Protein AF-0000000071382111 (afdb_homodimer)

Radius of gyration: 35.19 Å; Cα contacts (8 Å, |Δi|>4): 2105; chains: 2; bounding box: 82×92×95 Å

Foldseek 3Di:
DDDPQDDDDDDDPPPVVPPPPPPCPDPPPPVPVPPPPCPVPVDDPLQVLLLVCLVVVPDQVRSLVVQCVCCVVVVPGDNGSCVSLVFDQDADWDDAQAWIKGFCADCNQCVVLCVVCVVVDDFAAEWEKEWEWDWAQQDPVALKIKTWIWIDTPPRDDFITTGMITIHSDPRNDQCRRCVVVLVRLLVQQVWDDDPNGTYHYDYQAYAYAQVRLCVQQQWDGQQAQCHALFARHGWDDDPNGTFGQDLDGHTDFLVCSLVPVPVNGGHDHHSVVVSPDRSRLRYAYACLVLPQVNPLLVLLCLQDPPLWDPLQHADPVLQVQLQVQQVVFQQQAAPLQPDGGHGSVCSVVDHSSNSLCCLAPSVLFSCVPSGDPLSSLLSVLSSVLLLQLLFQVRLQVCLVVSLVSLSVSSNSCCVRGNRSSNGNSSSSSNCNSVSCNRQNGNVRRHCLSVVVVSVVLSSQQDDDPPRVSSSSRSVSSVVPRPPPPPPPPQDWDFDAWDDPFDDDPPADPPKTKGAWIDGRQAIAGQGNHRQWKADPNWTWGFRIWIDGPNWIKTKTWTFDDWAFPDPPPHTNVVQVKTWTDDTDPDIDIGTDDDDMWTWRWGDHPNITIIHTDSDGSD/DDPDDYDDDDDDPPPPVPPPPPPPPDPPPPVPVPPPPCPVPVDDPLQVLLLVCLVVVPDQVRSLVVQCVCCVVVVPGDNGSCVSLVFDQDADWDDAQAWIKGFCADCNQCVVLCVVCVVVDDFAAEWEKEWEWDWAQQDPVALKIKTWIWIDTPPRDDFITTGMITIHSDPRNDQCRRCVVVLVRLLVQQVWDDDPNGTYHYDYQAYAYDQVRLCVQQQWDGQQAQCHALFARHGWDDDPNGTFGQDLDGHTDFLVCSLVPVPVNGGHDHHSVVVSPDRSRLRYAYACLVLPQVNPLLVLLCLQDPPLWDPLQHADPVLQVQLQVQQVVFQQQAAPLQPDGGHGSVCSVVDHSSNSLCCLAPSVLFSCVPSGDPLSSLLSVLSSVLLLQLLFQVRLQVCLVVSLVSLSVSSNSCCVRGNRSSNGNSSSSSNCNSVSCNRQNGNVRRHCLSVVVVSVVLSSQQDDDPPRVSSSSRSVSSVVPRPPPPPPPPQDWDFDAWDDPFDDDPPADPPKTKGAWIDGRQAIAGQGNHRQWKDAPNWTWGFRIWIDGPNWIKTKTWTFDDWAFPDPPPHTVVVQVKTWTDDTDPDIDIGTDDDDMWTWRWGDHPNITIIHTDSDGSD

pLDDT: mean 87.94, std 18.78, range [15.88, 98.81]

Solvent-accessible surface area (backbone atoms only — not comparable to full-atom values): 68599 Å² total; per-residue (Å²): 131,88,75,89,68,91,77,88,92,83,85,77,77,82,73,78,73,75,81,74,80,73,77,75,75,74,80,75,56,81,73,60,77,55,75,67,75,71,77,71,59,94,66,56,68,66,60,55,49,43,51,48,37,61,75,66,63,57,50,59,68,55,44,18,53,47,26,52,60,44,28,78,80,35,72,87,49,56,56,46,38,51,66,67,42,60,46,58,84,82,76,75,72,41,80,48,37,86,25,40,34,34,74,62,34,66,67,64,55,42,40,70,58,47,69,71,43,54,84,79,49,63,78,67,37,70,44,42,34,32,38,35,45,49,81,42,77,72,48,85,72,47,63,42,23,37,42,41,33,33,37,31,41,64,94,76,46,83,62,59,40,67,27,28,44,33,37,23,63,57,75,67,77,29,69,59,64,68,43,42,68,59,51,56,51,50,56,50,32,56,76,37,41,80,54,98,93,31,45,34,31,50,44,80,59,34,41,45,36,54,69,71,46,39,20,61,65,58,17,34,41,42,66,75,38,50,45,18,54,80,56,33,70,53,67,38,44,81,34,96,93,32,44,15,40,84,72,85,78,54,58,66,58,46,46,64,47,57,77,66,48,72,55,60,80,28,50,74,47,88,32,66,58,55,76,73,68,49,46,77,41,76,24,44,44,75,27,40,40,58,35,44,23,60,32,41,52,48,48,53,53,40,29,28,66,43,87,82,27,47,74,90,59,39,57,51,74,65,53,49,49,50,36,20,52,46,32,50,66,44,38,71,26,54,37,82,47,48,89,69,68,59,62,43,63,88,48,49,91,44,54,48,50,69,54,40,43,44,29,48,69,56,51,38,67,60,46,44,57,87,67,49,57,65,70,58,45,51,44,50,38,25,47,30,51,24,50,46,36,36,42,25,80,78,36,24,72,80,42,26,68,58,30,38,51,33,31,42,48,28,49,56,51,42,31,71,73,66,32,58,60,66,24,21,55,48,50,42,49,46,61,51,45,45,59,38,31,72,74,69,37,33,39,76,76,42,40,49,61,52,56,53,54,50,50,56,56,55,56,69,49,44,87,54,86,75,60,41,65,60,40,36,55,26,50,51,41,28,55,67,66,38,81,67,63,76,66,77,70,66,72,53,74,41,76,42,65,73,50,84,85,55,79,71,69,84,88,57,63,94,79,48,44,36,30,45,32,41,33,45,67,82,44,67,38,30,63,48,81,19,31,16,40,31,33,49,90,94,32,48,30,42,41,58,27,33,36,39,46,99,92,39,49,29,39,25,24,28,36,50,72,40,75,42,66,68,42,58,72,88,48,53,25,58,81,74,60,25,29,29,38,40,64,65,46,90,60,75,42,80,40,70,69,60,96,65,71,41,53,31,39,50,38,84,48,94,94,31,27,37,35,35,66,61,75,76,62,78,110,130,90,72,90,76,89,90,90,77,88,82,78,79,77,75,74,71,72,77,73,75,74,76,74,72,74,78,74,54,82,69,62,77,56,74,65,72,71,79,70,58,94,64,54,69,65,59,54,49,41,51,49,37,62,75,64,62,56,51,60,68,55,43,18,52,49,27,53,61,44,27,77,79,36,74,87,51,55,56,46,36,53,67,66,44,58,46,57,85,82,77,73,72,42,81,48,38,86,23,40,33,34,75,62,34,66,66,65,53,40,40,70,58,47,70,70,43,53,82,79,48,62,77,66,36,70,45,43,32,32,38,33,46,45,80,42,78,71,48,85,71,46,62,42,25,35,43,40,33,32,37,33,41,64,95,75,48,84,63,58,39,65,27,28,43,33,36,22,64,57,76,68,76,29,68,58,66,68,42,42,66,60,51,55,50,48,57,50,32,54,76,38,43,81,54,97,93,32,46,34,31,50,42,79,60,36,40,45,35,54,69,70,44,38,19,59,64,57,17,33,42,43,63,74,39,50,44,18,55,80,55,33,70,50,68,38,45,81,33,97,92,32,44,16,41,84,72,84,78,55,57,65,58,46,46,65,47,56,76,65,47,70,57,59,78,28,51,74,47,88,32,66,59,55,76,74,67,51,47,79,41,76,25,44,44,75,27,38,42,56,34,43,24,59,31,41,51,47,47,51,53,41,31,28,67,43,88,82,27,48,74,90,61,40,57,52,72,64,54,48,49,49,36,20,51,47,32,49,68,44,37,72,26,53,38,81,48,49,89,69,67,59,63,44,64,90,50,50,90,42,55,48,50,67,53,41,42,46,30,48,68,55,52,36,69,60,46,44,57,87,66,51,56,64,70,60,44,50,44,49,38,25,48,30,52,24,50,47,36,35,40,24,83,78,34,25,72,80,43,27,69,60,28,37,53,30,31,44,49,28,50,56,49,41,32,70,72,67,33,57,61,67,24,21,55,50,50,43,49,47,62,52,45,45,60,40,32,70,72,69,38,31,38,76,75,41,39,48,60,52,54,53,55,49,50,57,55,55,54,68,48,44,87,53,84,75,60,41,65,58,41,37,55,26,51,50,40,28,54,67,67,39,80,67,63,75,66,77,69,67,72,53,76,41,78,40,65,74,50,85,85,55,79,70,69,85,87,58,61,94,80,46,44,35,29,44,32,42,32,46,68,88,44,67,40,31,65,47,80,19,31,17,40,32,32,49,91,95,33,50,30,42,40,59,27,33,36,39,45,97,92,39,48,29,40,25,23,27,36,50,72,40,76,41,65,68,42,58,72,88,49,54,25,58,82,73,60,25,30,29,36,38,63,65,45,90,59,75,43,79,40,71,69,59,95,64,72,42,53,32,39,49,38,81,48,92,95,33,26,37,35,35,66,62,74,74,64,77,112

Secondary structure (DSSP, 8-state):
-----------------------------GGGTT----------HHHHHHHHHHHTT--HHHHHHHHHHHHTT-TTS-SSHHHHHT-------EEETTEEEEE--HHHHTHHHHHHHTTTSPTT-EEEEEEEE--EE--SSS--EEEEEEEEETTT-SS-EEEEEEEESSS-S-HHHHHHHHHHHHHHHHT-EEETTEEEEEEEEEEEE-HHHHHHHHTB--TTSTT--SSB-PPPEEETTEEE---SSPPBP-HHHHHTT--TTTBSS--GGGGGT--TTTTSPPPHIIIIIIIIIHHHHHHHHSTTS-GGGPPPHHHHHHHHHHHHHTGGGS-TTSSS----GGGGGG--HHHHHHIIIIIHHHHTTTTS-HHHHHHHHHHHHHHHHHH-TTHHHHTHHHHHHHHHHHHHHHHHHH-GGG--HHHHGGGGHHHHHHHH-SGGGG-SHHHHHHHHHHHHT--SSSSHHHHHHHHHHHHHHS--------S--EEEEEES-S---TTS-TT-EEEEEEEETTEEEESSSSS-EEEETTEEEEEEEEEEETTEEEEEEEEEEEEE-S--SSS-GGGGT-EEEEEE-SS-EEEE--TT-EEEEEEEETTEEEEEE------/-----------------------------GGGTT----------HHHHHHHHHHHTT--HHHHHHHHHHHHTT-TTS-SSHHHHHT-------EEETTEEEEE--HHHHTHHHHHHHTTTS-TT-EEEEEEEE--EE--SSS--EEEEEEEEETTT-SS-EEEEEEEESSS-S-HHHHHHHHHHHHHHHHT-EEETTEEEEEEEEEEEE-HHHHHHHHTB--TTSTT--SSB-PPPEEETTEEE---SSPPBP-HHHHHTT--TTTBSS--GGGGGT--TTTTSPPPHIIIIIIIIIHHHHHHHHSTTS-GGGPPPHHHHHHHHHHHHHTGGGS-TTSSS----GGGGGG--HHHHHHIIIIIHHHHTTTTS-HHHHHHHHHHHHHHHHHH-TTTTTTTHHHHHHHHHHHHHHHHHHH-GGG--HHHHGGGGHHHHHHHH-SGGGG-SHHHHHHHHHHHHT--SSSSHHHHHHHHHHHHHHS--------S--EEEEEES-S---TTS-TT-EEEEEEEETTEEEESSSSS-EEEETTEEEEEEEEEEETTEEEEEEEEEEEEE-S--SSS-GGGGT-EEEEEE-SS-EEEE--TT-EEEEEEEETTEEEEEE------

Organism: Carassius auratus (NCBI:txid7957)

Sequence (1238 aa):
MEISDEGSDHQNIEADVEDKEVHEEAAVSVEDQSDLQDPCSQRDLQCSLVDWAIEFGISLIALSALLTILKVHHSSLPKDGRTLLKTKTRYNIRSIAGGVFHYCGILNSFRKILDSVWHTVADKHVFKLQLNFDGLPLFKSTSTQFWPILGLLQGHTKAPVLIGLFCGTSKPNSLADYLHDLVHELKMLRDGFLFKQKTFFLNVVSVMCDTPARAFIRGVKSHTAYHGCDKCHQTGVWKSNRMTFPEVNAKRRTDESFRQATDEEHHIQHSPLTDIGIDMVTCFPHDYMHLVCLGVMRRLLDLWISTIGPLHCRISSIQASMVSDRLLALRSYIPSEFARRPRALADRCRWKATELRQFLLYTGPVVLNGVLQTQIYDNFMLLSVAVYILASPEFCMEMNDFANTLLRSFVEHFGQLYGEKFLVYNIHGLVHLSEDVKIHGNLDLISGFPFENFLGKLKKLVRGPCNPLTQVMRRLSEIENSNYSCDVEEAIQKLDKEHTDGPVPECFSQQAHQFKVLAIDDVVVKLNERDSCVRIDNKLVLVQNIVEDKGAVYLVGKEYKQVEHFFKYPIDSKELGIYVASNLSTNVKCFMTGKKLQKYVRLPFRNKFVVVPLLHQEKMEISDEGSDHQNIEADVEDKEVHEEAAVSVEDQSDLQDPCSQRDLQCSLVDWAIEFGISLIALSALLTILKVHHSSLPKDGRTLLKTKTRYNIRSIAGGVFHYCGILNSFRKILDSVWHTVADKHVFKLQLNFDGLPLFKSTSTQFWPILGLLQGHTKAPVLIGLFCGTSKPNSLADYLHDLVHELKMLRDGFLFKQKTFFLNVVSVMCDTPARAFIRGVKSHTAYHGCDKCHQTGVWKSNRMTFPEVNAKRRTDESFRQATDEEHHIQHSPLTDIGIDMVTCFPHDYMHLVCLGVMRRLLDLWISTIGPLHCRISSIQASMVSDRLLALRSYIPSEFARRPRALADRCRWKATELRQFLLYTGPVVLNGVLQTQIYDNFMLLSVAVYILASPEFCMEMNDFANTLLRSFVEHFGQLYGEKFLVYNIHGLVHLSEDVKIHGNLDLISGFPFENFLGKLKKLVRGPCNPLTQVMRRLSEIENSNYSCDVEEAIQKLDKEHTDGPVPECFSQQAHQFKVLAIDDVVVKLNERDSCVRIDNKLVLVQNIVEDKGAVYLVGKEYKQVEHFFKYPIDSKELGIYVASNLSTNVKCFMTGKKLQKYVRLPFRNKFVVVPLLHQEK

Nearest PDB structures (foldseek):
  6dbv-assembly1_C  TM=5.571E-01  e=3.738E-09  Escherichia coli K-12
  6oze-assembly1_A  TM=4.078E-01  e=5.883E-01  Homo sapiens
  3hd0-assembly1_A  TM=3.890E-01  e=1.519E+00  Thermotoga maritima
  6eri-assembly1_BV  TM=3.895E-01  e=8.297E+00  Spinacia oleracea
  5ayn-assembly1_A  TM=1.166E-01  e=2.155E+00  Bdellovibrio bacteriovorus HD100

Structure (mmCIF, N/CA/C/O backbone):
data_AF-0000000071382111-model_v1
#
loop_
_entity.id
_entity.type
_entity.pdbx_description
1 polymer 'Uncharacterized protein LOC113044352'
#
loop_
_atom_site.group_PDB
_atom_site.id
_atom_site.type_symbol
_atom_site.label_atom_id
_atom_site.label_alt_id
_atom_site.label_comp_id
_atom_site.label_asym_id
_atom_site.label_entity_id
_atom_site.label_seq_id
_atom_site.pdbx_PDB_ins_code
_atom_site.Cartn_x
_atom_site.Cartn_y
_atom_site.Cartn_z
_atom_site.occupancy
_atom_site.B_iso_or_equiv
_atom_site.auth_seq_id
_atom_site.auth_comp_id
_atom_site.auth_asym_id
_atom_site.auth_atom_id
_atom_site.pdbx_PDB_model_num
ATOM 1 N N . MET A 1 1 ? 34.938 22.422 -26.203 1 15.88 1 MET A N 1
ATOM 2 C CA . MET A 1 1 ? 34.094 23.531 -26.594 1 15.88 1 MET A CA 1
ATOM 3 C C . MET A 1 1 ? 33.375 23.234 -27.922 1 15.88 1 MET A C 1
ATOM 5 O O . MET A 1 1 ? 32.312 23.797 -28.203 1 15.88 1 MET A O 1
ATOM 9 N N . GLU A 1 2 ? 33.906 22.594 -28.953 1 16.77 2 GLU A N 1
ATOM 10 C CA . GLU A 1 2 ? 33.656 23.109 -30.297 1 16.77 2 GLU A CA 1
ATOM 11 C C . GLU A 1 2 ? 32.219 22.844 -30.734 1 16.77 2 GLU A C 1
ATOM 13 O O . GLU A 1 2 ? 31.625 21.828 -30.344 1 16.77 2 GLU A O 1
ATOM 18 N N . ILE A 1 3 ? 31.578 23.844 -31.531 1 18.7 3 ILE A N 1
ATOM 19 C CA . ILE A 1 3 ? 30.375 24.531 -32 1 18.7 3 ILE A CA 1
ATOM 20 C C . ILE A 1 3 ? 29.75 23.734 -33.125 1 18.7 3 ILE A C 1
ATOM 22 O O . ILE A 1 3 ? 28.828 24.219 -33.812 1 18.7 3 ILE A O 1
ATOM 26 N N . SER A 1 4 ? 30.141 22.5 -33.406 1 17.41 4 SER A N 1
ATOM 27 C CA . SER A 1 4 ? 29.891 22.156 -34.812 1 17.41 4 SER A CA 1
ATOM 28 C C . SER A 1 4 ? 28.422 22.312 -35.188 1 17.41 4 SER A C 1
ATOM 30 O O . SER A 1 4 ? 27.547 21.844 -34.438 1 17.41 4 SER A O 1
ATOM 32 N N . ASP A 1 5 ? 27.969 23.141 -36.188 1 17.22 5 ASP A N 1
ATOM 33 C CA . ASP A 1 5 ? 27.062 24.062 -36.844 1 17.22 5 ASP A CA 1
ATOM 34 C C . ASP A 1 5 ? 26 23.312 -37.656 1 17.22 5 ASP A C 1
ATOM 36 O O . ASP A 1 5 ? 25.25 23.922 -38.406 1 17.22 5 ASP A O 1
ATOM 40 N N . GLU A 1 6 ? 26.203 22.062 -38.031 1 17.95 6 GLU A N 1
ATOM 41 C CA . GLU A 1 6 ? 25.656 21.703 -39.344 1 17.95 6 GLU A CA 1
ATOM 42 C C . GLU A 1 6 ? 24.156 21.969 -39.438 1 17.95 6 GLU A C 1
ATOM 44 O O . GLU A 1 6 ? 23.406 21.578 -38.531 1 17.95 6 GLU A O 1
ATOM 49 N N . GLY A 1 7 ? 23.641 22.734 -40.375 1 16.92 7 GLY A N 1
ATOM 50 C CA . GLY A 1 7 ? 22.656 23.703 -40.844 1 16.92 7 GLY A CA 1
ATOM 51 C C . GLY A 1 7 ? 21.281 23.109 -41 1 16.92 7 GLY A C 1
ATOM 52 O O . GLY A 1 7 ? 20.328 23.531 -40.375 1 16.92 7 GLY A O 1
ATOM 53 N N . SER A 1 8 ? 20.812 22.688 -42.312 1 17.2 8 SER A N 1
ATOM 54 C CA . SER A 1 8 ? 19.859 23.391 -43.156 1 17.2 8 SER A CA 1
ATOM 55 C C . SER A 1 8 ? 18.438 22.906 -42.906 1 17.2 8 SER A C 1
ATOM 57 O O . SER A 1 8 ? 18.234 21.844 -42.312 1 17.2 8 SER A O 1
ATOM 59 N N . ASP A 1 9 ? 17.391 23.109 -43.938 1 17.16 9 ASP A N 1
ATOM 60 C CA . ASP A 1 9 ? 16.125 23.781 -44.219 1 17.16 9 ASP A CA 1
ATOM 61 C C . ASP A 1 9 ? 14.945 22.812 -44.062 1 17.16 9 ASP A C 1
ATOM 63 O O . ASP A 1 9 ? 15.133 21.594 -44.031 1 17.16 9 ASP A O 1
ATOM 67 N N . HIS A 1 10 ? 13.586 23.062 -44.812 1 18 10 HIS A N 1
ATOM 68 C CA . HIS A 1 10 ? 12.211 23.531 -44.625 1 18 10 HIS A CA 1
ATOM 69 C C . HIS A 1 10 ? 11.219 22.422 -44.938 1 18 10 HIS A C 1
ATOM 71 O O . HIS A 1 10 ? 10.039 22.516 -44.594 1 18 10 HIS A O 1
ATOM 77 N N . GLN A 1 11 ? 11.383 21.516 -46.062 1 18.12 11 GLN A N 1
ATOM 78 C CA . GLN A 1 11 ? 10.281 21.359 -47 1 18.12 11 GLN A CA 1
ATOM 79 C C . GLN A 1 11 ? 9.078 20.688 -46.344 1 18.12 11 GLN A C 1
ATOM 81 O O . GLN A 1 11 ? 9.242 19.906 -45.406 1 18.12 11 GLN A O 1
ATOM 86 N N . ASN A 1 12 ? 7.719 20.922 -46.875 1 18.12 12 ASN A N 1
ATOM 87 C CA . ASN A 1 12 ? 6.281 21.078 -46.688 1 18.12 12 ASN A CA 1
ATOM 88 C C . ASN A 1 12 ? 5.566 19.719 -46.688 1 18.12 12 ASN A C 1
ATOM 90 O O . ASN A 1 12 ? 4.785 19.438 -47.594 1 18.12 12 ASN A O 1
ATOM 94 N N . ILE A 1 13 ? 6.23 18.641 -46.375 1 18.19 13 ILE A N 1
ATOM 95 C CA . ILE A 1 13 ? 5.59 17.406 -46.812 1 18.19 13 ILE A CA 1
ATOM 96 C C . ILE A 1 13 ? 4.16 17.344 -46.281 1 18.19 13 ILE A C 1
ATOM 98 O O . ILE A 1 13 ? 3.93 17.547 -45.094 1 18.19 13 ILE A O 1
ATOM 102 N N . GLU A 1 14 ? 3.172 17.422 -47.281 1 17.83 14 GLU A N 1
ATOM 103 C CA . GLU A 1 14 ? 1.714 17.406 -47.344 1 17.83 14 GLU A CA 1
ATOM 104 C C . GLU A 1 14 ? 1.149 16.234 -46.562 1 17.83 14 GLU A C 1
ATOM 106 O O . GLU A 1 14 ? 1.404 15.07 -46.875 1 17.83 14 GLU A O 1
ATOM 111 N N . ALA A 1 15 ? 1.021 16.359 -45.188 1 18.8 15 ALA A N 1
ATOM 112 C CA . ALA A 1 15 ?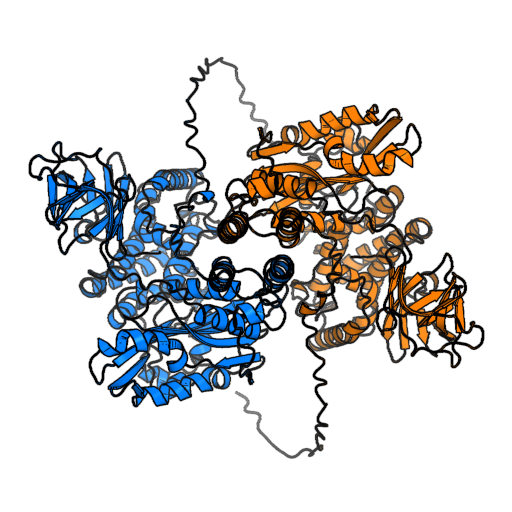 0.581 15.523 -44.062 1 18.8 15 ALA A CA 1
ATOM 113 C C . ALA A 1 15 ? -0.843 15.023 -44.281 1 18.8 15 ALA A C 1
ATOM 115 O O . ALA A 1 15 ? -1.81 15.742 -44.031 1 18.8 15 ALA A O 1
ATOM 116 N N . ASP A 1 16 ? -1.057 14.562 -45.531 1 17.56 16 ASP A N 1
ATOM 117 C CA . ASP A 1 16 ? -2.455 14.18 -45.688 1 17.56 16 ASP A CA 1
ATOM 118 C C . ASP A 1 16 ? -2.906 13.273 -44.531 1 17.56 16 ASP A C 1
ATOM 120 O O . ASP A 1 16 ? -2.352 12.195 -44.344 1 17.56 16 ASP A O 1
ATOM 124 N N . VAL A 1 17 ? -3.398 13.828 -43.438 1 19.91 17 VAL A N 1
ATOM 125 C CA . VAL A 1 17 ? -3.951 13.43 -42.156 1 19.91 17 VAL A CA 1
ATOM 126 C C . VAL A 1 17 ? -5.105 12.453 -42.344 1 19.91 17 VAL A C 1
ATOM 128 O O . VAL A 1 17 ? -6.211 12.859 -42.719 1 19.91 17 VAL A O 1
ATOM 131 N N . GLU A 1 18 ? -4.969 11.453 -43.25 1 17.64 18 GLU A N 1
ATOM 132 C CA . GLU A 1 18 ? -6.172 10.633 -43.344 1 17.64 18 GLU A CA 1
ATOM 133 C C . GLU A 1 18 ? -6.691 10.25 -41.938 1 17.64 18 GLU A C 1
ATOM 135 O O . GLU A 1 18 ? -5.906 9.945 -41.062 1 17.64 18 GLU A O 1
ATOM 140 N N . ASP A 1 19 ? -7.977 10.617 -41.562 1 19.19 19 ASP A N 1
ATOM 141 C CA . ASP A 1 19 ? -8.914 10.609 -40.438 1 19.19 19 ASP A CA 1
ATOM 142 C C . ASP A 1 19 ? -9.078 9.195 -39.875 1 19.19 19 ASP A C 1
ATOM 144 O O . ASP A 1 19 ? -9.711 8.344 -40.5 1 19.19 19 ASP A O 1
ATOM 148 N N . LYS A 1 20 ? -8.008 8.516 -39.562 1 20.23 20 LYS A N 1
ATOM 149 C CA . LYS A 1 20 ? -8.203 7.16 -39.062 1 20.23 20 LYS A CA 1
ATOM 150 C C . LYS A 1 20 ? -9.297 7.121 -38 1 20.23 20 LYS A C 1
ATOM 152 O O . LYS A 1 20 ? -9.234 7.863 -37 1 20.23 20 LYS A O 1
ATOM 157 N N . GLU A 1 21 ? -10.516 6.621 -38.281 1 19.91 21 GLU A N 1
ATOM 158 C CA . GLU A 1 21 ? -11.719 6.246 -37.562 1 19.91 21 GLU A CA 1
ATOM 159 C C . GLU A 1 21 ? -11.367 5.473 -36.281 1 19.91 21 GLU A C 1
ATOM 161 O O . GLU A 1 21 ? -10.781 4.391 -36.344 1 19.91 21 GLU A O 1
ATOM 166 N N . VAL A 1 22 ? -10.805 6.113 -35.219 1 23.08 22 VAL A N 1
ATOM 167 C CA . VAL A 1 22 ? -10.68 5.633 -33.844 1 23.08 22 VAL A CA 1
ATOM 168 C C . VAL A 1 22 ? -11.922 4.84 -33.469 1 23.08 22 VAL A C 1
ATOM 170 O O . VAL A 1 22 ? -13.023 5.387 -33.406 1 23.08 22 VAL A O 1
ATOM 173 N N . HIS A 1 23 ? -12.055 3.639 -34.031 1 20.73 23 HIS A N 1
ATOM 174 C CA . HIS A 1 23 ? -13.086 2.73 -33.531 1 20.73 23 HIS A CA 1
ATOM 175 C C . HIS A 1 23 ? -13.188 2.799 -32 1 20.73 23 HIS A C 1
ATOM 177 O O . HIS A 1 23 ? -12.195 2.643 -31.297 1 20.73 23 HIS A O 1
ATOM 183 N N . GLU A 1 24 ? -13.992 3.633 -31.438 1 23.44 24 GLU A N 1
ATOM 184 C CA . GLU A 1 24 ? -14.648 3.83 -30.141 1 23.44 24 GLU A CA 1
ATOM 185 C C . GLU A 1 24 ? -15.008 2.496 -29.5 1 23.44 24 GLU A C 1
ATOM 187 O O . GLU A 1 24 ? -16.094 1.966 -29.734 1 23.44 24 GLU A O 1
ATOM 192 N N . GLU A 1 25 ? -14.336 1.409 -29.719 1 23.03 25 GLU A N 1
ATOM 193 C CA . GLU A 1 25 ? -14.922 0.321 -28.938 1 23.03 25 GLU A CA 1
ATOM 194 C C . GLU A 1 25 ? -15.055 0.705 -27.469 1 23.03 25 GLU A C 1
ATOM 196 O O . GLU A 1 25 ? -14.102 1.206 -26.859 1 23.03 25 GLU A O 1
ATOM 201 N N . ALA A 1 26 ? -16.328 0.879 -27.047 1 25.28 26 ALA A N 1
ATOM 202 C CA . ALA A 1 26 ? -16.984 1.118 -25.766 1 25.28 26 ALA A CA 1
ATOM 203 C C . ALA A 1 26 ? -16.281 0.366 -24.641 1 25.28 26 ALA A C 1
ATOM 205 O O . ALA A 1 26 ? -15.875 -0.783 -24.812 1 25.28 26 ALA A O 1
ATOM 206 N N . ALA A 1 27 ? -15.633 1.042 -23.719 1 27.17 27 ALA A N 1
ATOM 207 C CA . ALA A 1 27 ? -15.312 0.791 -22.312 1 27.17 27 ALA A CA 1
ATOM 208 C C . ALA A 1 27 ? -16.312 -0.168 -21.688 1 27.17 27 ALA A C 1
ATOM 210 O O . ALA A 1 27 ? -17.469 0.2 -21.438 1 27.17 27 ALA A O 1
ATOM 211 N N . VAL A 1 28 ? -16.328 -1.38 -22.031 1 26.22 28 VAL A N 1
ATOM 212 C CA . VAL A 1 28 ? -17.094 -2.4 -21.297 1 26.22 28 VAL A CA 1
ATOM 213 C C . VAL A 1 28 ? -16.938 -2.189 -19.797 1 26.22 28 VAL A C 1
ATOM 215 O O . VAL A 1 28 ? -15.828 -2.26 -19.266 1 26.22 28 VAL A O 1
ATOM 218 N N . SER A 1 29 ? -17.594 -1.234 -19.234 1 27.38 29 SER A N 1
ATOM 219 C CA . SER A 1 29 ? -17.812 -1.044 -17.797 1 27.38 29 SER A CA 1
ATOM 220 C C . SER A 1 29 ? -17.875 -2.379 -17.062 1 27.38 29 SER A C 1
ATOM 222 O O . SER A 1 29 ? -18.578 -3.299 -17.5 1 27.38 29 SER A O 1
ATOM 224 N N . VAL A 1 30 ? -16.875 -2.852 -16.578 1 29.73 30 VAL A N 1
ATOM 225 C CA . VAL A 1 30 ? -16.906 -3.941 -15.602 1 29.73 30 VAL A CA 1
ATOM 226 C C . VAL A 1 30 ? -18.188 -3.857 -14.781 1 29.73 30 VAL A C 1
ATOM 228 O O . VAL A 1 30 ? -18.375 -4.605 -13.812 1 29.73 30 VAL A O 1
ATOM 231 N N . GLU A 1 31 ? -19 -2.771 -14.953 1 29.72 31 GLU A N 1
ATOM 232 C CA . GLU A 1 31 ? -20.328 -2.73 -14.352 1 29.72 31 GLU A CA 1
ATOM 233 C C . GLU A 1 31 ? -21.188 -3.898 -14.828 1 29.72 31 GLU A C 1
ATOM 235 O O . GLU A 1 31 ? -22.234 -4.191 -14.234 1 29.72 31 GLU A O 1
ATOM 240 N N . ASP A 1 32 ? -20.828 -4.453 -16.031 1 29.3 32 ASP A N 1
ATOM 241 C CA . ASP A 1 32 ? -21.891 -5.258 -16.641 1 29.3 32 ASP A CA 1
ATOM 242 C C . ASP A 1 32 ? -21.984 -6.629 -15.977 1 29.3 32 ASP A C 1
ATOM 244 O O . ASP A 1 32 ? -22.625 -7.539 -16.5 1 29.3 32 ASP A O 1
ATOM 248 N N . GLN A 1 33 ? -21.047 -6.953 -15.203 1 30.77 33 GLN A N 1
ATOM 249 C CA . GLN A 1 33 ? -21.375 -8.297 -14.727 1 30.77 33 GLN A CA 1
ATOM 250 C C . GLN A 1 33 ? -22.719 -8.312 -14.016 1 30.77 33 GLN A C 1
ATOM 252 O O . GLN A 1 33 ? -22.781 -8.383 -12.781 1 30.77 33 GLN A O 1
ATOM 257 N N . SER A 1 34 ? -23.594 -7.562 -14.531 1 32.16 34 SER A N 1
ATOM 258 C CA . SER A 1 34 ? -24.938 -7.508 -13.969 1 32.16 34 SER A CA 1
ATOM 259 C C . SER A 1 34 ? -25.594 -8.883 -13.961 1 32.16 34 SER A C 1
ATOM 261 O O . SER A 1 34 ? -26.766 -9.016 -13.617 1 32.16 34 SER A O 1
ATOM 263 N N . ASP A 1 35 ? -25.031 -9.812 -14.742 1 31.98 35 ASP A N 1
ATOM 264 C CA . ASP A 1 35 ? -26.016 -10.883 -14.836 1 31.98 35 ASP A CA 1
ATOM 265 C C . ASP A 1 35 ? -26.219 -11.562 -13.484 1 31.98 35 ASP A C 1
ATOM 267 O O . ASP A 1 35 ? -25.656 -12.641 -13.234 1 31.98 35 ASP A O 1
ATOM 271 N N . LEU A 1 36 ? -26.125 -10.836 -12.391 1 33.69 36 LEU A N 1
ATOM 272 C CA . LEU A 1 36 ? -26.641 -11.555 -11.227 1 33.69 36 LEU A CA 1
ATOM 273 C C . LEU A 1 36 ? -28 -12.18 -11.523 1 33.69 36 LEU A C 1
ATOM 275 O O . LEU A 1 36 ? -28.953 -11.469 -11.82 1 33.69 36 LEU A O 1
ATOM 279 N N . GLN A 1 37 ? -28.047 -13.273 -12.25 1 32.38 37 GLN A N 1
ATOM 280 C CA . GLN A 1 37 ? -29.281 -14.047 -12.367 1 32.38 37 GLN A CA 1
ATOM 281 C C . GLN A 1 37 ? -30.094 -14 -11.07 1 32.38 37 GLN A C 1
ATOM 283 O O . GLN A 1 37 ? -29.516 -14.094 -9.977 1 32.38 37 GLN A O 1
ATOM 288 N N . ASP A 1 38 ? -31.25 -13.375 -11.117 1 35.34 38 ASP A N 1
ATOM 289 C CA . ASP A 1 38 ? -32.375 -13.219 -10.195 1 35.34 38 ASP A CA 1
ATOM 290 C C . ASP A 1 38 ? -32.781 -14.562 -9.602 1 35.34 38 ASP A C 1
ATOM 292 O O . ASP A 1 38 ? -33.562 -15.305 -10.219 1 35.34 38 ASP A O 1
ATOM 296 N N . PRO A 1 39 ? -32.031 -15.484 -9.188 1 36.62 39 PRO A N 1
ATOM 297 C CA . PRO A 1 39 ? -32.969 -16.469 -8.633 1 36.62 39 PRO A CA 1
ATOM 298 C C . PRO A 1 39 ? -33.906 -15.883 -7.562 1 36.62 39 PRO A C 1
ATOM 300 O O . PRO A 1 39 ? -33.469 -15.656 -6.43 1 36.62 39 PRO A O 1
ATOM 303 N N . CYS A 1 40 ? -34.75 -14.969 -7.91 1 36.34 40 CYS A N 1
ATOM 304 C CA . CYS A 1 40 ? -35.75 -14.359 -7.035 1 36.34 40 CYS A CA 1
ATOM 305 C C . CYS A 1 40 ? -36.562 -15.422 -6.301 1 36.34 40 CYS A C 1
ATOM 307 O O . CYS A 1 40 ? -37.656 -15.773 -6.73 1 36.34 40 CYS A O 1
ATOM 309 N N . SER A 1 41 ? -36.125 -16.547 -6.086 1 40.28 41 SER A N 1
ATOM 310 C CA . SER A 1 41 ? -37.062 -17.156 -5.152 1 40.28 41 SER A CA 1
ATOM 311 C C . SER A 1 41 ? -37.281 -16.266 -3.936 1 40.28 41 SER A C 1
ATOM 313 O O . SER A 1 41 ? -36.438 -15.422 -3.609 1 40.28 41 SER A O 1
ATOM 315 N N . GLN A 1 42 ? -38.5 -16.078 -3.371 1 48.69 42 GLN A N 1
ATOM 316 C CA . GLN A 1 42 ? -39 -15.383 -2.188 1 48.69 42 GLN A CA 1
ATOM 317 C C . GLN A 1 42 ? -37.969 -15.445 -1.053 1 48.69 42 GLN A C 1
ATOM 319 O O . GLN A 1 42 ? -38.125 -16.266 -0.138 1 48.69 42 GLN A O 1
ATOM 324 N N . ARG A 1 43 ? -36.75 -15.266 -1.31 1 60.16 43 ARG A N 1
ATOM 325 C CA . ARG A 1 43 ? -35.719 -15.367 -0.264 1 60.16 43 ARG A CA 1
ATOM 326 C C . ARG A 1 43 ? -35.938 -14.312 0.819 1 60.16 43 ARG A C 1
ATOM 328 O O . ARG A 1 43 ? -36.469 -13.234 0.544 1 60.16 43 ARG A O 1
ATOM 335 N N . ASP A 1 44 ? -35.812 -14.68 2.053 1 84.94 44 ASP A N 1
ATOM 336 C CA . ASP A 1 44 ? -35.844 -13.945 3.312 1 84.94 44 ASP A CA 1
ATOM 337 C C . ASP A 1 44 ? -34.844 -12.781 3.297 1 84.94 44 ASP A C 1
ATOM 339 O O . ASP A 1 44 ? -33.719 -12.93 2.807 1 84.94 44 ASP A O 1
ATOM 343 N N . LEU A 1 45 ? -35.344 -11.492 3.318 1 90.81 45 LEU A N 1
ATOM 344 C CA . LEU A 1 45 ? -34.562 -10.266 3.336 1 90.81 45 LEU A CA 1
ATOM 345 C C . LEU A 1 45 ? -33.312 -10.438 4.188 1 90.81 45 LEU A C 1
ATOM 347 O O . LEU A 1 45 ? -32.219 -9.992 3.797 1 90.81 45 LEU A O 1
ATOM 351 N N . GLN A 1 46 ? -33.5 -11.102 5.156 1 90.81 46 GLN A N 1
ATOM 352 C CA . GLN A 1 46 ? -32.375 -11.297 6.078 1 90.81 46 GLN A CA 1
ATOM 353 C C . GLN A 1 46 ? -31.266 -12.117 5.43 1 90.81 46 GLN A C 1
ATOM 355 O O . GLN A 1 46 ? -30.094 -11.734 5.469 1 90.81 46 GLN A O 1
ATOM 360 N N . CYS A 1 47 ? -31.609 -13.172 4.777 1 90 47 CYS A N 1
ATOM 361 C CA . CYS A 1 47 ? -30.641 -14.047 4.137 1 90 47 CYS A CA 1
ATOM 362 C C . CYS A 1 47 ? -29.953 -13.352 2.967 1 90 47 CYS A C 1
ATOM 364 O O . CYS A 1 47 ? -28.75 -13.508 2.756 1 90 47 CYS A O 1
ATOM 366 N N . SER A 1 48 ? -30.734 -12.57 2.326 1 92.25 48 SER A N 1
ATOM 367 C CA . SER A 1 48 ? -30.172 -11.852 1.188 1 92.25 48 SER A CA 1
ATOM 368 C C . SER A 1 48 ? -29.172 -10.797 1.639 1 92.25 48 SER A C 1
ATOM 370 O O . SER A 1 48 ? -28.156 -10.57 0.973 1 92.25 48 SER A O 1
ATOM 372 N N . LEU A 1 49 ? -29.469 -10.164 2.754 1 94.06 49 LEU A N 1
ATOM 373 C CA . LEU A 1 49 ? -28.578 -9.133 3.277 1 94.06 49 LEU A CA 1
ATOM 374 C C . LEU A 1 49 ? -27.281 -9.75 3.785 1 94.06 49 LEU A C 1
ATOM 376 O O . LEU A 1 49 ? -26.219 -9.148 3.66 1 94.06 49 LEU A O 1
ATOM 380 N N . VAL A 1 50 ? -27.391 -10.922 4.34 1 93.12 50 VAL A N 1
ATOM 381 C CA . VAL A 1 50 ? -26.219 -11.633 4.824 1 93.12 50 VAL A CA 1
ATOM 382 C C . VAL A 1 50 ? -25.297 -11.961 3.65 1 93.12 50 VAL A C 1
ATOM 384 O O . VAL A 1 50 ? -24.094 -11.672 3.695 1 93.12 50 VAL A O 1
ATOM 387 N N . ASP A 1 51 ? -25.844 -12.461 2.602 1 91.75 51 ASP A N 1
ATOM 388 C CA . ASP A 1 51 ? -25.062 -12.82 1.422 1 91.75 51 ASP A CA 1
ATOM 389 C C . ASP A 1 51 ? -24.422 -11.594 0.779 1 91.75 51 ASP A C 1
ATOM 391 O O . ASP A 1 51 ? -23.266 -11.625 0.368 1 91.75 51 ASP A O 1
ATOM 395 N N . TRP A 1 52 ? -25.219 -10.539 0.78 1 93.5 52 TRP A N 1
ATOM 396 C CA . TRP A 1 52 ? -24.75 -9.281 0.211 1 93.5 52 TRP A CA 1
ATOM 397 C C . TRP A 1 52 ? -23.562 -8.734 1.004 1 93.5 52 TRP A C 1
ATOM 399 O O . TRP A 1 52 ? -22.547 -8.328 0.424 1 93.5 52 TRP A O 1
ATOM 409 N N . ALA A 1 53 ? -23.688 -8.727 2.307 1 94.31 53 ALA A N 1
ATOM 410 C CA . ALA A 1 53 ? -22.656 -8.164 3.172 1 94.31 53 ALA A CA 1
ATOM 411 C C . ALA A 1 53 ? -21.359 -8.961 3.055 1 94.31 53 ALA A C 1
ATOM 413 O O . ALA A 1 53 ? -20.266 -8.383 3.037 1 94.31 53 ALA A O 1
ATOM 414 N N . ILE A 1 54 ? -21.438 -10.242 2.908 1 90.44 54 ILE A N 1
ATOM 415 C CA . ILE A 1 54 ? -20.281 -11.109 2.828 1 90.44 54 ILE A CA 1
ATOM 416 C C . ILE A 1 54 ? -19.641 -11 1.444 1 90.44 54 ILE A C 1
ATOM 418 O O . ILE A 1 54 ? -18.422 -10.859 1.322 1 90.44 54 ILE A O 1
ATOM 422 N N . GLU A 1 55 ? -20.469 -11.023 0.461 1 89.62 55 GLU A N 1
ATOM 423 C CA . GLU A 1 55 ? -19.984 -10.977 -0.916 1 89.62 55 GLU A CA 1
ATOM 424 C C . GLU A 1 55 ? -19.188 -9.695 -1.181 1 89.62 55 GLU A C 1
ATOM 426 O O . GLU A 1 55 ? -18.141 -9.727 -1.824 1 89.62 55 GLU A O 1
ATOM 431 N N . PHE A 1 56 ? -19.719 -8.602 -0.674 1 91.5 56 PHE A N 1
ATOM 432 C CA . PHE A 1 56 ? -19.109 -7.328 -1.001 1 91.5 56 PHE A CA 1
ATOM 433 C C . PHE A 1 56 ? -18.219 -6.852 0.142 1 91.5 56 PHE A C 1
ATOM 435 O O . PHE A 1 56 ? -17.656 -5.75 0.088 1 91.5 56 PHE A O 1
ATOM 442 N N . GLY A 1 57 ? -18.094 -7.645 1.184 1 89.94 57 GLY A N 1
ATOM 443 C CA . GLY A 1 57 ? -17.188 -7.32 2.283 1 89.94 57 GLY A CA 1
ATOM 444 C C . GLY A 1 57 ? -17.562 -6.031 2.99 1 89.94 57 GLY A C 1
ATOM 445 O O . GLY A 1 57 ? -16.703 -5.168 3.207 1 89.94 57 GLY A O 1
ATOM 446 N N . ILE A 1 58 ? -18.812 -5.789 3.346 1 92.94 58 ILE A N 1
ATOM 447 C CA . ILE A 1 58 ? -19.281 -4.578 4.008 1 92.94 58 ILE A CA 1
ATOM 448 C C . ILE A 1 58 ? -18.812 -4.566 5.461 1 92.94 58 ILE A C 1
ATOM 450 O O . ILE A 1 58 ? -18.922 -5.574 6.164 1 92.94 58 ILE A O 1
ATOM 454 N N . SER A 1 59 ? -18.297 -3.453 5.879 1 91.62 59 SER A N 1
ATOM 455 C CA . SER A 1 59 ? -17.844 -3.346 7.262 1 91.62 59 SER A CA 1
ATOM 456 C C . SER A 1 59 ? -19 -3.469 8.242 1 91.62 59 SER A C 1
ATOM 458 O O . SER A 1 59 ? -20.141 -3.146 7.902 1 91.62 59 SER A O 1
ATOM 460 N N . LEU A 1 60 ? -18.688 -3.873 9.461 1 90.19 60 LEU A N 1
ATOM 461 C CA . LEU A 1 60 ? -19.719 -4.062 10.477 1 90.19 60 LEU A CA 1
ATOM 462 C C . LEU A 1 60 ? -20.375 -2.738 10.828 1 90.19 60 LEU A C 1
ATOM 464 O O . LEU A 1 60 ? -21.594 -2.689 11.062 1 90.19 60 LEU A O 1
ATOM 468 N N . ILE A 1 61 ? -19.609 -1.722 10.883 1 91.31 61 ILE A N 1
ATOM 469 C CA . ILE A 1 61 ? -20.156 -0.414 11.227 1 91.31 61 ILE A CA 1
ATOM 470 C C . ILE A 1 61 ? -21.125 0.047 10.141 1 91.31 61 ILE A C 1
ATOM 472 O O . ILE A 1 61 ? -22.203 0.551 10.438 1 91.31 61 ILE A O 1
ATOM 476 N N . ALA A 1 62 ? -20.75 -0.095 8.906 1 94.25 62 ALA A N 1
ATOM 477 C CA . ALA A 1 62 ? -21.609 0.275 7.793 1 94.25 62 ALA A CA 1
ATOM 478 C C . ALA A 1 62 ? -22.859 -0.593 7.762 1 94.25 62 ALA A C 1
ATOM 480 O O . ALA A 1 62 ? -23.969 -0.096 7.516 1 94.25 62 ALA A O 1
ATOM 481 N N . LEU A 1 63 ? -22.656 -1.877 8 1 95.44 63 LEU A N 1
ATOM 482 C CA . LEU A 1 63 ? -23.797 -2.801 8 1 95.44 63 LEU A CA 1
ATOM 483 C C . LEU A 1 63 ? -24.766 -2.465 9.125 1 95.44 63 LEU A C 1
ATOM 485 O O . LEU A 1 63 ? -25.984 -2.439 8.906 1 95.44 63 LEU A O 1
ATOM 489 N N . SER A 1 64 ? -24.25 -2.232 10.297 1 95.31 64 SER A N 1
ATOM 490 C CA . SER A 1 64 ? -25.109 -1.878 11.422 1 95.31 64 SER A CA 1
ATOM 491 C C . SER A 1 64 ? -25.844 -0.57 11.164 1 95.31 64 SER A C 1
ATOM 493 O O . SER A 1 64 ? -27.016 -0.431 11.531 1 95.31 64 SER A O 1
ATOM 495 N N . ALA A 1 65 ? -25.109 0.382 10.57 1 95.19 65 ALA A N 1
ATOM 496 C CA . ALA A 1 65 ? -25.75 1.643 10.211 1 95.19 65 ALA A CA 1
ATOM 497 C C . ALA A 1 65 ? -26.891 1.414 9.219 1 95.19 65 ALA A C 1
ATOM 499 O O . ALA A 1 65 ? -27.953 2.029 9.328 1 95.19 65 ALA A O 1
ATOM 500 N N . LEU A 1 66 ? -26.672 0.577 8.273 1 95.81 66 LEU A N 1
ATOM 501 C CA . LEU A 1 66 ? -27.703 0.242 7.293 1 95.81 66 LEU A CA 1
ATOM 502 C C . LEU A 1 66 ? -28.891 -0.421 7.961 1 95.81 66 LEU A C 1
ATOM 504 O O . LEU A 1 66 ? -30.047 -0.09 7.66 1 95.81 66 LEU A O 1
ATOM 508 N N . LEU A 1 67 ? -28.625 -1.34 8.867 1 95.56 67 LEU A N 1
ATOM 509 C CA . LEU A 1 67 ? -29.703 -2.062 9.555 1 95.56 67 LEU A CA 1
ATOM 510 C C . LEU A 1 67 ? -30.547 -1.113 10.391 1 95.56 67 LEU A C 1
ATOM 512 O O . LEU A 1 67 ? -31.766 -1.303 10.516 1 95.56 67 LEU A O 1
ATOM 516 N N . THR A 1 68 ? -29.875 -0.12 10.961 1 94.69 68 THR A N 1
ATOM 517 C CA . THR A 1 68 ? -30.609 0.882 11.719 1 94.69 68 THR A CA 1
ATOM 518 C C . THR A 1 68 ? -31.578 1.642 10.82 1 94.69 68 THR A C 1
ATOM 520 O O . THR A 1 68 ? -32.688 1.954 11.234 1 94.69 68 THR A O 1
ATOM 523 N N . ILE A 1 69 ? -31.172 1.912 9.617 1 94.19 69 ILE A N 1
ATOM 524 C CA . ILE A 1 69 ? -32 2.604 8.648 1 94.19 69 ILE A CA 1
ATOM 525 C C . ILE A 1 69 ? -33.156 1.692 8.219 1 94.19 69 ILE A C 1
ATOM 527 O O . ILE A 1 69 ? -34.312 2.117 8.18 1 94.19 69 ILE A O 1
ATOM 531 N N . LEU A 1 70 ? -32.844 0.434 7.969 1 94.12 70 LEU A N 1
ATOM 532 C CA . LEU A 1 70 ? -33.844 -0.499 7.426 1 94.12 70 LEU A CA 1
ATOM 533 C C . LEU A 1 70 ? -34.812 -0.952 8.508 1 94.12 70 LEU A C 1
ATOM 535 O O . LEU A 1 70 ? -35.938 -1.313 8.211 1 94.12 70 LEU A O 1
ATOM 539 N N . LYS A 1 71 ? -34.312 -0.979 9.711 1 93.12 71 LYS A N 1
ATOM 540 C CA . LYS A 1 71 ? -35.156 -1.445 10.812 1 93.12 71 LYS A CA 1
ATOM 541 C C . LYS A 1 71 ? -36.406 -0.589 10.945 1 93.12 71 LYS A C 1
ATOM 543 O O . LYS A 1 71 ? -37.469 -1.077 11.375 1 93.12 71 LYS A O 1
ATOM 548 N N . VAL A 1 72 ? -36.344 0.63 10.547 1 91.12 72 VAL A N 1
ATOM 549 C CA . VAL A 1 72 ? -37.469 1.534 10.578 1 91.12 72 VAL A CA 1
ATOM 550 C C . VAL A 1 72 ? -38.562 1.006 9.664 1 91.12 72 VAL A C 1
ATOM 552 O O . VAL A 1 72 ? -39.75 1.148 9.969 1 91.12 72 VAL A O 1
ATOM 555 N N . HIS A 1 73 ? -38.156 0.359 8.656 1 89.69 73 HIS A N 1
ATOM 556 C CA . HIS A 1 73 ? -39.094 -0.13 7.656 1 89.69 73 HIS A CA 1
ATOM 557 C C . HIS A 1 73 ? -39.312 -1.633 7.793 1 89.69 73 HIS A C 1
ATOM 559 O O . HIS A 1 73 ? -40.312 -2.164 7.32 1 89.69 73 HIS A O 1
ATOM 565 N N . HIS A 1 74 ? -38.312 -2.299 8.375 1 92.25 74 HIS A N 1
ATOM 566 C CA . HIS A 1 74 ? -38.375 -3.738 8.602 1 92.25 74 HIS A CA 1
ATOM 567 C C . HIS A 1 74 ? -38.031 -4.082 10.047 1 92.25 74 HIS A C 1
ATOM 569 O O . HIS A 1 74 ? -36.906 -4.406 10.367 1 92.25 74 HIS A O 1
ATOM 575 N N . SER A 1 75 ? -38.969 -4.262 10.797 1 89.94 75 SER A N 1
ATOM 576 C CA . SER A 1 75 ? -38.781 -4.395 12.242 1 89.94 75 SER A CA 1
ATOM 577 C C . SER A 1 75 ? -38.188 -5.754 12.602 1 89.94 75 SER A C 1
ATOM 579 O O . SER A 1 75 ? -37.625 -5.922 13.68 1 89.94 75 SER A O 1
ATOM 581 N N . SER A 1 76 ? -38.312 -6.68 11.742 1 90.69 76 SER A N 1
ATOM 582 C CA . SER A 1 76 ? -37.781 -8.016 12.031 1 90.69 76 SER A CA 1
ATOM 583 C C . SER A 1 76 ? -36.281 -8.078 11.906 1 90.69 76 SER A C 1
ATOM 585 O O . SER A 1 76 ? -35.656 -9.023 12.383 1 90.69 76 SER A O 1
ATOM 587 N N . LEU A 1 77 ? -35.75 -7.109 11.328 1 92.75 77 LEU A N 1
ATOM 588 C CA . LEU A 1 77 ? -34.312 -7.082 11.141 1 92.75 77 LEU A CA 1
ATOM 589 C C . LEU A 1 77 ? -33.594 -6.684 12.422 1 92.75 77 LEU A C 1
ATOM 591 O O . LEU A 1 77 ? -34.094 -5.863 13.188 1 92.75 77 LEU A O 1
ATOM 595 N N . PRO A 1 78 ? -32.5 -7.312 12.672 1 93.38 78 PRO A N 1
ATOM 596 C CA . PRO A 1 78 ? -31.719 -6.891 13.836 1 93.38 78 PRO A CA 1
ATOM 597 C C . PRO A 1 78 ? -31.062 -5.523 13.648 1 93.38 78 PRO A C 1
ATOM 599 O O . PRO A 1 78 ? -30.953 -5.035 12.516 1 93.38 78 PRO A O 1
ATOM 602 N N . LYS A 1 79 ? -30.625 -4.902 14.703 1 91.38 79 LYS A N 1
ATOM 603 C CA . LYS A 1 79 ? -29.969 -3.6 14.664 1 91.38 79 LYS A CA 1
ATOM 604 C C . LYS A 1 79 ? -28.453 -3.746 14.492 1 91.38 79 LYS A C 1
ATOM 606 O O . LYS A 1 79 ? -27.812 -2.885 13.906 1 91.38 79 LYS A O 1
ATOM 611 N N . ASP A 1 80 ? -27.984 -4.871 14.977 1 92.5 80 ASP A N 1
ATOM 612 C CA . ASP A 1 80 ? -26.547 -5.098 15 1 92.5 80 ASP A CA 1
ATOM 613 C C . ASP A 1 80 ? -26.125 -6.059 13.883 1 92.5 80 ASP A C 1
ATOM 615 O O . ASP A 1 80 ? -26.734 -7.113 13.703 1 92.5 80 ASP A O 1
ATOM 619 N N . GLY A 1 81 ? -25.109 -5.617 13.141 1 92.5 81 GLY A N 1
ATOM 620 C CA . GLY A 1 81 ? -24.594 -6.445 12.055 1 92.5 81 GLY A CA 1
ATOM 621 C C . GLY A 1 81 ? -24.094 -7.797 12.531 1 92.5 81 GLY A C 1
ATOM 622 O O . GLY A 1 81 ? -24.172 -8.789 11.797 1 92.5 81 GLY A O 1
ATOM 623 N N . ARG A 1 82 ? -23.641 -7.914 13.859 1 90 82 ARG A N 1
ATOM 624 C CA . ARG A 1 82 ? -23.125 -9.172 14.398 1 90 82 ARG A CA 1
ATOM 625 C C . ARG A 1 82 ? -24.234 -10.195 14.547 1 90 82 ARG A C 1
ATOM 627 O O . ARG A 1 82 ? -24.031 -11.391 14.32 1 90 82 ARG A O 1
ATOM 634 N N . THR A 1 83 ? -25.297 -9.711 14.859 1 91.56 83 THR A N 1
ATOM 635 C CA . THR A 1 83 ? -26.453 -10.586 15.016 1 91.56 83 THR A CA 1
ATOM 636 C C . THR A 1 83 ? -26.938 -11.102 13.664 1 91.56 83 THR A C 1
ATOM 638 O O . THR A 1 83 ? -27.266 -12.281 13.523 1 91.56 83 THR A O 1
ATOM 641 N N . LEU A 1 84 ? -26.938 -10.211 12.758 1 92.19 84 LEU A N 1
ATOM 642 C CA . LEU A 1 84 ? -27.359 -10.594 11.414 1 92.19 84 LEU A CA 1
ATOM 643 C C . LEU A 1 84 ? -26.438 -11.672 10.844 1 92.19 84 LEU A C 1
ATOM 645 O O . LEU A 1 84 ? -26.922 -12.648 10.25 1 92.19 84 LEU A O 1
ATOM 649 N N . LEU A 1 85 ? -25.141 -11.516 11.039 1 91.81 85 LEU A N 1
ATOM 650 C CA . LEU A 1 85 ? -24.141 -12.406 10.445 1 91.81 85 LEU A CA 1
ATOM 651 C C . LEU A 1 85 ? -23.859 -13.594 11.359 1 91.81 85 LEU A C 1
ATOM 653 O O . LEU A 1 85 ? -23.109 -14.492 11 1 91.81 85 LEU A O 1
ATOM 657 N N . LYS A 1 86 ? -24.453 -13.648 12.523 1 89.81 86 LYS A N 1
ATOM 658 C CA . LYS A 1 86 ? -24.234 -14.695 13.508 1 89.81 86 LYS A CA 1
ATOM 659 C C . LYS A 1 86 ? -22.734 -14.867 13.805 1 89.81 86 LYS A C 1
ATOM 661 O O . LYS A 1 86 ? -22.219 -15.984 13.766 1 89.81 86 LYS A O 1
ATOM 666 N N . THR A 1 87 ? -22.125 -13.742 14.078 1 89.31 87 THR A N 1
ATOM 667 C CA . THR A 1 87 ? -20.688 -13.703 14.328 1 89.31 87 THR A CA 1
ATOM 668 C C . THR A 1 87 ? -20.344 -14.453 15.609 1 89.31 87 THR A C 1
ATOM 670 O O . THR A 1 87 ? -20.953 -14.227 16.656 1 89.31 87 THR A O 1
ATOM 673 N N . LYS A 1 88 ? -19.406 -15.344 15.5 1 86.62 88 LYS A N 1
ATOM 674 C CA . LYS A 1 88 ? -18.922 -16.031 16.688 1 86.62 88 LYS A CA 1
ATOM 675 C C . LYS A 1 88 ? -18 -15.117 17.5 1 86.62 88 LYS A C 1
ATOM 677 O O . LYS A 1 88 ? -17.078 -14.508 16.969 1 86.62 88 LYS A O 1
ATOM 682 N N . THR A 1 89 ? -18.25 -14.945 18.734 1 83.19 89 THR A N 1
ATOM 683 C CA . THR A 1 89 ? -17.5 -13.984 19.531 1 83.19 89 THR A CA 1
ATOM 684 C C . THR A 1 89 ? -16.578 -14.703 20.516 1 83.19 89 THR A C 1
ATOM 686 O O . THR A 1 89 ? -15.742 -14.07 21.156 1 83.19 89 THR A O 1
ATOM 689 N N . ARG A 1 90 ? -16.672 -16.062 20.594 1 82.88 90 ARG A N 1
ATOM 690 C CA . ARG A 1 90 ? -15.828 -16.797 21.531 1 82.88 90 ARG A CA 1
ATOM 691 C C . ARG A 1 90 ? -14.742 -17.578 20.797 1 82.88 90 ARG A C 1
ATOM 693 O O . ARG A 1 90 ? -15.031 -18.375 19.906 1 82.88 90 ARG A O 1
ATOM 700 N N . TYR A 1 91 ? -13.555 -17.234 21 1 83.75 91 TYR A N 1
ATOM 701 C CA . TYR A 1 91 ? -12.383 -17.922 20.438 1 83.75 91 TYR A CA 1
ATOM 702 C C . TYR A 1 91 ? -11.289 -18.062 21.5 1 83.75 91 TYR A C 1
ATOM 704 O O . TYR A 1 91 ? -11.234 -17.281 22.453 1 83.75 91 TYR A O 1
ATOM 712 N N . ASN A 1 92 ? -10.555 -19.156 21.312 1 89.62 92 ASN A N 1
ATOM 713 C CA . ASN A 1 92 ? -9.422 -19.391 22.203 1 89.62 92 ASN A CA 1
ATOM 714 C C . ASN A 1 92 ? -8.141 -18.766 21.656 1 89.62 92 ASN A C 1
ATOM 716 O O . ASN A 1 92 ? -7.535 -19.312 20.734 1 89.62 92 ASN A O 1
ATOM 720 N N . ILE A 1 93 ? -7.832 -17.672 22.188 1 93.06 93 ILE A N 1
ATOM 721 C CA . ILE A 1 93 ? -6.605 -16.984 21.781 1 93.06 93 ILE A CA 1
ATOM 722 C C . ILE A 1 93 ? -5.586 -17.047 22.922 1 93.06 93 ILE A C 1
ATOM 724 O O . ILE A 1 93 ? -5.906 -16.719 24.062 1 93.06 93 ILE A O 1
ATOM 728 N N . ARG A 1 94 ? -4.457 -17.531 22.609 1 94.5 94 ARG A N 1
ATOM 729 C CA . ARG A 1 94 ? -3.398 -17.656 23.594 1 94.5 94 ARG A CA 1
ATOM 730 C C . ARG A 1 94 ? -2.217 -16.75 23.266 1 94.5 94 ARG A C 1
ATOM 732 O O . ARG A 1 94 ? -1.952 -16.484 22.094 1 94.5 94 ARG A O 1
ATOM 739 N N . SER A 1 95 ? -1.571 -16.312 24.266 1 93.88 95 SER A N 1
ATOM 740 C CA . SER A 1 95 ? -0.318 -15.578 24.094 1 93.88 95 SER A CA 1
ATOM 741 C C . SER A 1 95 ? 0.87 -16.531 24.016 1 93.88 95 SER A C 1
ATOM 743 O O . SER A 1 95 ? 1.205 -17.188 25.016 1 93.88 95 SER A O 1
ATOM 745 N N . ILE A 1 96 ? 1.419 -16.672 22.859 1 93 96 ILE A N 1
ATOM 746 C CA . ILE A 1 96 ? 2.551 -17.562 22.672 1 93 96 ILE A CA 1
ATOM 747 C C . ILE A 1 96 ? 3.623 -16.891 21.828 1 93 96 ILE A C 1
ATOM 749 O O . ILE A 1 96 ? 3.312 -16.047 20.969 1 93 96 ILE A O 1
ATOM 753 N N . ALA A 1 97 ? 4.891 -17.219 22.062 1 93.69 97 ALA A N 1
ATOM 754 C CA . ALA A 1 97 ? 6.023 -16.875 21.203 1 93.69 97 ALA A CA 1
ATOM 755 C C . ALA A 1 97 ? 6.055 -15.383 20.906 1 93.69 97 ALA A C 1
ATOM 757 O O . ALA A 1 97 ? 6.297 -14.977 19.766 1 93.69 97 ALA A O 1
ATOM 758 N N . GLY A 1 98 ? 5.695 -14.617 21.812 1 91.94 98 GLY A N 1
ATOM 759 C CA . GLY A 1 98 ? 5.832 -13.18 21.672 1 91.94 98 GLY A CA 1
ATOM 760 C C . GLY A 1 98 ? 4.656 -12.531 20.953 1 91.94 98 GLY A C 1
ATOM 761 O O . GLY A 1 98 ? 4.707 -11.352 20.609 1 91.94 98 GLY A O 1
ATOM 762 N N . GLY A 1 99 ? 3.551 -13.312 20.688 1 95.75 99 GLY A N 1
ATOM 763 C CA . GLY A 1 99 ? 2.336 -12.836 20.047 1 95.75 99 GLY A CA 1
ATOM 764 C C . GLY A 1 99 ? 1.099 -13.609 20.453 1 95.75 99 GLY A C 1
ATOM 765 O O . GLY A 1 99 ? 1.085 -14.25 21.516 1 95.75 99 GLY A O 1
ATOM 766 N N . VAL A 1 100 ? 0.077 -13.352 19.75 1 96.81 100 VAL A N 1
ATOM 767 C CA . VAL A 1 100 ? -1.163 -14.07 20.016 1 96.81 100 VAL A CA 1
ATOM 768 C C . VAL A 1 100 ? -1.387 -15.133 18.938 1 96.81 100 VAL A C 1
ATOM 770 O O . VAL A 1 100 ? -0.998 -14.945 17.781 1 96.81 100 VAL A O 1
ATOM 773 N N . PHE A 1 101 ? -1.906 -16.219 19.375 1 97.5 101 PHE A N 1
ATOM 774 C CA . PHE A 1 101 ? -2.029 -17.359 18.469 1 97.5 101 PHE A CA 1
ATOM 775 C C . PHE A 1 101 ? -3.373 -18.062 18.656 1 97.5 101 PHE A C 1
ATOM 777 O O . PHE A 1 101 ? -3.844 -18.219 19.781 1 97.5 101 PHE A O 1
ATOM 784 N N . HIS A 1 102 ? -4.031 -18.344 17.562 1 97.38 102 HIS A N 1
ATOM 785 C CA . HIS A 1 102 ? -5.219 -19.188 17.547 1 97.38 102 HIS A CA 1
ATOM 786 C C . HIS A 1 102 ? -5.008 -20.422 16.672 1 97.38 102 HIS A C 1
ATOM 788 O O . HIS A 1 102 ? -4.691 -20.297 15.484 1 97.38 102 HIS A O 1
ATOM 794 N N . TYR A 1 103 ? -5.133 -21.578 17.219 1 97.56 103 TYR A N 1
ATOM 795 C CA . TYR A 1 103 ? -5.016 -22.828 16.484 1 97.56 103 TYR A CA 1
ATOM 796 C C . TYR A 1 103 ? -6.391 -23.375 16.125 1 97.56 103 TYR A C 1
ATOM 798 O O . TYR A 1 103 ? -7.148 -23.797 17 1 97.56 103 TYR A O 1
ATOM 806 N N . CYS A 1 104 ? -6.762 -23.344 14.859 1 95.25 104 CYS A N 1
ATOM 807 C CA . CYS A 1 104 ? -8.039 -23.859 14.391 1 95.25 104 CYS A CA 1
ATOM 808 C C . CYS A 1 104 ? -8.055 -25.391 14.422 1 95.25 104 CYS A C 1
ATOM 810 O O . CYS A 1 104 ? -9.047 -26 14.828 1 95.25 104 CYS A O 1
ATOM 812 N N . GLY A 1 105 ? -6.949 -25.953 14.023 1 96.25 105 GLY A N 1
ATOM 813 C CA . GLY A 1 105 ? -6.863 -27.391 13.922 1 96.25 105 GLY A CA 1
ATOM 814 C C . GLY A 1 105 ? -7.02 -27.906 12.508 1 96.25 105 GLY A C 1
ATOM 815 O O . GLY A 1 105 ? -7.793 -27.359 11.719 1 96.25 105 GLY A O 1
ATOM 816 N N . ILE A 1 106 ? -6.352 -29 12.195 1 97 106 ILE A N 1
ATOM 817 C CA . ILE A 1 106 ? -6.371 -29.578 10.859 1 97 106 ILE A CA 1
ATOM 818 C C . ILE A 1 106 ? -7.742 -30.188 10.578 1 97 106 ILE A C 1
ATOM 820 O O . ILE A 1 106 ? -8.398 -29.844 9.594 1 97 106 ILE A O 1
ATOM 824 N N . LEU A 1 107 ? -8.219 -31.047 11.422 1 95.25 107 LEU A N 1
ATOM 825 C CA . LEU A 1 107 ? -9.477 -31.75 11.211 1 95.25 107 LEU A CA 1
ATOM 826 C C . LEU A 1 107 ? -10.648 -30.781 11.211 1 95.25 107 LEU A C 1
ATOM 828 O O . LEU A 1 107 ? -11.578 -30.922 10.406 1 95.25 107 LEU A O 1
ATOM 832 N N . ASN A 1 108 ? -10.555 -29.859 12.086 1 92.94 108 ASN A N 1
ATOM 833 C CA . ASN A 1 108 ? -11.609 -28.875 12.156 1 92.94 108 ASN A CA 1
ATOM 834 C C . ASN A 1 108 ? -11.688 -28.031 10.883 1 92.94 108 ASN A C 1
ATOM 836 O O . ASN A 1 108 ? -12.773 -27.75 10.383 1 92.94 108 ASN A O 1
ATOM 840 N N . SER A 1 109 ? -10.531 -27.688 10.398 1 94.06 109 SER A N 1
ATOM 841 C CA . SER A 1 109 ? -10.469 -26.828 9.219 1 94.06 109 SER A CA 1
ATOM 842 C C . SER A 1 109 ? -10.922 -27.562 7.969 1 94.06 109 SER A C 1
ATOM 844 O O . SER A 1 109 ? -11.461 -26.969 7.043 1 94.06 109 SER A O 1
ATOM 846 N N . PHE A 1 110 ? -10.75 -28.891 7.906 1 94.06 110 PHE A N 1
ATOM 847 C CA . PHE A 1 110 ? -11.102 -29.672 6.727 1 94.06 110 PHE A CA 1
ATOM 848 C C . PHE A 1 110 ? -12.43 -30.391 6.934 1 94.06 110 PHE A C 1
ATOM 850 O O . PHE A 1 110 ? -12.797 -31.266 6.148 1 94.06 110 PHE A O 1
ATOM 857 N N . ARG A 1 111 ? -13.141 -30.094 7.906 1 91.56 111 ARG A N 1
ATOM 858 C CA . ARG A 1 111 ? -14.359 -30.812 8.25 1 91.56 111 ARG A CA 1
ATOM 859 C C . ARG A 1 111 ? -15.375 -30.766 7.117 1 91.56 111 ARG A C 1
ATOM 861 O O . ARG A 1 111 ? -15.969 -31.781 6.754 1 91.56 111 ARG A O 1
ATOM 868 N N . LYS A 1 112 ? -15.578 -29.609 6.582 1 86.62 112 LYS A N 1
ATOM 869 C CA . LYS A 1 112 ? -16.547 -29.438 5.508 1 86.62 112 LYS A CA 1
ATOM 870 C C . LYS A 1 112 ? -16.141 -30.234 4.27 1 86.62 112 LYS A C 1
ATOM 872 O O . LYS A 1 112 ? -16.984 -30.828 3.602 1 86.62 112 LYS A O 1
ATOM 877 N N . ILE A 1 113 ? -14.906 -30.234 3.982 1 88.75 113 ILE A N 1
ATOM 878 C CA . ILE A 1 113 ? -14.391 -30.969 2.828 1 88.75 113 ILE A CA 1
ATOM 879 C C . ILE A 1 113 ? -14.531 -32.469 3.062 1 88.75 113 ILE A C 1
ATOM 881 O O . ILE A 1 113 ? -14.953 -33.219 2.172 1 88.75 113 ILE A O 1
ATOM 885 N N . LEU A 1 114 ? -14.227 -32.938 4.27 1 91.81 114 LEU A N 1
ATOM 886 C CA . LEU A 1 114 ? -14.336 -34.344 4.613 1 91.81 114 LEU A CA 1
ATOM 887 C C . LEU A 1 114 ? -15.789 -34.812 4.551 1 91.81 114 LEU A C 1
ATOM 889 O O . LEU A 1 114 ? -16.078 -35.938 4.129 1 91.81 114 LEU A O 1
ATOM 893 N N . ASP A 1 115 ? -16.609 -33.844 4.887 1 90.62 115 ASP A N 1
ATOM 894 C CA . ASP A 1 115 ? -18.031 -34.156 4.844 1 90.62 115 ASP A CA 1
ATOM 895 C C . ASP A 1 115 ? -18.5 -34.375 3.408 1 90.62 115 ASP A C 1
ATOM 897 O O . ASP A 1 115 ? -19.422 -35.188 3.168 1 90.62 115 ASP A O 1
ATOM 901 N N . SER A 1 116 ? -17.844 -33.75 2.537 1 87.44 116 SER A N 1
ATOM 902 C CA . SER A 1 116 ? -18.25 -33.844 1.138 1 87.44 116 SER A CA 1
ATOM 903 C C . SER A 1 116 ? -17.562 -35.031 0.447 1 87.44 116 SER A C 1
ATOM 905 O O . SER A 1 116 ? -18.109 -35.594 -0.506 1 87.44 116 SER A O 1
ATOM 907 N N . VAL A 1 117 ? -16.422 -35.531 0.882 1 89.19 117 VAL A N 1
ATOM 908 C CA . VAL A 1 117 ? -15.609 -36.469 0.122 1 89.19 117 VAL A CA 1
ATOM 909 C C . VAL A 1 117 ? -15.648 -37.844 0.795 1 89.19 117 VAL A C 1
ATOM 911 O O . VAL A 1 117 ? -15.367 -38.844 0.159 1 89.19 117 VAL A O 1
ATOM 914 N N . TRP A 1 118 ? -16.109 -37.938 1.989 1 87.31 118 TRP A N 1
ATOM 915 C CA . TRP A 1 118 ? -15.938 -39.156 2.779 1 87.31 118 TRP A CA 1
ATOM 916 C C . TRP A 1 118 ? -16.656 -40.344 2.127 1 87.31 118 TRP A C 1
ATOM 918 O O . TRP A 1 118 ? -16.203 -41.5 2.229 1 87.31 118 TRP A O 1
ATOM 928 N N . HIS A 1 119 ? -17.672 -40 1.385 1 88.5 119 HIS A N 1
ATOM 929 C CA . HIS A 1 119 ? -18.469 -41.094 0.793 1 88.5 119 HIS A CA 1
ATOM 930 C C . HIS A 1 119 ? -17.781 -41.656 -0.438 1 88.5 119 HIS A C 1
ATOM 932 O O . HIS A 1 119 ? -17.984 -42.844 -0.775 1 88.5 119 HIS A O 1
ATOM 938 N N . THR A 1 120 ? -17.016 -40.875 -1.031 1 89.25 120 THR A N 1
ATOM 939 C CA . THR A 1 120 ? -16.406 -41.281 -2.287 1 89.25 120 THR A CA 1
ATOM 940 C C . THR A 1 120 ? -15.039 -41.938 -2.037 1 89.25 120 THR A C 1
ATOM 942 O O . THR A 1 120 ? -14.508 -42.625 -2.902 1 89.25 120 THR A O 1
ATOM 945 N N . VAL A 1 121 ? -14.539 -41.812 -0.883 1 90.81 121 VAL A N 1
ATOM 946 C CA . VAL A 1 121 ? -13.195 -42.312 -0.596 1 90.81 121 VAL A CA 1
ATOM 947 C C . VAL A 1 121 ? -13.281 -43.625 0.157 1 90.81 121 VAL A C 1
ATOM 949 O O . VAL A 1 121 ? -14.164 -43.812 0.999 1 90.81 121 VAL A O 1
ATOM 952 N N . ALA A 1 122 ? -12.375 -44.5 -0.171 1 92.5 122 ALA A N 1
ATOM 953 C CA . ALA A 1 122 ? -12.367 -45.844 0.423 1 92.5 122 ALA A CA 1
ATOM 954 C C . ALA A 1 122 ? -11.906 -45.781 1.876 1 92.5 122 ALA A C 1
ATOM 956 O O . ALA A 1 122 ? -11.297 -44.812 2.307 1 92.5 122 ALA A O 1
ATOM 957 N N . ASP A 1 123 ? -12.234 -46.875 2.576 1 92.81 123 ASP A N 1
ATOM 958 C CA . ASP A 1 123 ? -11.766 -47.031 3.949 1 92.81 123 ASP A CA 1
ATOM 959 C C . ASP A 1 123 ? -10.25 -47.156 3.996 1 92.81 123 ASP A C 1
ATOM 961 O O . ASP A 1 123 ? -9.641 -47.781 3.105 1 92.81 123 ASP A O 1
ATOM 965 N N . LYS A 1 124 ? -9.609 -46.531 4.973 1 93.12 124 LYS A N 1
ATOM 966 C CA . LYS A 1 124 ? -8.164 -46.531 5.199 1 93.12 124 LYS A CA 1
ATOM 967 C C . LYS A 1 124 ? -7.438 -45.688 4.152 1 93.12 124 LYS A C 1
ATOM 969 O O . LYS A 1 124 ? -6.262 -45.938 3.863 1 93.12 124 LYS A O 1
ATOM 974 N N . HIS A 1 125 ? -8.227 -44.812 3.572 1 94.25 125 HIS A N 1
ATOM 975 C CA . HIS A 1 125 ? -7.617 -43.906 2.615 1 94.25 125 HIS A CA 1
ATOM 976 C C . HIS A 1 125 ? -6.625 -42.969 3.301 1 94.25 125 HIS A C 1
ATOM 978 O O . HIS A 1 125 ? -6.848 -42.531 4.434 1 94.25 125 HIS A O 1
ATOM 984 N N . VAL A 1 126 ? -5.48 -42.656 2.613 1 94.31 126 VAL A N 1
ATOM 985 C CA . VAL A 1 126 ? -4.473 -41.75 3.143 1 94.31 126 VAL A CA 1
ATOM 986 C C . VAL A 1 126 ? -4.57 -40.406 2.432 1 94.31 126 VAL A C 1
ATOM 988 O O . VAL A 1 126 ? -4.234 -40.281 1.25 1 94.31 126 VAL A O 1
ATOM 991 N N . PHE A 1 127 ? -5.008 -39.406 3.127 1 94.75 127 PHE A N 1
ATOM 992 C CA . PHE A 1 127 ? -5.055 -38.062 2.574 1 94.75 127 PHE A CA 1
ATOM 993 C C . PHE A 1 127 ? -3.664 -37.438 2.525 1 94.75 127 PHE A C 1
ATOM 995 O O . PHE A 1 127 ? -2.863 -37.625 3.445 1 94.75 127 PHE A O 1
ATOM 1002 N N . LYS A 1 128 ? -3.363 -36.75 1.48 1 95.44 128 LYS A N 1
ATOM 1003 C CA . LYS A 1 128 ? -2.088 -36.062 1.302 1 95.44 128 LYS A CA 1
ATOM 1004 C C . LYS A 1 128 ? -2.205 -34.562 1.659 1 95.44 128 LYS A C 1
ATOM 1006 O O . LYS A 1 128 ? -2.848 -33.812 0.941 1 95.44 128 LYS A O 1
ATOM 1011 N N . LEU A 1 129 ? -1.514 -34.188 2.721 1 96.75 129 LEU A N 1
ATOM 1012 C CA . LEU A 1 129 ? -1.612 -32.812 3.232 1 96.75 129 LEU A CA 1
ATOM 1013 C C . LEU A 1 129 ? -0.391 -32 2.832 1 96.75 129 LEU A C 1
ATOM 1015 O O . LEU A 1 129 ? 0.746 -32.438 3.004 1 96.75 129 LEU A O 1
ATOM 1019 N N . GLN A 1 130 ? -0.627 -30.906 2.23 1 97.88 130 GLN A N 1
ATOM 1020 C CA . GLN A 1 130 ? 0.409 -29.906 1.981 1 97.88 130 GLN A CA 1
ATOM 1021 C C . GLN A 1 130 ? 0.286 -28.734 2.947 1 97.88 130 GLN A C 1
ATOM 1023 O O . GLN A 1 130 ? -0.799 -28.172 3.117 1 97.88 130 GLN A O 1
ATOM 1028 N N . LEU A 1 131 ? 1.371 -28.375 3.584 1 98.06 131 LEU A N 1
ATOM 1029 C CA . LEU A 1 131 ? 1.385 -27.281 4.543 1 98.06 131 LEU A CA 1
ATOM 1030 C C . LEU A 1 131 ? 2.07 -26.062 3.957 1 98.06 131 LEU A C 1
ATOM 1032 O O . LEU A 1 131 ? 2.895 -26.172 3.047 1 98.06 131 LEU A O 1
ATOM 1036 N N . ASN A 1 132 ? 1.696 -24.922 4.434 1 98.31 132 ASN A N 1
ATOM 1037 C CA . ASN A 1 132 ? 2.324 -23.672 4.027 1 98.31 132 ASN A CA 1
ATOM 1038 C C . ASN A 1 132 ? 2.506 -22.719 5.211 1 98.31 132 ASN A C 1
ATOM 1040 O O . ASN A 1 132 ? 1.619 -22.609 6.059 1 98.31 132 ASN A O 1
ATOM 1044 N N . PHE A 1 133 ? 3.678 -22.156 5.332 1 98 133 PHE A N 1
ATOM 1045 C CA . PHE A 1 133 ? 4.012 -21.156 6.336 1 98 133 PHE A CA 1
ATOM 1046 C C . PHE A 1 133 ? 4.516 -19.875 5.672 1 98 133 PHE A C 1
ATOM 1048 O O . PHE A 1 133 ? 5.355 -19.922 4.773 1 98 133 PHE A O 1
ATOM 1055 N N . ASP A 1 134 ? 3.986 -18.75 6.102 1 95.06 134 ASP A N 1
ATOM 1056 C CA . ASP A 1 134 ? 4.422 -17.5 5.504 1 95.06 134 ASP A CA 1
ATOM 1057 C C . ASP A 1 134 ? 4.176 -16.328 6.449 1 95.06 134 ASP A C 1
ATOM 1059 O O . ASP A 1 134 ? 3.326 -16.406 7.34 1 95.06 134 ASP A O 1
ATOM 1063 N N . GLY A 1 135 ? 5.016 -15.305 6.293 1 95.38 135 GLY A N 1
ATOM 1064 C CA . GLY A 1 135 ? 4.781 -14.039 6.977 1 95.38 135 GLY A CA 1
ATOM 1065 C C . GLY A 1 135 ? 3.998 -13.047 6.137 1 95.38 135 GLY A C 1
ATOM 1066 O O . GLY A 1 135 ? 4.324 -12.82 4.969 1 95.38 135 GLY A O 1
ATOM 1067 N N . LEU A 1 136 ? 2.941 -12.445 6.734 1 95.69 136 LEU A N 1
ATOM 1068 C CA . LEU A 1 136 ? 2.082 -11.5 6.02 1 95.69 136 LEU A CA 1
ATOM 1069 C C . LEU A 1 136 ? 2.021 -10.164 6.746 1 95.69 136 LEU A C 1
ATOM 1071 O O . LEU A 1 136 ? 1.334 -10.031 7.758 1 95.69 136 LEU A O 1
ATOM 1075 N N . PRO A 1 137 ? 2.738 -9.164 6.254 1 94.06 137 PRO A N 1
ATOM 1076 C CA . PRO A 1 137 ? 2.59 -7.832 6.848 1 94.06 137 PRO A CA 1
ATOM 1077 C C . PRO A 1 137 ? 1.182 -7.266 6.684 1 94.06 137 PRO A C 1
ATOM 1079 O O . PRO A 1 137 ? 0.565 -7.434 5.629 1 94.06 137 PRO A O 1
ATOM 1082 N N . LEU A 1 138 ? 0.667 -6.582 7.633 1 93.06 138 LEU A N 1
ATOM 1083 C CA . LEU A 1 138 ? -0.733 -6.176 7.605 1 93.06 138 LEU A CA 1
ATOM 1084 C C . LEU A 1 138 ? -0.858 -4.684 7.312 1 93.06 138 LEU A C 1
ATOM 1086 O O . LEU A 1 138 ? -1.716 -4.27 6.527 1 93.06 138 LEU A O 1
ATOM 1090 N N . PHE A 1 139 ? -0.031 -3.891 7.973 1 89.12 139 PHE A N 1
ATOM 1091 C CA . PHE A 1 139 ? -0.198 -2.443 7.895 1 89.12 139 PHE A CA 1
ATOM 1092 C C . PHE A 1 139 ? 1.112 -1.768 7.508 1 89.12 139 PHE A C 1
ATOM 1094 O O . PHE A 1 139 ? 2.191 -2.307 7.758 1 89.12 139 PHE A O 1
ATOM 1101 N N . LYS A 1 140 ? 0.958 -0.636 6.922 1 82.81 140 LYS A N 1
ATOM 1102 C CA . LYS A 1 140 ? 2.135 0.148 6.559 1 82.81 140 LYS A CA 1
ATOM 1103 C C . LYS A 1 140 ? 2.697 0.887 7.77 1 82.81 140 LYS A C 1
ATOM 1105 O O . LYS A 1 140 ? 3.906 1.112 7.859 1 82.81 140 LYS A O 1
ATOM 1110 N N . SER A 1 141 ? 1.843 1.201 8.656 1 84.38 141 SER A N 1
ATOM 1111 C CA . SER A 1 141 ? 2.209 2.092 9.758 1 84.38 141 SER A CA 1
ATOM 1112 C C . SER A 1 141 ? 2.701 1.307 10.969 1 84.38 141 SER A C 1
ATOM 1114 O O . SER A 1 141 ? 3.252 1.885 11.906 1 84.38 141 SER A O 1
ATOM 1116 N N . THR A 1 142 ? 2.512 -0.002 10.922 1 86.5 142 THR A N 1
ATOM 1117 C CA . THR A 1 142 ? 2.955 -0.834 12.039 1 86.5 142 THR A CA 1
ATOM 1118 C C . THR A 1 142 ? 3.68 -2.078 11.523 1 86.5 142 THR A C 1
ATOM 1120 O O .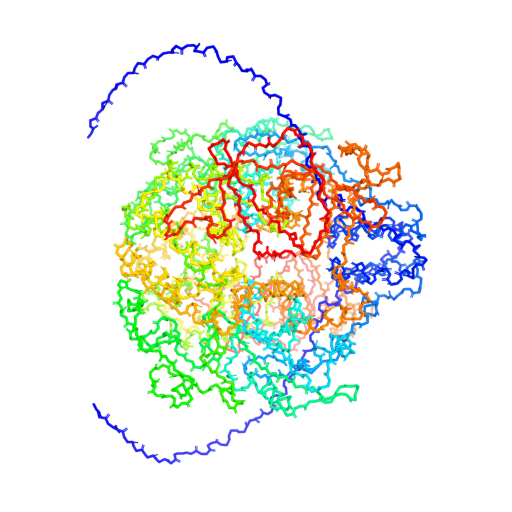 THR A 1 142 ? 3.572 -2.424 10.352 1 86.5 142 THR A O 1
ATOM 1123 N N . SER A 1 143 ? 4.398 -2.73 12.398 1 89.31 143 SER A N 1
ATOM 1124 C CA . SER A 1 143 ? 5.121 -3.945 12.031 1 89.31 143 SER A CA 1
ATOM 1125 C C . SER A 1 143 ? 4.273 -5.188 12.289 1 89.31 143 SER A C 1
ATOM 1127 O O . SER A 1 143 ? 4.758 -6.312 12.156 1 89.31 143 SER A O 1
ATOM 1129 N N . THR A 1 144 ? 3.031 -4.941 12.664 1 93.12 144 THR A N 1
ATOM 1130 C CA . THR A 1 144 ? 2.146 -6.074 12.93 1 93.12 144 THR A CA 1
ATOM 1131 C C . THR A 1 144 ? 2.037 -6.973 11.703 1 93.12 144 THR A C 1
ATOM 1133 O O . THR A 1 144 ? 1.887 -6.484 10.578 1 93.12 144 THR A O 1
ATOM 1136 N N . GLN A 1 145 ? 2.193 -8.281 11.906 1 95.81 145 GLN A N 1
ATOM 1137 C CA . GLN A 1 145 ? 2.137 -9.219 10.789 1 95.81 145 GLN A CA 1
ATOM 1138 C C . GLN A 1 145 ? 1.498 -10.539 11.219 1 95.81 145 GLN A C 1
ATOM 1140 O O . GLN A 1 145 ? 1.444 -10.852 12.406 1 95.81 145 GLN A O 1
ATOM 1145 N N . PHE A 1 146 ? 0.966 -11.219 10.289 1 97.44 146 PHE A N 1
ATOM 1146 C CA . PHE A 1 146 ? 0.441 -12.57 10.477 1 97.44 146 PHE A CA 1
ATOM 1147 C C . PHE A 1 146 ? 1.49 -13.609 10.117 1 97.44 146 PHE A C 1
ATOM 1149 O O . PHE A 1 146 ? 2.35 -13.367 9.266 1 97.44 146 PHE A O 1
ATOM 1156 N N . TRP A 1 147 ? 1.5 -14.719 10.758 1 97.81 147 TRP A N 1
ATOM 1157 C CA . TRP A 1 147 ? 2.166 -15.961 10.383 1 97.81 147 TRP A CA 1
ATOM 1158 C C . TRP A 1 147 ? 1.173 -17.125 10.344 1 97.81 147 TRP A C 1
ATOM 1160 O O . TRP A 1 147 ? 1.105 -17.922 11.281 1 97.81 147 TRP A O 1
ATOM 1170 N N . PRO A 1 148 ? 0.44 -17.188 9.281 1 97.94 148 PRO A N 1
ATOM 1171 C CA . PRO A 1 148 ? -0.585 -18.219 9.164 1 97.94 148 PRO A CA 1
ATOM 1172 C C . PRO A 1 148 ? 0.001 -19.594 8.844 1 97.94 148 PRO A C 1
ATOM 1174 O O . PRO A 1 148 ? 1.032 -19.688 8.172 1 97.94 148 PRO A O 1
ATOM 1177 N N . ILE A 1 149 ? -0.589 -20.594 9.367 1 98.44 149 ILE A N 1
ATOM 1178 C CA . ILE A 1 149 ? -0.387 -21.984 8.977 1 98.44 149 ILE A CA 1
ATOM 1179 C C . ILE A 1 149 ? -1.539 -22.453 8.086 1 98.44 149 ILE A C 1
ATOM 1181 O O . ILE A 1 149 ? -2.686 -22.531 8.539 1 98.44 149 ILE A O 1
ATOM 1185 N N . LEU A 1 150 ? -1.169 -22.719 6.852 1 98.25 150 LEU A N 1
ATOM 1186 C CA . LEU A 1 150 ? -2.199 -23.109 5.895 1 98.25 150 LEU A CA 1
ATOM 1187 C C . LEU A 1 150 ? -2.041 -24.562 5.477 1 98.25 150 LEU A C 1
ATOM 1189 O O . LEU A 1 150 ? -0.964 -25.141 5.633 1 98.25 150 LEU A O 1
ATOM 1193 N N . GLY A 1 151 ? -3.143 -25.109 5.027 1 97.88 151 GLY A N 1
ATOM 1194 C CA . GLY A 1 151 ? -3.143 -26.484 4.551 1 97.88 151 GLY A CA 1
ATOM 1195 C C . GLY A 1 151 ? -3.973 -26.688 3.297 1 97.88 151 GLY A C 1
ATOM 1196 O O . GLY A 1 151 ? -4.988 -26.016 3.105 1 97.88 151 GLY A O 1
ATOM 1197 N N . LEU A 1 152 ? -3.49 -27.562 2.5 1 96.88 152 LEU A N 1
ATOM 1198 C CA . LEU A 1 152 ? -4.18 -27.953 1.276 1 96.88 152 LEU A CA 1
ATOM 1199 C C . LEU A 1 152 ? -4.18 -29.469 1.113 1 96.88 152 LEU A C 1
ATOM 1201 O O . LEU A 1 152 ? -3.148 -30.109 1.31 1 96.88 152 LEU A O 1
ATOM 1205 N N . LEU A 1 153 ? -5.352 -30.062 0.922 1 95.06 153 LEU A N 1
ATOM 1206 C CA . LEU A 1 153 ? -5.438 -31.484 0.636 1 95.06 153 LEU A CA 1
ATOM 1207 C C . LEU A 1 153 ? -5.297 -31.75 -0.86 1 95.06 153 LEU A C 1
ATOM 1209 O O . LEU A 1 153 ? -6.234 -31.531 -1.625 1 95.06 153 LEU A O 1
ATOM 1213 N N . GLN A 1 154 ? -4.215 -32.281 -1.223 1 92.5 154 GLN A N 1
ATOM 1214 C CA . GLN A 1 154 ? -3.938 -32.5 -2.639 1 92.5 154 GLN A CA 1
ATOM 1215 C C . GLN A 1 154 ? -4.965 -33.438 -3.264 1 92.5 154 GLN A C 1
ATOM 1217 O O . GLN A 1 154 ? -5.258 -34.5 -2.711 1 92.5 154 GLN A O 1
ATOM 1222 N N . GLY A 1 155 ? -5.445 -33.031 -4.359 1 86.94 155 GLY A N 1
ATOM 1223 C CA . GLY A 1 155 ? -6.395 -33.875 -5.082 1 86.94 155 GLY A CA 1
ATOM 1224 C C . GLY A 1 155 ? -7.832 -33.625 -4.652 1 86.94 155 GLY A C 1
ATOM 1225 O O . GLY A 1 155 ? -8.766 -34.031 -5.352 1 86.94 155 GLY A O 1
ATOM 1226 N N . HIS A 1 156 ? -7.996 -33 -3.527 1 87.62 156 HIS A N 1
ATOM 1227 C CA . HIS A 1 156 ? -9.344 -32.875 -2.996 1 87.62 156 HIS A CA 1
ATOM 1228 C C . HIS A 1 156 ? -9.75 -31.391 -2.904 1 87.62 156 HIS A C 1
ATOM 1230 O O . HIS A 1 156 ? -10.945 -31.078 -2.955 1 87.62 156 HIS A O 1
ATOM 1236 N N . THR A 1 157 ? -8.828 -30.578 -2.689 1 85.81 157 THR A N 1
ATOM 1237 C CA . THR A 1 157 ? -9.148 -29.172 -2.561 1 85.81 157 THR A CA 1
ATOM 1238 C C . THR A 1 157 ? -8.258 -28.328 -3.479 1 85.81 157 THR A C 1
ATOM 1240 O O . THR A 1 157 ? -7.086 -28.656 -3.684 1 85.81 157 THR A O 1
ATOM 1243 N N . LYS A 1 158 ? -8.875 -27.219 -3.982 1 81.38 158 LYS A N 1
ATOM 1244 C CA . LYS A 1 158 ? -8.117 -26.281 -4.812 1 81.38 158 LYS A CA 1
ATOM 1245 C C . LYS A 1 158 ? -7.633 -25.094 -3.992 1 81.38 158 LYS A C 1
ATOM 1247 O O . LYS A 1 158 ? -6.566 -24.531 -4.266 1 81.38 158 LYS A O 1
ATOM 1252 N N . ALA A 1 159 ? -8.336 -24.766 -3.006 1 89.38 159 ALA A N 1
ATOM 1253 C CA . ALA A 1 159 ? -7.977 -23.609 -2.174 1 89.38 159 ALA A CA 1
ATOM 1254 C C . ALA A 1 159 ? -7.508 -24.062 -0.792 1 89.38 159 ALA A C 1
ATOM 1256 O O . ALA A 1 159 ? -8.062 -25 -0.218 1 89.38 159 ALA A O 1
ATOM 1257 N N . PRO A 1 160 ? -6.523 -23.391 -0.281 1 95.81 160 PRO A N 1
ATOM 1258 C CA . PRO A 1 160 ? -6.031 -23.734 1.054 1 95.81 160 PRO A CA 1
ATOM 1259 C C . PRO A 1 160 ? -6.984 -23.312 2.166 1 95.81 160 PRO A C 1
ATOM 1261 O O . PRO A 1 160 ? -7.906 -22.531 1.928 1 95.81 160 PRO A O 1
ATOM 1264 N N . VAL A 1 161 ? -6.805 -23.891 3.299 1 95.31 161 VAL A N 1
ATOM 1265 C CA . VAL A 1 161 ? -7.582 -23.562 4.488 1 95.31 161 VAL A CA 1
ATOM 1266 C C . VAL A 1 161 ? -6.652 -23.062 5.594 1 95.31 161 VAL A C 1
ATOM 1268 O O . VAL A 1 161 ? -5.445 -23.328 5.562 1 95.31 161 VAL A O 1
ATOM 1271 N N . LEU A 1 162 ? -7.242 -22.375 6.496 1 96.94 162 LEU A N 1
ATOM 1272 C CA . LEU A 1 162 ? -6.477 -21.859 7.621 1 96.94 162 LEU A CA 1
ATOM 1273 C C . LEU A 1 162 ? -6.445 -22.859 8.773 1 96.94 162 LEU A C 1
ATOM 1275 O O . LEU A 1 162 ? -7.492 -23.25 9.281 1 96.94 162 LEU A O 1
ATOM 1279 N N . ILE A 1 163 ? -5.25 -23.25 9.242 1 98 163 ILE A N 1
ATOM 1280 C CA . ILE A 1 163 ? -5.082 -24.219 10.32 1 98 163 ILE A CA 1
ATOM 1281 C C . ILE A 1 163 ? -4.719 -23.5 11.609 1 98 163 ILE A C 1
ATOM 1283 O O . ILE A 1 163 ? -5.113 -23.922 12.703 1 98 163 ILE A O 1
ATOM 1287 N N . GLY A 1 164 ? -3.939 -22.547 11.484 1 97.88 164 GLY A N 1
ATOM 1288 C CA . GLY A 1 164 ? -3.537 -21.703 12.602 1 97.88 164 GLY A CA 1
ATOM 1289 C C . GLY A 1 164 ? -3.152 -20.297 12.188 1 97.88 164 GLY A C 1
ATOM 1290 O O . GLY A 1 164 ? -2.711 -20.078 11.055 1 97.88 164 GLY A O 1
ATOM 1291 N N . LEU A 1 165 ? -3.303 -19.391 13.109 1 97.88 165 LEU A N 1
ATOM 1292 C CA . LEU A 1 165 ? -2.994 -18 12.805 1 97.88 165 LEU A CA 1
ATOM 1293 C C . LEU A 1 165 ? -2.252 -17.344 13.961 1 97.88 165 LEU A C 1
ATOM 1295 O O . LEU A 1 165 ? -2.771 -17.266 15.078 1 97.88 165 LEU A O 1
ATOM 1299 N N . PHE A 1 166 ? -1.03 -16.969 13.68 1 98.12 166 PHE A N 1
ATOM 1300 C CA . PHE A 1 166 ? -0.21 -16.219 14.625 1 98.12 166 PHE A CA 1
ATOM 1301 C C . PHE A 1 166 ? -0.18 -14.734 14.266 1 98.12 166 PHE A C 1
ATOM 1303 O O . PHE A 1 166 ? -0.132 -14.383 13.086 1 98.12 166 PHE A O 1
ATOM 1310 N N . CYS A 1 167 ? -0.292 -13.859 15.234 1 97.69 167 CYS A N 1
ATOM 1311 C CA . CYS A 1 167 ? -0.225 -12.422 15.039 1 97.69 167 CYS A CA 1
ATOM 1312 C C . CYS A 1 167 ? 0.756 -11.781 16.016 1 97.69 167 CYS A C 1
ATOM 1314 O O . CYS A 1 167 ? 0.644 -11.977 17.234 1 97.69 167 CYS A O 1
ATOM 1316 N N . GLY A 1 168 ? 1.698 -11.086 15.445 1 95.44 168 GLY A N 1
ATOM 1317 C CA . GLY A 1 168 ? 2.676 -10.398 16.266 1 95.44 168 GLY A CA 1
ATOM 1318 C C . GLY A 1 168 ? 3.41 -9.297 15.531 1 95.44 168 GLY A C 1
ATOM 1319 O O . GLY A 1 168 ? 3.121 -9.031 14.359 1 95.44 168 GLY A O 1
ATOM 1320 N N . THR A 1 169 ? 4.32 -8.602 16.188 1 91.38 169 THR A N 1
ATOM 1321 C CA . THR A 1 169 ? 5.09 -7.52 15.586 1 91.38 169 THR A CA 1
ATOM 1322 C C . THR A 1 169 ? 6.336 -8.062 14.891 1 91.38 169 THR A C 1
ATOM 1324 O O . THR A 1 169 ? 7.035 -7.32 14.195 1 91.38 169 THR A O 1
ATOM 1327 N N . SER A 1 170 ? 6.641 -9.234 15.133 1 91.94 170 SER A N 1
ATOM 1328 C CA . SER A 1 170 ? 7.734 -9.969 14.5 1 91.94 170 SER A CA 1
ATOM 1329 C C . SER A 1 170 ? 7.363 -11.43 14.273 1 91.94 170 SER A C 1
ATOM 1331 O O . SER A 1 170 ? 6.258 -11.859 14.625 1 91.94 170 SER A O 1
ATOM 1333 N N . LYS A 1 171 ? 8.211 -12.141 13.594 1 93.44 171 LYS A N 1
ATOM 1334 C CA . LYS A 1 171 ? 7.988 -13.586 13.5 1 93.44 171 LYS A CA 1
ATOM 1335 C C . LYS A 1 171 ? 8.008 -14.234 14.875 1 93.44 171 LYS A C 1
ATOM 1337 O O . LYS A 1 171 ? 8.57 -13.688 15.82 1 93.44 171 LYS A O 1
ATOM 1342 N N . PRO A 1 172 ? 7.324 -15.375 15.016 1 95.69 172 PRO A N 1
ATOM 1343 C CA . PRO A 1 172 ? 7.352 -16.047 16.312 1 95.69 172 PRO A CA 1
ATOM 1344 C C . PRO A 1 172 ? 8.766 -16.219 16.875 1 95.69 172 PRO A C 1
ATOM 1346 O O . PRO A 1 172 ? 9.68 -16.594 16.125 1 95.69 172 PRO A O 1
ATOM 1349 N N . ASN A 1 173 ? 8.938 -15.891 18.125 1 94 173 ASN A N 1
ATOM 1350 C CA . ASN A 1 173 ? 10.273 -15.914 18.719 1 94 173 ASN A CA 1
ATOM 1351 C C . ASN A 1 173 ? 10.672 -17.328 19.125 1 94 173 ASN A C 1
ATOM 1353 O O . ASN A 1 173 ? 11.844 -17.594 19.406 1 94 173 ASN A O 1
ATOM 1357 N N . SER A 1 174 ? 9.695 -18.219 19.172 1 95.25 174 SER A N 1
ATOM 1358 C CA . SER A 1 174 ? 9.953 -19.625 19.5 1 95.25 174 SER A CA 1
ATOM 1359 C C . SER A 1 174 ? 9.281 -20.562 18.5 1 95.25 174 SER A C 1
ATOM 1361 O O . SER A 1 174 ? 8.047 -20.641 18.438 1 95.25 174 SER A O 1
ATOM 1363 N N . LEU A 1 175 ? 10.125 -21.297 17.797 1 96 175 LEU A N 1
ATOM 1364 C CA . LEU A 1 175 ? 9.617 -22.234 16.797 1 96 175 LEU A CA 1
ATOM 1365 C C . LEU A 1 175 ? 8.859 -23.375 17.469 1 96 175 LEU A C 1
ATOM 1367 O O . LEU A 1 175 ? 7.824 -23.828 16.969 1 96 175 LEU A O 1
ATOM 1371 N N . ALA A 1 176 ? 9.305 -23.828 18.594 1 95.81 176 ALA A N 1
ATOM 1372 C CA . ALA A 1 176 ? 8.695 -24.938 19.328 1 95.81 176 ALA A CA 1
ATOM 1373 C C . ALA A 1 176 ? 7.289 -24.578 19.797 1 95.81 176 ALA A C 1
ATOM 1375 O O . ALA A 1 176 ? 6.355 -25.359 19.641 1 95.81 176 ALA A O 1
ATOM 1376 N N . ASP A 1 177 ? 7.148 -23.344 20.281 1 96.25 177 ASP A N 1
ATOM 1377 C CA . ASP A 1 177 ? 5.844 -22.891 20.766 1 96.25 177 ASP A CA 1
ATOM 1378 C C . ASP A 1 177 ? 4.879 -22.672 19.594 1 96.25 177 ASP A C 1
ATOM 1380 O O . ASP A 1 177 ? 3.695 -23 19.688 1 96.25 177 ASP A O 1
ATOM 1384 N N . TYR A 1 178 ? 5.395 -22.156 18.594 1 96.94 178 TYR A N 1
ATOM 1385 C CA . TYR A 1 178 ? 4.598 -21.828 17.422 1 96.94 178 TYR A CA 1
ATOM 1386 C C . TYR A 1 178 ? 4.035 -23.094 16.781 1 96.94 178 TYR A C 1
ATOM 1388 O O . TYR A 1 178 ? 2.867 -23.125 16.375 1 96.94 178 TYR A O 1
ATOM 1396 N N . LEU A 1 179 ? 4.805 -24.219 16.734 1 97.69 179 LEU A N 1
ATOM 1397 C CA . LEU A 1 179 ? 4.418 -25.422 16.016 1 97.69 179 LEU A CA 1
ATOM 1398 C C . LEU A 1 179 ? 3.877 -26.484 16.969 1 97.69 179 LEU A C 1
ATOM 1400 O O . LEU A 1 179 ? 3.463 -27.562 16.531 1 97.69 179 LEU A O 1
ATOM 1404 N N . HIS A 1 180 ? 3.77 -26.188 18.203 1 96.88 180 HIS A N 1
ATOM 1405 C CA . HIS A 1 180 ? 3.432 -27.172 19.219 1 96.88 180 HIS A CA 1
ATOM 1406 C C . HIS A 1 180 ? 2.09 -27.828 18.922 1 96.88 180 HIS A C 1
ATOM 1408 O O . HIS A 1 180 ? 1.995 -29.062 18.875 1 96.88 180 HIS A O 1
ATOM 1414 N N . ASP A 1 181 ? 1.055 -27.031 18.75 1 97 181 ASP A N 1
ATOM 1415 C CA . ASP A 1 181 ? -0.289 -27.562 18.531 1 97 181 ASP A CA 1
ATOM 1416 C C . ASP A 1 181 ? -0.367 -28.344 17.219 1 97 181 ASP A C 1
ATOM 1418 O O . ASP A 1 181 ? -1.025 -29.375 17.141 1 97 181 ASP A O 1
ATOM 1422 N N . LEU A 1 182 ? 0.268 -27.844 16.219 1 97.69 182 LEU A N 1
ATOM 1423 C CA . LEU A 1 182 ? 0.263 -28.5 14.906 1 97.69 182 LEU A CA 1
ATOM 1424 C C . LEU A 1 182 ? 0.919 -29.859 14.992 1 97.69 182 LEU A C 1
ATOM 1426 O O . LEU A 1 182 ? 0.364 -30.859 14.5 1 97.69 182 LEU A O 1
ATOM 1430 N N . VAL A 1 183 ? 2.115 -29.953 15.625 1 97.19 183 VAL A N 1
ATOM 1431 C CA . VAL A 1 183 ? 2.887 -31.188 15.742 1 97.19 183 VAL A CA 1
ATOM 1432 C C . VAL A 1 183 ? 2.1 -32.219 16.547 1 97.19 183 VAL A C 1
ATOM 1434 O O . VAL A 1 183 ? 2.053 -33.406 16.188 1 97.19 183 VAL A O 1
ATOM 1437 N N . HIS A 1 184 ? 1.488 -31.75 17.578 1 96.25 184 HIS A N 1
ATOM 1438 C CA . HIS A 1 184 ? 0.689 -32.625 18.422 1 96.25 184 HIS A CA 1
ATOM 1439 C C . HIS A 1 184 ? -0.466 -33.25 17.625 1 96.25 184 HIS A C 1
ATOM 1441 O O . HIS A 1 184 ? -0.708 -34.469 17.719 1 96.25 184 HIS A O 1
ATOM 1447 N N . GLU A 1 185 ? -1.138 -32.438 16.891 1 96.81 185 GLU A N 1
ATOM 1448 C CA . GLU A 1 185 ? -2.268 -32.938 16.109 1 96.81 185 GLU A CA 1
ATOM 1449 C C . GLU A 1 185 ? -1.799 -33.844 14.992 1 96.81 185 GLU A C 1
ATOM 1451 O O . GLU A 1 185 ? -2.439 -34.875 14.711 1 96.81 185 GLU A O 1
ATOM 1456 N N . LEU A 1 186 ? -0.71 -33.562 14.367 1 96.62 186 LEU A N 1
ATOM 1457 C CA . LEU A 1 186 ? -0.184 -34.375 13.281 1 96.62 186 LEU A CA 1
ATOM 1458 C C . LEU A 1 186 ? 0.195 -35.75 13.789 1 96.62 186 LEU A C 1
ATOM 1460 O O . LEU A 1 186 ? -0.006 -36.75 13.086 1 96.62 186 LEU A O 1
ATOM 1464 N N . LYS A 1 187 ? 0.728 -35.844 14.945 1 93.25 187 LYS A N 1
ATOM 1465 C CA . LYS A 1 187 ? 1.065 -37.125 15.555 1 93.25 187 LYS A CA 1
ATOM 1466 C C . LYS A 1 187 ? -0.18 -38 15.75 1 93.25 187 LYS A C 1
ATOM 1468 O O . LYS A 1 187 ? -0.168 -39.188 15.461 1 93.25 187 LYS A O 1
ATOM 1473 N N . MET A 1 188 ? -1.2 -37.344 16.125 1 91.69 188 MET A N 1
ATOM 1474 C CA . MET A 1 188 ? -2.459 -38.062 16.359 1 91.69 188 MET A CA 1
ATOM 1475 C C . MET A 1 188 ? -3.062 -38.531 15.047 1 91.69 188 MET A C 1
ATOM 1477 O O . MET A 1 188 ? -3.592 -39.656 14.977 1 91.69 188 MET A O 1
ATOM 1481 N N . LEU A 1 189 ? -2.959 -37.719 14.07 1 92.31 189 LEU A N 1
ATOM 1482 C CA . LEU A 1 189 ? -3.592 -38.031 12.797 1 92.31 189 LEU A CA 1
ATOM 1483 C C . LEU A 1 189 ? -2.805 -39.094 12.047 1 92.31 189 LEU A C 1
ATOM 1485 O O . LEU A 1 189 ? -3.361 -39.812 11.195 1 92.31 189 LEU A O 1
ATOM 1489 N N . ARG A 1 190 ? -1.562 -39.156 12.258 1 87.44 190 ARG A N 1
ATOM 1490 C CA . ARG A 1 190 ? -0.734 -40.188 11.625 1 87.44 190 ARG A CA 1
ATOM 1491 C C . ARG A 1 190 ? -1.188 -41.562 12.031 1 87.44 190 ARG A C 1
ATOM 1493 O O . ARG A 1 190 ? -1.113 -42.5 11.234 1 87.44 190 ARG A O 1
ATOM 1500 N N . ASP A 1 191 ? -1.697 -41.719 13.234 1 88.69 191 ASP A N 1
ATOM 1501 C CA . ASP A 1 191 ? -2.162 -43.031 13.75 1 88.69 191 ASP A CA 1
ATOM 1502 C C . ASP A 1 191 ? -3.57 -43.344 13.258 1 88.69 191 ASP A C 1
ATOM 1504 O O . ASP A 1 191 ? -4.078 -44.438 13.469 1 88.69 191 ASP A O 1
ATOM 1508 N N . GLY A 1 192 ? -4.117 -42.469 12.578 1 92.69 192 GLY A N 1
ATOM 1509 C CA . GLY A 1 192 ? -5.449 -42.656 12.023 1 92.69 192 GLY A CA 1
ATOM 1510 C C . GLY A 1 192 ? -6.531 -41.938 12.82 1 92.69 192 GLY A C 1
ATOM 1511 O O . GLY A 1 192 ? -6.398 -41.75 14.031 1 92.69 192 GLY A O 1
ATOM 1512 N N . PHE A 1 193 ? -7.539 -41.5 12.117 1 93 193 PHE A N 1
ATOM 1513 C CA . PHE A 1 193 ? -8.664 -40.875 12.789 1 93 193 PHE A CA 1
ATOM 1514 C C . PHE A 1 193 ? -9.992 -41.375 12.227 1 93 193 PHE A C 1
ATOM 1516 O O . PHE A 1 193 ? -10.078 -41.75 11.055 1 93 193 PHE A O 1
ATOM 1523 N N . LEU A 1 194 ? -10.898 -41.438 13.109 1 93 194 LEU A N 1
ATOM 1524 C CA . LEU A 1 194 ? -12.234 -41.906 12.758 1 93 194 LEU A CA 1
ATOM 1525 C C . LEU A 1 194 ? -13.117 -40.781 12.273 1 93 194 LEU A C 1
ATOM 1527 O O . LEU A 1 194 ? -13.141 -39.688 12.891 1 93 194 LEU A O 1
ATOM 1531 N N . PHE A 1 195 ? -13.648 -40.969 11.039 1 92.75 195 PHE A N 1
ATOM 1532 C CA . PHE A 1 195 ? -14.602 -40.031 10.508 1 92.75 195 PHE A CA 1
ATOM 1533 C C . PHE A 1 195 ? -15.82 -40.719 9.93 1 92.75 195 PHE A C 1
ATOM 1535 O O . PHE A 1 195 ? -15.711 -41.469 8.961 1 92.75 195 PHE A O 1
ATOM 1542 N N . LYS A 1 196 ? -17.016 -40.469 10.43 1 91.75 196 LYS A N 1
ATOM 1543 C CA . LYS A 1 196 ? -18.281 -41.062 10.031 1 91.75 196 LYS A CA 1
ATOM 1544 C C . LYS A 1 196 ? -18.141 -42.562 9.797 1 91.75 196 LYS A C 1
ATOM 1546 O O . LYS A 1 196 ? -18.516 -43.094 8.742 1 91.75 196 LYS A O 1
ATOM 1551 N N . GLN A 1 197 ? -17.453 -43.375 10.664 1 88.81 197 GLN A N 1
ATOM 1552 C CA . GLN A 1 197 ? -17.359 -44.844 10.742 1 88.81 197 GLN A CA 1
ATOM 1553 C C . GLN A 1 197 ? -16.25 -45.375 9.836 1 88.81 197 GLN A C 1
ATOM 1555 O O . GLN A 1 197 ? -16.156 -46.562 9.602 1 88.81 197 GLN A O 1
ATOM 1560 N N . LYS A 1 198 ? -15.562 -44.5 9.188 1 93.62 198 LYS A N 1
ATOM 1561 C CA . LYS A 1 198 ? -14.391 -44.906 8.414 1 93.62 198 LYS A CA 1
ATOM 1562 C C . LYS A 1 198 ? -13.102 -44.406 9.07 1 93.62 198 LYS A C 1
ATOM 1564 O O . LYS A 1 198 ? -13.102 -43.375 9.758 1 93.62 198 LYS A O 1
ATOM 1569 N N . THR A 1 199 ? -12.102 -45.219 8.852 1 94.56 199 THR A N 1
ATOM 1570 C CA . THR A 1 199 ? -10.789 -44.812 9.359 1 94.56 199 THR A CA 1
ATOM 1571 C C . THR A 1 199 ? -9.922 -44.25 8.242 1 94.56 199 THR A C 1
ATOM 1573 O O . THR A 1 199 ? -9.727 -44.875 7.207 1 94.56 199 THR A O 1
ATOM 1576 N N . PHE A 1 200 ? -9.484 -43.062 8.43 1 95 200 PHE A N 1
ATOM 1577 C CA . PHE A 1 200 ? -8.641 -42.406 7.441 1 95 200 PHE A CA 1
ATOM 1578 C C . PHE A 1 200 ? -7.273 -42.094 8.023 1 95 200 PHE A C 1
ATOM 1580 O O . PHE A 1 200 ? -7.082 -42.156 9.242 1 95 200 PHE A O 1
ATOM 1587 N N . PHE A 1 201 ? -6.316 -41.875 7.168 1 94.12 201 PHE A N 1
ATOM 1588 C CA . PHE A 1 201 ? -4.969 -41.438 7.535 1 94.12 201 PHE A CA 1
ATOM 1589 C C . PHE A 1 201 ? -4.586 -40.156 6.824 1 94.12 201 PHE A C 1
ATOM 1591 O O . PHE A 1 201 ? -5.207 -39.781 5.828 1 94.12 201 PHE A O 1
ATOM 1598 N N . LEU A 1 202 ? -3.717 -39.438 7.406 1 94.19 202 LEU A N 1
ATOM 1599 C CA . LEU A 1 202 ? -3.242 -38.156 6.836 1 94.19 202 LEU A CA 1
ATOM 1600 C C . LEU A 1 202 ? -1.721 -38.094 6.898 1 94.19 202 LEU A C 1
ATOM 1602 O O . LEU A 1 202 ? -1.126 -38.281 7.957 1 94.19 202 LEU A O 1
ATOM 1606 N N . ASN A 1 203 ? -1.075 -37.844 5.77 1 93.5 203 ASN A N 1
ATOM 1607 C CA . ASN A 1 203 ? 0.374 -37.688 5.688 1 93.5 203 ASN A CA 1
ATOM 1608 C C . ASN A 1 203 ? 0.765 -36.375 5.07 1 93.5 203 ASN A C 1
ATOM 1610 O O . ASN A 1 203 ? 0.136 -35.906 4.117 1 93.5 203 ASN A O 1
ATOM 1614 N N . VAL A 1 204 ? 1.765 -35.75 5.645 1 96.38 204 VAL A N 1
ATOM 1615 C CA . VAL A 1 204 ? 2.293 -34.5 5.082 1 96.38 204 VAL A CA 1
ATOM 1616 C C . VAL A 1 204 ? 3.199 -34.812 3.895 1 96.38 204 VAL A C 1
ATOM 1618 O O . VAL A 1 204 ? 4.211 -35.531 4.043 1 96.38 204 VAL A O 1
ATOM 1621 N N . VAL A 1 205 ? 2.867 -34.281 2.781 1 95.69 205 VAL A N 1
ATOM 1622 C CA . VAL A 1 205 ? 3.611 -34.656 1.577 1 95.69 205 VAL A CA 1
ATOM 1623 C C . VAL A 1 205 ? 4.625 -33.562 1.251 1 95.69 205 VAL A C 1
ATOM 1625 O O . VAL A 1 205 ? 5.715 -33.844 0.753 1 95.69 205 VAL A O 1
ATOM 1628 N N . SER A 1 206 ? 4.199 -32.375 1.498 1 97.38 206 SER A N 1
ATOM 1629 C CA . SER A 1 206 ? 5.117 -31.281 1.194 1 97.38 206 SER A CA 1
ATOM 1630 C C . SER A 1 206 ? 4.82 -30.062 2.053 1 97.38 206 SER A C 1
ATOM 1632 O O . SER A 1 206 ? 3.705 -29.906 2.553 1 97.38 206 SER A O 1
ATOM 1634 N N . VAL A 1 207 ? 5.824 -29.266 2.256 1 97.88 207 VAL A N 1
ATOM 1635 C CA . VAL A 1 207 ? 5.742 -28 2.98 1 97.88 207 VAL A CA 1
ATOM 1636 C C . VAL A 1 207 ? 6.242 -26.859 2.09 1 97.88 207 VAL A C 1
ATOM 1638 O O . VAL A 1 207 ? 7.41 -26.828 1.702 1 97.88 207 VAL A O 1
ATOM 1641 N N . MET A 1 208 ? 5.332 -25.984 1.808 1 97.12 208 MET A N 1
ATOM 1642 C CA . MET A 1 208 ? 5.648 -24.891 0.904 1 97.12 208 MET A CA 1
ATOM 1643 C C . MET A 1 208 ? 5.977 -23.625 1.685 1 97.12 208 MET A C 1
ATOM 1645 O O . MET A 1 208 ? 5.227 -23.219 2.576 1 97.12 208 MET A O 1
ATOM 1649 N N . CYS A 1 209 ? 7.102 -23.031 1.369 1 95.12 209 CYS A N 1
ATOM 1650 C CA . CYS A 1 209 ? 7.559 -21.797 1.993 1 95.12 209 CYS A CA 1
ATOM 1651 C C . CYS A 1 209 ? 8.43 -21 1.036 1 95.12 209 CYS A C 1
ATOM 1653 O O . CYS A 1 209 ? 9.047 -21.562 0.126 1 95.12 209 CYS A O 1
ATOM 1655 N N . ASP A 1 210 ? 8.43 -19.719 1.296 1 93.38 210 ASP A N 1
ATOM 1656 C CA . ASP A 1 210 ? 9.492 -18.969 0.646 1 93.38 210 ASP A CA 1
ATOM 1657 C C . ASP A 1 210 ? 10.828 -19.172 1.349 1 93.38 210 ASP A C 1
ATOM 1659 O O . ASP A 1 210 ? 10.898 -19.875 2.359 1 93.38 210 ASP A O 1
ATOM 1663 N N . THR A 1 211 ? 11.812 -18.594 0.927 1 93.44 211 THR A N 1
ATOM 1664 C CA . THR A 1 211 ? 13.172 -18.906 1.372 1 93.44 211 THR A CA 1
ATOM 1665 C C . THR A 1 211 ? 13.359 -18.531 2.84 1 93.44 211 THR A C 1
ATOM 1667 O O . THR A 1 211 ? 13.789 -19.359 3.645 1 93.44 211 THR A O 1
ATOM 1670 N N . PRO A 1 212 ? 13.023 -17.312 3.221 1 92.38 212 PRO A N 1
ATOM 1671 C CA . PRO A 1 212 ? 13.211 -16.969 4.633 1 92.38 212 PRO A CA 1
ATOM 1672 C C . PRO A 1 212 ? 12.336 -17.812 5.566 1 92.38 212 PRO A C 1
ATOM 1674 O O . PRO A 1 212 ? 12.789 -18.234 6.633 1 92.38 212 PRO A O 1
ATOM 1677 N N . ALA A 1 213 ? 11.109 -18.031 5.227 1 95.12 213 ALA A N 1
ATOM 1678 C CA . ALA A 1 213 ? 10.211 -18.844 6.043 1 95.12 213 ALA A CA 1
ATOM 1679 C C . ALA A 1 213 ? 10.688 -20.281 6.102 1 95.12 213 ALA A C 1
ATOM 1681 O O . ALA A 1 213 ? 10.578 -20.938 7.141 1 95.12 213 ALA A O 1
ATOM 1682 N N . ARG A 1 214 ? 11.172 -20.766 5.012 1 95.81 214 ARG A N 1
ATOM 1683 C CA . ARG A 1 214 ? 11.703 -22.109 4.941 1 95.81 214 ARG A CA 1
ATOM 1684 C C . ARG A 1 214 ? 12.844 -22.312 5.941 1 95.81 214 ARG A C 1
ATOM 1686 O O . ARG A 1 214 ? 12.852 -23.297 6.688 1 95.81 214 ARG A O 1
ATOM 1693 N N . ALA A 1 215 ? 13.797 -21.375 5.922 1 95.31 215 ALA A N 1
ATOM 1694 C CA . ALA A 1 215 ? 14.922 -21.438 6.852 1 95.31 215 ALA A CA 1
ATOM 1695 C C . ALA A 1 215 ? 14.445 -21.406 8.297 1 95.31 215 ALA A C 1
ATOM 1697 O O . ALA A 1 215 ? 14.945 -22.141 9.141 1 95.31 215 ALA A O 1
ATOM 1698 N N . PHE A 1 216 ? 13.461 -20.625 8.578 1 95.75 216 PHE A N 1
ATOM 1699 C CA . PHE A 1 216 ? 12.922 -20.484 9.922 1 95.75 216 PHE A CA 1
ATOM 1700 C C . PHE A 1 216 ? 12.25 -21.781 10.375 1 95.75 216 PHE A C 1
ATOM 1702 O O . PHE A 1 216 ? 12.539 -22.281 11.469 1 95.75 216 PHE A O 1
ATOM 1709 N N . ILE A 1 217 ? 11.383 -22.375 9.531 1 97 217 ILE A N 1
ATOM 1710 C CA . ILE A 1 217 ? 10.578 -23.531 9.891 1 97 217 ILE A CA 1
ATOM 1711 C C . ILE A 1 217 ? 11.484 -24.766 10.023 1 97 217 ILE A C 1
ATOM 1713 O O . ILE A 1 217 ? 11.25 -25.625 10.883 1 97 217 ILE A O 1
ATOM 1717 N N . ARG A 1 218 ? 12.5 -24.828 9.211 1 96.25 218 ARG A N 1
ATOM 1718 C CA . ARG A 1 218 ? 13.406 -25.969 9.227 1 96.25 218 ARG A CA 1
ATOM 1719 C C . ARG A 1 218 ? 14.461 -25.812 10.32 1 96.25 218 ARG A C 1
ATOM 1721 O O . ARG A 1 218 ? 15.133 -26.781 10.68 1 96.25 218 ARG A O 1
ATOM 1728 N N . GLY A 1 219 ? 14.641 -24.562 10.797 1 95.44 219 GLY A N 1
ATOM 1729 C CA . GLY A 1 219 ? 15.656 -24.297 11.797 1 95.44 219 GLY A CA 1
ATOM 1730 C C . GLY A 1 219 ? 17.062 -24.297 11.234 1 95.44 219 GLY A C 1
ATOM 1731 O O . GLY A 1 219 ? 17.984 -24.812 11.867 1 95.44 219 GLY A O 1
ATOM 1732 N N . VAL A 1 220 ? 17.266 -23.812 10.031 1 95.75 220 VAL A N 1
ATOM 1733 C CA . VAL A 1 220 ? 18.562 -23.844 9.367 1 95.75 220 VAL A CA 1
ATOM 1734 C C . VAL A 1 220 ? 19 -22.422 9 1 95.75 220 VAL A C 1
ATOM 1736 O O . VAL A 1 220 ? 18.25 -21.469 9.195 1 95.75 220 VAL A O 1
ATOM 1739 N N . LYS A 1 221 ? 20.25 -22.344 8.438 1 92.88 221 LYS A N 1
ATOM 1740 C CA . LYS A 1 221 ? 20.797 -21.062 7.996 1 92.88 221 LYS A CA 1
ATOM 1741 C C . LYS A 1 221 ? 20.047 -20.531 6.766 1 92.88 221 LYS A C 1
ATOM 1743 O O . LYS A 1 221 ? 19.516 -21.328 5.973 1 92.88 221 LYS A O 1
ATOM 1748 N N . SER A 1 222 ? 20.094 -19.281 6.609 1 91.44 222 SER A N 1
ATOM 1749 C CA . SER A 1 222 ? 19.375 -18.625 5.512 1 91.44 222 SER A CA 1
ATOM 1750 C C . SER A 1 222 ? 20.172 -18.719 4.211 1 91.44 222 SER A C 1
ATOM 1752 O O . SER A 1 222 ? 21.312 -19.172 4.203 1 91.44 222 SER A O 1
ATOM 1754 N N . HIS A 1 223 ? 19.594 -18.219 3.176 1 89.19 223 HIS A N 1
ATOM 1755 C CA . HIS A 1 223 ? 20.094 -18.312 1.809 1 89.19 223 HIS A CA 1
ATOM 1756 C C . HIS A 1 223 ? 21.375 -17.516 1.631 1 89.19 223 HIS A C 1
ATOM 1758 O O . HIS A 1 223 ? 22.109 -17.703 0.655 1 89.19 223 HIS A O 1
ATOM 1764 N N . THR A 1 224 ? 21.672 -16.625 2.564 1 90.31 224 THR A N 1
ATOM 1765 C CA . THR A 1 224 ? 22.859 -15.773 2.426 1 90.31 224 THR A CA 1
ATOM 1766 C C . THR A 1 224 ? 24.016 -16.328 3.236 1 90.31 224 THR A C 1
ATOM 1768 O O . THR A 1 224 ? 25.078 -15.711 3.312 1 90.31 224 THR A O 1
ATOM 1771 N N . ALA A 1 225 ? 23.891 -17.516 3.754 1 91.94 225 ALA A N 1
ATOM 1772 C CA . ALA A 1 225 ? 24.953 -18.125 4.562 1 91.94 225 ALA A CA 1
ATOM 1773 C C . ALA A 1 225 ? 25.844 -19.016 3.717 1 91.94 225 ALA A C 1
ATOM 1775 O O . ALA A 1 225 ? 25.453 -19.438 2.623 1 91.94 225 ALA A O 1
ATOM 1776 N N . TYR A 1 226 ? 27 -19.391 4.199 1 93.25 226 TYR A N 1
ATOM 1777 C CA . TYR A 1 226 ? 27.969 -20.25 3.506 1 93.25 226 TYR A CA 1
ATOM 1778 C C . TYR A 1 226 ? 27.391 -21.641 3.291 1 93.25 226 TYR A C 1
ATOM 1780 O O . TYR A 1 226 ? 27.594 -22.25 2.23 1 93.25 226 TYR A O 1
ATOM 1788 N N . HIS A 1 227 ? 26.703 -22.141 4.258 1 93.62 227 HIS A N 1
ATOM 1789 C CA . HIS A 1 227 ? 26.047 -23.438 4.152 1 93.62 227 HIS A CA 1
ATOM 1790 C C . HIS A 1 227 ? 24.531 -23.281 4.043 1 93.62 227 HIS A C 1
ATOM 1792 O O . HIS A 1 227 ? 23.781 -23.953 4.746 1 93.62 227 HIS A O 1
ATOM 1798 N N . GLY A 1 228 ? 24.188 -22.422 3.078 1 92.44 228 GLY A N 1
ATOM 1799 C CA . GLY A 1 228 ? 22.797 -21.984 3.031 1 92.44 228 GLY A CA 1
ATOM 1800 C C . GLY A 1 228 ? 21.938 -22.812 2.094 1 92.44 228 GLY A C 1
ATOM 1801 O O . GLY A 1 228 ? 20.719 -22.766 2.168 1 92.44 228 GLY A O 1
ATOM 1802 N N . CYS A 1 229 ? 22.531 -23.641 1.186 1 93.56 229 CYS A N 1
ATOM 1803 C CA . CYS A 1 229 ? 21.703 -24.422 0.272 1 93.56 229 CYS A CA 1
ATOM 1804 C C . CYS A 1 229 ? 20.969 -25.531 1.015 1 93.56 229 CYS A C 1
ATOM 1806 O O . CYS A 1 229 ? 21.578 -26.297 1.77 1 93.56 229 CYS A O 1
ATOM 1808 N N . ASP A 1 230 ? 19.734 -25.703 0.742 1 92.31 230 ASP A N 1
ATOM 1809 C CA . ASP A 1 230 ? 18.875 -26.641 1.445 1 92.31 230 ASP A CA 1
ATOM 1810 C C . ASP A 1 230 ? 19.031 -28.062 0.893 1 92.31 230 ASP A C 1
ATOM 1812 O O . ASP A 1 230 ? 18.656 -29.031 1.548 1 92.31 230 ASP A O 1
ATOM 1816 N N . LYS A 1 231 ? 19.625 -28.219 -0.289 1 95.69 231 LYS A N 1
ATOM 1817 C CA . LYS A 1 231 ? 19.531 -29.5 -0.989 1 95.69 231 LYS A CA 1
ATOM 1818 C C . LYS A 1 231 ? 20.906 -30.141 -1.162 1 95.69 231 LYS A C 1
ATOM 1820 O O . LYS A 1 231 ? 21 -31.328 -1.454 1 95.69 231 LYS A O 1
ATOM 1825 N N . CYS A 1 232 ? 21.969 -29.391 -1 1 94.69 232 CYS A N 1
ATOM 1826 C CA . CYS A 1 232 ? 23.297 -29.969 -1.162 1 94.69 232 CYS A CA 1
ATOM 1827 C C . CYS A 1 232 ? 24.266 -29.422 -0.131 1 94.69 232 CYS A C 1
ATOM 1829 O O . CYS A 1 232 ? 23.938 -28.484 0.61 1 94.69 232 CYS A O 1
ATOM 1831 N N . HIS A 1 233 ? 25.469 -29.969 -0.103 1 93.69 233 HIS A N 1
ATOM 1832 C CA . HIS A 1 233 ? 26.453 -29.656 0.93 1 93.69 233 HIS A CA 1
ATOM 1833 C C . HIS A 1 233 ? 27.453 -28.609 0.443 1 93.69 233 HIS A C 1
ATOM 1835 O O . HIS A 1 233 ? 28.438 -28.328 1.127 1 93.69 233 HIS A O 1
ATOM 1841 N N . GLN A 1 234 ? 27.172 -28 -0.679 1 93.88 234 GLN A N 1
ATOM 1842 C CA . GLN A 1 234 ? 28.125 -27.031 -1.208 1 93.88 234 GLN A CA 1
ATOM 1843 C C . GLN A 1 234 ? 28.297 -25.844 -0.259 1 93.88 234 GLN A C 1
ATOM 1845 O O . GLN A 1 234 ? 27.312 -25.375 0.323 1 93.88 234 GLN A O 1
ATOM 1850 N N . THR A 1 235 ? 29.578 -25.438 -0.086 1 94.62 235 THR A N 1
ATOM 1851 C CA . THR A 1 235 ? 29.859 -24.219 0.661 1 94.62 235 THR A CA 1
ATOM 1852 C C . THR A 1 235 ? 29.812 -23 -0.259 1 94.62 235 THR A C 1
ATOM 1854 O O . THR A 1 235 ? 30.453 -23 -1.317 1 94.62 235 THR A O 1
ATOM 1857 N N . GLY A 1 236 ? 29.094 -22.078 0.166 1 94.25 236 GLY A N 1
ATOM 1858 C CA . GLY A 1 236 ? 28.969 -20.875 -0.626 1 94.25 236 GLY A CA 1
ATOM 1859 C C . GLY A 1 236 ? 30.281 -20.109 -0.746 1 94.25 236 GLY A C 1
ATOM 1860 O O . GLY A 1 236 ? 31.188 -20.297 0.057 1 94.25 236 GLY A O 1
ATOM 1861 N N . VAL A 1 237 ? 30.406 -19.344 -1.808 1 95.31 237 VAL A N 1
ATOM 1862 C CA . VAL A 1 237 ? 31.562 -18.484 -2.061 1 95.31 237 VAL A CA 1
ATOM 1863 C C . VAL A 1 237 ? 31.109 -17.031 -2.113 1 95.31 237 VAL A C 1
ATOM 1865 O O . VAL A 1 237 ? 30.188 -16.672 -2.85 1 95.31 237 VAL A O 1
ATOM 1868 N N . TRP A 1 238 ? 31.734 -16.266 -1.311 1 93.88 238 TRP A N 1
ATOM 1869 C CA . TRP A 1 238 ? 31.422 -14.836 -1.263 1 93.88 238 TRP A CA 1
ATOM 1870 C C . TRP A 1 238 ? 32.062 -14.102 -2.438 1 93.88 238 TRP A C 1
ATOM 1872 O O . TRP A 1 238 ? 33.281 -14.125 -2.609 1 93.88 238 TRP A O 1
ATOM 1882 N N . LYS A 1 239 ? 31.234 -13.539 -3.27 1 92 239 LYS A N 1
ATOM 1883 C CA . LYS A 1 239 ? 31.719 -12.781 -4.422 1 92 239 LYS A CA 1
ATOM 1884 C C . LYS A 1 239 ? 30.953 -11.469 -4.578 1 92 239 LYS A C 1
ATOM 1886 O O . LYS A 1 239 ? 29.719 -11.469 -4.691 1 92 239 LYS A O 1
ATOM 1891 N N . SER A 1 240 ? 31.625 -10.242 -4.688 1 90.94 240 SER A N 1
ATOM 1892 C CA . SER A 1 240 ? 31.047 -8.922 -4.926 1 90.94 240 SER A CA 1
ATOM 1893 C C . SER A 1 240 ? 29.875 -8.656 -3.98 1 90.94 240 SER A C 1
ATOM 1895 O O . SER A 1 240 ? 28.781 -8.305 -4.422 1 90.94 240 SER A O 1
ATOM 1897 N N . ASN A 1 241 ? 30 -9.031 -2.781 1 87.62 241 ASN A N 1
ATOM 1898 C CA . ASN A 1 241 ? 29.062 -8.734 -1.707 1 87.62 241 ASN A CA 1
ATOM 1899 C C . ASN A 1 241 ? 27.812 -9.602 -1.801 1 87.62 241 ASN A C 1
ATOM 1901 O O . ASN A 1 241 ? 26.719 -9.18 -1.407 1 87.62 241 ASN A O 1
ATOM 1905 N N . ARG A 1 242 ? 27.984 -10.766 -2.438 1 92.25 242 ARG A N 1
ATOM 1906 C CA . ARG A 1 242 ? 26.891 -11.719 -2.535 1 92.25 242 ARG A CA 1
ATOM 1907 C C . ARG A 1 242 ? 27.359 -13.133 -2.246 1 92.25 242 ARG A C 1
ATOM 1909 O O . ARG A 1 242 ? 28.5 -13.484 -2.531 1 92.25 242 ARG A O 1
ATOM 1916 N N . MET A 1 243 ? 26.547 -13.891 -1.643 1 94.62 243 MET A N 1
ATOM 1917 C CA . MET A 1 243 ? 26.812 -15.312 -1.458 1 94.62 243 MET A CA 1
ATOM 1918 C C . MET A 1 243 ? 26.438 -16.109 -2.707 1 94.62 243 MET A C 1
ATOM 1920 O O . MET A 1 243 ? 25.312 -16.031 -3.18 1 94.62 243 MET A O 1
ATOM 1924 N N . THR A 1 244 ? 27.375 -16.812 -3.299 1 95.81 244 THR A N 1
ATOM 1925 C CA . THR A 1 244 ? 27.156 -17.547 -4.543 1 95.81 244 THR A CA 1
ATOM 1926 C C . THR A 1 244 ? 27.359 -19.031 -4.336 1 95.81 244 THR A C 1
ATOM 1928 O O . THR A 1 244 ? 28.031 -19.453 -3.391 1 95.81 244 THR A O 1
ATOM 1931 N N . PHE A 1 245 ? 26.719 -19.844 -5.156 1 95.81 245 PHE A N 1
ATOM 1932 C CA . PHE A 1 245 ? 26.828 -21.297 -5.18 1 95.81 245 PHE A CA 1
ATOM 1933 C C . PHE A 1 245 ? 27.125 -21.797 -6.594 1 95.81 245 PHE A C 1
ATOM 1935 O O . PHE A 1 245 ? 26.234 -22.266 -7.285 1 95.81 245 PHE A O 1
ATOM 1942 N N . PRO A 1 246 ? 28.344 -21.891 -7.008 1 94 246 PRO A N 1
ATOM 1943 C CA . PRO A 1 246 ? 28.703 -22.109 -8.406 1 94 246 PRO A CA 1
ATOM 1944 C C . PRO A 1 246 ? 28.703 -23.594 -8.789 1 94 246 PRO A C 1
ATOM 1946 O O . PRO A 1 246 ? 28.594 -23.922 -9.969 1 94 246 PRO A O 1
ATOM 1949 N N . GLU A 1 247 ? 28.75 -24.5 -7.867 1 92.62 247 GLU A N 1
ATOM 1950 C CA . GLU A 1 247 ? 28.844 -25.922 -8.195 1 92.62 247 GLU A CA 1
ATOM 1951 C C . GLU A 1 247 ? 27.484 -26.484 -8.594 1 92.62 247 GLU A C 1
ATOM 1953 O O . GLU A 1 247 ? 26.469 -26.156 -7.969 1 92.62 247 GLU A O 1
ATOM 1958 N N . VAL A 1 248 ? 27.469 -27.297 -9.617 1 91.75 248 VAL A N 1
ATOM 1959 C CA . VAL A 1 248 ? 26.203 -27.844 -10.102 1 91.75 248 VAL A CA 1
ATOM 1960 C C . VAL A 1 248 ? 26.125 -29.328 -9.758 1 91.75 248 VAL A C 1
ATOM 1962 O O . VAL A 1 248 ? 25.078 -29.953 -9.891 1 91.75 248 VAL A O 1
ATOM 1965 N N . ASN A 1 249 ? 27.188 -29.906 -9.242 1 91.25 249 ASN A N 1
ATOM 1966 C CA . ASN A 1 249 ? 27.203 -31.344 -8.969 1 91.25 249 ASN A CA 1
ATOM 1967 C C . ASN A 1 249 ? 27.656 -31.625 -7.535 1 91.25 249 ASN A C 1
ATOM 1969 O O . ASN A 1 249 ? 28.328 -32.625 -7.281 1 91.25 249 ASN A O 1
ATOM 1973 N N . ALA A 1 250 ? 27.297 -30.844 -6.711 1 92.5 250 ALA A N 1
ATOM 1974 C CA . ALA A 1 250 ? 27.672 -31.047 -5.312 1 92.5 250 ALA A CA 1
ATOM 1975 C C . ALA A 1 250 ? 26.859 -32.188 -4.691 1 92.5 250 ALA A C 1
ATOM 1977 O O . ALA A 1 250 ? 25.797 -32.562 -5.191 1 92.5 250 ALA A O 1
ATOM 1978 N N . LYS A 1 251 ? 27.422 -32.719 -3.658 1 93.94 251 LYS A N 1
ATOM 1979 C CA . LYS A 1 251 ? 26.75 -33.812 -2.961 1 93.94 251 LYS A CA 1
ATOM 1980 C C . LYS A 1 251 ? 25.422 -33.375 -2.373 1 93.94 251 LYS A C 1
ATOM 1982 O O . LYS A 1 251 ? 25.344 -32.344 -1.709 1 93.94 251 LYS A O 1
ATOM 1987 N N . ARG A 1 252 ? 24.453 -34.188 -2.543 1 94.75 252 ARG A N 1
ATOM 1988 C CA . ARG A 1 252 ? 23.094 -33.844 -2.115 1 94.75 252 ARG A CA 1
ATOM 1989 C C . ARG A 1 252 ? 22.906 -34.125 -0.632 1 94.75 252 ARG A C 1
ATOM 1991 O O . ARG A 1 252 ? 23.516 -35.062 -0.09 1 94.75 252 ARG A O 1
ATOM 1998 N N . ARG A 1 253 ? 22.141 -33.344 -0.063 1 94.81 253 ARG A N 1
ATOM 1999 C CA . ARG A 1 253 ? 21.703 -33.625 1.303 1 94.81 253 ARG A CA 1
ATOM 2000 C C . ARG A 1 253 ? 20.625 -34.688 1.327 1 94.81 253 ARG A C 1
ATOM 2002 O O . ARG A 1 253 ? 19.766 -34.75 0.434 1 94.81 253 ARG A O 1
ATOM 2009 N N . THR A 1 254 ? 20.641 -35.562 2.326 1 95.25 254 THR A N 1
ATOM 2010 C CA . THR A 1 254 ? 19.609 -36.562 2.51 1 95.25 254 THR A CA 1
ATOM 2011 C C . THR A 1 254 ? 18.812 -36.312 3.785 1 95.25 254 THR A C 1
ATOM 2013 O O . THR A 1 254 ? 19.25 -35.531 4.645 1 95.25 254 THR A O 1
ATOM 2016 N N . ASP A 1 255 ? 17.656 -36.938 3.811 1 96.12 255 ASP A N 1
ATOM 2017 C CA . ASP A 1 255 ? 16.844 -36.781 5.008 1 96.12 255 ASP A CA 1
ATOM 2018 C C . ASP A 1 255 ? 17.547 -37.375 6.234 1 96.12 255 ASP A C 1
ATOM 2020 O O . ASP A 1 255 ? 17.422 -36.844 7.336 1 96.12 255 ASP A O 1
ATOM 2024 N N . GLU A 1 256 ? 18.297 -38.344 6.066 1 95.12 256 GLU A N 1
ATOM 2025 C CA . GLU A 1 256 ? 19.031 -38.969 7.16 1 95.12 256 GLU A CA 1
ATOM 2026 C C . GLU A 1 256 ? 20.156 -38.062 7.66 1 95.12 256 GLU A C 1
ATOM 2028 O O . GLU A 1 256 ? 20.328 -37.875 8.867 1 95.12 256 GLU A O 1
ATOM 2033 N N . SER A 1 257 ? 20.859 -37.5 6.699 1 94.12 257 SER A N 1
ATOM 2034 C CA . SER A 1 257 ? 21.922 -36.594 7.086 1 94.12 257 SER A CA 1
ATOM 2035 C C . SER A 1 257 ? 21.375 -35.375 7.82 1 94.12 257 SER A C 1
ATOM 2037 O O . SER A 1 257 ? 22.016 -34.844 8.727 1 94.12 257 SER A O 1
ATOM 2039 N N . PHE A 1 258 ? 20.219 -34.969 7.43 1 95.25 258 PHE A N 1
ATOM 2040 C CA . PHE A 1 258 ? 19.578 -33.844 8.086 1 95.25 258 PHE A CA 1
ATOM 2041 C C . PHE A 1 258 ? 19.188 -34.188 9.516 1 95.25 258 PHE A C 1
ATOM 2043 O O . PHE A 1 258 ? 19.422 -33.406 10.445 1 95.25 258 PHE A O 1
ATOM 2050 N N . ARG A 1 259 ? 18.547 -35.375 9.688 1 94.06 259 ARG A N 1
ATOM 2051 C CA . ARG A 1 259 ? 18.094 -35.812 11 1 94.06 259 ARG A CA 1
ATOM 2052 C C . ARG A 1 259 ? 19.266 -35.938 11.969 1 94.06 259 ARG A C 1
ATOM 2054 O O . ARG A 1 259 ? 19.125 -35.688 13.164 1 94.06 259 ARG A O 1
ATOM 2061 N N . GLN A 1 260 ? 20.406 -36.281 11.414 1 93.12 260 GLN A N 1
ATOM 2062 C CA . GLN A 1 260 ? 21.594 -36.469 12.234 1 93.12 260 GLN A CA 1
ATOM 2063 C C . GLN A 1 260 ? 22.375 -35.156 12.391 1 93.12 260 GLN A C 1
ATOM 2065 O O . GLN A 1 260 ? 23.344 -35.094 13.156 1 93.12 260 GLN A O 1
ATOM 2070 N N . ALA A 1 261 ? 21.984 -34.156 11.719 1 92.88 261 ALA A N 1
ATOM 2071 C CA . ALA A 1 261 ? 22.656 -32.844 11.742 1 92.88 261 ALA A CA 1
ATOM 2072 C C . ALA A 1 261 ? 24.141 -33 11.438 1 92.88 261 ALA A C 1
ATOM 2074 O O . ALA A 1 261 ? 24.984 -32.469 12.164 1 92.88 261 ALA A O 1
ATOM 2075 N N . THR A 1 262 ? 24.422 -33.75 10.398 1 91.06 262 THR A N 1
ATOM 2076 C CA . THR A 1 262 ? 25.812 -34.031 10.047 1 91.06 262 THR A CA 1
ATOM 2077 C C . THR A 1 262 ? 26.547 -32.719 9.695 1 91.06 262 THR A C 1
ATOM 2079 O O . THR A 1 262 ? 27.734 -32.594 9.992 1 91.06 262 THR A O 1
ATOM 2082 N N . ASP A 1 263 ? 25.875 -31.812 9.039 1 92.12 263 ASP A N 1
ATOM 2083 C CA . ASP A 1 263 ? 26.406 -30.484 8.758 1 92.12 263 ASP A CA 1
ATOM 2084 C C . ASP A 1 263 ? 26.031 -29.484 9.844 1 92.12 263 ASP A C 1
ATOM 2086 O O . ASP A 1 263 ? 25.031 -28.766 9.711 1 92.12 263 ASP A O 1
ATOM 2090 N N . GLU A 1 264 ? 26.828 -29.266 10.766 1 91.06 264 GLU A N 1
ATOM 2091 C CA . GLU A 1 264 ? 26.531 -28.469 11.945 1 91.06 264 GLU A CA 1
ATOM 2092 C C . GLU A 1 264 ? 26.375 -26.984 11.586 1 91.06 264 GLU A C 1
ATOM 2094 O O . GLU A 1 264 ? 25.594 -26.266 12.211 1 91.06 264 GLU A O 1
ATOM 2099 N N . GLU A 1 265 ? 27.094 -26.609 10.609 1 92.81 265 GLU A N 1
ATOM 2100 C CA . GLU A 1 265 ? 27.078 -25.188 10.242 1 92.81 265 GLU A CA 1
ATOM 2101 C C . GLU A 1 265 ? 25.797 -24.828 9.492 1 92.81 265 GLU A C 1
ATOM 2103 O O . GLU A 1 265 ? 25.469 -23.656 9.352 1 92.81 265 GLU A O 1
ATOM 2108 N N . HIS A 1 266 ? 25.141 -25.844 9.039 1 94.25 266 HIS A N 1
ATOM 2109 C CA . HIS A 1 266 ? 23.891 -25.625 8.328 1 94.25 266 HIS A CA 1
ATOM 2110 C C . HIS A 1 266 ? 22.734 -25.453 9.305 1 94.25 266 HIS A C 1
ATOM 2112 O O . HIS A 1 266 ? 21.766 -24.75 9 1 94.25 266 HIS A O 1
ATOM 2118 N N . HIS A 1 267 ? 22.812 -26 10.461 1 94.69 267 HIS A N 1
ATOM 2119 C CA . HIS A 1 267 ? 21.719 -26.047 11.414 1 94.69 267 HIS A CA 1
ATOM 2120 C C . HIS A 1 267 ? 21.828 -24.938 12.453 1 94.69 267 HIS A C 1
ATOM 2122 O O . HIS A 1 267 ? 22.938 -24.625 12.906 1 94.69 267 HIS A O 1
ATOM 2128 N N . ILE A 1 268 ? 20.75 -24.266 12.781 1 92.81 268 ILE A N 1
ATOM 2129 C CA . ILE A 1 268 ? 20.688 -23.219 13.797 1 92.81 268 ILE A CA 1
ATOM 2130 C C . ILE A 1 268 ? 19.938 -23.734 15.023 1 92.81 268 ILE A C 1
ATOM 2132 O O . ILE A 1 268 ? 20.406 -23.578 16.156 1 92.81 268 ILE A O 1
ATOM 2136 N N . GLN A 1 269 ? 18.75 -24.344 14.82 1 92.88 269 GLN A N 1
ATOM 2137 C CA . GLN A 1 269 ? 17.906 -24.859 15.891 1 92.88 269 GLN A CA 1
ATOM 2138 C C . GLN A 1 269 ? 17.156 -26.109 15.445 1 92.88 269 GLN A C 1
ATOM 2140 O O . GLN A 1 269 ? 17.078 -26.391 14.25 1 92.88 269 GLN A O 1
ATOM 2145 N N . HIS A 1 270 ? 16.672 -26.812 16.422 1 93.56 270 HIS A N 1
ATOM 2146 C CA . HIS A 1 270 ? 15.938 -28.047 16.156 1 93.56 270 HIS A CA 1
ATOM 2147 C C . HIS A 1 270 ? 14.492 -27.75 15.781 1 93.56 270 HIS A C 1
ATOM 2149 O O . HIS A 1 270 ? 13.805 -27 16.484 1 93.56 270 HIS A O 1
ATOM 2155 N N . SER A 1 271 ? 14.047 -28.297 14.672 1 95.25 271 SER A N 1
ATOM 2156 C CA . SER A 1 271 ? 12.656 -28.125 14.258 1 95.25 271 SER A CA 1
ATOM 2157 C C . SER A 1 271 ? 11.773 -29.234 14.812 1 95.25 271 SER A C 1
ATOM 2159 O O . SER A 1 271 ? 12.086 -30.422 14.656 1 95.25 271 SER A O 1
ATOM 2161 N N . PRO A 1 272 ? 10.648 -28.891 15.414 1 95.69 272 PRO A N 1
ATOM 2162 C CA . PRO A 1 272 ? 9.734 -29.891 15.953 1 95.69 272 PRO A CA 1
ATOM 2163 C C . PRO A 1 272 ? 9.148 -30.797 14.867 1 95.69 272 PRO A C 1
ATOM 2165 O O . PRO A 1 272 ? 8.664 -31.891 15.172 1 95.69 272 PRO A O 1
ATOM 2168 N N . LEU A 1 273 ? 9.211 -30.391 13.617 1 95.25 273 LEU A N 1
ATOM 2169 C CA . LEU A 1 273 ? 8.672 -31.203 12.523 1 95.25 273 LEU A CA 1
ATOM 2170 C C . LEU A 1 273 ? 9.508 -32.469 12.305 1 95.25 273 LEU A C 1
ATOM 2172 O O . LEU A 1 273 ? 9.008 -33.469 11.805 1 95.25 273 LEU A O 1
ATOM 2176 N N . THR A 1 274 ? 10.766 -32.406 12.664 1 94.19 274 THR A N 1
ATOM 2177 C CA . THR A 1 274 ? 11.656 -33.531 12.531 1 94.19 274 THR A CA 1
ATOM 2178 C C . THR A 1 274 ? 11.25 -34.656 13.484 1 94.19 274 THR A C 1
ATOM 2180 O O . THR A 1 274 ? 11.406 -35.844 13.172 1 94.19 274 THR A O 1
ATOM 2183 N N . ASP A 1 275 ? 10.633 -34.344 14.555 1 91.31 275 ASP A N 1
ATOM 2184 C CA . ASP A 1 275 ? 10.289 -35.281 15.602 1 91.31 275 ASP A CA 1
ATOM 2185 C C . ASP A 1 275 ? 9.109 -36.156 15.188 1 91.31 275 ASP A C 1
ATOM 2187 O O . ASP A 1 275 ? 8.922 -37.25 15.727 1 91.31 275 ASP A O 1
ATOM 2191 N N . ILE A 1 276 ? 8.383 -35.719 14.281 1 91.44 276 ILE A N 1
ATOM 2192 C CA . ILE A 1 276 ? 7.203 -36.5 13.891 1 91.44 276 ILE A CA 1
ATOM 2193 C C . ILE A 1 276 ? 7.508 -37.312 12.641 1 91.44 276 ILE A C 1
ATOM 2195 O O . ILE A 1 276 ? 6.605 -37.906 12.039 1 91.44 276 ILE A O 1
ATOM 2199 N N . GLY A 1 277 ? 8.711 -37.312 12.219 1 89.5 277 GLY A N 1
ATOM 2200 C CA . GLY A 1 277 ? 9.133 -38.188 11.133 1 89.5 277 GLY A CA 1
ATOM 2201 C C . GLY A 1 277 ? 8.992 -37.531 9.766 1 89.5 277 GLY A C 1
ATOM 2202 O O . GLY A 1 277 ? 8.992 -38.219 8.742 1 89.5 277 GLY A O 1
ATOM 2203 N N . ILE A 1 278 ? 8.758 -36.281 9.672 1 93.69 278 ILE A N 1
ATOM 2204 C CA . ILE A 1 278 ? 8.695 -35.594 8.391 1 93.69 278 ILE A CA 1
ATOM 2205 C C . ILE A 1 278 ? 10.094 -35.5 7.789 1 93.69 278 ILE A C 1
ATOM 2207 O O . ILE A 1 278 ? 11.062 -35.188 8.492 1 93.69 278 ILE A O 1
ATOM 2211 N N . ASP A 1 279 ? 10.219 -35.844 6.539 1 95.69 279 ASP A N 1
ATOM 2212 C CA . ASP A 1 279 ? 11.492 -35.688 5.836 1 95.69 279 ASP A CA 1
ATOM 2213 C C . ASP A 1 279 ? 11.805 -34.25 5.539 1 95.69 279 ASP A C 1
ATOM 2215 O O . ASP A 1 279 ? 11.133 -33.594 4.719 1 95.69 279 ASP A O 1
ATOM 2219 N N . MET A 1 280 ? 12.82 -33.75 6.117 1 96.56 280 MET A N 1
ATOM 2220 C CA . MET A 1 280 ? 13.07 -32.312 6.168 1 96.56 280 MET A CA 1
ATOM 2221 C C . MET A 1 280 ? 13.773 -31.844 4.902 1 96.56 280 MET A C 1
ATOM 2223 O O . MET A 1 280 ? 13.969 -30.641 4.711 1 96.56 280 MET A O 1
ATOM 2227 N N . VAL A 1 281 ? 14.195 -32.688 4.016 1 96.31 281 VAL A N 1
ATOM 2228 C CA . VAL A 1 281 ? 14.781 -32.312 2.738 1 96.31 281 VAL A CA 1
ATOM 2229 C C . VAL A 1 281 ? 13.797 -32.594 1.607 1 96.31 281 VAL A C 1
ATOM 2231 O O . VAL A 1 281 ? 13.391 -31.672 0.887 1 96.31 281 VAL A O 1
ATOM 2234 N N . THR A 1 282 ? 13.266 -33.75 1.622 1 96.19 282 THR A N 1
ATOM 2235 C CA . THR A 1 282 ? 12.398 -34.219 0.54 1 96.19 282 THR A CA 1
ATOM 2236 C C . THR A 1 282 ? 11.039 -33.531 0.616 1 96.19 282 THR A C 1
ATOM 2238 O O . THR A 1 282 ? 10.43 -33.219 -0.413 1 96.19 282 THR A O 1
ATOM 2241 N N . CYS A 1 283 ? 10.539 -33.281 1.794 1 97.25 283 CYS A N 1
ATOM 2242 C CA . CYS A 1 283 ? 9.203 -32.719 1.959 1 97.25 283 CYS A CA 1
ATOM 2243 C C . CYS A 1 283 ? 9.234 -31.203 1.845 1 97.25 283 CYS A C 1
ATOM 2245 O O . CYS A 1 283 ? 8.195 -30.547 1.941 1 97.25 283 CYS A O 1
ATOM 2247 N N . PHE A 1 284 ? 10.375 -30.656 1.611 1 97.56 284 PHE A N 1
ATOM 2248 C CA . PHE A 1 284 ? 10.523 -29.219 1.441 1 97.56 284 PHE A CA 1
ATOM 2249 C C . PHE A 1 284 ? 11.016 -28.891 0.039 1 97.56 284 PHE A C 1
ATOM 2251 O O . PHE A 1 284 ? 12.141 -28.406 -0.132 1 97.56 284 PHE A O 1
ATOM 2258 N N . PRO A 1 285 ? 10.148 -29.031 -0.925 1 97.62 285 PRO A N 1
ATOM 2259 C CA . PRO A 1 285 ? 10.547 -28.672 -2.291 1 97.62 285 PRO A CA 1
ATOM 2260 C C . PRO A 1 285 ? 10.734 -27.172 -2.49 1 97.62 285 PRO A C 1
ATOM 2262 O O . PRO A 1 285 ? 10.195 -26.375 -1.72 1 97.62 285 PRO A O 1
ATOM 2265 N N . HIS A 1 286 ? 11.547 -26.812 -3.482 1 96.75 286 HIS A N 1
ATOM 2266 C CA . HIS A 1 286 ? 11.633 -25.422 -3.875 1 96.75 286 HIS A CA 1
ATOM 2267 C C . HIS A 1 286 ? 10.305 -24.922 -4.445 1 96.75 286 HIS A C 1
ATOM 2269 O O . HIS A 1 286 ? 9.648 -25.625 -5.203 1 96.75 286 HIS A O 1
ATOM 2275 N N . ASP A 1 287 ? 9.938 -23.797 -4.02 1 96.56 287 ASP A N 1
ATOM 2276 C CA . ASP A 1 287 ? 8.695 -23.188 -4.496 1 96.56 287 ASP A CA 1
ATOM 2277 C C . ASP A 1 287 ? 8.859 -22.641 -5.91 1 96.56 287 ASP A C 1
ATOM 2279 O O . ASP A 1 287 ? 9.648 -21.719 -6.133 1 96.56 287 ASP A O 1
ATOM 2283 N N . TYR A 1 288 ? 8.109 -23.141 -6.805 1 96.44 288 TYR A N 1
ATOM 2284 C CA . TYR A 1 288 ? 8.133 -22.75 -8.211 1 96.44 288 TYR A CA 1
ATOM 2285 C C . TYR A 1 288 ? 7.902 -21.266 -8.375 1 96.44 288 TYR A C 1
ATOM 2287 O O . TYR A 1 288 ? 8.641 -20.594 -9.102 1 96.44 288 TYR A O 1
ATOM 2295 N N . MET A 1 289 ? 6.961 -20.688 -7.703 1 97.31 289 MET A N 1
ATOM 2296 C CA . MET A 1 289 ? 6.57 -19.281 -7.832 1 97.31 289 MET A CA 1
ATOM 2297 C C . MET A 1 289 ? 7.707 -18.359 -7.402 1 97.31 289 MET A C 1
ATOM 2299 O O . MET A 1 289 ? 8.07 -17.422 -8.125 1 97.31 289 MET A O 1
ATOM 2303 N N . HIS A 1 290 ? 8.297 -18.625 -6.316 1 97 290 HIS A N 1
ATOM 2304 C CA . HIS A 1 290 ? 9.312 -17.734 -5.762 1 97 290 HIS A CA 1
ATOM 2305 C C . HIS A 1 290 ? 10.672 -17.984 -6.406 1 97 290 HIS A C 1
ATOM 2307 O O . HIS A 1 290 ? 11.438 -17.047 -6.641 1 97 290 HIS A O 1
ATOM 2313 N N . LEU A 1 291 ? 10.977 -19.203 -6.668 1 97.69 291 LEU A N 1
ATOM 2314 C CA . LEU A 1 291 ? 12.297 -19.547 -7.188 1 97.69 291 LEU A CA 1
ATOM 2315 C C . LEU A 1 291 ? 12.422 -19.156 -8.656 1 97.69 291 LEU A C 1
ATOM 2317 O O . LEU A 1 291 ? 13.359 -18.453 -9.039 1 97.69 291 LEU A O 1
ATOM 2321 N N . VAL A 1 292 ? 11.445 -19.562 -9.414 1 98.31 292 VAL A N 1
ATOM 2322 C CA . VAL A 1 292 ? 11.578 -19.438 -10.867 1 98.31 292 VAL A CA 1
ATOM 2323 C C . VAL A 1 292 ? 10.984 -18.109 -11.32 1 98.31 292 VAL A C 1
ATOM 2325 O O . VAL A 1 292 ? 11.68 -17.281 -11.906 1 98.31 292 VAL A O 1
ATOM 2328 N N . CYS A 1 293 ? 9.695 -17.891 -11 1 97.88 293 CYS A N 1
ATOM 2329 C CA . CYS A 1 293 ? 8.992 -16.734 -11.531 1 97.88 293 CYS A CA 1
ATOM 2330 C C . CYS A 1 293 ? 9.508 -15.445 -10.891 1 97.88 293 CYS A C 1
ATOM 2332 O O . CYS A 1 293 ? 10.18 -14.648 -11.547 1 97.88 293 CYS A O 1
ATOM 2334 N N . LEU A 1 294 ? 9.422 -15.328 -9.641 1 97.44 294 LEU A N 1
ATOM 2335 C CA . LEU A 1 294 ? 9.789 -14.094 -8.961 1 97.44 294 LEU A CA 1
ATOM 2336 C C . LEU A 1 294 ? 11.297 -14.023 -8.742 1 97.44 294 LEU A C 1
ATOM 2338 O O . LEU A 1 294 ? 11.844 -12.953 -8.461 1 97.44 294 LEU A O 1
ATOM 2342 N N . GLY A 1 295 ? 11.977 -15.18 -8.859 1 97.19 295 GLY A N 1
ATOM 2343 C CA . GLY A 1 295 ? 13.414 -15.227 -8.656 1 97.19 295 GLY A CA 1
ATOM 2344 C C . GLY A 1 295 ? 14.203 -15.109 -9.938 1 97.19 295 GLY A C 1
ATOM 2345 O O . GLY A 1 295 ? 14.625 -14.008 -10.32 1 97.19 295 GLY A O 1
ATOM 2346 N N . VAL A 1 296 ? 14.289 -16.156 -10.664 1 98.38 296 VAL A N 1
ATOM 2347 C CA . VAL A 1 296 ? 15.203 -16.281 -11.797 1 98.38 296 VAL A CA 1
ATOM 2348 C C . VAL A 1 296 ? 14.688 -15.438 -12.969 1 98.38 296 VAL A C 1
ATOM 2350 O O . VAL A 1 296 ? 15.438 -14.641 -13.539 1 98.38 296 VAL A O 1
ATOM 2353 N N . MET A 1 297 ? 13.445 -15.57 -13.312 1 98.38 297 MET A N 1
ATOM 2354 C CA . MET A 1 297 ? 12.914 -14.859 -14.469 1 98.38 297 MET A CA 1
ATOM 2355 C C . MET A 1 297 ? 12.984 -13.352 -14.258 1 98.38 297 MET A C 1
ATOM 2357 O O . MET A 1 297 ? 13.344 -12.609 -15.172 1 98.38 297 MET A O 1
ATOM 2361 N N . ARG A 1 298 ? 12.578 -12.945 -13.133 1 97.81 298 ARG A N 1
ATOM 2362 C CA . ARG A 1 298 ? 12.68 -11.516 -12.828 1 97.81 298 ARG A CA 1
ATOM 2363 C C . ARG A 1 298 ? 14.125 -11.039 -12.93 1 97.81 298 ARG A C 1
ATOM 2365 O O . ARG A 1 298 ? 14.398 -9.969 -13.469 1 97.81 298 ARG A O 1
ATOM 2372 N N . ARG A 1 299 ? 15.055 -11.82 -12.422 1 97.19 299 ARG A N 1
ATOM 2373 C CA . ARG A 1 299 ? 16.469 -11.484 -12.469 1 97.19 299 ARG A CA 1
ATOM 2374 C C . ARG A 1 299 ? 16.953 -11.352 -13.906 1 97.19 299 ARG A C 1
ATOM 2376 O O . ARG A 1 299 ? 17.719 -10.43 -14.227 1 97.19 299 ARG A O 1
ATOM 2383 N N . LEU A 1 300 ? 16.547 -12.219 -14.719 1 97.81 300 LEU A N 1
ATOM 2384 C CA . LEU A 1 300 ? 16.938 -12.172 -16.125 1 97.81 300 LEU A CA 1
ATOM 2385 C C . LEU A 1 300 ? 16.5 -10.859 -16.766 1 97.81 300 LEU A C 1
ATOM 2387 O O . LEU A 1 300 ? 17.281 -10.203 -17.453 1 97.81 300 LEU A O 1
ATOM 2391 N N . LEU A 1 301 ? 15.289 -10.477 -16.5 1 97.38 301 LEU A N 1
ATOM 2392 C CA . LEU A 1 301 ? 14.789 -9.219 -17.047 1 97.38 301 LEU A CA 1
ATOM 2393 C C . LEU A 1 301 ? 15.617 -8.039 -16.547 1 97.38 301 LEU A C 1
ATOM 2395 O O . LEU A 1 301 ? 15.93 -7.129 -17.312 1 97.38 301 LEU A O 1
ATOM 2399 N N . ASP A 1 302 ? 15.953 -8.102 -15.305 1 95.88 302 ASP A N 1
ATOM 2400 C CA . ASP A 1 302 ? 16.75 -7.027 -14.711 1 95.88 302 ASP A CA 1
ATOM 2401 C C . ASP A 1 302 ? 18.141 -6.957 -15.344 1 95.88 302 ASP A C 1
ATOM 2403 O O . ASP A 1 302 ? 18.672 -5.871 -15.57 1 95.88 302 ASP A O 1
ATOM 2407 N N . LEU A 1 303 ? 18.703 -8.094 -15.586 1 96.19 303 LEU A N 1
ATOM 2408 C CA . LEU A 1 303 ? 20.031 -8.156 -16.156 1 96.19 303 LEU A CA 1
ATOM 2409 C C . LEU A 1 303 ? 20.031 -7.641 -17.594 1 96.19 303 LEU A C 1
ATOM 2411 O O . LEU A 1 303 ? 21.031 -7.059 -18.047 1 96.19 303 LEU A O 1
ATOM 2415 N N . TRP A 1 304 ? 18.922 -7.832 -18.281 1 96.38 304 TRP A N 1
ATOM 2416 C CA . TRP A 1 304 ? 18.828 -7.402 -19.672 1 96.38 304 TRP A CA 1
ATOM 2417 C C . TRP A 1 304 ? 18.578 -5.902 -19.766 1 96.38 304 TRP A C 1
ATOM 2419 O O . TRP A 1 304 ? 19.031 -5.25 -20.719 1 96.38 304 TRP A O 1
ATOM 2429 N N . ILE A 1 305 ? 17.859 -5.344 -18.812 1 93.75 305 ILE A N 1
ATOM 2430 C CA . ILE A 1 305 ? 17.328 -4 -19.016 1 93.75 305 ILE A CA 1
ATOM 2431 C C . ILE A 1 305 ? 18.031 -3.023 -18.062 1 93.75 305 ILE A C 1
ATOM 2433 O O . ILE A 1 305 ? 18.344 -1.896 -18.453 1 93.75 305 ILE A O 1
ATOM 2437 N N . SER A 1 306 ? 18.25 -3.432 -16.859 1 86.25 306 SER A N 1
ATOM 2438 C CA . SER A 1 306 ? 18.812 -2.525 -15.867 1 86.25 306 SER A CA 1
ATOM 2439 C C . SER A 1 306 ? 20.328 -2.428 -16 1 86.25 306 SER A C 1
ATOM 2441 O O . SER A 1 306 ? 20.938 -3.168 -16.766 1 86.25 306 SER A O 1
ATOM 2443 N N . THR A 1 307 ? 20.875 -1.499 -15.156 1 81.75 307 THR A N 1
ATOM 2444 C CA . THR A 1 307 ? 22.312 -1.228 -15.203 1 81.75 307 THR A CA 1
ATOM 2445 C C . THR A 1 307 ? 23.078 -2.264 -14.398 1 81.75 307 THR A C 1
ATOM 2447 O O . THR A 1 307 ? 24.312 -2.293 -14.43 1 81.75 307 THR A O 1
ATOM 2450 N N . ILE A 1 308 ? 22.422 -3.146 -13.891 1 84.31 308 ILE A N 1
ATOM 2451 C CA . ILE A 1 308 ? 23.062 -4.133 -13.023 1 84.31 308 ILE A CA 1
ATOM 2452 C C . ILE A 1 308 ? 23.75 -5.195 -13.883 1 84.31 308 ILE A C 1
ATOM 2454 O O . ILE A 1 308 ? 24.75 -5.773 -13.469 1 84.31 308 ILE A O 1
ATOM 2458 N N . GLY A 1 309 ? 23.234 -5.488 -15.055 1 88.25 309 GLY A N 1
ATOM 2459 C CA . GLY A 1 309 ? 23.781 -6.523 -15.922 1 88.25 309 GLY A CA 1
ATOM 2460 C C . GLY A 1 309 ? 25.016 -6.074 -16.688 1 88.25 309 GLY A C 1
ATOM 2461 O O . GLY A 1 309 ? 25.25 -4.875 -16.844 1 88.25 309 GLY A O 1
ATOM 2462 N N . PRO A 1 310 ? 25.766 -7.055 -17.047 1 92.25 310 PRO A N 1
ATOM 2463 C CA . PRO A 1 310 ? 26.922 -6.707 -17.891 1 92.25 310 PRO A CA 1
ATOM 2464 C C . PRO A 1 310 ? 26.516 -6.039 -19.203 1 92.25 310 PRO A C 1
ATOM 2466 O O . PRO A 1 310 ? 25.453 -6.336 -19.75 1 92.25 310 PRO A O 1
ATOM 2469 N N . LEU A 1 311 ? 27.297 -5.262 -19.719 1 90.69 311 LEU A N 1
ATOM 2470 C CA . LEU A 1 311 ? 27.016 -4.434 -20.891 1 90.69 311 LEU A CA 1
ATOM 2471 C C . LEU A 1 311 ? 26.672 -5.297 -22.094 1 90.69 311 LEU A C 1
ATOM 2473 O O . LEU A 1 311 ? 25.766 -4.969 -22.859 1 90.69 311 LEU A O 1
ATOM 2477 N N . HIS A 1 312 ? 27.359 -6.402 -22.234 1 91.19 312 HIS A N 1
ATOM 2478 C CA . HIS A 1 312 ? 27.203 -7.203 -23.438 1 91.19 312 HIS A CA 1
ATOM 2479 C C . HIS A 1 312 ? 25.859 -7.945 -23.438 1 91.19 312 HIS A C 1
ATOM 2481 O O . HIS A 1 312 ? 25.422 -8.422 -24.469 1 91.19 312 HIS A O 1
ATOM 2487 N N . CYS A 1 313 ? 25.234 -8.031 -22.281 1 93 313 CYS A N 1
ATOM 2488 C CA . CYS A 1 313 ? 23.984 -8.75 -22.203 1 93 313 CYS A CA 1
ATOM 2489 C C . CYS A 1 313 ? 22.797 -7.789 -22.188 1 93 313 CYS A C 1
ATOM 2491 O O . CYS A 1 313 ? 21.641 -8.211 -22.25 1 93 313 CYS A O 1
ATOM 2493 N N . ARG A 1 314 ? 23.047 -6.531 -22.188 1 93.31 314 ARG A N 1
ATOM 2494 C CA . ARG A 1 314 ? 22 -5.531 -22.078 1 93.31 314 ARG A CA 1
ATOM 2495 C C . ARG A 1 314 ? 21.359 -5.254 -23.438 1 93.31 314 ARG A C 1
ATOM 2497 O O . ARG A 1 314 ? 22.031 -5.336 -24.469 1 93.31 314 ARG A O 1
ATOM 2504 N N . ILE A 1 315 ? 20.141 -4.961 -23.344 1 94 315 ILE A N 1
ATOM 2505 C CA . ILE A 1 315 ? 19.453 -4.621 -24.578 1 94 315 ILE A CA 1
ATOM 2506 C C . ILE A 1 315 ? 19.344 -3.105 -24.719 1 94 315 ILE A C 1
ATOM 2508 O O . ILE A 1 315 ? 19.25 -2.395 -23.703 1 94 315 ILE A O 1
ATOM 2512 N N . SER A 1 316 ? 19.312 -2.617 -25.875 1 93 316 SER A N 1
ATOM 2513 C CA . SER A 1 316 ? 19.188 -1.187 -26.141 1 93 316 SER A CA 1
ATOM 2514 C C . SER A 1 316 ? 17.766 -0.708 -25.906 1 93 316 SER A C 1
ATOM 2516 O O . SER A 1 316 ? 16.844 -1.519 -25.797 1 93 316 SER A O 1
ATOM 2518 N N . SER A 1 317 ? 17.625 0.553 -25.844 1 92.25 317 SER A N 1
ATOM 2519 C CA . SER A 1 317 ? 16.297 1.152 -25.672 1 92.25 317 SER A CA 1
ATOM 2520 C C . SER A 1 317 ? 15.383 0.814 -26.844 1 92.25 317 SER A C 1
ATOM 2522 O O . SER A 1 317 ? 14.18 0.622 -26.656 1 92.25 317 SER A O 1
ATOM 2524 N N . ILE A 1 318 ? 15.914 0.727 -27.969 1 94.62 318 ILE A N 1
ATOM 2525 C CA . ILE A 1 318 ? 15.148 0.395 -29.156 1 94.62 318 ILE A CA 1
ATOM 2526 C C . ILE A 1 318 ? 14.664 -1.052 -29.078 1 94.62 318 ILE A C 1
ATOM 2528 O O . ILE A 1 318 ? 13.508 -1.343 -29.375 1 94.62 318 ILE A O 1
ATOM 2532 N N . GLN A 1 319 ? 15.562 -1.876 -28.703 1 96.06 319 GLN A N 1
ATOM 2533 C CA . GLN A 1 319 ? 15.203 -3.283 -28.547 1 96.06 319 GLN A CA 1
ATOM 2534 C C . GLN A 1 319 ? 14.125 -3.463 -27.484 1 96.06 319 GLN A C 1
ATOM 2536 O O . GLN A 1 319 ? 13.188 -4.246 -27.656 1 96.06 319 GLN A O 1
ATOM 2541 N N . ALA A 1 320 ? 14.336 -2.762 -26.438 1 96 320 ALA A N 1
ATOM 2542 C CA . ALA A 1 320 ? 13.344 -2.816 -25.359 1 96 320 ALA A CA 1
ATOM 2543 C C . ALA A 1 320 ? 11.984 -2.344 -25.844 1 96 320 ALA A C 1
ATOM 2545 O O . ALA A 1 320 ? 10.953 -2.93 -25.5 1 96 320 ALA A O 1
ATOM 2546 N N . SER A 1 321 ? 11.953 -1.321 -26.594 1 96.06 321 SER A N 1
ATOM 2547 C CA . SER A 1 321 ? 10.711 -0.803 -27.156 1 96.06 321 SER A CA 1
ATOM 2548 C C . SER A 1 321 ? 10.078 -1.804 -28.125 1 96.06 321 SER A C 1
ATOM 2550 O O . SER A 1 321 ? 8.859 -1.95 -28.156 1 96.06 321 SER A O 1
ATOM 2552 N N . MET A 1 322 ? 10.883 -2.467 -28.875 1 96.94 322 MET A N 1
ATOM 2553 C CA . MET A 1 322 ? 10.398 -3.484 -29.797 1 96.94 322 MET A CA 1
ATOM 2554 C C . MET A 1 322 ? 9.719 -4.625 -29.062 1 96.94 322 MET A C 1
ATOM 2556 O O . MET A 1 322 ? 8.633 -5.062 -29.438 1 96.94 322 MET A O 1
ATOM 2560 N N . VAL A 1 323 ? 10.391 -5.074 -28.047 1 97.38 323 VAL A N 1
ATOM 2561 C CA . VAL A 1 323 ? 9.836 -6.16 -27.25 1 97.38 323 VAL A CA 1
ATOM 2562 C C . VAL A 1 323 ? 8.523 -5.707 -26.609 1 97.38 323 VAL A C 1
ATOM 2564 O O . VAL A 1 323 ? 7.547 -6.461 -26.562 1 97.38 323 VAL A O 1
ATOM 2567 N N . SER A 1 324 ? 8.539 -4.523 -26.109 1 97.38 324 SER A N 1
ATOM 2568 C CA . SER A 1 324 ? 7.34 -3.973 -25.5 1 97.38 324 SER A CA 1
ATOM 2569 C C . SER A 1 324 ? 6.184 -3.91 -26.5 1 97.38 324 SER A C 1
ATOM 2571 O O . SER A 1 324 ? 5.059 -4.289 -26.172 1 97.38 324 SER A O 1
ATOM 2573 N N . ASP A 1 325 ? 6.426 -3.406 -27.625 1 97.25 325 ASP A N 1
ATOM 2574 C CA . ASP A 1 325 ? 5.406 -3.309 -28.672 1 97.25 325 ASP A CA 1
ATOM 2575 C C . ASP A 1 325 ? 4.867 -4.688 -29.031 1 97.25 325 ASP A C 1
ATOM 2577 O O . ASP A 1 325 ? 3.662 -4.859 -29.234 1 97.25 325 ASP A O 1
ATOM 2581 N N . ARG A 1 326 ? 5.738 -5.629 -29.141 1 97.69 326 ARG A N 1
ATOM 2582 C CA . ARG A 1 326 ? 5.328 -6.996 -29.453 1 97.69 326 ARG A CA 1
ATOM 2583 C C . ARG A 1 326 ? 4.449 -7.57 -28.344 1 97.69 326 ARG A C 1
ATOM 2585 O O . ARG A 1 326 ? 3.457 -8.242 -28.625 1 97.69 326 ARG A O 1
ATOM 2592 N N . LEU A 1 327 ? 4.871 -7.305 -27.125 1 98 327 LEU A N 1
ATOM 2593 C CA . LEU A 1 327 ? 4.09 -7.77 -25.984 1 98 327 LEU A CA 1
ATOM 2594 C C . LEU A 1 327 ? 2.68 -7.191 -26.016 1 98 327 LEU A C 1
ATOM 2596 O O . LEU A 1 327 ? 1.702 -7.918 -25.828 1 98 327 LEU A O 1
ATOM 2600 N N . LEU A 1 328 ? 2.584 -5.941 -26.25 1 96.75 328 LEU A N 1
ATOM 2601 C CA . LEU A 1 328 ? 1.291 -5.262 -26.281 1 96.75 328 LEU A CA 1
ATOM 2602 C C . LEU A 1 328 ? 0.425 -5.793 -27.422 1 96.75 328 LEU A C 1
ATOM 2604 O O . LEU A 1 328 ? -0.799 -5.867 -27.297 1 96.75 328 LEU A O 1
ATOM 2608 N N . ALA A 1 329 ? 1.028 -6.164 -28.484 1 96.62 329 ALA A N 1
ATOM 2609 C CA . ALA A 1 329 ? 0.31 -6.699 -29.641 1 96.62 329 ALA A CA 1
ATOM 2610 C C . ALA A 1 329 ? -0.285 -8.07 -29.328 1 96.62 329 ALA A C 1
ATOM 2612 O O . ALA A 1 329 ? -1.236 -8.508 -29.984 1 96.62 329 ALA A O 1
ATOM 2613 N N . LEU A 1 330 ? 0.217 -8.75 -28.328 1 97.38 330 LEU A N 1
ATOM 2614 C CA . LEU A 1 330 ? -0.23 -10.094 -27.984 1 97.38 330 LEU A CA 1
ATOM 2615 C C . LEU A 1 330 ? -1.415 -10.047 -27.016 1 97.38 330 LEU A C 1
ATOM 2617 O O . LEU A 1 330 ? -2.016 -11.078 -26.719 1 97.38 330 LEU A O 1
ATOM 2621 N N . ARG A 1 331 ? -1.79 -8.961 -26.562 1 95.94 331 ARG A N 1
ATOM 2622 C CA . ARG A 1 331 ? -2.795 -8.789 -25.516 1 95.94 331 ARG A CA 1
ATOM 2623 C C . ARG A 1 331 ? -4.113 -9.445 -25.906 1 95.94 331 ARG A C 1
ATOM 2625 O O . ARG A 1 331 ? -4.75 -10.117 -25.094 1 95.94 331 ARG A O 1
ATOM 2632 N N . SER A 1 332 ? -4.531 -9.305 -27.172 1 95.25 332 SER A N 1
ATOM 2633 C CA . SER A 1 332 ? -5.828 -9.797 -27.625 1 95.25 332 SER A CA 1
ATOM 2634 C C . SER A 1 332 ? -5.797 -11.297 -27.875 1 95.25 332 SER A C 1
ATOM 2636 O O . SER A 1 332 ? -6.836 -11.914 -28.109 1 95.25 332 SER A O 1
ATOM 2638 N N . TYR A 1 333 ? -4.641 -11.914 -27.766 1 96.88 333 TYR A N 1
ATOM 2639 C CA . TYR A 1 333 ? -4.496 -13.328 -28.078 1 96.88 333 TYR A CA 1
ATOM 2640 C C . TYR A 1 333 ? -4.301 -14.156 -26.812 1 96.88 333 TYR A C 1
ATOM 2642 O O . TYR A 1 333 ? -4.199 -15.383 -26.875 1 96.88 333 TYR A O 1
ATOM 2650 N N . ILE A 1 334 ? -4.293 -13.508 -25.625 1 96.06 334 ILE A N 1
ATOM 2651 C CA . ILE A 1 334 ? -4.074 -14.219 -24.359 1 96.06 334 ILE A CA 1
ATOM 2652 C C . ILE A 1 334 ? -5.395 -14.805 -23.859 1 96.06 334 ILE A C 1
ATOM 2654 O O . ILE A 1 334 ? -6.363 -14.07 -23.656 1 96.06 334 ILE A O 1
ATOM 2658 N N . PRO A 1 335 ? -5.383 -16.062 -23.625 1 95.06 335 PRO A N 1
ATOM 2659 C CA . PRO A 1 335 ? -6.613 -16.719 -23.203 1 95.06 335 PRO A CA 1
ATOM 2660 C C . PRO A 1 335 ? -7.156 -16.172 -21.891 1 95.06 335 PRO A C 1
ATOM 2662 O O . PRO A 1 335 ? -6.414 -15.547 -21.125 1 95.06 335 PRO A O 1
ATOM 2665 N N . SER A 1 336 ? -8.406 -16.453 -21.547 1 92 336 SER A N 1
ATOM 2666 C CA . SER A 1 336 ? -9.133 -15.922 -20.406 1 92 336 SER A CA 1
ATOM 2667 C C . SER A 1 336 ? -8.672 -16.578 -19.109 1 92 336 SER A C 1
ATOM 2669 O O . SER A 1 336 ? -8.953 -16.062 -18.016 1 92 336 SER A O 1
ATOM 2671 N N . GLU A 1 337 ? -8 -17.672 -19.266 1 91.12 337 GLU A N 1
ATOM 2672 C CA . GLU A 1 337 ? -7.504 -18.359 -18.078 1 91.12 337 GLU A CA 1
ATOM 2673 C C . GLU A 1 337 ? -6.418 -17.531 -17.375 1 91.12 337 GLU A C 1
ATOM 2675 O O . GLU A 1 337 ? -6.102 -17.766 -16.219 1 91.12 337 GLU A O 1
ATOM 2680 N N . PHE A 1 338 ? -5.848 -16.672 -18.141 1 91.88 338 PHE A N 1
ATOM 2681 C CA . PHE A 1 338 ? -4.82 -15.805 -17.562 1 91.88 338 PHE A CA 1
ATOM 2682 C C . PHE A 1 338 ? -5.449 -14.586 -16.906 1 91.88 338 PHE A C 1
ATOM 2684 O O . PHE A 1 338 ? -6.383 -13.992 -17.438 1 91.88 338 PHE A O 1
ATOM 2691 N N . ALA A 1 339 ? -4.977 -14.289 -15.758 1 86.44 339 ALA A N 1
ATOM 2692 C CA . ALA A 1 339 ? -5.527 -13.18 -14.992 1 86.44 339 ALA A CA 1
ATOM 2693 C C . ALA A 1 339 ? -5.07 -11.836 -15.562 1 86.44 339 ALA A C 1
ATOM 2695 O O . ALA A 1 339 ? -5.766 -10.828 -15.438 1 86.44 339 ALA A O 1
ATOM 2696 N N . ARG A 1 340 ? -3.943 -11.82 -16.156 1 89.5 340 ARG A N 1
ATOM 2697 C CA . ARG A 1 340 ? -3.367 -10.562 -16.625 1 89.5 340 ARG A CA 1
ATOM 2698 C C . ARG A 1 340 ? -2.895 -10.688 -18.078 1 89.5 340 ARG A C 1
ATOM 2700 O O . ARG A 1 340 ? -2.389 -11.734 -18.484 1 89.5 340 ARG A O 1
ATOM 2707 N N . ARG A 1 341 ? -3.01 -9.617 -18.703 1 93.75 341 ARG A N 1
ATOM 2708 C CA . ARG A 1 341 ? -2.49 -9.508 -20.062 1 93.75 341 ARG A CA 1
ATOM 2709 C C . ARG A 1 341 ? -1.088 -8.906 -20.078 1 93.75 341 ARG A C 1
ATOM 2711 O O . ARG A 1 341 ? -0.692 -8.234 -19.109 1 93.75 341 ARG A O 1
ATOM 2718 N N . PRO A 1 342 ? -0.391 -9.188 -21.109 1 96.25 342 PRO A N 1
ATOM 2719 C CA . PRO A 1 342 ? 0.985 -8.688 -21.156 1 96.25 342 PRO A CA 1
ATOM 2720 C C . PRO A 1 342 ? 1.063 -7.168 -21.078 1 96.25 342 PRO A C 1
ATOM 2722 O O . PRO A 1 342 ? 0.23 -6.473 -21.672 1 96.25 342 PRO A O 1
ATOM 2725 N N . ARG A 1 343 ? 2.107 -6.699 -20.438 1 94.31 343 ARG A N 1
ATOM 2726 C CA . ARG A 1 343 ? 2.408 -5.281 -20.297 1 94.31 343 ARG A CA 1
ATOM 2727 C C . ARG A 1 343 ? 3.809 -4.961 -20.812 1 94.31 343 ARG A C 1
ATOM 2729 O O . ARG A 1 343 ? 4.605 -5.867 -21.062 1 94.31 343 ARG A O 1
ATOM 2736 N N . ALA A 1 344 ? 4.02 -3.711 -20.922 1 94.88 344 ALA A N 1
ATOM 2737 C CA . ALA A 1 344 ? 5.312 -3.26 -21.438 1 94.88 344 ALA A CA 1
ATOM 2738 C C . ALA A 1 344 ? 6.426 -3.529 -20.438 1 94.88 344 ALA A C 1
ATOM 2740 O O . ALA A 1 344 ? 6.172 -3.684 -19.234 1 94.88 344 ALA A O 1
ATOM 2741 N N . LEU A 1 345 ? 7.656 -3.57 -20.953 1 95.31 345 LEU A N 1
ATOM 2742 C CA . LEU A 1 345 ? 8.82 -3.859 -20.141 1 95.31 345 LEU A CA 1
ATOM 2743 C C . LEU A 1 345 ? 9.078 -2.734 -19.141 1 95.31 345 LEU A C 1
ATOM 2745 O O . LEU A 1 345 ? 9.719 -2.943 -18.109 1 95.31 345 LEU A O 1
ATOM 2749 N N . ALA A 1 346 ? 8.602 -1.602 -19.469 1 90.06 346 ALA A N 1
ATOM 2750 C CA . ALA A 1 346 ? 8.766 -0.47 -18.562 1 90.06 346 ALA A CA 1
ATOM 2751 C C . ALA A 1 346 ? 8.078 -0.739 -17.234 1 90.06 346 ALA A C 1
ATOM 2753 O O . ALA A 1 346 ? 8.5 -0.212 -16.188 1 90.06 346 ALA A O 1
ATOM 2754 N N . ASP A 1 347 ? 7.059 -1.595 -17.266 1 91.88 347 ASP A N 1
ATOM 2755 C CA . ASP A 1 347 ? 6.305 -1.924 -16.047 1 91.88 347 ASP A CA 1
ATOM 2756 C C . ASP A 1 347 ? 6.805 -3.229 -15.438 1 91.88 347 ASP A C 1
ATOM 2758 O O . ASP A 1 347 ? 6.156 -3.787 -14.547 1 91.88 347 ASP A O 1
ATOM 2762 N N . ARG A 1 348 ? 7.918 -3.662 -15.828 1 93.44 348 ARG A N 1
ATOM 2763 C CA . ARG A 1 348 ? 8.383 -4.988 -15.438 1 93.44 348 ARG A CA 1
ATOM 2764 C C . ARG A 1 348 ? 8.531 -5.094 -13.922 1 93.44 348 ARG A C 1
ATOM 2766 O O . ARG A 1 348 ? 8.344 -6.168 -13.344 1 93.44 348 ARG A O 1
ATOM 2773 N N . CYS A 1 349 ? 8.93 -3.939 -13.297 1 92.19 349 CYS A N 1
ATOM 2774 C CA . CYS A 1 349 ? 9.133 -3.943 -11.852 1 92.19 349 CYS A CA 1
ATOM 2775 C C . CYS A 1 349 ? 7.816 -4.184 -11.117 1 92.19 349 CYS A C 1
ATOM 2777 O O . CYS A 1 349 ? 7.816 -4.551 -9.945 1 92.19 349 CYS A O 1
ATOM 2779 N N . ARG A 1 350 ? 6.707 -4.094 -11.844 1 92.69 350 ARG A N 1
ATOM 2780 C CA . ARG A 1 350 ? 5.395 -4.254 -11.227 1 92.69 350 ARG A CA 1
ATOM 2781 C C . ARG A 1 350 ? 4.742 -5.562 -11.672 1 92.69 350 ARG A C 1
ATOM 2783 O O . ARG A 1 350 ? 3.611 -5.859 -11.289 1 92.69 350 ARG A O 1
ATOM 2790 N N . TRP A 1 351 ? 5.426 -6.293 -12.492 1 95.75 351 TRP A N 1
ATOM 2791 C CA . TRP A 1 351 ? 4.883 -7.574 -12.93 1 95.75 351 TRP A CA 1
ATOM 2792 C C . TRP A 1 351 ? 4.691 -8.516 -11.75 1 95.75 351 TRP A C 1
ATOM 2794 O O . TRP A 1 351 ? 5.547 -8.602 -10.867 1 95.75 351 TRP A O 1
ATOM 2804 N N . LYS A 1 352 ? 3.619 -9.172 -11.734 1 94.25 352 LYS A N 1
ATOM 2805 C CA . LYS A 1 352 ? 3.35 -10.188 -10.727 1 94.25 352 LYS A CA 1
ATOM 2806 C C . LYS A 1 352 ? 3.893 -11.547 -11.148 1 94.25 352 LYS A C 1
ATOM 2808 O O . LYS A 1 352 ? 4.355 -11.711 -12.281 1 94.25 352 LYS A O 1
ATOM 2813 N N . ALA A 1 353 ? 3.85 -12.5 -10.258 1 96.25 353 ALA A N 1
ATOM 2814 C CA . ALA A 1 353 ? 4.379 -13.836 -10.523 1 96.25 353 ALA A CA 1
ATOM 2815 C C . ALA A 1 353 ? 3.674 -14.469 -11.719 1 96.25 353 ALA A C 1
ATOM 2817 O O . ALA A 1 353 ? 4.312 -15.133 -12.539 1 96.25 353 ALA A O 1
ATOM 2818 N N . THR A 1 354 ? 2.391 -14.242 -11.836 1 95.38 354 THR A N 1
ATOM 2819 C CA . THR A 1 354 ? 1.618 -14.836 -12.93 1 95.38 354 THR A CA 1
ATOM 2820 C C . THR A 1 354 ? 2.053 -14.258 -14.273 1 95.38 354 THR A C 1
ATOM 2822 O O . THR A 1 354 ? 2.064 -14.969 -15.281 1 95.38 354 THR A O 1
ATOM 2825 N N . GLU A 1 355 ? 2.396 -12.992 -14.281 1 96.06 355 GLU A N 1
ATOM 2826 C CA . GLU A 1 355 ? 2.871 -12.367 -15.508 1 96.06 355 GLU A CA 1
ATOM 2827 C C . GLU A 1 355 ? 4.246 -12.898 -15.906 1 96.06 355 GLU A C 1
ATOM 2829 O O . GLU A 1 355 ? 4.52 -13.109 -17.094 1 96.06 355 GLU A O 1
ATOM 2834 N N . LEU A 1 356 ? 5.059 -13.117 -14.93 1 97.94 356 LEU A N 1
ATOM 2835 C CA . LEU A 1 356 ? 6.383 -13.672 -15.195 1 97.94 356 LEU A CA 1
ATOM 2836 C C . LEU A 1 356 ? 6.281 -15.109 -15.695 1 97.94 356 LEU A C 1
ATOM 2838 O O . LEU A 1 356 ? 7.051 -15.516 -16.562 1 97.94 356 LEU A O 1
ATOM 2842 N N . ARG A 1 357 ? 5.371 -15.812 -15.148 1 97.38 357 ARG A N 1
ATOM 2843 C CA . ARG A 1 357 ? 5.117 -17.172 -15.625 1 97.38 357 ARG A CA 1
ATOM 2844 C C . ARG A 1 357 ? 4.645 -17.156 -17.078 1 97.38 357 ARG A C 1
ATOM 2846 O O . ARG A 1 357 ? 5.125 -17.953 -17.891 1 97.38 357 ARG A O 1
ATOM 2853 N N . GLN A 1 358 ? 3.691 -16.297 -17.359 1 97.25 358 GLN A N 1
ATOM 2854 C CA . GLN A 1 358 ? 3.189 -16.172 -18.734 1 97.25 358 GLN A CA 1
ATOM 2855 C C . GLN A 1 358 ? 4.312 -15.805 -19.703 1 97.25 358 GLN A C 1
ATOM 2857 O O . GLN A 1 358 ? 4.391 -16.359 -20.797 1 97.25 358 GLN A O 1
ATOM 2862 N N . PHE A 1 359 ? 5.188 -14.945 -19.297 1 98 359 PHE A N 1
ATOM 2863 C CA . PHE A 1 359 ? 6.312 -14.516 -20.109 1 98 359 PHE A CA 1
ATOM 2864 C C . PHE A 1 359 ? 7.27 -15.672 -20.359 1 98 359 PHE A C 1
ATOM 2866 O O . PHE A 1 359 ? 7.699 -15.898 -21.5 1 98 359 PHE A O 1
ATOM 2873 N N . LEU A 1 360 ? 7.535 -16.391 -19.375 1 98.31 360 LEU A N 1
ATOM 2874 C CA . LEU A 1 360 ? 8.523 -17.469 -19.438 1 98.31 360 LEU A CA 1
ATOM 2875 C C . LEU A 1 360 ? 8.039 -18.594 -20.328 1 98.31 360 LEU A C 1
ATOM 2877 O O . LEU A 1 360 ? 8.805 -19.109 -21.156 1 98.31 360 LEU A O 1
ATOM 2881 N N . LEU A 1 361 ? 6.793 -18.891 -20.234 1 97.69 361 LEU A N 1
ATOM 2882 C CA . LEU A 1 361 ? 6.312 -20.125 -20.859 1 97.69 361 LEU A CA 1
ATOM 2883 C C . LEU A 1 361 ? 5.699 -19.844 -22.219 1 97.69 361 LEU A C 1
ATOM 2885 O O . LEU A 1 361 ? 5.676 -20.734 -23.094 1 97.69 361 LEU A O 1
ATOM 2889 N N . TYR A 1 362 ? 5.227 -18.625 -22.422 1 97.81 362 TYR A N 1
ATOM 2890 C CA . TYR A 1 362 ? 4.402 -18.422 -23.609 1 97.81 362 TYR A CA 1
ATOM 2891 C C . TYR A 1 362 ? 4.898 -17.234 -24.422 1 97.81 362 TYR A C 1
ATOM 2893 O O . TYR A 1 362 ? 5.43 -17.406 -25.516 1 97.81 362 TYR A O 1
ATOM 2901 N N . THR A 1 363 ? 4.902 -16.062 -23.859 1 98.19 363 THR A N 1
ATOM 2902 C CA . THR A 1 363 ? 5.102 -14.859 -24.656 1 98.19 363 THR A CA 1
ATOM 2903 C C . THR A 1 363 ? 6.59 -14.562 -24.828 1 98.19 363 THR A C 1
ATOM 2905 O O . THR A 1 363 ? 7.012 -14.062 -25.875 1 98.19 363 THR A O 1
ATOM 2908 N N . GLY A 1 364 ? 7.387 -14.883 -23.859 1 98.31 364 GLY A N 1
ATOM 2909 C CA . GLY A 1 364 ? 8.805 -14.562 -23.875 1 98.31 364 GLY A CA 1
ATOM 2910 C C . GLY A 1 364 ? 9.531 -15.156 -25.062 1 98.31 364 GLY A C 1
ATOM 2911 O O . GLY A 1 364 ? 10.188 -14.43 -25.828 1 98.31 364 GLY A O 1
ATOM 2912 N N . PRO A 1 365 ? 9.414 -16.469 -25.281 1 98.38 365 PRO A N 1
ATOM 2913 C CA . PRO A 1 365 ? 10.078 -17.109 -26.438 1 98.38 365 PRO A CA 1
ATOM 2914 C C . PRO A 1 365 ? 9.711 -16.453 -27.766 1 98.38 365 PRO A C 1
ATOM 2916 O O . PRO A 1 365 ? 10.539 -16.391 -28.672 1 98.38 365 PRO A O 1
ATOM 2919 N N . VAL A 1 366 ? 8.523 -15.938 -27.812 1 98.25 366 VAL A N 1
ATOM 2920 C CA . VAL A 1 366 ? 8.023 -15.375 -29.062 1 98.25 366 VAL A CA 1
ATOM 2921 C C . VAL A 1 366 ? 8.562 -13.953 -29.25 1 98.25 366 VAL A C 1
ATOM 2923 O O . VAL A 1 366 ? 9.156 -13.641 -30.281 1 98.25 366 VAL A O 1
ATOM 2926 N N . VAL A 1 367 ? 8.484 -13.117 -28.25 1 98.19 367 VAL A N 1
ATOM 2927 C CA . VAL A 1 367 ? 8.758 -11.695 -28.406 1 98.19 367 VAL A CA 1
ATOM 2928 C C . VAL A 1 367 ? 10.266 -11.453 -28.375 1 98.19 367 VAL A C 1
ATOM 2930 O O . VAL A 1 367 ? 10.75 -10.453 -28.922 1 98.19 367 VAL A O 1
ATOM 2933 N N . LEU A 1 368 ? 11.023 -12.352 -27.75 1 97.94 368 LEU A N 1
ATOM 2934 C CA . LEU A 1 368 ? 12.461 -12.172 -27.625 1 97.94 368 LEU A CA 1
ATOM 2935 C C . LEU A 1 368 ? 13.18 -12.695 -28.875 1 97.94 368 LEU A C 1
ATOM 2937 O O . LEU A 1 368 ? 14.352 -12.383 -29.094 1 97.94 368 LEU A O 1
ATOM 2941 N N . ASN A 1 369 ? 12.469 -13.492 -29.625 1 97.06 369 ASN A N 1
ATOM 2942 C CA . ASN A 1 369 ? 13.07 -14.094 -30.812 1 97.06 369 ASN A CA 1
ATOM 2943 C C . ASN A 1 369 ? 13.516 -13.039 -31.812 1 97.06 369 ASN A C 1
ATOM 2945 O O . ASN A 1 369 ? 12.711 -12.195 -32.25 1 97.06 369 ASN A O 1
ATOM 2949 N N . GLY A 1 370 ? 14.727 -13.023 -32.125 1 94.88 370 GLY A N 1
ATOM 2950 C CA . GLY A 1 370 ? 15.25 -12.094 -33.094 1 94.88 370 GLY A CA 1
ATOM 2951 C C . GLY A 1 370 ? 15.641 -10.75 -32.531 1 94.88 370 GLY A C 1
ATOM 2952 O O . GLY A 1 370 ? 16.125 -9.875 -33.219 1 94.88 370 GLY A O 1
ATOM 2953 N N . VAL A 1 371 ? 15.461 -10.578 -31.297 1 95.81 371 VAL A N 1
ATOM 2954 C CA . VAL A 1 371 ? 15.789 -9.305 -30.656 1 95.81 371 VAL A CA 1
ATOM 2955 C C . VAL A 1 371 ? 17.047 -9.461 -29.797 1 95.81 371 VAL A C 1
ATOM 2957 O O . VAL A 1 371 ? 17.984 -8.672 -29.922 1 95.81 371 VAL A O 1
ATOM 2960 N N . LEU A 1 372 ? 17.078 -10.531 -28.984 1 95.31 372 LEU A N 1
ATOM 2961 C CA . LEU A 1 372 ? 18.234 -10.797 -28.156 1 95.31 372 LEU A CA 1
ATOM 2962 C C . LEU A 1 372 ? 19.375 -11.406 -28.969 1 95.31 372 LEU A C 1
ATOM 2964 O O . LEU A 1 372 ? 19.125 -12.016 -30.016 1 95.31 372 LEU A O 1
ATOM 2968 N N . GLN A 1 373 ? 20.547 -11.203 -28.422 1 95.12 373 GLN A N 1
ATOM 2969 C CA . GLN A 1 373 ? 21.672 -11.938 -28.984 1 95.12 373 GLN A CA 1
ATOM 2970 C C . GLN A 1 373 ? 21.438 -13.445 -28.906 1 95.12 373 GLN A C 1
ATOM 2972 O O . GLN A 1 373 ? 20.812 -13.93 -27.953 1 95.12 373 GLN A O 1
ATOM 2977 N N . THR A 1 374 ? 21.922 -14.148 -29.797 1 96.12 374 THR A N 1
ATOM 2978 C CA . THR A 1 374 ? 21.641 -15.57 -29.938 1 96.12 374 THR A CA 1
ATOM 2979 C C . THR A 1 374 ? 22.031 -16.328 -28.672 1 96.12 374 THR A C 1
ATOM 2981 O O . THR A 1 374 ? 21.281 -17.172 -28.188 1 96.12 374 THR A O 1
ATOM 2984 N N . GLN A 1 375 ? 23.172 -15.984 -28.125 1 96.12 375 GLN A N 1
ATOM 2985 C CA . GLN A 1 375 ? 23.641 -16.688 -26.938 1 96.12 375 GLN A CA 1
ATOM 2986 C C . GLN A 1 375 ? 22.734 -16.438 -25.734 1 96.12 375 GLN A C 1
ATOM 2988 O O . GLN A 1 375 ? 22.469 -17.344 -24.938 1 96.12 375 GLN A O 1
ATOM 2993 N N . ILE A 1 376 ? 22.297 -15.211 -25.672 1 97.19 376 ILE A N 1
ATOM 2994 C CA . ILE A 1 376 ? 21.422 -14.828 -24.578 1 97.19 376 ILE A CA 1
ATOM 2995 C C . ILE A 1 376 ? 20.047 -15.477 -24.75 1 97.19 376 ILE A C 1
ATOM 2997 O O . ILE A 1 376 ? 19.469 -16 -23.797 1 97.19 376 ILE A O 1
ATOM 3001 N N . TYR A 1 377 ? 19.562 -15.445 -25.953 1 97.94 377 TYR A N 1
ATOM 3002 C CA . TYR A 1 377 ? 18.297 -16.078 -26.266 1 97.94 377 TYR A CA 1
ATOM 3003 C C . TYR A 1 377 ? 18.359 -17.578 -26.031 1 97.94 377 TYR A C 1
ATOM 3005 O O . TYR A 1 377 ? 17.422 -18.172 -25.484 1 97.94 377 TYR A O 1
ATOM 3013 N N . ASP A 1 378 ? 19.422 -18.156 -26.406 1 98.25 378 ASP A N 1
ATOM 3014 C CA . ASP A 1 378 ? 19.594 -19.594 -26.234 1 98.25 378 ASP A CA 1
ATOM 3015 C C . ASP A 1 378 ? 19.625 -19.953 -24.75 1 98.25 378 ASP A C 1
ATOM 3017 O O . ASP A 1 378 ? 19.078 -20.984 -24.344 1 98.25 378 ASP A O 1
ATOM 3021 N N . ASN A 1 379 ? 20.281 -19.125 -24.031 1 98.5 379 ASN A N 1
ATOM 3022 C CA . ASN A 1 379 ? 20.312 -19.375 -22.578 1 98.5 379 ASN A CA 1
ATOM 3023 C C . ASN A 1 379 ? 18.906 -19.266 -21.984 1 98.5 379 ASN A C 1
ATOM 3025 O O . ASN A 1 379 ? 18.531 -20.078 -21.141 1 98.5 379 ASN A O 1
ATOM 3029 N N . PHE A 1 380 ? 18.172 -18.234 -22.422 1 98.38 380 PHE A N 1
ATOM 3030 C CA . PHE A 1 380 ? 16.781 -18.078 -21.984 1 98.38 380 PHE A CA 1
ATOM 3031 C C . PHE A 1 380 ? 15.953 -19.297 -22.359 1 98.38 380 PHE A C 1
ATOM 3033 O O . PHE A 1 380 ? 15.148 -19.781 -21.562 1 98.38 380 PHE A O 1
ATOM 3040 N N . MET A 1 381 ? 16.172 -19.828 -23.5 1 98.75 381 MET A N 1
ATOM 3041 C CA . MET A 1 381 ? 15.383 -20.953 -24 1 98.75 381 MET A CA 1
ATOM 3042 C C . MET A 1 381 ? 15.672 -22.219 -23.203 1 98.75 381 MET A C 1
ATOM 3044 O O . MET A 1 381 ? 14.789 -23.062 -23 1 98.75 381 MET A O 1
ATOM 3048 N N . LEU A 1 382 ? 16.938 -22.359 -22.703 1 98.81 382 LEU A N 1
ATOM 3049 C CA . LEU A 1 382 ? 17.234 -23.484 -21.828 1 98.81 382 LEU A CA 1
ATOM 3050 C C . LEU A 1 382 ? 16.312 -23.484 -20.609 1 98.81 382 LEU A C 1
ATOM 3052 O O . LEU A 1 382 ? 15.766 -24.516 -20.234 1 98.81 382 LEU A O 1
ATOM 3056 N N . LEU A 1 383 ? 16.141 -22.328 -20.062 1 98.81 383 LEU A N 1
ATOM 3057 C CA . LEU A 1 383 ? 15.289 -22.172 -18.891 1 98.81 383 LEU A CA 1
ATOM 3058 C C . LEU A 1 383 ? 13.828 -22.391 -19.25 1 98.81 383 LEU A C 1
ATOM 3060 O O . LEU A 1 383 ? 13.125 -23.156 -18.594 1 98.81 383 LEU A O 1
ATOM 3064 N N . SER A 1 384 ? 13.352 -21.688 -20.281 1 98.75 384 SER A N 1
ATOM 3065 C CA . SER A 1 384 ? 11.953 -21.719 -20.688 1 98.75 384 SER A CA 1
ATOM 3066 C C . SER A 1 384 ? 11.5 -23.141 -21 1 98.75 384 SER A C 1
ATOM 3068 O O . SER A 1 384 ? 10.469 -23.594 -20.5 1 98.75 384 SER A O 1
ATOM 3070 N N . VAL A 1 385 ? 12.305 -23.859 -21.734 1 98.69 385 VAL A N 1
ATOM 3071 C CA . VAL A 1 385 ? 11.953 -25.203 -22.172 1 98.69 385 VAL A CA 1
ATOM 3072 C C . VAL A 1 385 ? 12.008 -26.156 -20.984 1 98.69 385 VAL A C 1
ATOM 3074 O O . VAL A 1 385 ? 11.125 -27.016 -20.812 1 98.69 385 VAL A O 1
ATOM 3077 N N . ALA A 1 386 ? 13.016 -26.047 -20.156 1 98.81 386 ALA A N 1
ATOM 3078 C CA . ALA A 1 386 ? 13.133 -26.922 -18.984 1 98.81 386 ALA A CA 1
ATOM 3079 C C . ALA A 1 386 ? 11.938 -26.75 -18.047 1 98.81 386 ALA A C 1
ATOM 3081 O O . ALA A 1 386 ? 11.352 -27.734 -17.594 1 98.81 386 ALA A O 1
ATOM 3082 N N . VAL A 1 387 ? 11.57 -25.5 -17.797 1 98.62 387 VAL A N 1
ATOM 3083 C CA . VAL A 1 387 ? 10.453 -25.219 -16.906 1 98.62 387 VAL A CA 1
ATOM 3084 C C . VAL A 1 387 ? 9.148 -25.688 -17.547 1 98.62 387 VAL A C 1
ATOM 3086 O O . VAL A 1 387 ? 8.258 -26.188 -16.859 1 98.62 387 VAL A O 1
ATOM 3089 N N . TYR A 1 388 ? 9.047 -25.5 -18.844 1 98.38 388 TYR A N 1
ATOM 3090 C CA . TYR A 1 388 ? 7.871 -26 -19.562 1 98.38 388 TYR A CA 1
ATOM 3091 C C . TYR A 1 388 ? 7.707 -27.5 -19.375 1 98.38 388 TYR A C 1
ATOM 3093 O O . TYR A 1 388 ? 6.609 -27.969 -19.062 1 98.38 388 TYR A O 1
ATOM 3101 N N . ILE A 1 389 ? 8.742 -28.219 -19.516 1 98.31 389 ILE A N 1
ATOM 3102 C CA . ILE A 1 389 ? 8.727 -29.672 -19.375 1 98.31 389 ILE A CA 1
ATOM 3103 C C . ILE A 1 389 ? 8.312 -30.047 -17.953 1 98.31 389 ILE A C 1
ATOM 3105 O O . ILE A 1 389 ? 7.441 -30.891 -17.75 1 98.31 389 ILE A O 1
ATOM 3109 N N . LEU A 1 390 ? 8.891 -29.359 -17 1 98.31 390 LEU A N 1
ATOM 3110 C CA . LEU A 1 390 ? 8.656 -29.703 -15.609 1 98.31 390 LEU A CA 1
ATOM 3111 C C . LEU A 1 390 ? 7.254 -29.281 -15.172 1 98.31 390 LEU A C 1
ATOM 3113 O O . LEU A 1 390 ? 6.691 -29.844 -14.234 1 98.31 390 LEU A O 1
ATOM 3117 N N . ALA A 1 391 ? 6.738 -28.297 -15.82 1 97.19 391 ALA A N 1
ATOM 3118 C CA . ALA A 1 391 ? 5.406 -27.812 -15.477 1 97.19 391 ALA A CA 1
ATOM 3119 C C . ALA A 1 391 ? 4.32 -28.641 -16.156 1 97.19 391 ALA A C 1
ATOM 3121 O O . ALA A 1 391 ? 3.164 -28.625 -15.727 1 97.19 391 ALA A O 1
ATOM 3122 N N . SER A 1 392 ? 4.641 -29.391 -17.156 1 95.75 392 SER A N 1
ATOM 3123 C CA . SER A 1 392 ? 3.682 -30.188 -17.906 1 95.75 392 SER A CA 1
ATOM 3124 C C . SER A 1 392 ? 3.406 -31.516 -17.219 1 95.75 392 SER A C 1
ATOM 3126 O O . SER A 1 392 ? 4.332 -32.281 -16.953 1 95.75 392 SER A O 1
ATOM 3128 N N . PRO A 1 393 ? 2.186 -31.844 -16.984 1 91.81 393 PRO A N 1
ATOM 3129 C CA . PRO A 1 393 ? 1.868 -33.156 -16.375 1 91.81 393 PRO A CA 1
ATOM 3130 C C . PRO A 1 393 ? 2.258 -34.312 -17.266 1 91.81 393 PRO A C 1
ATOM 3132 O O . PRO A 1 393 ? 2.578 -35.406 -16.766 1 91.81 393 PRO A O 1
ATOM 3135 N N . GLU A 1 394 ? 2.35 -34.094 -18.484 1 91.44 394 GLU A N 1
ATOM 3136 C CA . GLU A 1 394 ? 2.645 -35.125 -19.453 1 91.44 394 GLU A CA 1
ATOM 3137 C C . GLU A 1 394 ? 4.145 -35.406 -19.531 1 91.44 394 GLU A C 1
ATOM 3139 O O . GLU A 1 394 ? 4.57 -36.562 -19.578 1 91.44 394 GLU A O 1
ATOM 3144 N N . PHE A 1 395 ? 4.895 -34.375 -19.453 1 95.94 395 PHE A N 1
ATOM 3145 C CA . PHE A 1 395 ? 6.312 -34.5 -19.781 1 95.94 395 PHE A CA 1
ATOM 3146 C C . PHE A 1 395 ? 7.16 -34.531 -18.516 1 95.94 395 PHE A C 1
ATOM 3148 O O . PHE A 1 395 ? 8.312 -34.969 -18.547 1 95.94 395 PHE A O 1
ATOM 3155 N N . CYS A 1 396 ? 6.652 -34.094 -17.438 1 96.19 396 CYS A N 1
ATOM 3156 C CA . CYS A 1 396 ? 7.469 -33.781 -16.266 1 96.19 396 CYS A CA 1
ATOM 3157 C C . CYS A 1 396 ? 8.203 -35.031 -15.789 1 96.19 396 CYS A C 1
ATOM 3159 O O . CYS A 1 396 ? 9.352 -34.938 -15.344 1 96.19 396 CYS A O 1
ATOM 3161 N N . MET A 1 397 ? 7.59 -36.25 -15.922 1 96.94 397 MET A N 1
ATOM 3162 C CA . MET A 1 397 ? 8.234 -37.469 -15.477 1 96.94 397 MET A CA 1
ATOM 3163 C C . MET A 1 397 ? 9.055 -38.094 -16.609 1 96.94 397 MET A C 1
ATOM 3165 O O . MET A 1 397 ? 10.203 -38.5 -16.391 1 96.94 397 MET A O 1
ATOM 3169 N N . GLU A 1 398 ? 8.508 -38.031 -17.766 1 97 398 GLU A N 1
ATOM 3170 C CA . GLU A 1 398 ? 9.125 -38.688 -18.906 1 97 398 GLU A CA 1
ATOM 3171 C C . GLU A 1 398 ? 10.422 -38 -19.312 1 97 398 GLU A C 1
ATOM 3173 O O . GLU A 1 398 ? 11.398 -38.656 -19.672 1 97 398 GLU A O 1
ATOM 3178 N N . MET A 1 399 ? 10.414 -36.75 -19.234 1 98.06 399 MET A N 1
ATOM 3179 C CA . MET A 1 399 ? 11.562 -35.969 -19.703 1 98.06 399 MET A CA 1
ATOM 3180 C C . MET A 1 399 ? 12.258 -35.281 -18.531 1 98.06 399 MET A C 1
ATOM 3182 O O . MET A 1 399 ? 12.891 -34.25 -18.719 1 98.06 399 MET A O 1
ATOM 3186 N N . ASN A 1 400 ? 12.133 -35.812 -17.391 1 98.44 400 ASN A N 1
ATOM 3187 C CA . ASN A 1 400 ? 12.664 -35.188 -16.188 1 98.44 400 ASN A CA 1
ATOM 3188 C C . ASN A 1 400 ? 14.18 -35.062 -16.25 1 98.44 400 ASN A C 1
ATOM 3190 O O . ASN A 1 400 ? 14.719 -33.969 -15.977 1 98.44 400 ASN A O 1
ATOM 3194 N N . ASP A 1 401 ? 14.867 -36.094 -16.625 1 98.12 401 ASP A N 1
ATOM 3195 C CA . ASP A 1 401 ? 16.328 -36.094 -16.688 1 98.12 401 ASP A CA 1
ATOM 3196 C C . ASP A 1 401 ? 16.828 -35.094 -17.734 1 98.12 401 ASP A C 1
ATOM 3198 O O . ASP A 1 401 ? 17.844 -34.438 -17.547 1 98.12 401 ASP A O 1
ATOM 3202 N N . PHE A 1 402 ? 16.125 -35.125 -18.797 1 98.44 402 PHE A N 1
ATOM 3203 C CA . PHE A 1 402 ? 16.484 -34.156 -19.844 1 98.44 402 PHE A CA 1
ATOM 3204 C C . PHE A 1 402 ? 16.344 -32.75 -19.328 1 98.44 402 PHE A C 1
ATOM 3206 O O . PHE A 1 402 ? 17.219 -31.906 -19.562 1 98.44 402 PHE A O 1
ATOM 3213 N N . ALA A 1 403 ? 15.219 -32.469 -18.672 1 98.62 403 ALA A N 1
ATOM 3214 C CA . ALA A 1 403 ? 15.008 -31.141 -18.078 1 98.62 403 ALA A CA 1
ATOM 3215 C C . ALA A 1 403 ? 16.125 -30.781 -17.109 1 98.62 403 ALA A C 1
ATOM 3217 O O . ALA A 1 403 ? 16.578 -29.625 -17.047 1 98.62 403 ALA A O 1
ATOM 3218 N N . ASN A 1 404 ? 16.578 -31.734 -16.344 1 98.38 404 ASN A N 1
ATOM 3219 C CA . ASN A 1 404 ? 17.688 -31.516 -15.43 1 98.38 404 ASN A CA 1
ATOM 3220 C C . ASN A 1 404 ? 18.969 -31.109 -16.172 1 98.38 404 ASN A C 1
ATOM 3222 O O . ASN A 1 404 ? 19.672 -30.203 -15.734 1 98.38 404 ASN A O 1
ATOM 3226 N N . THR A 1 405 ? 19.188 -31.797 -17.234 1 98.38 405 THR A N 1
ATOM 3227 C CA . THR A 1 405 ? 20.359 -31.469 -18.047 1 98.38 405 THR A CA 1
ATOM 3228 C C . THR A 1 405 ? 20.266 -30.047 -18.578 1 98.38 405 THR A C 1
ATOM 3230 O O . THR A 1 405 ? 21.266 -29.312 -18.578 1 98.38 405 THR A O 1
ATOM 3233 N N . LEU A 1 406 ? 19.125 -29.672 -19.016 1 98.69 406 LEU A N 1
ATOM 3234 C CA . LEU A 1 406 ? 18.922 -28.328 -19.531 1 98.69 406 LEU A CA 1
ATOM 3235 C C . LEU A 1 406 ? 19.141 -27.281 -18.438 1 98.69 406 LEU A C 1
ATOM 3237 O O . LEU A 1 406 ? 19.781 -26.25 -18.672 1 98.69 406 LEU A O 1
ATOM 3241 N N . LEU A 1 407 ? 18.641 -27.547 -17.234 1 98.69 407 LEU A N 1
ATOM 3242 C CA . LEU A 1 407 ? 18.766 -26.594 -16.125 1 98.69 407 LEU A CA 1
ATOM 3243 C C . LEU A 1 407 ? 20.219 -26.453 -15.688 1 98.69 407 LEU A C 1
ATOM 3245 O O . LEU A 1 407 ? 20.688 -25.359 -15.398 1 98.69 407 LEU A O 1
ATOM 3249 N N . ARG A 1 408 ? 20.922 -27.547 -15.641 1 98.19 408 ARG A N 1
ATOM 3250 C CA . ARG A 1 408 ? 22.344 -27.484 -15.305 1 98.19 408 ARG A CA 1
ATOM 3251 C C . ARG A 1 408 ? 23.125 -26.688 -16.344 1 98.19 408 ARG A C 1
ATOM 3253 O O . ARG A 1 408 ? 23.969 -25.875 -15.992 1 98.19 408 ARG A O 1
ATOM 3260 N N . SER A 1 409 ? 22.797 -26.953 -17.578 1 98.31 409 SER A N 1
ATOM 3261 C CA . SER A 1 409 ? 23.438 -26.203 -18.656 1 98.31 409 SER A CA 1
ATOM 3262 C C . SER A 1 409 ? 23.109 -24.719 -18.562 1 98.31 409 SER A C 1
ATOM 3264 O O . SER A 1 409 ? 23.969 -23.859 -18.812 1 98.31 409 SER A O 1
ATOM 3266 N N . PHE A 1 410 ? 21.859 -24.438 -18.281 1 98.44 410 PHE A N 1
ATOM 3267 C CA . PHE A 1 410 ? 21.453 -23.047 -18.109 1 98.44 410 PHE A CA 1
ATOM 3268 C C . PHE A 1 410 ? 22.312 -22.359 -17.062 1 98.44 410 PHE A C 1
ATOM 3270 O O . PHE A 1 410 ? 22.828 -21.25 -17.297 1 98.44 410 PHE A O 1
ATOM 3277 N N . VAL A 1 411 ? 22.469 -22.984 -15.867 1 98.5 411 VAL A N 1
ATOM 3278 C CA . VAL A 1 411 ? 23.188 -22.406 -14.742 1 98.5 411 VAL A CA 1
ATOM 3279 C C . VAL A 1 411 ? 24.656 -22.188 -15.117 1 98.5 411 VAL A C 1
ATOM 3281 O O . VAL A 1 411 ? 25.234 -21.141 -14.836 1 98.5 411 VAL A O 1
ATOM 3284 N N . GLU A 1 412 ? 25.25 -23.172 -15.781 1 97.69 412 GLU A N 1
ATOM 3285 C CA . GLU A 1 412 ? 26.641 -23.062 -16.203 1 97.69 412 GLU A CA 1
ATOM 3286 C C . GLU A 1 412 ? 26.844 -21.922 -17.203 1 97.69 412 GLU A C 1
ATOM 3288 O O . GLU A 1 412 ? 27.734 -21.094 -17.031 1 97.69 412 GLU A O 1
ATOM 3293 N N . HIS A 1 413 ? 25.984 -21.922 -18.188 1 97.75 413 HIS A N 1
ATOM 3294 C CA . HIS A 1 413 ? 26.062 -20.875 -19.203 1 97.75 413 HIS A CA 1
ATOM 3295 C C . HIS A 1 413 ? 25.75 -19.5 -18.609 1 97.75 413 HIS A C 1
ATOM 3297 O O . HIS A 1 413 ? 26.312 -18.5 -19.031 1 97.75 413 HIS A O 1
ATOM 3303 N N . PHE A 1 414 ? 24.812 -19.5 -17.703 1 97.94 414 PHE A N 1
ATOM 3304 C CA . PHE A 1 414 ? 24.438 -18.266 -17.016 1 97.94 414 PHE A CA 1
ATOM 3305 C C . PHE A 1 414 ? 25.656 -17.641 -16.344 1 97.94 414 PHE A C 1
ATOM 3307 O O . PHE A 1 414 ? 25.891 -16.438 -16.484 1 97.94 414 PHE A O 1
ATOM 3314 N N . GLY A 1 415 ? 26.438 -18.422 -15.641 1 96.44 415 GLY A N 1
ATOM 3315 C CA . GLY A 1 415 ? 27.641 -17.938 -15.008 1 96.44 415 GLY A CA 1
ATOM 3316 C C . GLY A 1 415 ? 28.641 -17.344 -15.992 1 96.44 415 GLY A C 1
ATOM 3317 O O . GLY A 1 415 ? 29.297 -16.359 -15.695 1 96.44 415 GLY A O 1
ATOM 3318 N N . GLN A 1 416 ? 28.672 -17.922 -17.141 1 96.25 416 GLN A N 1
ATOM 3319 C CA . GLN A 1 416 ? 29.609 -17.469 -18.172 1 96.25 416 GLN A CA 1
ATOM 3320 C C . GLN A 1 416 ? 29.125 -16.188 -18.828 1 96.25 416 GLN A C 1
ATOM 3322 O O . GLN A 1 416 ? 29.922 -15.289 -19.109 1 96.25 416 GLN A O 1
ATOM 3327 N N . LEU A 1 417 ? 27.891 -16.094 -19.031 1 96.56 417 LEU A N 1
ATOM 3328 C CA . LEU A 1 417 ? 27.312 -14.984 -19.766 1 96.56 417 LEU A CA 1
ATOM 3329 C C . LEU A 1 417 ? 27.141 -13.766 -18.875 1 96.56 417 LEU A C 1
ATOM 3331 O O . LEU A 1 417 ? 27.469 -12.641 -19.266 1 96.56 417 LEU A O 1
ATOM 3335 N N . TYR A 1 418 ? 26.625 -13.953 -17.688 1 96.25 418 TYR A N 1
ATOM 3336 C CA . TYR A 1 418 ? 26.234 -12.828 -16.844 1 96.25 418 TYR A CA 1
ATOM 3337 C C . TYR A 1 418 ? 27.234 -12.609 -15.719 1 96.25 418 TYR A C 1
ATOM 3339 O O . TYR A 1 418 ? 27.297 -11.531 -15.133 1 96.25 418 TYR A O 1
ATOM 3347 N N . GLY A 1 419 ? 27.953 -13.609 -15.352 1 94.94 419 GLY A N 1
ATOM 3348 C CA . GLY A 1 419 ? 28.938 -13.508 -14.281 1 94.94 419 GLY A CA 1
ATOM 3349 C C . GLY A 1 419 ? 28.656 -14.445 -13.117 1 94.94 419 GLY A C 1
ATOM 3350 O O . GLY A 1 419 ? 27.484 -14.664 -12.758 1 94.94 419 GLY A O 1
ATOM 3351 N N . GLU A 1 420 ? 29.641 -14.875 -12.477 1 94.31 420 GLU A N 1
ATOM 3352 C CA . GLU A 1 420 ? 29.531 -15.836 -11.383 1 94.31 420 GLU A CA 1
ATOM 3353 C C . GLU A 1 420 ? 28.938 -15.18 -10.133 1 94.31 420 GLU A C 1
ATOM 3355 O O . GLU A 1 420 ? 28.406 -15.867 -9.266 1 94.31 420 GLU A O 1
ATOM 3360 N N . LYS A 1 421 ? 29.094 -13.906 -10.094 1 94.62 421 LYS A N 1
ATOM 3361 C CA . LYS A 1 421 ? 28.594 -13.18 -8.93 1 94.62 421 LYS A CA 1
ATOM 3362 C C . LYS A 1 421 ? 27.078 -13.281 -8.836 1 94.62 421 LYS A C 1
ATOM 3364 O O . LYS A 1 421 ? 26.484 -13.031 -7.781 1 94.62 421 LYS A O 1
ATOM 3369 N N . PHE A 1 422 ? 26.422 -13.68 -9.961 1 95.44 422 PHE A N 1
ATOM 3370 C CA . PHE A 1 422 ? 24.969 -13.734 -9.984 1 95.44 422 PHE A CA 1
ATOM 3371 C C . PHE A 1 422 ? 24.484 -15.156 -9.727 1 95.44 422 PHE A C 1
ATOM 3373 O O . PHE A 1 422 ? 23.266 -15.414 -9.75 1 95.44 422 PHE A O 1
ATOM 3380 N N . LEU A 1 423 ? 25.391 -16.109 -9.469 1 96.88 423 LEU A N 1
ATOM 3381 C CA . LEU A 1 423 ? 25 -17.484 -9.164 1 96.88 423 LEU A CA 1
ATOM 3382 C C . LEU A 1 423 ? 24.594 -17.625 -7.703 1 96.88 423 LEU A C 1
ATOM 3384 O O . LEU A 1 423 ? 25.172 -18.422 -6.965 1 96.88 423 LEU A O 1
ATOM 3388 N N . VAL A 1 424 ? 23.594 -16.859 -7.371 1 96.25 424 VAL A N 1
ATOM 3389 C CA . VAL A 1 424 ? 23.078 -16.812 -6 1 96.25 424 VAL A CA 1
ATOM 3390 C C . VAL A 1 424 ? 22.141 -17.984 -5.754 1 96.25 424 VAL A C 1
ATOM 3392 O O . VAL A 1 424 ? 21.922 -18.812 -6.637 1 96.25 424 VAL A O 1
ATOM 3395 N N . TYR A 1 425 ? 21.594 -18.078 -4.621 1 95.44 425 TYR A N 1
ATOM 3396 C CA . TYR A 1 425 ? 20.781 -19.188 -4.113 1 95.44 425 TYR A CA 1
ATOM 3397 C C . TYR A 1 425 ? 19.672 -19.531 -5.094 1 95.44 425 TYR A C 1
ATOM 3399 O O . TYR A 1 425 ? 19.453 -20.703 -5.41 1 95.44 425 TYR A O 1
ATOM 3407 N N . ASN A 1 426 ? 18.953 -18.562 -5.66 1 95.06 426 ASN A N 1
ATOM 3408 C CA . ASN A 1 426 ? 17.812 -18.797 -6.539 1 95.06 426 ASN A CA 1
ATOM 3409 C C . ASN A 1 426 ? 18.234 -19.422 -7.855 1 95.06 426 ASN A C 1
ATOM 3411 O O . ASN A 1 426 ? 17.531 -20.281 -8.391 1 95.06 426 ASN A O 1
ATOM 3415 N N . ILE A 1 427 ? 19.359 -19 -8.375 1 97.62 427 ILE A N 1
ATOM 3416 C CA . ILE A 1 427 ? 19.844 -19.578 -9.633 1 97.62 427 ILE A CA 1
ATOM 3417 C C . ILE A 1 427 ? 20.328 -21 -9.398 1 97.62 427 ILE A C 1
ATOM 3419 O O . ILE A 1 427 ? 19.969 -21.906 -10.156 1 97.62 427 ILE A O 1
ATOM 3423 N N . HIS A 1 428 ? 21.031 -21.141 -8.336 1 96.94 428 HIS A N 1
ATOM 3424 C CA . HIS A 1 428 ? 21.547 -22.469 -8 1 96.94 428 HIS A CA 1
ATOM 3425 C C . HIS A 1 428 ? 20.406 -23.453 -7.746 1 96.94 428 HIS A C 1
ATOM 3427 O O . HIS A 1 428 ? 20.5 -24.625 -8.094 1 96.94 428 HIS A O 1
ATOM 3433 N N . GLY A 1 429 ? 19.344 -22.953 -7.129 1 97.06 429 GLY A N 1
ATOM 3434 C CA . GLY A 1 429 ? 18.203 -23.797 -6.77 1 97.06 429 GLY A CA 1
ATOM 3435 C C . GLY A 1 429 ? 17.609 -24.531 -7.957 1 97.06 429 GLY A C 1
ATOM 3436 O O . GLY A 1 429 ? 16.969 -25.562 -7.793 1 97.06 429 GLY A O 1
ATOM 3437 N N . LEU A 1 430 ? 17.875 -24.078 -9.172 1 98.19 430 LEU A N 1
ATOM 3438 C CA . LEU A 1 430 ? 17.344 -24.672 -10.391 1 98.19 430 LEU A CA 1
ATOM 3439 C C . LEU A 1 430 ? 17.875 -26.094 -10.578 1 98.19 430 LEU A C 1
ATOM 3441 O O . LEU A 1 430 ? 17.188 -26.953 -11.133 1 98.19 430 LEU A O 1
ATOM 3445 N N . VAL A 1 431 ? 19.047 -26.328 -10.109 1 97.19 431 VAL A N 1
ATOM 3446 C CA . VAL A 1 431 ? 19.719 -27.609 -10.336 1 97.19 431 VAL A CA 1
ATOM 3447 C C . VAL A 1 431 ? 19 -28.703 -9.539 1 97.19 431 VAL A C 1
ATOM 3449 O O . VAL A 1 431 ? 19.156 -29.891 -9.828 1 97.19 431 VAL A O 1
ATOM 3452 N N . HIS A 1 432 ? 18.203 -28.266 -8.57 1 97.12 432 HIS A N 1
ATOM 3453 C CA . HIS A 1 432 ? 17.547 -29.219 -7.688 1 97.12 432 HIS A CA 1
ATOM 3454 C C . HIS A 1 432 ? 16.062 -29.359 -8.039 1 97.12 432 HIS A C 1
ATOM 3456 O O . HIS A 1 432 ? 15.367 -30.203 -7.477 1 97.12 432 HIS A O 1
ATOM 3462 N N . LEU A 1 433 ? 15.602 -28.609 -8.945 1 97.56 433 LEU A N 1
ATOM 3463 C CA . LEU A 1 433 ? 14.18 -28.5 -9.227 1 97.56 433 LEU A CA 1
ATOM 3464 C C . LEU A 1 433 ? 13.641 -29.797 -9.82 1 97.56 433 LEU A C 1
ATOM 3466 O O . LEU A 1 433 ? 12.547 -30.25 -9.469 1 97.56 433 LEU A O 1
ATOM 3470 N N . SER A 1 434 ? 14.367 -30.406 -10.742 1 97.81 434 SER A N 1
ATOM 3471 C CA . SER A 1 434 ? 13.945 -31.625 -11.398 1 97.81 434 SER A CA 1
ATOM 3472 C C . SER A 1 434 ? 13.75 -32.75 -10.391 1 97.81 434 SER A C 1
ATOM 3474 O O . SER A 1 434 ? 12.82 -33.562 -10.516 1 97.81 434 SER A O 1
ATOM 3476 N N . GLU A 1 435 ? 14.586 -32.812 -9.391 1 96.94 435 GLU A N 1
ATOM 3477 C CA . GLU A 1 435 ? 14.461 -33.812 -8.352 1 96.94 435 GLU A CA 1
ATOM 3478 C C . GLU A 1 435 ? 13.188 -33.625 -7.531 1 96.94 435 GLU A C 1
ATOM 3480 O O . GLU A 1 435 ? 12.523 -34.594 -7.176 1 96.94 435 GLU A O 1
ATOM 3485 N N . ASP A 1 436 ? 12.914 -32.438 -7.23 1 97.75 436 ASP A N 1
ATOM 3486 C CA . ASP A 1 436 ? 11.672 -32.156 -6.516 1 97.75 436 ASP A CA 1
ATOM 3487 C C . ASP A 1 436 ? 10.461 -32.625 -7.316 1 97.75 436 ASP A C 1
ATOM 3489 O O . ASP A 1 436 ? 9.516 -33.188 -6.754 1 97.75 436 ASP A O 1
ATOM 3493 N N . VAL A 1 437 ? 10.508 -32.375 -8.586 1 98 437 VAL A N 1
ATOM 3494 C CA . VAL A 1 437 ? 9.391 -32.75 -9.453 1 98 437 VAL A CA 1
ATOM 3495 C C . VAL A 1 437 ? 9.266 -34.25 -9.523 1 98 437 VAL A C 1
ATOM 3497 O O . VAL A 1 437 ? 8.148 -34.781 -9.578 1 98 437 VAL A O 1
ATOM 3500 N N . LYS A 1 438 ? 10.344 -34.969 -9.5 1 97 438 LYS A N 1
ATOM 3501 C CA . LYS A 1 438 ? 10.32 -36.438 -9.508 1 97 438 LYS A CA 1
ATOM 3502 C C . LYS A 1 438 ? 9.57 -36.969 -8.297 1 97 438 LYS A C 1
ATOM 3504 O O . LYS A 1 438 ? 8.883 -38 -8.391 1 97 438 LYS A O 1
ATOM 3509 N N . ILE A 1 439 ? 9.68 -36.25 -7.27 1 96.56 439 ILE A N 1
ATOM 3510 C CA . ILE A 1 439 ? 9.125 -36.719 -6.004 1 96.56 439 ILE A CA 1
ATOM 3511 C C . ILE A 1 439 ? 7.684 -36.25 -5.867 1 96.56 439 ILE A C 1
ATOM 3513 O O . ILE A 1 439 ? 6.801 -37 -5.48 1 96.56 439 ILE A O 1
ATOM 3517 N N . HIS A 1 440 ? 7.406 -35.031 -6.227 1 96.94 440 HIS A N 1
ATOM 3518 C CA . HIS A 1 440 ? 6.152 -34.406 -5.824 1 96.94 440 HIS A CA 1
ATOM 3519 C C . HIS A 1 440 ? 5.211 -34.25 -7.012 1 96.94 440 HIS A C 1
ATOM 3521 O O . HIS A 1 440 ? 4.02 -33.969 -6.836 1 96.94 440 HIS A O 1
ATOM 3527 N N . GLY A 1 441 ? 5.715 -34.375 -8.172 1 94.88 441 GLY A N 1
ATOM 3528 C CA . GLY A 1 441 ? 4.906 -34.125 -9.352 1 94.88 441 GLY A CA 1
ATOM 3529 C C . GLY A 1 441 ? 5.234 -32.812 -10.031 1 94.88 441 GLY A C 1
ATOM 3530 O O . GLY A 1 441 ? 6.242 -32.188 -9.711 1 94.88 441 GLY A O 1
ATOM 3531 N N . ASN A 1 442 ? 4.398 -32.406 -10.93 1 95.25 442 ASN A N 1
ATOM 3532 C CA . ASN A 1 442 ? 4.711 -31.25 -11.758 1 95.25 442 ASN A CA 1
ATOM 3533 C C . ASN A 1 442 ? 4.82 -29.984 -10.922 1 95.25 442 ASN A C 1
ATOM 3535 O O . ASN A 1 442 ? 4.445 -29.969 -9.75 1 95.25 442 ASN A O 1
ATOM 3539 N N . LEU A 1 443 ? 5.273 -28.891 -11.492 1 96.75 443 LEU A N 1
ATOM 3540 C CA . LEU A 1 443 ? 5.641 -27.672 -10.781 1 96.75 443 LEU A CA 1
ATOM 3541 C C . LEU A 1 443 ? 4.414 -27.016 -10.172 1 96.75 443 LEU A C 1
ATOM 3543 O O . LEU A 1 443 ? 4.52 -26.344 -9.141 1 96.75 443 LEU A O 1
ATOM 3547 N N . ASP A 1 444 ? 3.264 -27.156 -10.695 1 93.44 444 ASP A N 1
ATOM 3548 C CA . ASP A 1 444 ? 2.055 -26.531 -10.18 1 93.44 444 ASP A CA 1
ATOM 3549 C C . ASP A 1 444 ? 1.657 -27.125 -8.828 1 93.44 444 ASP A C 1
ATOM 3551 O O . ASP A 1 444 ? 0.967 -26.484 -8.039 1 93.44 444 ASP A O 1
ATOM 3555 N N . LEU A 1 445 ? 2.104 -28.312 -8.586 1 94.31 445 LEU A N 1
ATOM 3556 C CA . LEU A 1 445 ? 1.788 -28.984 -7.332 1 94.31 445 LEU A CA 1
ATOM 3557 C C . LEU A 1 445 ? 2.705 -28.5 -6.215 1 94.31 445 LEU A C 1
ATOM 3559 O O . LEU A 1 445 ? 2.424 -28.734 -5.035 1 94.31 445 LEU A O 1
ATOM 3563 N N . ILE A 1 446 ? 3.811 -27.922 -6.621 1 96.06 446 ILE A N 1
ATOM 3564 C CA . ILE A 1 446 ? 4.734 -27.391 -5.625 1 96.06 446 ILE A CA 1
ATOM 3565 C C . ILE A 1 446 ? 4.914 -25.891 -5.844 1 96.06 446 ILE A C 1
ATOM 3567 O O . ILE A 1 446 ? 6.043 -25.406 -5.957 1 96.06 446 ILE A O 1
ATOM 3571 N N . SER A 1 447 ? 3.84 -25.219 -5.844 1 95.31 447 SER A N 1
ATOM 3572 C CA . SER A 1 447 ? 3.855 -23.781 -6.098 1 95.31 447 SER A CA 1
ATOM 3573 C C . SER A 1 447 ? 3.152 -23.016 -4.984 1 95.31 447 SER A C 1
ATOM 3575 O O . SER A 1 447 ? 2.18 -23.5 -4.406 1 95.31 447 SER A O 1
ATOM 3577 N N . GLY A 1 448 ? 3.633 -21.828 -4.762 1 95.62 448 GLY A N 1
ATOM 3578 C CA . GLY A 1 448 ? 3.055 -20.969 -3.736 1 95.62 448 GLY A CA 1
ATOM 3579 C C . GLY A 1 448 ? 1.854 -20.188 -4.227 1 95.62 448 GLY A C 1
ATOM 3580 O O . GLY A 1 448 ? 1.23 -19.453 -3.455 1 95.62 448 GLY A O 1
ATOM 3581 N N . PHE A 1 449 ? 1.34 -20.344 -5.488 1 95.12 449 PHE A N 1
ATOM 3582 C CA . PHE A 1 449 ? 0.306 -19.516 -6.105 1 95.12 449 PHE A CA 1
ATOM 3583 C C . PHE A 1 449 ? -0.999 -19.625 -5.324 1 95.12 449 PHE A C 1
ATOM 3585 O O . PHE A 1 449 ? -1.585 -18.594 -4.953 1 95.12 449 PHE A O 1
ATOM 3592 N N . PRO A 1 450 ? -1.483 -20.875 -4.992 1 94.75 450 PRO A N 1
ATOM 3593 C CA . PRO A 1 450 ? -2.744 -20.969 -4.25 1 94.75 450 PRO A CA 1
ATOM 3594 C C . PRO A 1 450 ? -2.666 -20.328 -2.869 1 94.75 450 PRO A C 1
ATOM 3596 O O . PRO A 1 450 ? -3.635 -19.719 -2.414 1 94.75 450 PRO A O 1
ATOM 3599 N N . PHE A 1 451 ? -1.545 -20.484 -2.238 1 96.69 451 PHE A N 1
ATOM 3600 C CA . PHE A 1 451 ? -1.382 -19.953 -0.887 1 96.69 451 PHE A CA 1
ATOM 3601 C C . PHE A 1 451 ? -1.296 -18.438 -0.899 1 96.69 451 PHE A C 1
ATOM 3603 O O . PHE A 1 451 ? -1.864 -17.766 -0.031 1 96.69 451 PHE A O 1
ATOM 3610 N N . GLU A 1 452 ? -0.545 -17.875 -1.918 1 94.88 452 GLU A N 1
ATOM 3611 C CA . GLU A 1 452 ? -0.463 -16.438 -2.051 1 94.88 452 GLU A CA 1
ATOM 3612 C C . GLU A 1 452 ? -1.841 -15.82 -2.285 1 94.88 452 GLU A C 1
ATOM 3614 O O . GLU A 1 452 ? -2.146 -14.742 -1.761 1 94.88 452 GLU A O 1
ATOM 3619 N N . ASN A 1 453 ? -2.625 -16.484 -3.074 1 93.38 453 ASN A N 1
ATOM 3620 C CA . ASN A 1 453 ? -3.99 -16.031 -3.324 1 93.38 453 ASN A CA 1
ATOM 3621 C C . ASN A 1 453 ? -4.82 -16.031 -2.045 1 93.38 453 ASN A C 1
ATOM 3623 O O . ASN A 1 453 ? -5.566 -15.078 -1.791 1 93.38 453 ASN A O 1
ATOM 3627 N N . PHE A 1 454 ? -4.707 -17.047 -1.277 1 94.69 454 PHE A N 1
ATOM 3628 C CA . PHE A 1 454 ? -5.441 -17.156 -0.023 1 94.69 454 PHE A CA 1
ATOM 3629 C C . PHE A 1 454 ? -4.984 -16.078 0.959 1 94.69 454 PHE A C 1
ATOM 3631 O O . PHE A 1 454 ? -5.801 -15.516 1.689 1 94.69 454 PHE A O 1
ATOM 3638 N N . LEU A 1 455 ? -3.701 -15.82 1 1 96.38 455 LEU A N 1
ATOM 3639 C CA . LEU A 1 455 ? -3.162 -14.797 1.886 1 96.38 455 LEU A CA 1
ATOM 3640 C C . LEU A 1 455 ? -3.725 -13.422 1.531 1 96.38 455 LEU A C 1
ATOM 3642 O O . LEU A 1 455 ? -3.988 -12.609 2.418 1 96.38 455 LEU A O 1
ATOM 3646 N N . GLY A 1 456 ? -3.816 -13.133 0.252 1 94.12 456 GLY A N 1
ATOM 3647 C CA . GLY A 1 456 ? -4.461 -11.898 -0.172 1 94.12 456 GLY A CA 1
ATOM 3648 C C . GLY A 1 456 ? -5.879 -11.758 0.349 1 94.12 456 GLY A C 1
ATOM 3649 O O . GLY A 1 456 ? -6.27 -10.68 0.803 1 94.12 456 GLY A O 1
ATOM 3650 N N . LYS A 1 457 ? -6.637 -12.82 0.335 1 92.44 457 LYS A N 1
ATOM 3651 C CA . LYS A 1 457 ? -8 -12.828 0.854 1 92.44 457 LYS A CA 1
ATOM 3652 C C . LYS A 1 457 ? -8.016 -12.625 2.365 1 92.44 457 LYS A C 1
ATOM 3654 O O . LYS A 1 457 ? -8.867 -11.898 2.891 1 92.44 457 LYS A O 1
ATOM 3659 N N . LEU A 1 458 ? -7.074 -13.336 2.984 1 94.25 458 LEU A N 1
ATOM 3660 C CA . LEU A 1 458 ? -6.961 -13.234 4.438 1 94.25 458 LEU A CA 1
ATOM 3661 C C . LEU A 1 458 ? -6.688 -11.797 4.859 1 94.25 458 LEU A C 1
ATOM 3663 O O . LEU A 1 458 ? -7.258 -11.312 5.844 1 94.25 458 LEU A O 1
ATOM 3667 N N . LYS A 1 459 ? -5.875 -11.148 4.203 1 94.81 459 LYS A N 1
ATOM 3668 C CA . LYS A 1 459 ? -5.512 -9.766 4.512 1 94.81 459 LYS A CA 1
ATOM 3669 C C . LYS A 1 459 ? -6.715 -8.844 4.379 1 94.81 459 LYS A C 1
ATOM 3671 O O . LYS A 1 459 ? -6.863 -7.895 5.152 1 94.81 459 LYS A O 1
ATOM 3676 N N . LYS A 1 460 ? -7.594 -9.086 3.453 1 92.81 460 LYS A N 1
ATOM 3677 C CA . LYS A 1 460 ? -8.766 -8.258 3.193 1 92.81 460 LYS A CA 1
ATOM 3678 C C . LYS A 1 460 ? -9.781 -8.367 4.324 1 92.81 460 LYS A C 1
ATOM 3680 O O . LYS A 1 460 ? -10.672 -7.523 4.449 1 92.81 460 LYS A O 1
ATOM 3685 N N . LEU A 1 461 ? -9.641 -9.383 5.113 1 93.75 461 LEU A N 1
ATOM 3686 C CA . LEU A 1 461 ? -10.57 -9.586 6.219 1 93.75 461 LEU A CA 1
ATOM 3687 C C . LEU A 1 461 ? -10.227 -8.664 7.391 1 93.75 461 LEU A C 1
ATOM 3689 O O . LEU A 1 461 ? -11.039 -8.484 8.297 1 93.75 461 LEU A O 1
ATOM 3693 N N . VAL A 1 462 ? -9.039 -8.133 7.371 1 93.38 462 VAL A N 1
ATOM 3694 C CA . VAL A 1 462 ? -8.609 -7.227 8.43 1 93.38 462 VAL A CA 1
ATOM 3695 C C . VAL A 1 462 ? -9.031 -5.797 8.078 1 93.38 462 VAL A C 1
ATOM 3697 O O . VAL A 1 462 ? -8.633 -5.258 7.047 1 93.38 462 VAL A O 1
ATOM 3700 N N . ARG A 1 463 ? -9.805 -5.152 8.922 1 87.06 463 ARG A N 1
ATOM 3701 C CA . ARG A 1 463 ? -10.336 -3.824 8.648 1 87.06 463 ARG A CA 1
ATOM 3702 C C . ARG A 1 463 ? -9.555 -2.752 9.391 1 87.06 463 ARG A C 1
ATOM 3704 O O . ARG A 1 463 ? -9.484 -1.603 8.953 1 87.06 463 ARG A O 1
ATOM 3711 N N . GLY A 1 464 ? -9.039 -3.076 10.492 1 86.88 464 GLY A N 1
ATOM 3712 C CA . GLY A 1 464 ? -8.32 -2.105 11.297 1 86.88 464 GLY A CA 1
ATOM 3713 C C . GLY A 1 464 ? -7.199 -2.723 12.117 1 86.88 464 GLY A C 1
ATOM 3714 O O . GLY A 1 464 ? -7.039 -3.943 12.141 1 86.88 464 GLY A O 1
ATOM 3715 N N . PRO A 1 465 ? -6.48 -1.909 12.703 1 87.44 465 PRO A N 1
ATOM 3716 C CA . PRO A 1 465 ? -5.281 -2.383 13.398 1 87.44 465 PRO A CA 1
ATOM 3717 C C . PRO A 1 465 ? -5.598 -3.031 14.742 1 87.44 465 PRO A C 1
ATOM 3719 O O . PRO A 1 465 ? -4.75 -3.723 15.312 1 87.44 465 PRO A O 1
ATOM 3722 N N . CYS A 1 466 ? -6.785 -2.811 15.227 1 87.5 466 CYS A N 1
ATOM 3723 C CA . CYS A 1 466 ? -7.117 -3.34 16.547 1 87.5 466 CYS A CA 1
ATOM 3724 C C . CYS A 1 466 ? -7.477 -4.82 16.453 1 87.5 466 CYS A C 1
ATOM 3726 O O . CYS A 1 466 ? -8.43 -5.195 15.773 1 87.5 466 CYS A O 1
ATOM 3728 N N . ASN A 1 467 ? -6.738 -5.664 17.172 1 91 467 ASN A N 1
ATOM 3729 C CA . ASN A 1 467 ? -6.977 -7.098 17.297 1 91 467 ASN A CA 1
ATOM 3730 C C . ASN A 1 467 ? -7.211 -7.746 15.938 1 91 467 ASN A C 1
ATOM 3732 O O . ASN A 1 467 ? -8.258 -8.359 15.711 1 91 467 ASN A O 1
ATOM 3736 N N . PRO A 1 468 ? -6.242 -7.68 15.133 1 94.5 468 PRO A N 1
ATOM 3737 C CA . PRO A 1 468 ? -6.402 -8.211 13.781 1 94.5 468 PRO A CA 1
ATOM 3738 C C . PRO A 1 468 ? -6.75 -9.695 13.758 1 94.5 468 PRO A C 1
ATOM 3740 O O . PRO A 1 468 ? -7.555 -10.133 12.938 1 94.5 468 PRO A O 1
ATOM 3743 N N . LEU A 1 469 ? -6.168 -10.484 14.641 1 96.25 469 LEU A N 1
ATOM 3744 C CA . LEU A 1 469 ? -6.422 -11.922 14.68 1 96.25 469 LEU A CA 1
ATOM 3745 C C . LEU A 1 469 ? -7.895 -12.211 14.953 1 96.25 469 LEU A C 1
ATOM 3747 O O . LEU A 1 469 ? -8.508 -13.023 14.266 1 96.25 469 LEU A O 1
ATOM 3751 N N . THR A 1 470 ? -8.438 -11.539 15.914 1 93.75 470 THR A N 1
ATOM 3752 C CA . THR A 1 470 ? -9.836 -11.719 16.281 1 93.75 470 THR A CA 1
ATOM 3753 C C . THR A 1 470 ? -10.75 -11.328 15.117 1 93.75 470 THR A C 1
ATOM 3755 O O . THR A 1 470 ? -11.781 -11.969 14.883 1 93.75 470 THR A O 1
ATOM 3758 N N . GLN A 1 471 ? -10.398 -10.281 14.445 1 92.81 471 GLN A N 1
ATOM 3759 C CA . GLN A 1 471 ? -11.18 -9.852 13.289 1 92.81 471 GLN A CA 1
ATOM 3760 C C . GLN A 1 471 ? -11.266 -10.953 12.242 1 92.81 471 GLN A C 1
ATOM 3762 O O . GLN A 1 471 ? -12.344 -11.25 11.727 1 92.81 471 GLN A O 1
ATOM 3767 N N . VAL A 1 472 ? -10.164 -11.547 11.922 1 95 472 VAL A N 1
ATOM 3768 C CA . VAL A 1 472 ? -10.109 -12.602 10.914 1 95 472 VAL A CA 1
ATOM 3769 C C . VAL A 1 472 ? -10.961 -13.789 11.352 1 95 472 VAL A C 1
ATOM 3771 O O . VAL A 1 472 ? -11.75 -14.32 10.562 1 95 472 VAL A O 1
ATOM 3774 N N . MET A 1 473 ? -10.828 -14.188 12.609 1 93.88 473 MET A N 1
ATOM 3775 C CA . MET A 1 473 ? -11.586 -15.328 13.117 1 93.88 473 MET A CA 1
ATOM 3776 C C . MET A 1 473 ? -13.086 -15.055 13.047 1 93.88 473 MET A C 1
ATOM 3778 O O . MET A 1 473 ? -13.859 -15.938 12.68 1 93.88 473 MET A O 1
ATOM 3782 N N . ARG A 1 474 ? -13.414 -13.859 13.391 1 91.81 474 ARG A N 1
ATOM 3783 C CA . ARG A 1 474 ? -14.828 -13.484 13.336 1 91.81 474 ARG A CA 1
ATOM 3784 C C . ARG A 1 474 ? -15.344 -13.5 11.898 1 91.81 474 ARG A C 1
ATOM 3786 O O . ARG A 1 474 ? -16.422 -14.031 11.625 1 91.81 474 ARG A O 1
ATOM 3793 N N . ARG A 1 475 ? -14.625 -12.93 11 1 92.12 475 ARG A N 1
ATOM 3794 C CA . ARG A 1 475 ? -15.039 -12.859 9.602 1 92.12 475 ARG A CA 1
ATOM 3795 C C . ARG A 1 475 ? -15.102 -14.242 8.977 1 92.12 475 ARG A C 1
ATOM 3797 O O . ARG A 1 475 ? -16 -14.531 8.18 1 92.12 475 ARG A O 1
ATOM 3804 N N . LEU A 1 476 ? -14.164 -15.062 9.273 1 90.62 476 LEU A N 1
ATOM 3805 C CA . LEU A 1 476 ? -14.188 -16.422 8.766 1 90.62 476 LEU A CA 1
ATOM 3806 C C . LEU A 1 476 ? -15.406 -17.188 9.273 1 90.62 476 LEU A C 1
ATOM 3808 O O . LEU A 1 476 ? -16 -17.969 8.539 1 90.62 476 LEU A O 1
ATOM 3812 N N . SER A 1 477 ? -15.75 -16.984 10.523 1 89.94 477 SER A N 1
ATOM 3813 C CA . SER A 1 477 ? -16.938 -17.625 11.086 1 89.94 477 SER A CA 1
ATOM 3814 C C . SER A 1 477 ? -18.203 -17.172 10.359 1 89.94 477 SER A C 1
ATOM 3816 O O . SER A 1 477 ? -19.125 -17.953 10.164 1 89.94 477 SER A O 1
ATOM 3818 N N . GLU A 1 478 ? -18.203 -15.898 9.984 1 90.38 478 GLU A N 1
ATOM 3819 C CA . GLU A 1 478 ? -19.344 -15.359 9.242 1 90.38 478 GLU A CA 1
ATOM 3820 C C . GLU A 1 478 ? -19.469 -16 7.867 1 90.38 478 GLU A C 1
ATOM 3822 O O . GLU A 1 478 ? -20.562 -16.328 7.418 1 90.38 478 GLU A O 1
ATOM 3827 N N . ILE A 1 479 ? -18.375 -16.234 7.191 1 87.12 479 ILE A N 1
ATOM 3828 C CA . ILE A 1 479 ? -18.344 -16.859 5.871 1 87.12 479 ILE A CA 1
ATOM 3829 C C . ILE A 1 479 ? -18.781 -18.312 5.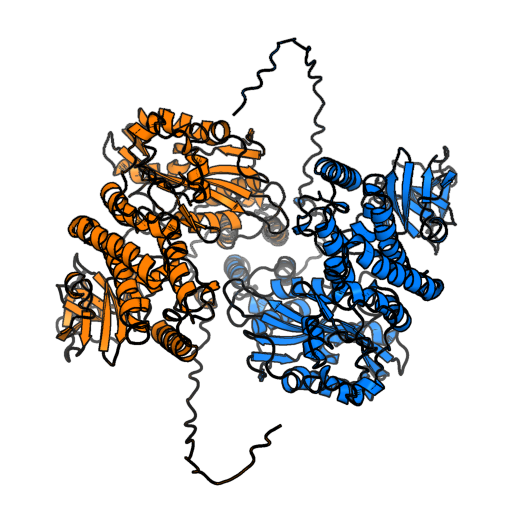973 1 87.12 479 ILE A C 1
ATOM 3831 O O . ILE A 1 479 ? -19.531 -18.797 5.117 1 87.12 479 ILE A O 1
ATOM 3835 N N . GLU A 1 480 ? -18.359 -18.938 6.957 1 83.38 480 GLU A N 1
ATOM 3836 C CA . GLU A 1 480 ? -18.719 -20.344 7.16 1 83.38 480 GLU A CA 1
ATOM 3837 C C . GLU A 1 480 ? -20.203 -20.516 7.398 1 83.38 480 GLU A C 1
ATOM 3839 O O . GLU A 1 480 ? -20.797 -21.516 6.98 1 83.38 480 GLU A O 1
ATOM 3844 N N . ASN A 1 481 ? -20.719 -19.562 8.062 1 81.19 481 ASN A N 1
ATOM 3845 C CA . ASN A 1 481 ? -22.141 -19.625 8.398 1 81.19 481 ASN A CA 1
ATOM 3846 C C . ASN A 1 481 ? -23.016 -19.312 7.195 1 81.19 481 ASN A C 1
ATOM 3848 O O . ASN A 1 481 ? -24.203 -19.641 7.191 1 81.19 481 ASN A O 1
ATOM 3852 N N . SER A 1 482 ? -22.375 -18.656 6.344 1 77.06 482 SER A N 1
ATOM 3853 C CA . SER A 1 482 ? -23.156 -18.266 5.184 1 77.06 482 SER A CA 1
ATOM 3854 C C . SER A 1 482 ? -23.297 -19.422 4.191 1 77.06 482 SER A C 1
ATOM 3856 O O . SER A 1 482 ? -22.438 -20.312 4.148 1 77.06 482 SER A O 1
ATOM 3858 N N . ASN A 1 483 ? -24.469 -19.766 3.779 1 62.28 483 ASN A N 1
ATOM 3859 C CA . ASN A 1 483 ? -24.719 -20.734 2.723 1 62.28 483 ASN A CA 1
ATOM 3860 C C . ASN A 1 483 ? -24.094 -20.297 1.397 1 62.28 483 ASN A C 1
ATOM 3862 O O . ASN A 1 483 ? -24.5 -20.766 0.333 1 62.28 483 ASN A O 1
ATOM 3866 N N . TYR A 1 484 ? -23.375 -19.375 1.601 1 53.19 484 TYR A N 1
ATOM 3867 C CA . TYR A 1 484 ? -22.75 -18.875 0.382 1 53.19 484 TYR A CA 1
ATOM 3868 C C . TYR A 1 484 ? -21.891 -19.953 -0.266 1 53.19 484 TYR A C 1
ATOM 3870 O O . TYR A 1 484 ? -20.906 -20.406 0.317 1 53.19 484 TYR A O 1
ATOM 3878 N N . SER A 1 485 ? -22.484 -20.984 -0.651 1 50.5 485 SER A N 1
ATOM 3879 C CA . SER A 1 485 ? -21.859 -22.125 -1.288 1 50.5 485 SER A CA 1
ATOM 3880 C C . SER A 1 485 ? -20.844 -21.688 -2.336 1 50.5 485 SER A C 1
ATOM 3882 O O . SER A 1 485 ? -21.188 -21 -3.293 1 50.5 485 SER A O 1
ATOM 3884 N N . CYS A 1 486 ? -19.719 -21.281 -1.995 1 46.66 486 CYS A N 1
ATOM 3885 C CA . CYS A 1 486 ? -18.703 -21.328 -3.037 1 46.66 486 CYS A CA 1
ATOM 3886 C C . CYS A 1 486 ? -18.859 -22.594 -3.891 1 46.66 486 CYS A C 1
ATOM 3888 O O . CYS A 1 486 ? -18.766 -23.703 -3.377 1 46.66 486 CYS A O 1
ATOM 3890 N N . ASP A 1 487 ? -19.734 -22.656 -4.719 1 44.66 487 ASP A N 1
ATOM 3891 C CA . ASP A 1 487 ? -20.109 -23.734 -5.617 1 44.66 487 ASP A CA 1
ATOM 3892 C C . ASP A 1 487 ? -18.906 -24.609 -5.961 1 44.66 487 ASP A C 1
ATOM 3894 O O . ASP A 1 487 ? -17.906 -24.109 -6.484 1 44.66 487 ASP A O 1
ATOM 3898 N N . VAL A 1 488 ? -18.516 -25.531 -5.141 1 44.59 488 VAL A N 1
ATOM 3899 C CA . VAL A 1 488 ? -17.766 -26.641 -5.719 1 44.59 488 VAL A CA 1
ATOM 3900 C C . VAL A 1 488 ? -18.203 -26.859 -7.164 1 44.59 488 VAL A C 1
ATOM 3902 O O . VAL A 1 488 ? -19.359 -27.25 -7.422 1 44.59 488 VAL A O 1
ATOM 3905 N N . GLU A 1 489 ? -18 -26.016 -8.047 1 46.75 489 GLU A N 1
ATOM 3906 C CA . GLU A 1 489 ? -18.297 -26.203 -9.469 1 46.75 489 GLU A CA 1
ATOM 3907 C C . GLU A 1 489 ? -17.984 -27.625 -9.922 1 46.75 489 GLU A C 1
ATOM 3909 O O . GLU A 1 489 ? -16.844 -28.062 -9.859 1 46.75 489 GLU A O 1
ATOM 3914 N N . GLU A 1 490 ? -18.766 -28.531 -9.633 1 47.38 490 GLU A N 1
ATOM 3915 C CA . GLU A 1 490 ? -1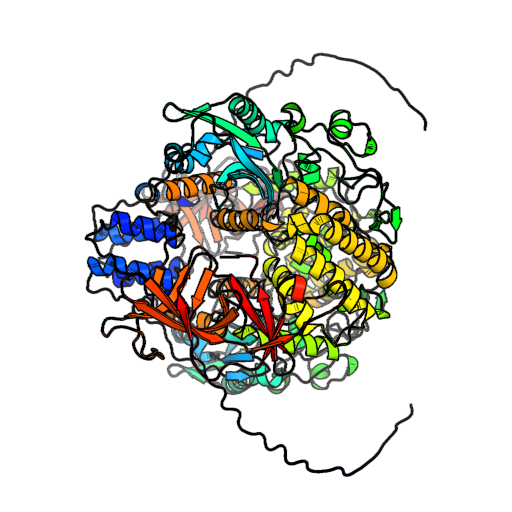8.656 -29.797 -10.352 1 47.38 490 GLU A CA 1
ATOM 3916 C C . GLU A 1 490 ? -18.188 -29.578 -11.789 1 47.38 490 GLU A C 1
ATOM 3918 O O . GLU A 1 490 ? -18.484 -28.547 -12.383 1 47.38 490 GLU A O 1
ATOM 3923 N N . ALA A 1 491 ? -17.141 -30.312 -12.18 1 53 491 ALA A N 1
ATOM 3924 C CA . ALA A 1 491 ? -16.5 -30.516 -13.477 1 53 491 ALA A CA 1
ATOM 3925 C C . ALA A 1 491 ? -17.531 -30.516 -14.602 1 53 491 ALA A C 1
ATOM 3927 O O . ALA A 1 491 ? -17.719 -31.531 -15.273 1 53 491 ALA A O 1
ATOM 3928 N N . ILE A 1 492 ? -18.703 -29.812 -14.398 1 61.75 492 ILE A N 1
ATOM 3929 C CA . ILE A 1 492 ? -19.766 -30.047 -15.367 1 61.75 492 ILE A CA 1
ATOM 3930 C C . ILE A 1 492 ? -19.547 -29.172 -16.594 1 61.75 492 ILE A C 1
ATOM 3932 O O . ILE A 1 492 ? -19.078 -28.047 -16.484 1 61.75 492 ILE A O 1
ATOM 3936 N N . GLN A 1 493 ? -19.484 -29.922 -17.75 1 73.56 493 GLN A N 1
ATOM 3937 C CA . GLN A 1 493 ? -19.609 -29.281 -19.062 1 73.56 493 GLN A CA 1
ATOM 3938 C C . GLN A 1 493 ? -20.75 -28.266 -19.062 1 73.56 493 GLN A C 1
ATOM 3940 O O . GLN A 1 493 ? -21.875 -28.578 -18.688 1 73.56 493 GLN A O 1
ATOM 3945 N N . LYS A 1 494 ? -20.344 -27 -19.188 1 83.31 494 LYS A N 1
ATOM 3946 C CA . LYS A 1 494 ? -21.359 -25.953 -19.219 1 83.31 494 LYS A CA 1
ATOM 3947 C C . LYS A 1 494 ? -21.359 -25.219 -20.547 1 83.31 494 LYS A C 1
ATOM 3949 O O . LYS A 1 494 ? -20.281 -24.891 -21.078 1 83.31 494 LYS A O 1
ATOM 3954 N N . LEU A 1 495 ? -22.516 -25.219 -21.203 1 89.88 495 LEU A N 1
ATOM 3955 C CA . LEU A 1 495 ? -22.703 -24.453 -22.422 1 89.88 495 LEU A CA 1
ATOM 3956 C C . LEU A 1 495 ? -23.422 -23.141 -22.141 1 89.88 495 LEU A C 1
ATOM 3958 O O . LEU A 1 495 ? -24.344 -23.094 -21.344 1 89.88 495 LEU A O 1
ATOM 3962 N N . ASP A 1 496 ? -22.828 -22.125 -22.688 1 90.19 496 ASP A N 1
ATOM 3963 C CA . ASP A 1 496 ? -23.422 -20.812 -22.422 1 90.19 496 ASP A CA 1
ATOM 3964 C C . ASP A 1 496 ? -23.516 -19.984 -23.703 1 90.19 496 ASP A C 1
ATOM 3966 O O . ASP A 1 496 ? -22.828 -20.266 -24.688 1 90.19 496 ASP A O 1
ATOM 3970 N N . LYS A 1 497 ? -24.516 -19 -23.766 1 90.69 497 LYS A N 1
ATOM 3971 C CA . LYS A 1 497 ? -24.719 -18.016 -24.844 1 90.69 497 LYS A CA 1
ATOM 3972 C C . LYS A 1 497 ? -25.203 -18.703 -26.109 1 90.69 497 LYS A C 1
ATOM 3974 O O . LYS A 1 497 ? -24.5 -18.688 -27.125 1 90.69 497 LYS A O 1
ATOM 3979 N N . GLU A 1 498 ? -26.344 -19.109 -26.125 1 92.25 498 GLU A N 1
ATOM 3980 C CA . GLU A 1 498 ? -26.969 -19.734 -27.281 1 92.25 498 GLU A CA 1
ATOM 3981 C C . GLU A 1 498 ? -27.172 -18.734 -28.422 1 92.25 498 GLU A C 1
ATOM 3983 O O . GLU A 1 498 ? -27.516 -17.578 -28.172 1 92.25 498 GLU A O 1
ATOM 3988 N N . HIS A 1 499 ? -26.766 -19.188 -29.547 1 91.56 499 HIS A N 1
ATOM 3989 C CA . HIS A 1 499 ? -26.938 -18.328 -30.719 1 91.56 499 HIS A CA 1
ATOM 3990 C C . HIS A 1 499 ? -27.328 -19.125 -31.938 1 91.56 499 HIS A C 1
ATOM 3992 O O . HIS A 1 499 ? -27.5 -20.344 -31.859 1 91.56 499 HIS A O 1
ATOM 3998 N N . THR A 1 500 ? -27.578 -18.438 -33.094 1 87.88 500 THR A N 1
ATOM 3999 C CA . THR A 1 500 ? -27.969 -19.141 -34.312 1 87.88 500 THR A CA 1
ATOM 4000 C C . THR A 1 500 ? -27.188 -18.625 -35.5 1 87.88 500 THR A C 1
ATOM 4002 O O . THR A 1 500 ? -27.547 -18.906 -36.656 1 87.88 500 THR A O 1
ATOM 4005 N N . ASP A 1 501 ? -26.094 -17.953 -35.281 1 87.25 501 ASP A N 1
ATOM 4006 C CA . ASP A 1 501 ? -25.422 -17.266 -36.375 1 87.25 501 ASP A CA 1
ATOM 4007 C C . ASP A 1 501 ? -24.141 -18 -36.781 1 87.25 501 ASP A C 1
ATOM 4009 O O . ASP A 1 501 ? -23.391 -17.531 -37.625 1 87.25 501 ASP A O 1
ATOM 4013 N N . GLY A 1 502 ? -23.906 -19.156 -36.406 1 84.75 502 GLY A N 1
ATOM 4014 C CA . GLY A 1 502 ? -22.672 -19.859 -36.719 1 84.75 502 GLY A CA 1
ATOM 4015 C C . GLY A 1 502 ? -22.781 -20.797 -37.875 1 84.75 502 GLY A C 1
ATOM 4016 O O . GLY A 1 502 ? -23.875 -21.031 -38.406 1 84.75 502 GLY A O 1
ATOM 4017 N N . PRO A 1 503 ? -21.594 -21.172 -38.406 1 86.88 503 PRO A N 1
ATOM 4018 C CA . PRO A 1 503 ? -21.609 -22.219 -39.438 1 86.88 503 PRO A CA 1
ATOM 4019 C C . PRO A 1 503 ? -22.047 -23.578 -38.906 1 86.88 503 PRO A C 1
ATOM 4021 O O . PRO A 1 503 ? -21.547 -24.016 -37.875 1 86.88 503 PRO A O 1
ATOM 4024 N N . VAL A 1 504 ? -23.016 -24.125 -39.5 1 87.12 504 VAL A N 1
ATOM 4025 C CA . VAL A 1 504 ? -23.516 -25.453 -39.156 1 87.12 504 VAL A CA 1
ATOM 4026 C C . VAL A 1 504 ? -23.406 -26.391 -40.344 1 87.12 504 VAL A C 1
ATOM 4028 O O . VAL A 1 504 ? -24.109 -26.203 -41.344 1 87.12 504 VAL A O 1
ATOM 4031 N N . PRO A 1 505 ? -22.484 -27.25 -40.156 1 85.12 505 PRO A N 1
ATOM 4032 C CA . PRO A 1 505 ? -22.406 -28.219 -41.25 1 85.12 505 PRO A CA 1
ATOM 4033 C C . PRO A 1 505 ? -23.703 -28.984 -41.5 1 85.12 505 PRO A C 1
ATOM 4035 O O . PRO A 1 505 ? -24.562 -29.016 -40.594 1 85.12 505 PRO A O 1
ATOM 4038 N N . GLU A 1 506 ? -23.844 -29.578 -42.656 1 80.44 506 GLU A N 1
ATOM 4039 C CA . GLU A 1 506 ? -25.078 -30.234 -43.094 1 80.44 506 GLU A CA 1
ATOM 4040 C C . GLU A 1 506 ? -25.328 -31.516 -42.312 1 80.44 506 GLU A C 1
ATOM 4042 O O . GLU A 1 506 ? -26.453 -32.031 -42.281 1 80.44 506 GLU A O 1
ATOM 4047 N N . CYS A 1 507 ? -24.422 -31.938 -41.562 1 79.25 507 CYS A N 1
ATOM 4048 C CA . CYS A 1 507 ? -24.531 -33.219 -40.875 1 79.25 507 CYS A CA 1
ATOM 4049 C C . CYS A 1 507 ? -25.391 -33.125 -39.625 1 79.25 507 CYS A C 1
ATOM 4051 O O . CYS A 1 507 ? -25.812 -34.156 -39.062 1 79.25 507 CYS A O 1
ATOM 4053 N N . PHE A 1 508 ? -25.828 -31.984 -39.25 1 84.19 508 PHE A N 1
ATOM 4054 C CA . PHE A 1 508 ? -26.547 -31.859 -38 1 84.19 508 PHE A CA 1
ATOM 4055 C C . PHE A 1 508 ? -28.047 -31.781 -38.25 1 84.19 508 PHE A C 1
ATOM 4057 O O . PHE A 1 508 ? -28.484 -31.375 -39.312 1 84.19 508 PHE A O 1
ATOM 4064 N N . SER A 1 509 ? -28.781 -32.219 -37.188 1 81.56 509 SER A N 1
ATOM 4065 C CA . SER A 1 509 ? -30.25 -32.219 -37.281 1 81.56 509 SER A CA 1
ATOM 4066 C C . SER A 1 509 ? -30.797 -30.797 -37.188 1 81.56 509 SER A C 1
ATOM 4068 O O . SER A 1 509 ? -30.078 -29.859 -36.844 1 81.56 509 SER A O 1
ATOM 4070 N N . GLN A 1 510 ? -32.062 -30.703 -37.531 1 79.12 510 GLN A N 1
ATOM 4071 C CA . GLN A 1 510 ? -32.75 -29.422 -37.469 1 79.12 510 GLN A CA 1
ATOM 4072 C C . GLN A 1 510 ? -32.906 -28.953 -36 1 79.12 510 GLN A C 1
ATOM 4074 O O . GLN A 1 510 ? -33.094 -27.766 -35.75 1 79.12 510 GLN A O 1
ATOM 4079 N N . GLN A 1 511 ? -32.625 -29.875 -35.125 1 83.12 511 GLN A N 1
ATOM 4080 C CA . GLN A 1 511 ? -32.875 -29.531 -33.719 1 83.12 511 GLN A CA 1
ATOM 4081 C C . GLN A 1 511 ? -31.547 -29.203 -33 1 83.12 511 GLN A C 1
ATOM 4083 O O . GLN A 1 511 ? -31.5 -29.109 -31.781 1 83.12 511 GLN A O 1
ATOM 4088 N N . ALA A 1 512 ? -30.562 -28.922 -33.75 1 89.06 512 ALA A N 1
ATOM 4089 C CA . ALA A 1 512 ? -29.266 -28.641 -33.156 1 89.06 512 ALA A CA 1
ATOM 4090 C C . ALA A 1 512 ? -29.219 -27.234 -32.562 1 89.06 512 ALA A C 1
ATOM 4092 O O . ALA A 1 512 ? -29.781 -26.297 -33.125 1 89.06 512 ALA A O 1
ATOM 4093 N N . HIS A 1 513 ? -28.672 -27.188 -31.375 1 92.75 513 HIS A N 1
ATOM 4094 C CA . HIS A 1 513 ? -28.5 -25.891 -30.703 1 92.75 513 HIS A CA 1
ATOM 4095 C C . HIS A 1 513 ? -27.047 -25.406 -30.828 1 92.75 513 HIS A C 1
ATOM 4097 O O . HIS A 1 513 ? -26.125 -26.219 -30.781 1 92.75 513 HIS A O 1
ATOM 4103 N N . GLN A 1 514 ? -26.891 -24.109 -30.984 1 93.31 514 GLN A N 1
ATOM 4104 C CA . GLN A 1 514 ? -25.578 -23.5 -31.141 1 93.31 514 GLN A CA 1
ATOM 4105 C C . GLN A 1 514 ? -25.219 -22.672 -29.922 1 93.31 514 GLN A C 1
ATOM 4107 O O . GLN A 1 514 ? -26.062 -21.969 -29.359 1 93.31 514 GLN A O 1
ATOM 4112 N N . PHE A 1 515 ? -23.922 -22.797 -29.594 1 94 515 PHE A N 1
ATOM 4113 C CA . PHE A 1 515 ? -23.453 -22.062 -28.438 1 94 515 PHE A CA 1
ATOM 4114 C C . PHE A 1 515 ? -22.141 -21.344 -28.75 1 94 515 PHE A C 1
ATOM 4116 O O . PHE A 1 515 ? -21.453 -21.703 -29.688 1 94 515 PHE A O 1
ATOM 4123 N N . LYS A 1 516 ? -21.812 -20.297 -27.938 1 93.75 516 LYS A N 1
ATOM 4124 C CA . LYS A 1 516 ? -20.578 -19.547 -28.141 1 93.75 516 LYS A CA 1
ATOM 4125 C C . LYS A 1 516 ? -19.516 -19.922 -27.094 1 93.75 516 LYS A C 1
ATOM 4127 O O . LYS A 1 516 ? -18.328 -19.641 -27.281 1 93.75 516 LYS A O 1
ATOM 4132 N N . VAL A 1 517 ? -19.984 -20.516 -26.062 1 93.75 517 VAL A N 1
ATOM 4133 C CA . VAL A 1 517 ? -19.062 -20.781 -24.969 1 93.75 517 VAL A CA 1
ATOM 4134 C C . VAL A 1 517 ? -19.203 -22.234 -24.516 1 93.75 517 VAL A C 1
ATOM 4136 O O . VAL A 1 517 ? -20.328 -22.734 -24.375 1 93.75 517 VAL A O 1
ATOM 4139 N N . LEU A 1 518 ? -18.094 -22.859 -24.438 1 90.81 518 LEU A N 1
ATOM 4140 C CA . LEU A 1 518 ? -18.016 -24.203 -23.875 1 90.81 518 LEU A CA 1
ATOM 4141 C C . LEU A 1 518 ? -17.031 -24.234 -22.703 1 90.81 518 LEU A C 1
ATOM 4143 O O . LEU A 1 518 ? -15.844 -23.938 -22.875 1 90.81 518 LEU A O 1
ATOM 4147 N N . ALA A 1 519 ? -17.516 -24.484 -21.547 1 88.19 519 ALA A N 1
ATOM 4148 C CA . ALA A 1 519 ? -16.672 -24.625 -20.359 1 88.19 519 ALA A CA 1
ATOM 4149 C C . ALA A 1 519 ? -16.547 -26.094 -19.953 1 88.19 519 ALA A C 1
ATOM 4151 O O . ALA A 1 519 ? -17.547 -26.766 -19.719 1 88.19 519 ALA A O 1
ATOM 4152 N N . ILE A 1 520 ? -15.359 -26.531 -20.047 1 81.25 520 ILE A N 1
ATOM 4153 C CA . ILE A 1 520 ? -15.086 -27.906 -19.609 1 81.25 520 ILE A CA 1
ATOM 4154 C C . ILE A 1 520 ? -14.031 -27.891 -18.516 1 81.25 520 ILE A C 1
ATOM 4156 O O . ILE A 1 520 ? -12.891 -27.484 -18.734 1 81.25 520 ILE A O 1
ATOM 4160 N N . ASP A 1 521 ? -14.367 -28.453 -17.359 1 73.44 521 ASP A N 1
ATOM 4161 C CA . ASP A 1 521 ? -13.453 -28.484 -16.219 1 73.44 521 ASP A CA 1
ATOM 4162 C C . ASP A 1 521 ? -12.859 -27.109 -15.961 1 73.44 521 ASP A C 1
ATOM 4164 O O . ASP A 1 521 ? -13.594 -26.156 -15.664 1 73.44 521 ASP A O 1
ATOM 4168 N N . ASP A 1 522 ? -11.617 -26.922 -16.219 1 74.12 522 ASP A N 1
ATOM 4169 C CA . ASP A 1 522 ? -11.008 -25.641 -15.891 1 74.12 522 ASP A CA 1
ATOM 4170 C C . ASP A 1 522 ? -10.586 -24.891 -17.156 1 74.12 522 ASP A C 1
ATOM 4172 O O . ASP A 1 522 ? -9.789 -23.953 -17.078 1 74.12 522 ASP A O 1
ATOM 4176 N N . VAL A 1 523 ? -11.242 -25.375 -18.312 1 85.12 523 VAL A N 1
ATOM 4177 C CA . VAL A 1 523 ? -10.891 -24.734 -19.562 1 85.12 523 VAL A CA 1
ATOM 4178 C C . VAL A 1 523 ? -12.141 -24.141 -20.219 1 85.12 523 VAL A C 1
ATOM 4180 O O . VAL A 1 523 ? -13.219 -24.734 -20.141 1 85.12 523 VAL A O 1
ATOM 4183 N N . VAL A 1 524 ? -11.961 -23 -20.812 1 90.69 524 VAL A N 1
ATOM 4184 C CA . VAL A 1 524 ? -13.078 -22.328 -21.453 1 90.69 524 VAL A CA 1
ATOM 4185 C C . VAL A 1 524 ? -12.766 -22.094 -22.938 1 90.69 524 VAL A C 1
ATOM 4187 O O . VAL A 1 524 ? -11.727 -21.5 -23.266 1 90.69 524 VAL A O 1
ATOM 4190 N N . VAL A 1 525 ? -13.625 -22.609 -23.75 1 92.56 525 VAL A N 1
ATOM 4191 C CA . VAL A 1 525 ? -13.508 -22.375 -25.188 1 92.56 525 VAL A CA 1
ATOM 4192 C C . VAL A 1 525 ? -14.562 -21.359 -25.641 1 92.56 525 VAL A C 1
ATOM 4194 O O . VAL A 1 525 ? -15.75 -21.531 -25.359 1 92.56 525 VAL A O 1
ATOM 4197 N N . LYS A 1 526 ? -14.141 -20.344 -26.234 1 94.62 526 LYS A N 1
ATOM 4198 C CA . LYS A 1 526 ? -15.031 -19.312 -26.766 1 94.62 526 LYS A CA 1
ATOM 4199 C C . LYS A 1 526 ? -14.758 -19.047 -28.25 1 94.62 526 LYS A C 1
ATOM 4201 O O . LYS A 1 526 ? -13.719 -19.453 -28.766 1 94.62 526 LYS A O 1
ATOM 4206 N N . LEU A 1 527 ? -15.766 -18.406 -28.828 1 93.06 527 LEU A N 1
ATOM 4207 C CA . LEU A 1 527 ? -15.656 -18.141 -30.266 1 93.06 527 LEU A CA 1
ATOM 4208 C C . LEU A 1 527 ? -14.961 -16.797 -30.5 1 93.06 527 LEU A C 1
ATOM 4210 O O . LEU A 1 527 ? -15.492 -15.945 -31.219 1 93.06 527 LEU A O 1
ATOM 4214 N N . ASN A 1 528 ? -13.945 -16.469 -29.812 1 91.75 528 ASN A N 1
ATOM 4215 C CA . ASN A 1 528 ? -13.148 -15.258 -30 1 91.75 528 ASN A CA 1
ATOM 4216 C C . ASN A 1 528 ? -11.695 -15.594 -30.328 1 91.75 528 ASN A C 1
ATOM 4218 O O . ASN A 1 528 ? -11.336 -16.766 -30.453 1 91.75 528 ASN A O 1
ATOM 4222 N N . GLU A 1 529 ? -10.945 -14.625 -30.547 1 91.06 529 GLU A N 1
ATOM 4223 C CA . GLU A 1 529 ? -9.57 -14.789 -31.016 1 91.06 529 GLU A CA 1
ATOM 4224 C C . GLU A 1 529 ? -8.703 -15.438 -29.938 1 91.06 529 GLU A C 1
ATOM 4226 O O . GLU A 1 529 ? -7.809 -16.219 -30.234 1 91.06 529 GLU A O 1
ATOM 4231 N N . ARG A 1 530 ? -8.961 -15.242 -28.75 1 93.56 530 ARG A N 1
ATOM 4232 C CA . ARG A 1 530 ? -8.039 -15.633 -27.688 1 93.56 530 ARG A CA 1
ATOM 4233 C C . ARG A 1 530 ? -8.383 -17.016 -27.156 1 93.56 530 ARG A C 1
ATOM 4235 O O . ARG A 1 530 ? -7.512 -17.719 -26.625 1 93.56 530 ARG A O 1
ATOM 4242 N N . ASP A 1 531 ? -9.625 -17.547 -27.297 1 94.62 531 ASP A N 1
ATOM 4243 C CA . ASP A 1 531 ? -10.039 -18.781 -26.641 1 94.62 531 ASP A CA 1
ATOM 4244 C C . ASP A 1 531 ? -10.516 -19.812 -27.656 1 94.62 531 ASP A C 1
ATOM 4246 O O . ASP A 1 531 ? -11.219 -20.766 -27.297 1 94.62 531 ASP A O 1
ATOM 4250 N N . SER A 1 532 ? -10.133 -19.766 -28.875 1 95.25 532 SER A N 1
ATOM 4251 C CA . SER A 1 532 ? -10.75 -20.594 -29.906 1 95.25 532 SER A CA 1
ATOM 4252 C C . SER A 1 532 ? -9.797 -21.688 -30.406 1 95.25 532 SER A C 1
ATOM 4254 O O . SER A 1 532 ? -10.195 -22.562 -31.172 1 95.25 532 SER A O 1
ATOM 4256 N N . CYS A 1 533 ? -8.586 -21.688 -30.016 1 96.06 533 CYS A N 1
ATOM 4257 C CA . CYS A 1 533 ? -7.625 -22.641 -30.562 1 96.06 533 CYS A CA 1
ATOM 4258 C C . CYS A 1 533 ? -7.547 -23.891 -29.688 1 96.06 533 CYS A C 1
ATOM 4260 O O . CYS A 1 533 ? -7.219 -23.797 -28.5 1 96.06 533 CYS A O 1
ATOM 4262 N N . VAL A 1 534 ? -7.832 -25.078 -30.297 1 94.44 534 VAL A N 1
ATOM 4263 C CA . VAL A 1 534 ? -7.824 -26.328 -29.547 1 94.44 534 VAL A CA 1
ATOM 4264 C C . VAL A 1 534 ? -7.234 -27.453 -30.391 1 94.44 534 VAL A C 1
ATOM 4266 O O . VAL A 1 534 ? -7.125 -27.328 -31.609 1 94.44 534 VAL A O 1
ATOM 4269 N N . ARG A 1 535 ? -6.777 -28.391 -29.672 1 93.38 535 ARG A N 1
ATOM 4270 C CA . ARG A 1 535 ? -6.371 -29.641 -30.328 1 93.38 535 ARG A CA 1
ATOM 4271 C C . ARG A 1 535 ? -7.352 -30.766 -30.016 1 93.38 535 ARG A C 1
ATOM 4273 O O . ARG A 1 535 ? -7.625 -31.062 -28.859 1 93.38 535 ARG A O 1
ATOM 4280 N N . ILE A 1 536 ? -7.906 -31.297 -31.031 1 90.12 536 ILE A N 1
ATOM 4281 C CA . ILE A 1 536 ? -8.867 -32.406 -30.922 1 90.12 536 ILE A CA 1
ATOM 4282 C C . ILE A 1 536 ? -8.57 -33.438 -32 1 90.12 536 ILE A C 1
ATOM 4284 O O . ILE A 1 536 ? -8.383 -33.094 -33.156 1 90.12 536 ILE A O 1
ATOM 4288 N N . ASP A 1 537 ? -8.508 -34.688 -31.641 1 85.12 537 ASP A N 1
ATOM 4289 C CA . ASP A 1 537 ? -8.195 -35.781 -32.531 1 85.12 537 ASP A CA 1
ATOM 4290 C C . ASP A 1 537 ? -6.859 -35.562 -33.25 1 85.12 537 ASP A C 1
ATOM 4292 O O . ASP A 1 537 ? -6.762 -35.719 -34.469 1 85.12 537 ASP A O 1
ATOM 4296 N N . ASN A 1 538 ? -5.887 -35.031 -32.531 1 85.38 538 ASN A N 1
ATOM 4297 C CA . ASN A 1 538 ? -4.523 -34.812 -33 1 85.38 538 ASN A CA 1
ATOM 4298 C C . ASN A 1 538 ? -4.473 -33.75 -34.094 1 85.38 538 ASN A C 1
ATOM 4300 O O . ASN A 1 538 ? -3.535 -33.719 -34.906 1 85.38 538 ASN A O 1
ATOM 4304 N N . LYS A 1 539 ? -5.566 -33 -34.156 1 91 539 LYS A N 1
ATOM 4305 C CA . LYS A 1 539 ? -5.609 -31.906 -35.125 1 91 539 LYS A CA 1
ATOM 4306 C C . LYS A 1 539 ? -5.758 -30.562 -34.438 1 91 539 LYS A C 1
ATOM 4308 O O . LYS A 1 539 ? -6.461 -30.469 -33.406 1 91 539 LYS A O 1
ATOM 4313 N N . LEU A 1 540 ? -5.039 -29.641 -34.969 1 94.56 540 LEU A N 1
ATOM 4314 C CA . LEU A 1 540 ? -5.148 -28.266 -34.469 1 94.56 540 LEU A CA 1
ATOM 4315 C C . LEU A 1 540 ? -6.289 -27.531 -35.125 1 94.56 540 LEU A C 1
ATOM 4317 O O . LEU A 1 540 ? -6.289 -27.375 -36.375 1 94.56 540 LEU A O 1
ATOM 4321 N N . VAL A 1 541 ? -7.23 -27.109 -34.312 1 94.5 541 VAL A N 1
ATOM 4322 C CA . VAL A 1 541 ? -8.461 -26.562 -34.906 1 94.5 541 VAL A CA 1
ATOM 4323 C C . VAL A 1 541 ? -8.742 -25.188 -34.312 1 94.5 541 VAL A C 1
ATOM 4325 O O . VAL A 1 541 ? -8.523 -24.953 -33.094 1 94.5 541 VAL A O 1
ATOM 4328 N N . LEU A 1 542 ? -9.156 -24.297 -35.125 1 95.88 542 LEU A N 1
ATOM 4329 C CA . LEU A 1 542 ? -9.727 -23.016 -34.719 1 95.88 542 LEU A CA 1
ATOM 4330 C C . LEU A 1 542 ? -11.25 -23.094 -34.688 1 95.88 542 LEU A C 1
ATOM 4332 O O . LEU A 1 542 ? -11.891 -23.156 -35.719 1 95.88 542 LEU A O 1
ATOM 4336 N N . VAL A 1 543 ? -11.789 -23 -33.5 1 95.19 543 VAL A N 1
ATOM 4337 C CA . VAL A 1 543 ? -13.211 -23.234 -33.312 1 95.19 543 VAL A CA 1
ATOM 4338 C C . VAL A 1 543 ? -14 -22 -33.75 1 95.19 543 VAL A C 1
ATOM 4340 O O . VAL A 1 543 ? -13.664 -20.875 -33.375 1 95.19 543 VAL A O 1
ATOM 4343 N N . GLN A 1 544 ? -15.047 -22.25 -34.469 1 94.94 544 GLN A N 1
ATOM 4344 C CA . GLN A 1 544 ? -15.875 -21.172 -34.969 1 94.94 544 GLN A CA 1
ATOM 4345 C C . GLN A 1 544 ? -17.312 -21.297 -34.469 1 94.94 544 GLN A C 1
ATOM 4347 O O . GLN A 1 544 ? -18.078 -20.328 -34.5 1 94.94 544 GLN A O 1
ATOM 4352 N N . ASN A 1 545 ? -17.609 -22.469 -34.031 1 94.56 545 ASN A N 1
ATOM 4353 C CA . ASN A 1 545 ? -18.953 -22.703 -33.5 1 94.56 545 ASN A CA 1
ATOM 4354 C C . ASN A 1 545 ? -18.984 -23.922 -32.594 1 94.56 545 ASN A C 1
ATOM 4356 O O . ASN A 1 545 ? -18.125 -24.797 -32.688 1 94.56 545 ASN A O 1
ATOM 4360 N N . ILE A 1 546 ? -19.938 -23.922 -31.641 1 94.19 546 ILE A N 1
ATOM 4361 C CA . ILE A 1 546 ? -20.188 -25.031 -30.734 1 94.19 546 ILE A CA 1
ATOM 4362 C C . ILE A 1 546 ? -21.641 -25.5 -30.906 1 94.19 546 ILE A C 1
ATOM 4364 O O . ILE A 1 546 ? -22.578 -24.719 -30.734 1 94.19 546 ILE A O 1
ATOM 4368 N N . VAL A 1 547 ? -21.781 -26.781 -31.188 1 93.44 547 VAL A N 1
ATOM 4369 C CA . VAL A 1 547 ? -23.109 -27.281 -31.516 1 93.44 547 VAL A CA 1
ATOM 4370 C C . VAL A 1 547 ? -23.453 -28.469 -30.609 1 93.44 547 VAL A C 1
ATOM 4372 O O . VAL A 1 547 ? -22.609 -29.344 -30.391 1 93.44 547 VAL A O 1
ATOM 4375 N N . GLU A 1 548 ? -24.547 -28.406 -30.078 1 92.5 548 GLU A N 1
ATOM 4376 C CA . GLU A 1 548 ? -25.094 -29.547 -29.344 1 92.5 548 GLU A CA 1
ATOM 4377 C C . GLU A 1 548 ? -26.188 -30.25 -30.141 1 92.5 548 GLU A C 1
ATOM 4379 O O . GLU A 1 548 ? -27.203 -29.625 -30.484 1 92.5 548 GLU A O 1
ATOM 4384 N N . ASP A 1 549 ? -25.875 -31.484 -30.438 1 90.19 549 ASP A N 1
ATOM 4385 C CA . ASP A 1 549 ? -26.844 -32.25 -31.188 1 90.19 549 ASP A CA 1
ATOM 4386 C C . ASP A 1 549 ? -27.062 -33.625 -30.562 1 90.19 549 ASP A C 1
ATOM 4388 O O . ASP A 1 549 ? -26.094 -34.375 -30.359 1 90.19 549 ASP A O 1
ATOM 4392 N N . LYS A 1 550 ? -28.312 -34.062 -30.297 1 87.5 550 LYS A N 1
ATOM 4393 C CA . LYS A 1 550 ? -28.719 -35.344 -29.75 1 87.5 550 LYS A CA 1
ATOM 4394 C C . LYS A 1 550 ? -27.938 -35.656 -28.469 1 87.5 550 LYS A C 1
ATOM 4396 O O . LYS A 1 550 ? -27.453 -36.781 -28.297 1 87.5 550 LYS A O 1
ATOM 4401 N N . GLY A 1 551 ? -27.562 -34.625 -27.672 1 83.25 551 GLY A N 1
ATOM 4402 C CA . GLY A 1 551 ? -26.938 -34.812 -26.375 1 83.25 551 GLY A CA 1
ATOM 4403 C C . GLY A 1 551 ? -25.422 -34.781 -26.438 1 83.25 551 GLY A C 1
ATOM 4404 O O . GLY A 1 551 ? -24.75 -34.844 -25.391 1 83.25 551 GLY A O 1
ATOM 4405 N N . ALA A 1 552 ? -24.984 -34.719 -27.672 1 88 552 ALA A N 1
ATOM 4406 C CA . ALA A 1 552 ? -23.547 -34.656 -27.828 1 88 552 ALA A CA 1
ATOM 4407 C C . ALA A 1 552 ? -23.094 -33.25 -28.234 1 88 552 ALA A C 1
ATOM 4409 O O . ALA A 1 552 ? -23.812 -32.531 -28.938 1 88 552 ALA A O 1
ATOM 4410 N N . VAL A 1 553 ? -21.984 -32.906 -27.766 1 91.56 553 VAL A N 1
ATOM 4411 C CA . VAL A 1 553 ? -21.438 -31.594 -28.078 1 91.56 553 VAL A CA 1
ATOM 4412 C C . VAL A 1 553 ? -20.359 -31.719 -29.141 1 91.56 553 VAL A C 1
ATOM 4414 O O . VAL A 1 553 ? -19.469 -32.562 -29.062 1 91.56 553 VAL A O 1
ATOM 4417 N N . TYR A 1 554 ? -20.484 -30.875 -30.109 1 91.69 554 TYR A N 1
ATOM 4418 C CA . TYR A 1 554 ? -19.547 -30.859 -31.219 1 91.69 554 TYR A CA 1
ATOM 4419 C C . TYR A 1 554 ? -18.891 -29.484 -31.359 1 91.69 554 TYR A C 1
ATOM 4421 O O . TYR A 1 554 ? -19.531 -28.453 -31.156 1 91.69 554 TYR A O 1
ATOM 4429 N N . LEU A 1 555 ? -17.656 -29.531 -31.75 1 93.06 555 LEU A N 1
ATOM 4430 C CA . LEU A 1 555 ? -16.938 -28.312 -32.094 1 93.06 555 LEU A CA 1
ATOM 4431 C C . LEU A 1 555 ? -16.797 -28.188 -33.625 1 93.06 555 LEU A C 1
ATOM 4433 O O . LEU A 1 555 ? -16.375 -29.141 -34.281 1 93.06 555 LEU A O 1
ATOM 4437 N N . VAL A 1 556 ? -17.219 -27.078 -34.062 1 94 556 VAL A N 1
ATOM 4438 C CA . VAL A 1 556 ? -17.125 -26.797 -35.5 1 94 556 VAL A CA 1
ATOM 4439 C C . VAL A 1 556 ? -16.047 -25.75 -35.75 1 94 556 VAL A C 1
ATOM 4441 O O . VAL A 1 556 ? -16.078 -24.672 -35.156 1 94 556 VAL A O 1
ATOM 4444 N N . GLY A 1 557 ? -15.094 -26.078 -36.625 1 94.06 557 GLY A N 1
ATOM 4445 C CA . GLY A 1 557 ? -14.031 -25.125 -36.906 1 94.06 557 GLY A CA 1
ATOM 4446 C C . GLY A 1 557 ? -13.148 -25.531 -38.062 1 94.06 557 GLY A C 1
ATOM 4447 O O . GLY A 1 557 ? -13.469 -26.453 -38.812 1 94.06 557 GLY A O 1
ATOM 4448 N N . LYS A 1 558 ? -12.141 -24.719 -38.25 1 95.44 558 LYS A N 1
ATOM 4449 C CA . LYS A 1 558 ? -11.18 -24.938 -39.344 1 95.44 558 LYS A CA 1
ATOM 4450 C C . LYS A 1 558 ? -9.875 -25.516 -38.812 1 95.44 558 LYS A C 1
ATOM 4452 O O . LYS A 1 558 ? -9.438 -25.156 -37.719 1 95.44 558 LYS A O 1
ATOM 4457 N N . GLU A 1 559 ? -9.273 -26.344 -39.562 1 94.94 559 GLU A N 1
ATOM 4458 C CA . GLU A 1 559 ? -8.047 -27.031 -39.188 1 94.94 559 GLU A CA 1
ATOM 4459 C C . GLU A 1 559 ? -6.824 -26.359 -39.781 1 94.94 559 GLU A C 1
ATOM 4461 O O . GLU A 1 559 ? -6.855 -25.922 -40.938 1 94.94 559 GLU A O 1
ATOM 4466 N N . TYR A 1 560 ? -5.797 -26.266 -39.031 1 95.56 560 TYR A N 1
ATOM 4467 C CA . TYR A 1 560 ? -4.516 -25.844 -39.594 1 95.56 560 TYR A CA 1
ATOM 4468 C C . TYR A 1 560 ? -3.865 -26.969 -40.375 1 95.56 560 TYR A C 1
ATOM 4470 O O . TYR A 1 560 ? -3.602 -28.047 -39.844 1 95.56 560 TYR A O 1
ATOM 4478 N N . LYS A 1 561 ? -3.441 -26.688 -41.531 1 93.69 561 LYS A N 1
ATOM 4479 C CA . LYS A 1 561 ? -2.934 -27.719 -42.438 1 93.69 561 LYS A CA 1
ATOM 4480 C C . LYS A 1 561 ? -1.411 -27.812 -42.344 1 93.69 561 LYS A C 1
ATOM 4482 O O . LYS A 1 561 ? -0.834 -28.875 -42.594 1 93.69 561 LYS A O 1
ATOM 4487 N N . GLN A 1 562 ? -0.85 -26.734 -42.062 1 94.75 562 GLN A N 1
ATOM 4488 C CA . GLN A 1 562 ? 0.609 -26.703 -42.031 1 94.75 562 GLN A CA 1
ATOM 4489 C C . GLN A 1 562 ? 1.118 -26.406 -40.625 1 94.75 562 GLN A C 1
ATOM 4491 O O . GLN A 1 562 ? 0.708 -25.422 -40 1 94.75 562 GLN A O 1
ATOM 4496 N N . VAL A 1 563 ? 2.02 -27.312 -40.156 1 94.56 563 VAL A N 1
ATOM 4497 C CA . VAL A 1 563 ? 2.627 -27.141 -38.844 1 94.56 563 VAL A CA 1
ATOM 4498 C C . VAL A 1 563 ? 4.145 -27.281 -38.969 1 94.56 563 VAL A C 1
ATOM 4500 O O . VAL A 1 563 ? 4.645 -28.172 -39.656 1 94.56 563 VAL A O 1
ATOM 4503 N N . GLU A 1 564 ? 4.883 -26.344 -38.406 1 96.12 564 GLU A N 1
ATOM 4504 C CA . GLU A 1 564 ? 6.344 -26.312 -38.406 1 96.12 564 GLU A CA 1
ATOM 4505 C C . GLU A 1 564 ? 6.875 -26.188 -36.969 1 96.12 564 GLU A C 1
ATOM 4507 O O . GLU A 1 564 ? 6.105 -25.984 -36.031 1 96.12 564 GLU A O 1
ATOM 4512 N N . HIS A 1 565 ? 8.195 -26.438 -36.875 1 96.5 565 HIS A N 1
ATOM 4513 C CA . HIS A 1 565 ? 8.812 -26.219 -35.594 1 96.5 565 HIS A CA 1
ATOM 4514 C C . HIS A 1 565 ? 8.969 -24.734 -35.281 1 96.5 565 HIS A C 1
ATOM 4516 O O . HIS A 1 565 ? 9.234 -23.938 -36.156 1 96.5 565 HIS A O 1
ATOM 4522 N N . PHE A 1 566 ? 8.844 -24.344 -34.094 1 97.25 566 PHE A N 1
ATOM 4523 C CA . PHE A 1 566 ? 9.07 -22.984 -33.625 1 97.25 566 PHE A CA 1
ATOM 4524 C C . PHE A 1 566 ? 10.539 -22.766 -33.281 1 97.25 566 PHE A C 1
ATOM 4526 O O . PHE A 1 566 ? 11.133 -21.766 -33.719 1 97.25 566 PHE A O 1
ATOM 4533 N N . PHE A 1 567 ? 11.156 -23.656 -32.562 1 97 567 PHE A N 1
ATOM 4534 C CA . PHE A 1 567 ? 12.586 -23.641 -32.281 1 97 567 PHE A CA 1
ATOM 4535 C C . PHE A 1 567 ? 13.148 -25.062 -32.344 1 97 567 PHE A C 1
ATOM 4537 O O . PHE A 1 567 ? 12.414 -26.047 -32.219 1 97 567 PHE A O 1
ATOM 4544 N N . LYS A 1 568 ? 14.422 -25.156 -32.5 1 96.31 568 LYS A N 1
ATOM 4545 C CA . LYS A 1 568 ? 15.109 -26.438 -32.562 1 96.31 568 LYS A CA 1
ATOM 4546 C C . LYS A 1 568 ? 16.078 -26.625 -31.406 1 96.31 568 LYS A C 1
ATOM 4548 O O . LYS A 1 568 ? 16.469 -27.734 -31.078 1 96.31 568 LYS A O 1
ATOM 4553 N N . TYR A 1 569 ? 16.484 -25.516 -30.969 1 95.88 569 TYR A N 1
ATOM 4554 C CA . TYR A 1 569 ? 17.328 -25.531 -29.781 1 95.88 569 TYR A CA 1
ATOM 4555 C C . TYR A 1 569 ? 16.516 -25.156 -28.547 1 95.88 569 TYR A C 1
ATOM 4557 O O . TYR A 1 569 ? 15.766 -24.172 -28.547 1 95.88 569 TYR A O 1
ATOM 4565 N N . PRO A 1 570 ? 16.641 -25.906 -27.438 1 96.81 570 PRO A N 1
ATOM 4566 C CA . PRO A 1 570 ? 17.5 -27.047 -27.125 1 96.81 570 PRO A CA 1
ATOM 4567 C C . PRO A 1 570 ? 16.906 -28.391 -27.578 1 96.81 570 PRO A C 1
ATOM 4569 O O . PRO A 1 570 ? 17.594 -29.406 -27.562 1 96.81 570 PRO A O 1
ATOM 4572 N N . ILE A 1 571 ? 15.68 -28.391 -27.906 1 97.44 571 ILE A N 1
ATOM 4573 C CA . ILE A 1 571 ? 14.961 -29.531 -28.438 1 97.44 571 ILE A CA 1
ATOM 4574 C C . ILE A 1 571 ? 13.969 -29.078 -29.5 1 97.44 571 ILE A C 1
ATOM 4576 O O . ILE A 1 571 ? 13.578 -27.906 -29.531 1 97.44 571 ILE A O 1
ATOM 4580 N N . ASP A 1 572 ? 13.641 -30.016 -30.391 1 97.62 572 ASP A N 1
ATOM 4581 C CA . ASP A 1 572 ? 12.625 -29.656 -31.375 1 97.62 572 ASP A CA 1
ATOM 4582 C C . ASP A 1 572 ? 11.281 -29.375 -30.703 1 97.62 572 ASP A C 1
ATOM 4584 O O . ASP A 1 572 ? 10.742 -30.234 -30 1 97.62 572 ASP A O 1
ATOM 4588 N N . SER A 1 573 ? 10.758 -28.188 -30.969 1 97.75 573 SER A N 1
ATOM 4589 C CA . SER A 1 573 ? 9.539 -27.75 -30.312 1 97.75 573 SER A CA 1
ATOM 4590 C C . SER A 1 573 ? 8.383 -28.703 -30.594 1 97.75 573 SER A C 1
ATOM 4592 O O . SER A 1 573 ? 7.465 -28.828 -29.781 1 97.75 573 SER A O 1
ATOM 4594 N N . LYS A 1 574 ? 8.383 -29.469 -31.625 1 96.06 574 LYS A N 1
ATOM 4595 C CA . LYS A 1 574 ? 7.32 -30.391 -31.984 1 96.06 574 LYS A CA 1
ATOM 4596 C C . LYS A 1 574 ? 7.203 -31.516 -30.969 1 96.06 574 LYS A C 1
ATOM 4598 O O . LYS A 1 574 ? 6.113 -32.062 -30.734 1 96.06 574 LYS A O 1
ATOM 4603 N N . GLU A 1 575 ? 8.273 -31.812 -30.375 1 96 575 GLU A N 1
ATOM 4604 C CA . GLU A 1 575 ? 8.297 -32.875 -29.359 1 96 575 GLU A CA 1
ATOM 4605 C C . GLU A 1 575 ? 7.527 -32.469 -28.109 1 96 575 GLU A C 1
ATOM 4607 O O . GLU A 1 575 ? 7.086 -33.312 -27.328 1 96 575 GLU A O 1
ATOM 4612 N N . LEU A 1 576 ? 7.359 -31.188 -27.953 1 96.38 576 LEU A N 1
ATOM 4613 C CA . LEU A 1 576 ? 6.68 -30.672 -26.781 1 96.38 576 LEU A CA 1
ATOM 4614 C C . LEU A 1 576 ? 5.258 -30.234 -27.125 1 96.38 576 LEU A C 1
ATOM 4616 O O . LEU A 1 576 ? 4.559 -29.672 -26.281 1 96.38 576 LEU A O 1
ATOM 4620 N N . GLY A 1 577 ? 4.852 -30.453 -28.328 1 94.38 577 GLY A N 1
ATOM 4621 C CA . GLY A 1 577 ? 3.523 -30.047 -28.766 1 94.38 577 GLY A CA 1
ATOM 4622 C C . GLY A 1 577 ? 3.428 -28.578 -29.094 1 94.38 577 GLY A C 1
ATOM 4623 O O . GLY A 1 577 ? 2.336 -28 -29.094 1 94.38 577 GLY A O 1
ATOM 4624 N N . ILE A 1 578 ? 4.57 -27.906 -29.281 1 97 578 ILE A N 1
ATOM 4625 C CA . ILE A 1 578 ? 4.633 -26.5 -29.656 1 97 578 ILE A CA 1
ATOM 4626 C C . ILE A 1 578 ? 4.91 -26.375 -31.141 1 97 578 ILE A C 1
ATOM 4628 O O . ILE A 1 578 ? 5.875 -26.953 -31.656 1 97 578 ILE A O 1
ATOM 4632 N N . TYR A 1 579 ? 4.047 -25.547 -31.844 1 97.12 579 TYR A N 1
ATOM 4633 C CA . TYR A 1 579 ? 4.133 -25.5 -33.281 1 97.12 579 TYR A CA 1
ATOM 4634 C C . TYR A 1 579 ? 4.012 -24.078 -33.812 1 97.12 579 TYR A C 1
ATOM 4636 O O . TYR A 1 579 ? 3.586 -23.188 -33.062 1 97.12 579 TYR A O 1
ATOM 4644 N N . VAL A 1 580 ? 4.527 -23.922 -35.031 1 97.94 580 VAL A N 1
ATOM 4645 C CA . VAL A 1 580 ? 4.133 -22.781 -35.844 1 97.94 580 VAL A CA 1
ATOM 4646 C C . VAL A 1 580 ? 3.088 -23.219 -36.875 1 97.94 580 VAL A C 1
ATOM 4648 O O . VAL A 1 580 ? 3.369 -24.047 -37.719 1 97.94 580 VAL A O 1
ATOM 4651 N N . ALA A 1 581 ? 1.906 -22.703 -36.688 1 96.88 581 ALA A N 1
ATOM 4652 C CA . ALA A 1 581 ? 0.788 -23.141 -37.5 1 96.88 581 ALA A CA 1
ATOM 4653 C C . ALA A 1 581 ? 0.413 -22.078 -38.531 1 96.88 581 ALA A C 1
ATOM 4655 O O . ALA A 1 581 ? 0.47 -20.875 -38.25 1 96.88 581 ALA A O 1
ATOM 4656 N N . SER A 1 582 ? 0.089 -22.578 -39.688 1 95.94 582 SER A N 1
ATOM 4657 C CA . SER A 1 582 ? -0.361 -21.703 -40.781 1 95.94 582 SER A CA 1
ATOM 4658 C C . SER A 1 582 ? -1.328 -22.422 -41.719 1 95.94 582 SER A C 1
ATOM 4660 O O . SER A 1 582 ? -1.55 -23.625 -41.594 1 95.94 582 SER A O 1
ATOM 4662 N N . ASN A 1 583 ? -2 -21.734 -42.5 1 93.44 583 ASN A N 1
ATOM 4663 C CA . ASN A 1 583 ? -2.857 -22.234 -43.562 1 93.44 583 ASN A CA 1
ATOM 4664 C C . ASN A 1 583 ? -4.066 -22.969 -43 1 93.44 583 ASN A C 1
ATOM 4666 O O . ASN A 1 583 ? -4.09 -24.203 -43 1 93.44 583 ASN A O 1
ATOM 4670 N N . LEU A 1 584 ? -5.09 -22.266 -42.781 1 93.75 584 LEU A N 1
ATOM 4671 C CA . LEU A 1 584 ? -6.34 -22.844 -42.312 1 93.75 584 LEU A CA 1
ATOM 4672 C C . LEU A 1 584 ? -7.094 -23.516 -43.469 1 93.75 584 LEU A C 1
ATOM 4674 O O . LEU A 1 584 ? -7.055 -23.047 -44.594 1 93.75 584 LEU A O 1
ATOM 4678 N N . SER A 1 585 ? -7.754 -24.531 -43.094 1 93.44 585 SER A N 1
ATOM 4679 C CA . SER A 1 585 ? -8.586 -25.203 -44.094 1 93.44 585 SER A CA 1
ATOM 4680 C C . SER A 1 585 ? -9.703 -24.297 -44.594 1 93.44 585 SER A C 1
ATOM 4682 O O . SER A 1 585 ? -10.141 -23.391 -43.875 1 93.44 585 SER A O 1
ATOM 4684 N N . THR A 1 586 ? -10.156 -24.531 -45.781 1 90.94 586 THR A N 1
ATOM 4685 C CA . THR A 1 586 ? -11.227 -23.734 -46.375 1 90.94 586 THR A CA 1
ATOM 4686 C C . THR A 1 586 ? -12.586 -24.203 -45.844 1 90.94 586 THR A C 1
ATOM 4688 O O . THR A 1 586 ? -13.477 -23.391 -45.594 1 90.94 586 THR A O 1
ATOM 4691 N N . ASN A 1 587 ? -12.656 -25.516 -45.656 1 89.88 587 ASN A N 1
ATOM 4692 C CA . ASN A 1 587 ? -13.93 -26.062 -45.188 1 89.88 587 ASN A CA 1
ATOM 4693 C C . ASN A 1 587 ? -13.945 -26.234 -43.688 1 89.88 587 ASN A C 1
ATOM 4695 O O . ASN A 1 587 ? -12.906 -26.484 -43.062 1 89.88 587 ASN A O 1
ATOM 4699 N N . VAL A 1 588 ? -15.141 -26.047 -43.219 1 92.75 588 VAL A N 1
ATOM 4700 C CA . VAL A 1 588 ? -15.336 -26.25 -41.781 1 92.75 588 VAL A CA 1
ATOM 4701 C C . VAL A 1 588 ? -15.523 -27.75 -41.5 1 92.75 588 VAL A C 1
ATOM 4703 O O . VAL A 1 588 ? -16.141 -28.469 -42.281 1 92.75 588 VAL A O 1
ATOM 4706 N N . LYS A 1 589 ? -14.945 -28.141 -40.406 1 90.88 589 LYS A N 1
ATOM 4707 C CA . LYS A 1 589 ? -15.062 -29.531 -40 1 90.88 589 LYS A CA 1
ATOM 4708 C C . LYS A 1 589 ? -15.742 -29.641 -38.625 1 90.88 589 LYS A C 1
ATOM 4710 O O . LYS A 1 589 ? -15.82 -28.641 -37.875 1 90.88 589 LYS A O 1
ATOM 4715 N N . CYS A 1 590 ? -16.234 -30.828 -38.406 1 91.12 590 CYS A N 1
ATOM 4716 C CA . CYS A 1 590 ? -16.922 -31.078 -37.156 1 91.12 590 CYS A CA 1
ATOM 4717 C C . CYS A 1 590 ? -16.172 -32.094 -36.312 1 91.12 590 CYS A C 1
ATOM 4719 O O . CYS A 1 590 ? -15.727 -33.125 -36.812 1 91.12 590 CYS A O 1
ATOM 4721 N N . PHE A 1 591 ? -16.031 -31.766 -35.062 1 90.69 591 PHE A N 1
ATOM 4722 C CA . PHE A 1 591 ? -15.32 -32.656 -34.156 1 90.69 591 PHE A CA 1
ATOM 4723 C C . PHE A 1 591 ? -16.156 -32.906 -32.906 1 90.69 591 PHE A C 1
ATOM 4725 O O . PHE A 1 591 ? -16.656 -31.984 -32.281 1 90.69 591 PHE A O 1
ATOM 4732 N N . MET A 1 592 ? -16.328 -34.125 -32.594 1 88.06 592 MET A N 1
ATOM 4733 C CA . MET A 1 592 ? -17.047 -34.469 -31.359 1 88.06 592 MET A CA 1
ATOM 4734 C C . MET A 1 592 ? -16.156 -34.25 -30.141 1 88.06 592 MET A C 1
ATOM 4736 O O . MET A 1 592 ? -14.984 -34.625 -30.141 1 88.06 592 MET A O 1
ATOM 4740 N N . THR A 1 593 ? -16.859 -33.531 -29.188 1 83.5 593 THR A N 1
ATOM 4741 C CA . THR A 1 593 ? -16.094 -33.25 -27.984 1 83.5 593 THR A CA 1
ATOM 4742 C C . THR A 1 593 ? -15.867 -34.5 -27.172 1 83.5 593 THR A C 1
ATOM 4744 O O . THR A 1 593 ? -16.812 -35.25 -26.891 1 83.5 593 THR A O 1
ATOM 4747 N N . GLY A 1 594 ? -14.766 -35.188 -27.406 1 68.06 594 GLY A N 1
ATOM 4748 C CA . GLY A 1 594 ? -14.43 -36.375 -26.625 1 68.06 594 GLY A CA 1
ATOM 4749 C C . GLY A 1 594 ? -13.43 -36.094 -25.531 1 68.06 594 GLY A C 1
ATOM 4750 O O . GLY A 1 594 ? -13.273 -34.938 -25.094 1 68.06 594 GLY A O 1
ATOM 4751 N N . LYS A 1 595 ? -12.797 -37.188 -25.016 1 63.09 595 LYS A N 1
ATOM 4752 C CA . LYS A 1 595 ? -11.992 -37.219 -23.797 1 63.09 595 LYS A CA 1
ATOM 4753 C C . LYS A 1 595 ? -10.695 -36.438 -23.969 1 63.09 595 LYS A C 1
ATOM 4755 O O . LYS A 1 595 ? -10.094 -36 -22.984 1 63.09 595 LYS A O 1
ATOM 4760 N N . LYS A 1 596 ? -10.328 -36.062 -25.266 1 77.12 596 LYS A N 1
ATOM 4761 C CA . LYS A 1 596 ? -8.984 -35.5 -25.219 1 77.12 596 LYS A CA 1
ATOM 4762 C C . LYS A 1 596 ? -8.93 -34.125 -25.812 1 77.12 596 LYS A C 1
ATOM 4764 O O . LYS A 1 596 ? -8.18 -33.875 -26.75 1 77.12 596 LYS A O 1
ATOM 4769 N N . LEU A 1 597 ? -9.648 -33.188 -25.297 1 86.81 597 LEU A N 1
ATOM 4770 C CA . LEU A 1 597 ? -9.602 -31.781 -25.734 1 86.81 597 LEU A CA 1
ATOM 4771 C C . LEU A 1 597 ? -8.508 -31.016 -25 1 86.81 597 LEU A C 1
ATOM 4773 O O . LEU A 1 597 ? -8.422 -31.078 -23.781 1 86.81 597 LEU A O 1
ATOM 4777 N N . GLN A 1 598 ? -7.574 -30.5 -25.812 1 90.56 598 GLN A N 1
ATOM 4778 C CA . GLN A 1 598 ? -6.5 -29.703 -25.234 1 90.56 598 GLN A CA 1
ATOM 4779 C C . GLN A 1 598 ? -6.527 -28.281 -25.781 1 90.56 598 GLN A C 1
ATOM 4781 O O . GLN A 1 598 ? -6.488 -28.062 -27 1 90.56 598 GLN A O 1
ATOM 4786 N N . LYS A 1 599 ? -6.621 -27.312 -24.891 1 93.38 599 LYS A N 1
ATOM 4787 C CA . LYS A 1 599 ? -6.641 -25.906 -25.312 1 93.38 599 LYS A CA 1
ATOM 4788 C C . LYS A 1 599 ? -5.23 -25.391 -25.562 1 93.38 599 LYS A C 1
ATOM 4790 O O . LYS A 1 599 ? -4.289 -25.766 -24.859 1 93.38 599 LYS A O 1
ATOM 4795 N N . TYR A 1 600 ? -5.086 -24.484 -26.547 1 96 600 TYR A N 1
ATOM 4796 C CA . TYR A 1 600 ? -3.791 -23.938 -26.938 1 96 600 TYR A CA 1
ATOM 4797 C C . TYR A 1 600 ? -3.791 -22.422 -26.812 1 96 600 TYR A C 1
ATOM 4799 O O . TYR A 1 600 ? -4.832 -21.781 -26.969 1 96 600 TYR A O 1
ATOM 4807 N N . VAL A 1 601 ? -2.646 -21.891 -26.5 1 96.75 601 VAL A N 1
ATOM 4808 C CA . VAL A 1 601 ? -2.393 -20.469 -26.609 1 96.75 601 VAL A CA 1
ATOM 4809 C C . VAL A 1 601 ? -1.877 -20.141 -28.016 1 96.75 601 VAL A C 1
ATOM 4811 O O . VAL A 1 601 ? -0.857 -20.672 -28.438 1 96.75 601 VAL A O 1
ATOM 4814 N N . ARG A 1 602 ? -2.568 -19.328 -28.703 1 97.38 602 ARG A N 1
ATOM 4815 C CA . ARG A 1 602 ? -2.242 -18.969 -30.078 1 97.38 602 ARG A CA 1
ATOM 4816 C C . ARG A 1 602 ? -1.684 -17.562 -30.156 1 97.38 602 ARG A C 1
ATOM 4818 O O . ARG A 1 602 ? -2.385 -16.594 -29.859 1 97.38 602 ARG A O 1
ATOM 4825 N N . LEU A 1 603 ? -0.415 -17.422 -30.609 1 98.19 603 LEU A N 1
ATOM 4826 C CA . LEU A 1 603 ? 0.255 -16.125 -30.656 1 98.19 603 LEU A CA 1
ATOM 4827 C C . LEU A 1 603 ? 0.719 -15.812 -32.062 1 98.19 603 LEU A C 1
ATOM 4829 O O . LEU A 1 603 ? 1.326 -16.656 -32.75 1 98.19 603 LEU A O 1
ATOM 4833 N N . PRO A 1 604 ? 0.445 -14.656 -32.531 1 97 604 PRO A N 1
ATOM 4834 C CA . PRO A 1 604 ? 0.921 -14.273 -33.875 1 97 604 PRO A CA 1
ATOM 4835 C C . PRO A 1 604 ? 2.445 -14.211 -33.938 1 97 604 PRO A C 1
ATOM 4837 O O . PRO A 1 604 ? 3.102 -13.766 -33 1 97 604 PRO A O 1
ATOM 4840 N N . PHE A 1 605 ? 2.998 -14.719 -35 1 95.88 605 PHE A N 1
ATOM 4841 C CA . PHE A 1 605 ? 4.438 -14.789 -35.219 1 95.88 605 PHE A CA 1
ATOM 4842 C C . PHE A 1 605 ? 4.758 -14.766 -36.719 1 95.88 605 PHE A C 1
ATOM 4844 O O . PHE A 1 605 ? 4.527 -15.75 -37.438 1 95.88 605 PHE A O 1
ATOM 4851 N N . ARG A 1 606 ? 5.336 -13.703 -37.281 1 92.19 606 ARG A N 1
ATOM 4852 C CA . ARG A 1 606 ? 5.773 -13.562 -38.656 1 92.19 606 ARG A CA 1
ATOM 4853 C C . ARG A 1 606 ? 4.68 -14 -39.625 1 92.19 606 ARG A C 1
ATOM 4855 O O . ARG A 1 606 ? 4.914 -14.852 -40.5 1 92.19 606 ARG A O 1
ATOM 4862 N N . ASN A 1 607 ? 3.555 -13.57 -39.625 1 91.44 607 ASN A N 1
ATOM 4863 C CA . ASN A 1 607 ? 2.398 -13.828 -40.469 1 91.44 607 ASN A CA 1
ATOM 4864 C C . ASN A 1 607 ? 1.854 -15.234 -40.25 1 91.44 607 ASN A C 1
ATOM 4866 O O . ASN A 1 607 ? 1.091 -15.734 -41.094 1 91.44 607 ASN A O 1
ATOM 4870 N N . LYS A 1 608 ? 2.377 -15.883 -39.312 1 96.88 608 LYS A N 1
ATOM 4871 C CA . LYS A 1 608 ? 1.876 -17.172 -38.844 1 96.88 608 LYS A CA 1
ATOM 4872 C C . LYS A 1 608 ? 1.493 -17.109 -37.375 1 96.88 608 LYS A C 1
ATOM 4874 O O . LYS A 1 608 ? 1.223 -16.031 -36.844 1 96.88 608 LYS A O 1
ATOM 4879 N N . PHE A 1 609 ? 1.295 -18.312 -36.812 1 97.75 609 PHE A N 1
ATOM 4880 C CA . PHE A 1 609 ? 0.918 -18.328 -35.406 1 97.75 609 PHE A CA 1
ATOM 4881 C C . PHE A 1 609 ? 1.712 -19.375 -34.656 1 97.75 609 PHE A C 1
ATOM 4883 O O . PHE A 1 609 ? 1.847 -20.516 -35.125 1 97.75 609 PHE A O 1
ATOM 4890 N N . VAL A 1 610 ? 2.307 -18.984 -33.562 1 98.19 610 VAL A N 1
ATOM 4891 C CA . VAL A 1 610 ? 2.881 -19.953 -32.625 1 98.19 610 VAL A CA 1
ATOM 4892 C C . VAL A 1 610 ? 1.793 -20.484 -31.703 1 98.19 610 VAL A C 1
ATOM 4894 O O . VAL A 1 610 ? 1.056 -19.703 -31.094 1 98.19 610 VAL A O 1
ATOM 4897 N N . VAL A 1 611 ? 1.642 -21.75 -31.609 1 97.56 611 VAL A N 1
ATOM 4898 C CA . VAL A 1 611 ? 0.627 -22.359 -30.766 1 97.56 611 VAL A CA 1
ATOM 4899 C C . VAL A 1 611 ? 1.3 -23.203 -29.688 1 97.56 611 VAL A C 1
ATOM 4901 O O . VAL A 1 611 ? 2.129 -24.062 -29.984 1 97.56 611 VAL A O 1
ATOM 4904 N N . VAL A 1 612 ? 1 -22.922 -28.453 1 97.19 612 VAL A N 1
ATOM 4905 C CA . VAL A 1 612 ? 1.571 -23.594 -27.281 1 97.19 612 VAL A CA 1
ATOM 4906 C C . VAL A 1 612 ? 0.453 -24.172 -26.438 1 97.19 612 VAL A C 1
ATOM 4908 O O . VAL A 1 612 ? -0.529 -23.5 -26.125 1 97.19 612 VAL A O 1
ATOM 4911 N N . PRO A 1 613 ? 0.569 -25.438 -26.062 1 95.19 613 PRO A N 1
ATOM 4912 C CA . PRO A 1 613 ? -0.449 -26 -25.172 1 95.19 613 PRO A CA 1
ATOM 4913 C C . PRO A 1 613 ? -0.584 -25.25 -23.859 1 95.19 613 PRO A C 1
ATOM 4915 O O . PRO A 1 613 ? 0.42 -24.828 -23.281 1 95.19 613 PRO A O 1
ATOM 4918 N N . LEU A 1 614 ? -1.784 -25.078 -23.422 1 93.75 614 LEU A N 1
ATOM 4919 C CA . LEU A 1 614 ? -2.041 -24.438 -22.141 1 93.75 614 LEU A CA 1
ATOM 4920 C C . LEU A 1 614 ? -1.792 -25.391 -20.984 1 93.75 614 LEU A C 1
ATOM 4922 O O . LEU A 1 614 ? -2.441 -26.438 -20.891 1 93.75 614 LEU A O 1
ATOM 4926 N N . LEU A 1 615 ? -0.899 -25.062 -20.078 1 88.12 615 LEU A N 1
ATOM 4927 C CA . LEU A 1 615 ? -0.483 -25.969 -19.016 1 88.12 615 LEU A CA 1
ATOM 4928 C C . LEU A 1 615 ? -1.263 -25.703 -17.734 1 88.12 615 LEU A C 1
ATOM 4930 O O . LEU A 1 615 ? -1.43 -26.609 -16.906 1 88.12 615 LEU A O 1
ATOM 4934 N N . HIS A 1 616 ? -1.57 -24.547 -17.516 1 74.31 616 HIS A N 1
ATOM 4935 C CA . HIS A 1 616 ? -2.123 -24.219 -16.203 1 74.31 616 HIS A CA 1
ATOM 4936 C C . HIS A 1 616 ? -3.295 -23.25 -16.328 1 74.31 616 HIS A C 1
ATOM 4938 O O . HIS A 1 616 ? -3.525 -22.688 -17.391 1 74.31 616 HIS A O 1
ATOM 4944 N N . GLN A 1 617 ? -4.094 -23.359 -15.242 1 66.38 617 GLN A N 1
ATOM 4945 C CA . GLN A 1 617 ? -5.188 -22.406 -15.102 1 66.38 617 GLN A CA 1
ATOM 4946 C C . GLN A 1 617 ? -4.992 -21.516 -13.875 1 66.38 617 GLN A C 1
ATOM 4948 O O . GLN A 1 617 ? -4.582 -22 -12.82 1 66.38 617 GLN A O 1
ATOM 4953 N N . GLU A 1 618 ? -4.934 -20.156 -14.109 1 60.94 618 GLU A N 1
ATOM 4954 C CA . GLU A 1 618 ? -4.746 -19.234 -12.992 1 60.94 618 GLU A CA 1
ATOM 4955 C C . GLU A 1 618 ? -6.066 -18.953 -12.273 1 60.94 618 GLU A C 1
ATOM 4957 O O . GLU A 1 618 ? -6.078 -18.562 -11.109 1 60.94 618 GLU A O 1
ATOM 4962 N N . LYS A 1 619 ? -7.32 -19.031 -13.031 1 56.25 619 LYS A N 1
ATOM 4963 C CA . LYS A 1 619 ? -8.602 -18.703 -12.414 1 56.25 619 LYS A CA 1
ATOM 4964 C C . LYS A 1 619 ? -9.336 -19.953 -11.953 1 56.25 619 LYS A C 1
ATOM 4966 O O . LYS A 1 619 ? -9.211 -21.016 -12.57 1 56.25 619 LYS A O 1
ATOM 4971 N N . MET B 1 1 ? 42.219 -20.188 20.984 1 16.53 1 MET B N 1
ATOM 4972 C CA . MET B 1 1 ? 41.719 -21.391 21.609 1 16.53 1 MET B CA 1
ATOM 4973 C C . MET B 1 1 ? 41.25 -21.109 23.047 1 16.53 1 MET B C 1
ATOM 4975 O O . MET B 1 1 ? 40.812 -22.016 23.75 1 16.53 1 MET B O 1
ATOM 4979 N N . GLU B 1 2 ? 41.656 -20.031 23.703 1 17.02 2 GLU B N 1
ATOM 4980 C CA . GLU B 1 2 ? 41.688 -20.062 25.172 1 17.02 2 GLU B CA 1
ATOM 4981 C C . GLU B 1 2 ? 40.281 -20.141 25.766 1 17.02 2 GLU B C 1
ATOM 4983 O O . GLU B 1 2 ? 39.406 -19.328 25.438 1 17.02 2 GLU B O 1
ATOM 4988 N N . ILE B 1 3 ? 39.875 -21.219 26.562 1 19.38 3 ILE B N 1
ATOM 4989 C CA . ILE B 1 3 ? 38.844 -22.078 27.109 1 19.38 3 ILE B CA 1
ATOM 4990 C C . ILE B 1 3 ? 38.25 -21.453 28.375 1 19.38 3 ILE B C 1
ATOM 4992 O O . ILE B 1 3 ? 37.594 -22.125 29.172 1 19.38 3 ILE B O 1
ATOM 4996 N N . SER B 1 4 ? 38.406 -20.125 28.625 1 17.77 4 SER B N 1
ATOM 4997 C CA . SER B 1 4 ? 38.375 -19.703 30.031 1 17.77 4 SER B CA 1
ATOM 4998 C C . SER B 1 4 ? 37.062 -20.078 30.688 1 17.77 4 SER B C 1
ATOM 5000 O O . SER B 1 4 ? 35.969 -19.766 30.172 1 17.77 4 SER B O 1
ATOM 5002 N N . ASP B 1 5 ? 36.938 -20.859 31.734 1 17.77 5 ASP B N 1
ATOM 5003 C CA . ASP B 1 5 ? 36.281 -21.875 32.562 1 17.77 5 ASP B CA 1
ATOM 5004 C C . ASP B 1 5 ? 35.125 -21.297 33.344 1 17.77 5 ASP B C 1
ATOM 5006 O O . ASP B 1 5 ? 34 -21.797 33.281 1 17.77 5 ASP B O 1
ATOM 5010 N N . GLU B 1 6 ? 35.25 -20.969 34.719 1 17.25 6 GLU B N 1
ATOM 5011 C CA . GLU B 1 6 ? 34.75 -21.641 35.906 1 17.25 6 GLU B CA 1
ATOM 5012 C C . GLU B 1 6 ? 33.438 -21.047 36.375 1 17.25 6 GLU B C 1
ATOM 5014 O O . GLU B 1 6 ? 33 -20.016 35.844 1 17.25 6 GLU B O 1
ATOM 5019 N N . GLY B 1 7 ? 33.219 -20.609 37.75 1 17.47 7 GLY B N 1
ATOM 5020 C CA . GLY B 1 7 ? 32.531 -21.188 38.906 1 17.47 7 GLY B CA 1
ATOM 5021 C C . GLY B 1 7 ? 31.188 -20.516 39.188 1 17.47 7 GLY B C 1
ATOM 5022 O O . GLY B 1 7 ? 30.156 -20.984 38.719 1 17.47 7 GLY B O 1
ATOM 5023 N N . SER B 1 8 ? 30.906 -19.938 40.531 1 17.17 8 SER B N 1
ATOM 5024 C CA . SER B 1 8 ? 30.141 -20.266 41.719 1 17.17 8 SER B CA 1
ATOM 5025 C C . SER B 1 8 ? 28.797 -19.531 41.75 1 17.17 8 SER B C 1
ATOM 5027 O O . SER B 1 8 ? 27.734 -20.156 41.844 1 17.17 8 SER B O 1
ATOM 5029 N N . ASP B 1 9 ? 28.422 -18.703 42.875 1 17.14 9 ASP B N 1
ATOM 5030 C CA . ASP B 1 9 ? 27.547 -18.781 44.031 1 17.14 9 ASP B CA 1
ATOM 5031 C C . ASP B 1 9 ? 26.344 -17.859 43.906 1 17.14 9 ASP B C 1
ATOM 5033 O O . ASP B 1 9 ? 25.375 -17.969 44.656 1 17.14 9 ASP B O 1
ATOM 5037 N N . HIS B 1 10 ? 26.5 -16.609 43.344 1 17.95 10 HIS B N 1
ATOM 5038 C CA . HIS B 1 10 ? 25.875 -15.516 44.094 1 17.95 10 HIS B CA 1
ATOM 5039 C C . HIS B 1 10 ? 24.375 -15.711 44.188 1 17.95 10 HIS B C 1
ATOM 5041 O O . HIS B 1 10 ? 23.781 -16.453 43.375 1 17.95 10 HIS B O 1
ATOM 5047 N N . GLN B 1 11 ? 23.656 -14.695 45 1 18.28 11 GLN B N 1
ATOM 5048 C CA . GLN B 1 11 ? 22.641 -14.297 45.969 1 18.28 11 GLN B CA 1
ATOM 5049 C C . GLN B 1 11 ? 21.25 -14.25 45.312 1 18.28 11 GLN B C 1
ATOM 5051 O O . GLN B 1 11 ? 21.109 -13.852 44.156 1 18.28 11 GLN B O 1
ATOM 5056 N N . ASN B 1 12 ? 20.234 -14.867 45.938 1 19.02 12 ASN B N 1
ATOM 5057 C CA . ASN B 1 12 ? 18.859 -15.352 45.844 1 19.02 12 ASN B CA 1
ATOM 5058 C C . ASN B 1 12 ? 17.859 -14.211 45.688 1 19.02 12 ASN B C 1
ATOM 5060 O O . ASN B 1 12 ? 16.703 -14.305 46.094 1 19.02 12 ASN B O 1
ATOM 5064 N N . ILE B 1 13 ? 18.312 -12.984 45.25 1 19.19 13 ILE B N 1
ATOM 5065 C CA . ILE B 1 13 ? 17.375 -11.93 45.562 1 19.19 13 ILE B CA 1
ATOM 5066 C C . ILE B 1 13 ? 15.977 -12.312 45.094 1 19.19 13 ILE B C 1
ATOM 5068 O O . ILE B 1 13 ? 15.805 -12.711 43.938 1 19.19 13 ILE B O 1
ATOM 5072 N N . GLU B 1 14 ? 15.078 -12.516 46.031 1 18.28 14 GLU B N 1
ATOM 5073 C CA . GLU B 1 14 ? 13.664 -12.883 46.125 1 18.28 14 GLU B CA 1
ATOM 5074 C C . GLU B 1 14 ? 12.812 -12.008 45.219 1 18.28 14 GLU B C 1
ATOM 5076 O O . GLU B 1 14 ? 12.727 -10.789 45.438 1 18.28 14 GLU B O 1
ATOM 5081 N N . ALA B 1 15 ? 12.789 -12.242 43.875 1 19.14 15 ALA B N 1
ATOM 5082 C CA . ALA B 1 15 ? 12.055 -11.578 42.812 1 19.14 15 ALA B CA 1
ATOM 5083 C C . ALA B 1 15 ? 10.562 -11.508 43.125 1 19.14 15 ALA B C 1
ATOM 5085 O O . ALA B 1 15 ? 9.852 -12.516 43.062 1 19.14 15 ALA B O 1
ATOM 5086 N N . ASP B 1 16 ? 10.273 -10.844 44.281 1 18.06 16 ASP B N 1
ATOM 5087 C CA . ASP B 1 16 ? 8.859 -10.711 44.594 1 18.06 16 ASP B CA 1
ATOM 5088 C C . ASP B 1 16 ? 8.062 -10.227 43.406 1 18.06 16 ASP B C 1
ATOM 5090 O O . ASP B 1 16 ? 8.258 -9.109 42.938 1 18.06 16 ASP B O 1
ATOM 5094 N N . VAL B 1 17 ? 7.828 -11.023 42.438 1 20.11 17 VAL B N 1
ATOM 5095 C CA . VAL B 1 17 ? 7.074 -10.867 41.188 1 20.11 17 VAL B CA 1
ATOM 5096 C C . VAL B 1 17 ? 5.688 -10.297 41.5 1 20.11 17 VAL B C 1
ATOM 5098 O O . VAL B 1 17 ? 4.84 -10.992 42.062 1 20.11 17 VAL B O 1
ATOM 5101 N N . GLU B 1 18 ? 5.664 -9.148 42.25 1 18.11 18 GLU B N 1
ATOM 5102 C CA . GLU B 1 18 ? 4.312 -8.633 42.438 1 18.11 18 GLU B CA 1
ATOM 5103 C C . GLU B 1 18 ? 3.506 -8.688 41.125 1 18.11 18 GLU B C 1
ATOM 5105 O O . GLU B 1 18 ? 4.023 -8.375 40.062 1 18.11 18 GLU B O 1
ATOM 5110 N N . ASP B 1 19 ? 2.439 -9.484 41.094 1 19.59 19 ASP B N 1
ATOM 5111 C CA . ASP B 1 19 ? 1.369 -9.852 40.156 1 19.59 19 ASP B CA 1
ATOM 5112 C C . ASP B 1 19 ? 0.734 -8.617 39.531 1 19.59 19 ASP B C 1
ATOM 5114 O O . ASP B 1 19 ? 0.014 -7.875 40.219 1 19.59 19 ASP B O 1
ATOM 5118 N N . LYS B 1 20 ? 1.56 -7.742 38.969 1 20.08 20 LYS B N 1
ATOM 5119 C CA . LYS B 1 20 ? 0.919 -6.559 38.406 1 20.08 20 LYS B CA 1
ATOM 5120 C C . LYS B 1 20 ? -0.347 -6.934 37.656 1 20.08 20 LYS B C 1
ATOM 5122 O O . LYS B 1 20 ? -0.31 -7.777 36.75 1 20.08 20 LYS B O 1
ATOM 5127 N N . GLU B 1 21 ? -1.553 -6.785 38.25 1 20.33 21 GLU B N 1
ATOM 5128 C CA . GLU B 1 21 ? -2.922 -6.766 37.75 1 20.33 21 GLU B CA 1
ATOM 5129 C C . GLU B 1 21 ? -3.002 -6.043 36.406 1 20.33 21 GLU B C 1
ATOM 5131 O O . GLU B 1 21 ? -2.639 -4.867 36.281 1 20.33 21 GLU B O 1
ATOM 5136 N N . VAL B 1 22 ? -2.578 -6.699 35.312 1 23 22 VAL B N 1
ATOM 5137 C CA . VAL B 1 22 ? -2.871 -6.312 33.938 1 23 22 VAL B CA 1
ATOM 5138 C C . VAL B 1 22 ? -4.277 -5.727 33.844 1 23 22 VAL B C 1
ATOM 5140 O O . VAL B 1 22 ? -5.262 -6.422 34.125 1 23 22 VAL B O 1
ATOM 5143 N N . HIS B 1 23 ? -4.465 -4.531 34.438 1 20.78 23 HIS B N 1
ATOM 5144 C CA . HIS B 1 23 ? -5.699 -3.803 34.188 1 20.78 23 HIS B CA 1
ATOM 5145 C C . HIS B 1 23 ? -6.145 -3.988 32.719 1 20.78 23 HIS B C 1
ATOM 5147 O O . HIS B 1 23 ? -5.371 -3.744 31.797 1 20.78 23 HIS B O 1
ATOM 5153 N N . GLU B 1 24 ? -6.902 -4.996 32.406 1 23.69 24 GLU B N 1
ATOM 5154 C CA . GLU B 1 24 ? -7.82 -5.281 31.312 1 23.69 24 GLU B CA 1
ATOM 5155 C C . GLU B 1 24 ? -8.484 -4.008 30.812 1 23.69 24 GLU B C 1
ATOM 5157 O O . GLU B 1 24 ? -9.539 -3.607 31.312 1 23.69 24 GLU B O 1
ATOM 5162 N N . GLU B 1 25 ? -7.902 -2.869 30.906 1 22.8 25 GLU B N 1
ATOM 5163 C CA . GLU B 1 25 ? -8.773 -1.853 30.328 1 22.8 25 GLU B CA 1
ATOM 5164 C C . GLU B 1 25 ? -9.281 -2.279 28.953 1 22.8 25 GLU B C 1
ATOM 5166 O O . GLU B 1 25 ? -8.523 -2.82 28.156 1 22.8 25 GLU B O 1
ATOM 5171 N N . ALA B 1 26 ? -10.641 -2.371 28.906 1 24.3 26 ALA B N 1
ATOM 5172 C CA . ALA B 1 26 ? -11.633 -2.617 27.875 1 24.3 26 ALA B CA 1
ATOM 5173 C C . ALA B 1 26 ? -11.227 -1.969 26.547 1 24.3 26 ALA B C 1
ATOM 5175 O O . ALA B 1 26 ? -10.758 -0.828 26.531 1 24.3 26 ALA B O 1
ATOM 5176 N N . ALA B 1 27 ? -10.758 -2.715 25.578 1 26.73 27 ALA B N 1
ATOM 5177 C CA . ALA B 1 27 ? -10.852 -2.52 24.141 1 26.73 27 ALA B CA 1
ATOM 5178 C C . ALA B 1 27 ? -12.039 -1.624 23.781 1 26.73 27 ALA B C 1
ATOM 5180 O O . ALA B 1 27 ? -13.188 -2.049 23.859 1 26.73 27 ALA B O 1
ATOM 5181 N N . VAL B 1 28 ? -12.023 -0.432 24.156 1 25.78 28 VAL B N 1
ATOM 5182 C CA . VAL B 1 28 ? -13.008 0.505 23.625 1 25.78 28 VAL B CA 1
ATOM 5183 C C . VAL B 1 28 ? -13.195 0.248 22.125 1 25.78 28 VAL B C 1
ATOM 5185 O O . VAL B 1 28 ? -12.25 0.38 21.344 1 25.78 28 VAL B O 1
ATOM 5188 N N . SER B 1 29 ? -13.875 -0.783 21.781 1 27.44 29 SER B N 1
ATOM 5189 C CA . SER B 1 29 ? -14.438 -1.028 20.453 1 27.44 29 SER B CA 1
ATOM 5190 C C . SER B 1 29 ? -14.797 0.279 19.75 1 27.44 29 SER B C 1
ATOM 5192 O O . SER B 1 29 ? -15.461 1.14 20.344 1 27.44 29 SER B O 1
ATOM 5194 N N . VAL B 1 30 ? -13.977 0.836 19.062 1 29.48 30 VAL B N 1
ATOM 5195 C CA . VAL B 1 30 ? -14.367 1.871 18.109 1 29.48 30 VAL B CA 1
ATOM 5196 C C . VAL B 1 30 ? -15.789 1.604 17.609 1 29.48 30 VAL B C 1
ATOM 5198 O O . VAL B 1 30 ? -16.234 2.236 16.656 1 29.48 30 VAL B O 1
ATOM 5201 N N . GLU B 1 31 ? -16.406 0.471 18.062 1 29.7 31 GLU B N 1
ATOM 5202 C CA . GLU B 1 31 ? -17.828 0.269 17.781 1 29.7 31 GLU B CA 1
ATOM 5203 C C . GLU B 1 31 ? -18.672 1.396 18.375 1 29.7 31 GLU B C 1
ATOM 5205 O O . GLU B 1 31 ? -19.828 1.57 18 1 29.7 31 GLU B O 1
ATOM 5210 N N . ASP B 1 32 ? -18.125 2.045 19.469 1 29.31 32 ASP B N 1
ATOM 5211 C CA . ASP B 1 32 ? -19.094 2.809 20.234 1 29.31 32 ASP B CA 1
ATOM 5212 C C . ASP B 1 32 ? -19.453 4.117 19.531 1 29.31 32 ASP B C 1
ATOM 5214 O O . ASP B 1 32 ? -20.031 5.02 20.141 1 29.31 32 ASP B O 1
ATOM 5218 N N . GLN B 1 33 ? -18.719 4.453 18.562 1 30.89 33 GLN B N 1
ATOM 5219 C CA . GLN B 1 33 ? -19.266 5.703 18.047 1 30.89 33 GLN B CA 1
ATOM 5220 C C . GLN B 1 33 ? -20.734 5.527 17.625 1 30.89 33 GLN B C 1
ATOM 5222 O O . GLN B 1 33 ? -21.031 5.523 16.438 1 30.89 33 GLN B O 1
ATOM 5227 N N . SER B 1 34 ? -21.359 4.672 18.312 1 32.25 34 SER B N 1
ATOM 5228 C CA . SER B 1 34 ? -22.766 4.445 18.016 1 32.25 34 SER B CA 1
ATOM 5229 C C . SER B 1 34 ? -23.578 5.73 18.172 1 32.25 34 SER B C 1
ATOM 5231 O O . SER B 1 34 ? -24.812 5.715 18.062 1 32.25 34 SER B O 1
ATOM 5233 N N . ASP B 1 35 ? -22.984 6.719 18.859 1 32.34 35 ASP B N 1
ATOM 5234 C CA . ASP B 1 35 ? -24.047 7.691 19.141 1 32.34 35 ASP B CA 1
ATOM 5235 C C . ASP B 1 35 ? -24.531 8.352 17.844 1 32.34 35 ASP B C 1
ATOM 5237 O O . ASP B 1 35 ? -24.156 9.484 17.547 1 32.34 35 ASP B O 1
ATOM 5241 N N . LEU B 1 36 ? -24.562 7.652 16.75 1 33.59 36 LEU B N 1
ATOM 5242 C CA . LEU B 1 36 ? -25.328 8.312 15.703 1 33.59 36 LEU B CA 1
ATOM 5243 C C . LEU B 1 36 ? -26.672 8.797 16.25 1 33.59 36 LEU B C 1
ATOM 5245 O O . LEU B 1 36 ? -27.484 7.988 16.703 1 33.59 36 LEU B O 1
ATOM 5249 N N . GLN B 1 37 ? -26.703 9.898 16.953 1 32.44 37 GLN B N 1
ATOM 5250 C CA . GLN B 1 37 ? -27.969 10.547 17.281 1 32.44 37 GLN B CA 1
ATOM 5251 C C . GLN B 1 37 ? -28.984 10.367 16.156 1 32.44 37 GLN B C 1
ATOM 5253 O O . GLN B 1 37 ? -28.641 10.477 14.977 1 32.44 37 GLN B O 1
ATOM 5258 N N . ASP B 1 38 ? -30.031 9.617 16.438 1 35.03 38 ASP B N 1
ATOM 5259 C CA . ASP B 1 38 ? -31.281 9.328 15.734 1 35.03 38 ASP B CA 1
ATOM 5260 C C . ASP B 1 38 ? -31.938 10.609 15.219 1 35.03 38 ASP B C 1
ATOM 5262 O O . ASP B 1 38 ? -32.656 11.289 15.961 1 35.03 38 ASP B O 1
ATOM 5266 N N . PRO B 1 39 ? -31.375 11.602 14.711 1 36.47 39 PRO B N 1
ATOM 5267 C CA . PRO B 1 39 ? -32.5 12.477 14.312 1 36.47 39 PRO B CA 1
ATOM 5268 C C . PRO B 1 39 ? -33.5 11.766 13.422 1 36.47 39 PRO B C 1
ATOM 5270 O O . PRO B 1 39 ? -33.25 11.578 12.227 1 36.47 39 PRO B O 1
ATOM 5273 N N . CYS B 1 40 ? -34.156 10.742 13.906 1 36.41 40 CYS B N 1
ATOM 5274 C CA . CYS B 1 40 ? -35.219 10.008 13.219 1 36.41 40 CYS B CA 1
ATOM 5275 C C . CYS B 1 40 ? -36.281 10.961 12.68 1 36.41 40 CYS B C 1
ATOM 5277 O O . CYS B 1 40 ? -37.281 11.195 13.336 1 36.41 40 CYS B O 1
ATOM 5279 N N . SER B 1 41 ? -36.031 12.117 12.406 1 39.78 41 SER B N 1
ATOM 5280 C CA . SER B 1 41 ? -37.188 12.594 11.664 1 39.78 41 SER B CA 1
ATOM 5281 C C . SER B 1 41 ? -37.531 11.656 10.516 1 39.78 41 SER B C 1
ATOM 5283 O O . SER B 1 41 ? -36.688 10.891 10.047 1 39.78 41 SER B O 1
ATOM 5285 N N . GLN B 1 42 ? -38.812 11.328 10.203 1 48.62 42 GLN B N 1
ATOM 5286 C CA . GLN B 1 42 ? -39.438 10.555 9.133 1 48.62 42 GLN B CA 1
ATOM 5287 C C . GLN B 1 42 ? -38.656 10.703 7.828 1 48.62 42 GLN B C 1
ATOM 5289 O O . GLN B 1 42 ? -39.031 11.477 6.949 1 48.62 42 GLN B O 1
ATOM 5294 N N . ARG B 1 43 ? -37.375 10.68 7.859 1 59.75 43 ARG B N 1
ATOM 5295 C CA . ARG B 1 43 ? -36.594 10.867 6.645 1 59.75 43 ARG B CA 1
ATOM 5296 C C . ARG B 1 43 ? -36.875 9.773 5.621 1 59.75 43 ARG B C 1
ATOM 5298 O O . ARG B 1 43 ? -37.219 8.648 5.992 1 59.75 43 ARG B O 1
ATOM 5305 N N . ASP B 1 44 ? -37.031 10.125 4.383 1 84.81 44 ASP B N 1
ATOM 5306 C CA . ASP B 1 44 ? -37.219 9.367 3.15 1 84.81 44 ASP B CA 1
ATOM 5307 C C . ASP B 1 44 ? -36.094 8.328 2.971 1 84.81 44 ASP B C 1
ATOM 5309 O O . ASP B 1 44 ? -34.938 8.602 3.248 1 84.81 44 ASP B O 1
ATOM 5313 N N . LEU B 1 45 ? -36.469 6.977 3.045 1 90.88 45 LEU B N 1
ATOM 5314 C CA . LEU B 1 45 ? -35.562 5.848 2.867 1 90.88 45 LEU B CA 1
ATOM 5315 C C . LEU B 1 45 ? -34.5 6.156 1.805 1 90.88 45 LEU B C 1
ATOM 5317 O O . LEU B 1 45 ? -33.312 5.844 1.982 1 90.88 45 LEU B O 1
ATOM 5321 N N . GLN B 1 46 ? -34.938 6.793 0.882 1 90.81 46 GLN B N 1
ATOM 5322 C CA . GLN B 1 46 ? -34.031 7.105 -0.223 1 90.81 46 GLN B CA 1
ATOM 5323 C C . GLN B 1 46 ? -32.938 8.055 0.22 1 90.81 46 GLN B C 1
ATOM 5325 O O . GLN B 1 46 ? -31.75 7.812 -0.037 1 90.81 46 GLN B O 1
ATOM 5330 N N . CYS B 1 47 ? -33.281 9.062 0.948 1 90.12 47 CYS B N 1
ATOM 5331 C CA . CYS B 1 47 ? -32.312 10.055 1.408 1 90.12 47 CYS B CA 1
ATOM 5332 C C . CYS B 1 47 ? -31.344 9.453 2.426 1 90.12 47 CYS B C 1
ATOM 5334 O O . CYS B 1 47 ? -30.141 9.758 2.414 1 90.12 47 CYS B O 1
ATOM 5336 N N . SER B 1 48 ? -31.891 8.586 3.191 1 92.25 48 SER B N 1
ATOM 5337 C CA . SER B 1 48 ? -31.047 7.949 4.199 1 92.25 48 SER B CA 1
ATOM 5338 C C . SER B 1 48 ? -30.031 7.016 3.561 1 92.25 48 SER B C 1
ATOM 5340 O O . SER B 1 48 ? -28.891 6.918 4.027 1 92.25 48 SER B O 1
ATOM 5342 N N . LEU B 1 49 ? -30.453 6.344 2.514 1 94.06 49 LEU B N 1
ATOM 5343 C CA . LEU B 1 49 ? -29.562 5.422 1.823 1 94.06 49 LEU B CA 1
ATOM 5344 C C . LEU B 1 49 ? -28.453 6.18 1.094 1 94.06 49 LEU B C 1
ATOM 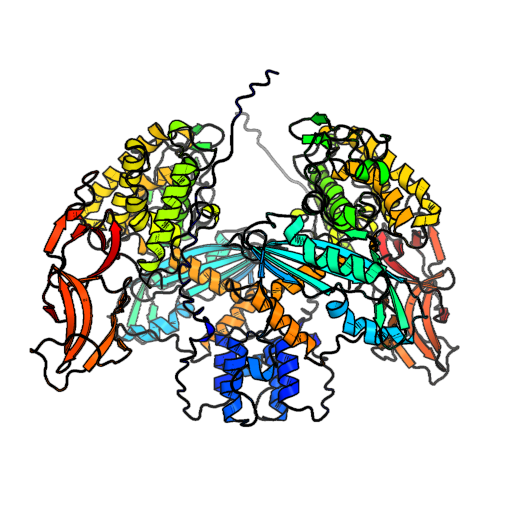5346 O O . LEU B 1 49 ? -27.328 5.707 1.016 1 94.06 49 LEU B O 1
ATOM 5350 N N . VAL B 1 50 ? -28.797 7.32 0.575 1 93.19 50 VAL B N 1
ATOM 5351 C CA . VAL B 1 50 ? -27.812 8.156 -0.105 1 93.19 50 VAL B CA 1
ATOM 5352 C C . VAL B 1 50 ? -26.75 8.602 0.884 1 93.19 50 VAL B C 1
ATOM 5354 O O . VAL B 1 50 ? -25.547 8.453 0.619 1 93.19 50 VAL B O 1
ATOM 5357 N N . ASP B 1 51 ? -27.141 9.047 2.021 1 91.81 51 ASP B N 1
ATOM 5358 C CA . ASP B 1 51 ? -26.203 9.508 3.043 1 91.81 51 ASP B CA 1
ATOM 5359 C C . ASP B 1 51 ? -25.328 8.367 3.547 1 91.81 51 ASP B C 1
ATOM 5361 O O . ASP B 1 51 ? -24.125 8.539 3.74 1 91.81 51 ASP B O 1
ATOM 5365 N N . TRP B 1 52 ? -25.969 7.234 3.672 1 93.5 52 TRP B N 1
ATOM 5366 C CA . TRP B 1 52 ? -25.266 6.043 4.133 1 93.5 52 TRP B CA 1
ATOM 5367 C C . TRP B 1 52 ? -24.188 5.629 3.131 1 93.5 52 TRP B C 1
ATOM 5369 O O . TRP B 1 52 ? -23.047 5.352 3.514 1 93.5 52 TRP B O 1
ATOM 5379 N N . ALA B 1 53 ? -24.547 5.59 1.877 1 94.38 53 ALA B N 1
ATOM 5380 C CA . ALA B 1 53 ? -23.641 5.145 0.832 1 94.38 53 ALA B CA 1
ATOM 5381 C C . ALA B 1 53 ? -22.438 6.082 0.719 1 94.38 53 ALA B C 1
ATOM 5383 O O . ALA B 1 53 ? -21.297 5.633 0.534 1 94.38 53 ALA B O 1
ATOM 5384 N N . ILE B 1 54 ? -22.641 7.348 0.887 1 90.62 54 ILE B N 1
ATOM 5385 C CA . ILE B 1 54 ? -21.594 8.352 0.763 1 90.62 54 ILE B CA 1
ATOM 5386 C C . ILE B 1 54 ? -20.703 8.328 2.008 1 90.62 54 ILE B C 1
ATOM 5388 O O . ILE B 1 54 ? -19.484 8.336 1.906 1 90.62 54 ILE B O 1
ATOM 5392 N N . GLU B 1 55 ? -21.344 8.266 3.129 1 89.62 55 GLU B N 1
ATOM 5393 C CA . GLU B 1 55 ? -20.609 8.289 4.395 1 89.62 55 GLU B CA 1
ATOM 5394 C C . GLU B 1 55 ? -19.656 7.113 4.5 1 89.62 55 GLU B C 1
ATOM 5396 O O . GLU B 1 55 ? -18.516 7.277 4.938 1 89.62 55 GLU B O 1
ATOM 5401 N N . PHE B 1 56 ? -20.141 5.973 4.09 1 91.5 56 PHE B N 1
ATOM 5402 C CA . PHE B 1 56 ? -19.312 4.781 4.281 1 91.5 56 PHE B CA 1
ATOM 5403 C C . PHE B 1 56 ? -18.594 4.402 2.992 1 91.5 56 PHE B C 1
ATOM 5405 O O . PHE B 1 56 ? -17.922 3.373 2.934 1 91.5 56 PHE B O 1
ATOM 5412 N N . GLY B 1 57 ? -18.75 5.195 1.962 1 90 57 GLY B N 1
ATOM 5413 C CA . GLY B 1 57 ? -18.047 4.961 0.714 1 90 57 GLY B CA 1
ATOM 5414 C C . GLY B 1 57 ? -18.391 3.631 0.073 1 90 57 GLY B C 1
ATOM 5415 O O . GLY B 1 57 ? -17.484 2.869 -0.3 1 90 57 GLY B O 1
ATOM 5416 N N . ILE B 1 58 ? -19.625 3.236 -0.048 1 93.06 58 ILE B N 1
ATOM 5417 C CA . ILE B 1 58 ? -20.062 1.971 -0.623 1 93.06 58 ILE B CA 1
ATOM 5418 C C . ILE B 1 58 ? -19.875 1.994 -2.137 1 93.06 58 ILE B C 1
ATOM 5420 O O . ILE B 1 58 ? -20.234 2.971 -2.801 1 93.06 58 ILE B O 1
ATOM 5424 N N . SER B 1 59 ? -19.328 0.944 -2.654 1 91.75 59 SER B N 1
ATOM 5425 C CA . SER B 1 59 ? -19.125 0.872 -4.098 1 91.75 59 SER B CA 1
ATOM 5426 C C . SER B 1 59 ? -20.453 0.85 -4.848 1 91.75 59 SER B C 1
ATOM 5428 O O . SER B 1 59 ? -21.469 0.402 -4.309 1 91.75 59 SER B O 1
ATOM 5430 N N . LEU B 1 60 ? -20.406 1.282 -6.105 1 90.38 60 LEU B N 1
ATOM 5431 C CA . LEU B 1 60 ? -21.625 1.341 -6.914 1 90.38 60 LEU B CA 1
ATOM 5432 C C . LEU B 1 60 ? -22.188 -0.057 -7.152 1 90.38 60 LEU B C 1
ATOM 5434 O O . LEU B 1 60 ? -23.406 -0.249 -7.156 1 90.38 60 LEU B O 1
ATOM 5438 N N . ILE B 1 61 ? -21.328 -0.983 -7.352 1 91.19 61 ILE B N 1
ATOM 5439 C CA . ILE B 1 61 ? -21.766 -2.35 -7.609 1 91.19 61 ILE B CA 1
ATOM 5440 C C . ILE B 1 61 ? -22.469 -2.908 -6.367 1 91.19 61 ILE B C 1
ATOM 5442 O O . ILE B 1 61 ? -23.516 -3.539 -6.473 1 91.19 61 ILE B O 1
ATOM 5446 N N . ALA B 1 62 ? -21.891 -2.715 -5.223 1 94.25 62 ALA B N 1
ATOM 5447 C CA . ALA B 1 62 ? -22.484 -3.168 -3.973 1 94.25 62 ALA B CA 1
ATOM 5448 C C . ALA B 1 62 ? -23.812 -2.449 -3.707 1 94.25 62 ALA B C 1
ATOM 5450 O O . ALA B 1 62 ? -24.781 -3.066 -3.266 1 94.25 62 ALA B O 1
ATOM 5451 N N . LEU B 1 63 ? -23.797 -1.147 -3.967 1 95.5 63 LEU B N 1
ATOM 5452 C CA . LEU B 1 63 ? -25 -0.361 -3.752 1 95.5 63 LEU B CA 1
ATOM 5453 C C . LEU B 1 63 ? -26.125 -0.818 -4.68 1 95.5 63 LEU B C 1
ATOM 5455 O O . LEU B 1 63 ? -27.266 -0.981 -4.25 1 95.5 63 LEU B O 1
ATOM 5459 N N . SER B 1 64 ? -25.812 -1.004 -5.934 1 95.38 64 SER B N 1
ATOM 5460 C CA . SER B 1 64 ? -26.812 -1.466 -6.887 1 95.38 64 SER B CA 1
ATOM 5461 C C . SER B 1 64 ? -27.344 -2.848 -6.512 1 95.38 64 SER B C 1
ATOM 5463 O O . SER B 1 64 ? -28.531 -3.125 -6.66 1 95.38 64 SER B O 1
ATOM 5465 N N . ALA B 1 65 ? -26.406 -3.705 -6.07 1 95.25 65 ALA B N 1
ATOM 5466 C CA . ALA B 1 65 ? -26.828 -5.027 -5.617 1 95.25 65 ALA B CA 1
ATOM 5467 C C . ALA B 1 65 ? -27.781 -4.926 -4.43 1 95.25 65 ALA B C 1
ATOM 5469 O O . ALA B 1 65 ? -28.766 -5.66 -4.352 1 95.25 65 ALA B O 1
ATOM 5470 N N . LEU B 1 66 ? -27.484 -4.055 -3.535 1 95.81 66 LEU B N 1
ATOM 5471 C CA . LEU B 1 66 ? -28.344 -3.832 -2.381 1 95.81 66 LEU B CA 1
ATOM 5472 C C . LEU B 1 66 ? -29.719 -3.32 -2.814 1 95.81 66 LEU B C 1
ATOM 5474 O O . LEU B 1 66 ? -30.734 -3.783 -2.314 1 95.81 66 LEU B O 1
ATOM 5478 N N . LEU B 1 67 ? -29.734 -2.375 -3.744 1 95.56 67 LEU B N 1
ATOM 5479 C CA . LEU B 1 67 ? -30.984 -1.787 -4.215 1 95.56 67 LEU B CA 1
ATOM 5480 C C . LEU B 1 67 ? -31.859 -2.836 -4.898 1 95.56 67 LEU B C 1
ATOM 5482 O O . LEU B 1 67 ? -33.094 -2.791 -4.797 1 95.56 67 LEU B O 1
ATOM 5486 N N . THR B 1 68 ? -31.188 -3.746 -5.59 1 94.69 68 THR B N 1
ATOM 5487 C CA . THR B 1 68 ? -31.922 -4.836 -6.223 1 94.69 68 THR B CA 1
ATOM 5488 C C . THR B 1 68 ? -32.625 -5.695 -5.172 1 94.69 68 THR B C 1
ATOM 5490 O O . THR B 1 68 ? -33.75 -6.137 -5.375 1 94.69 68 THR B O 1
ATOM 5493 N N . ILE B 1 69 ? -31.984 -5.902 -4.062 1 94.19 69 ILE B N 1
ATOM 5494 C CA . ILE B 1 69 ? -32.562 -6.68 -2.967 1 94.19 69 ILE B CA 1
ATOM 5495 C C . ILE B 1 69 ? -33.688 -5.902 -2.324 1 94.19 69 ILE B C 1
ATOM 5497 O O . ILE B 1 69 ? -34.781 -6.457 -2.076 1 94.19 69 ILE B O 1
ATOM 5501 N N . LEU B 1 70 ? -33.5 -4.617 -2.115 1 94.12 70 LEU B N 1
ATOM 5502 C CA . LEU B 1 70 ? -34.469 -3.799 -1.391 1 94.12 70 LEU B CA 1
ATOM 5503 C C . LEU B 1 70 ? -35.656 -3.473 -2.268 1 94.12 70 LEU B C 1
ATOM 5505 O O . LEU B 1 70 ? -36.75 -3.24 -1.759 1 94.12 70 LEU B O 1
ATOM 5509 N N . LYS B 1 71 ? -35.406 -3.418 -3.529 1 93.06 71 LYS B N 1
ATOM 5510 C CA . LYS B 1 71 ? -36.5 -3.062 -4.449 1 93.06 71 LYS B CA 1
ATOM 5511 C C . LYS B 1 71 ? -37.656 -4.055 -4.355 1 93.06 71 LYS B C 1
ATOM 5513 O O . LYS B 1 71 ? -38.812 -3.695 -4.582 1 93.06 71 LYS B O 1
ATOM 5518 N N . VAL B 1 72 ? -37.344 -5.246 -4.004 1 91.06 72 VAL B N 1
ATOM 5519 C CA . VAL B 1 72 ? -38.375 -6.273 -3.832 1 91.06 72 VAL B CA 1
ATOM 5520 C C . VAL B 1 72 ? -39.312 -5.863 -2.719 1 91.06 72 VAL B C 1
ATOM 5522 O O . VAL B 1 72 ? -40.531 -6.145 -2.791 1 91.06 72 VAL B O 1
ATOM 5525 N N . HIS B 1 73 ? -38.812 -5.168 -1.799 1 89.69 73 HIS B N 1
ATOM 5526 C CA . HIS B 1 73 ? -39.594 -4.781 -0.634 1 89.69 73 HIS B CA 1
ATOM 5527 C C . HIS B 1 73 ? -40 -3.316 -0.711 1 89.69 73 HIS B C 1
ATOM 5529 O O . HIS B 1 73 ? -40.969 -2.902 -0.048 1 89.69 73 HIS B O 1
ATOM 5535 N N . HIS B 1 74 ? -39.219 -2.525 -1.467 1 92.25 74 HIS B N 1
ATOM 5536 C CA . HIS B 1 74 ? -39.5 -1.106 -1.663 1 92.25 74 HIS B CA 1
ATOM 5537 C C . HIS B 1 74 ? -39.469 -0.742 -3.145 1 92.25 74 HIS B C 1
ATOM 5539 O O . HIS B 1 74 ? -38.469 -0.29 -3.666 1 92.25 74 HIS B O 1
ATOM 5545 N N . SER B 1 75 ? -40.562 -0.679 -3.709 1 89.81 75 SER B N 1
ATOM 5546 C CA . SER B 1 75 ? -40.656 -0.541 -5.16 1 89.81 75 SER B CA 1
ATOM 5547 C C . SER B 1 75 ? -40.281 0.872 -5.605 1 89.81 75 SER B C 1
ATOM 5549 O O . SER B 1 75 ? -39.969 1.092 -6.773 1 89.81 75 SER B O 1
ATOM 5551 N N . SER B 1 76 ? -40.344 1.793 -4.742 1 90.75 76 SER B N 1
ATOM 5552 C CA . SER B 1 76 ? -40.031 3.176 -5.105 1 90.75 76 SER B CA 1
ATOM 5553 C C . SER B 1 76 ? -38.562 3.406 -5.262 1 90.75 76 SER B C 1
ATOM 5555 O O . SER B 1 76 ? -38.125 4.414 -5.836 1 90.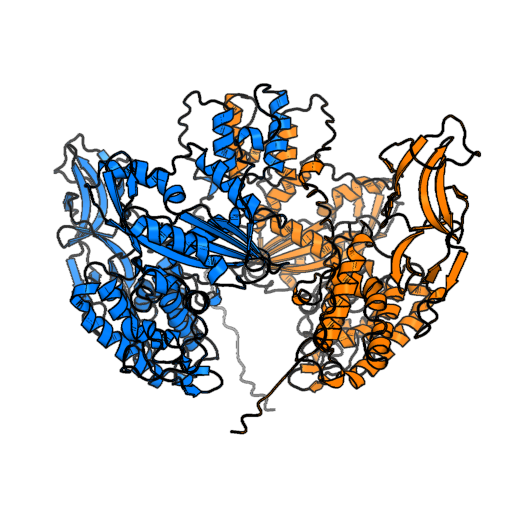75 76 SER B O 1
ATOM 5557 N N . LEU B 1 77 ? -37.812 2.514 -4.793 1 92.69 77 LEU B N 1
ATOM 5558 C CA . LEU B 1 77 ? -36.375 2.658 -4.867 1 92.69 77 LEU B CA 1
ATOM 5559 C C . LEU B 1 77 ? -35.875 2.33 -6.266 1 92.69 77 LEU B C 1
ATOM 5561 O O . LEU B 1 77 ? -36.406 1.448 -6.938 1 92.69 77 LEU B O 1
ATOM 5565 N N . PRO B 1 78 ? -34.906 3.08 -6.715 1 93.38 78 PRO B N 1
ATOM 5566 C CA . PRO B 1 78 ? -34.312 2.74 -8.008 1 93.38 78 PRO B CA 1
ATOM 5567 C C . PRO B 1 78 ? -33.469 1.457 -7.949 1 93.38 78 PRO B C 1
ATOM 5569 O O . PRO B 1 78 ? -33.125 0.995 -6.863 1 93.38 78 PRO B O 1
ATOM 5572 N N . LYS B 1 79 ? -33.188 0.879 -9.078 1 91.38 79 LYS B N 1
ATOM 5573 C CA . LYS B 1 79 ? -32.375 -0.342 -9.172 1 91.38 79 LYS B CA 1
ATOM 5574 C C . LYS B 1 79 ? -30.891 -0.022 -9.281 1 91.38 79 LYS B C 1
ATOM 5576 O O . LYS B 1 79 ? -30.047 -0.803 -8.836 1 91.38 79 LYS B O 1
ATOM 5581 N N . ASP B 1 80 ? -30.625 1.149 -9.828 1 92.62 80 ASP B N 1
ATOM 5582 C CA . ASP B 1 80 ? -29.25 1.543 -10.109 1 92.62 80 ASP B CA 1
ATOM 5583 C C . ASP B 1 80 ? -28.75 2.553 -9.078 1 92.62 80 ASP B C 1
ATOM 5585 O O . ASP B 1 80 ? -29.438 3.535 -8.781 1 92.62 80 ASP B O 1
ATOM 5589 N N . GLY B 1 81 ? -27.578 2.234 -8.539 1 92.62 81 GLY B N 1
ATOM 5590 C CA . GLY B 1 81 ? -26.984 3.125 -7.562 1 92.62 81 GLY B CA 1
ATOM 5591 C C . GLY B 1 81 ? -26.719 4.52 -8.102 1 92.62 81 GLY B C 1
ATOM 5592 O O . GLY B 1 81 ? -26.797 5.5 -7.359 1 92.62 81 GLY B O 1
ATOM 5593 N N . ARG B 1 82 ? -26.531 4.676 -9.492 1 90.25 82 ARG B N 1
ATOM 5594 C CA . ARG B 1 82 ? -26.281 5.977 -10.109 1 90.25 82 ARG B CA 1
ATOM 5595 C C . ARG B 1 82 ? -27.516 6.867 -10.031 1 90.25 82 ARG B C 1
ATOM 5597 O O . ARG B 1 82 ? -27.406 8.078 -9.828 1 90.25 82 ARG B O 1
ATOM 5604 N N . THR B 1 83 ? -28.547 6.262 -10.156 1 91.62 83 THR B N 1
ATOM 5605 C CA . THR B 1 83 ? -29.797 7 -10.086 1 91.62 83 THR B CA 1
ATOM 5606 C C . THR B 1 83 ? -30.078 7.473 -8.664 1 91.62 83 THR B C 1
ATOM 5608 O O . THR B 1 83 ? -30.516 8.602 -8.453 1 91.62 83 THR B O 1
ATOM 5611 N N . LEU B 1 84 ? -29.812 6.578 -7.777 1 92.12 84 LEU B N 1
ATOM 5612 C CA . LEU B 1 84 ? -30.031 6.93 -6.375 1 92.12 84 LEU B CA 1
ATOM 5613 C C . LEU B 1 84 ? -29.156 8.109 -5.973 1 92.12 84 LEU B C 1
ATOM 5615 O O . LEU B 1 84 ? -29.609 9.031 -5.293 1 92.12 84 LEU B O 1
ATOM 5619 N N . LEU B 1 85 ? -27.906 8.102 -6.406 1 91.88 85 LEU B N 1
ATOM 5620 C CA . LEU B 1 85 ? -26.922 9.102 -5.992 1 91.88 85 LEU B CA 1
ATOM 5621 C C . LEU B 1 85 ? -26.953 10.305 -6.922 1 91.88 85 LEU B C 1
ATOM 5623 O O . LEU B 1 85 ? -26.25 11.297 -6.691 1 91.88 85 LEU B O 1
ATOM 5627 N N . LYS B 1 86 ? -27.75 10.289 -7.969 1 89.88 86 LYS B N 1
ATOM 5628 C CA . LYS B 1 86 ? -27.828 11.352 -8.961 1 89.88 86 LYS B CA 1
ATOM 5629 C C . LYS B 1 86 ? -26.453 11.688 -9.523 1 89.88 86 LYS B C 1
ATOM 5631 O O . LYS B 1 86 ? -26.062 12.852 -9.555 1 89.88 86 LYS B O 1
ATOM 5636 N N . THR B 1 87 ? -25.766 10.625 -9.922 1 89.5 87 THR B N 1
ATOM 5637 C CA . THR B 1 87 ? -24.406 10.75 -10.43 1 89.5 87 THR B CA 1
ATOM 5638 C C . THR B 1 87 ? -24.391 11.523 -11.742 1 89.5 87 THR B C 1
ATOM 5640 O O . THR B 1 87 ? -25.156 11.227 -12.656 1 89.5 87 THR B O 1
ATOM 5643 N N . LYS B 1 88 ? -23.562 12.523 -11.781 1 86.81 88 LYS B N 1
ATOM 5644 C CA . LYS B 1 88 ? -23.375 13.25 -13.039 1 86.81 88 LYS B CA 1
ATOM 5645 C C . LYS B 1 88 ? -22.531 12.445 -14.023 1 86.81 88 LYS B C 1
ATOM 5647 O O . LYS B 1 88 ? -21.469 11.93 -13.664 1 86.81 88 LYS B O 1
ATOM 5652 N N . THR B 1 89 ? -22.984 12.242 -15.18 1 83.62 89 THR B N 1
ATOM 5653 C CA . THR B 1 89 ? -22.297 11.375 -16.125 1 83.62 89 THR B CA 1
ATOM 5654 C C . THR B 1 89 ? -21.672 12.188 -17.266 1 83.62 89 THR B C 1
ATOM 5656 O O . THR B 1 89 ? -20.922 11.656 -18.078 1 83.62 89 THR B O 1
ATOM 5659 N N . ARG B 1 90 ? -21.938 13.539 -17.266 1 83.25 90 ARG B N 1
ATOM 5660 C CA . ARG B 1 90 ? -21.375 14.367 -18.328 1 83.25 90 ARG B CA 1
ATOM 5661 C C . ARG B 1 90 ? -20.25 15.258 -17.797 1 83.25 90 ARG B C 1
ATOM 5663 O O . ARG B 1 90 ? -20.453 16.016 -16.844 1 83.25 90 ARG B O 1
ATOM 5670 N N . TYR B 1 91 ? -19.125 15.055 -18.219 1 84 91 TYR B N 1
ATOM 5671 C CA . TYR B 1 91 ? -17.953 15.859 -17.891 1 84 91 TYR B CA 1
ATOM 5672 C C . TYR B 1 91 ? -17.078 16.109 -19.125 1 84 91 TYR B C 1
ATOM 5674 O O . TYR B 1 91 ? -17.125 15.328 -20.078 1 84 91 TYR B O 1
ATOM 5682 N N . ASN B 1 92 ? -16.422 17.281 -19.078 1 89.62 92 ASN B N 1
ATOM 5683 C CA . ASN B 1 92 ? -15.508 17.609 -20.156 1 89.62 92 ASN B CA 1
ATOM 5684 C C . ASN B 1 92 ? -14.086 17.156 -19.859 1 89.62 92 ASN B C 1
ATOM 5686 O O . ASN B 1 92 ? -13.391 17.781 -19.047 1 89.62 92 ASN B O 1
ATOM 5690 N N . ILE B 1 93 ? -13.742 16.094 -20.453 1 93.12 93 ILE B N 1
ATOM 5691 C CA . ILE B 1 93 ? -12.391 15.57 -20.297 1 93.12 93 ILE B CA 1
ATOM 5692 C C . ILE B 1 93 ? -11.609 15.742 -21.594 1 93.12 93 ILE B C 1
ATOM 5694 O O . ILE B 1 93 ? -12.086 15.359 -22.656 1 93.12 93 ILE B O 1
ATOM 5698 N N . ARG B 1 94 ? -10.508 16.375 -21.516 1 94.44 94 ARG B N 1
ATOM 5699 C CA . ARG B 1 94 ? -9.664 16.609 -22.672 1 94.44 94 ARG B CA 1
ATOM 5700 C C . ARG B 1 94 ? -8.344 15.859 -22.562 1 94.44 94 ARG B C 1
ATOM 5702 O O . ARG B 1 94 ? -7.836 15.641 -21.453 1 94.44 94 ARG B O 1
ATOM 5709 N N . SER B 1 95 ? -7.82 15.469 -23.625 1 93.88 95 SER B N 1
ATOM 5710 C CA . SER B 1 95 ? -6.477 14.898 -23.672 1 93.88 95 SER B CA 1
ATOM 5711 C C . SER B 1 95 ? -5.422 15.984 -23.812 1 93.88 95 SER B C 1
ATOM 5713 O O . SER B 1 95 ? -5.355 16.672 -24.844 1 93.88 95 SER B O 1
ATOM 5715 N N . ILE B 1 96 ? -4.684 16.203 -22.766 1 93.12 96 ILE B N 1
ATOM 5716 C CA . ILE B 1 96 ? -3.648 17.234 -22.781 1 93.12 96 ILE B CA 1
ATOM 5717 C C . ILE B 1 96 ? -2.367 16.688 -22.156 1 93.12 96 ILE B C 1
ATOM 5719 O O . ILE B 1 96 ? -2.418 15.82 -21.281 1 93.12 96 ILE B O 1
ATOM 5723 N N . ALA B 1 97 ? -1.218 17.156 -22.609 1 93.62 97 ALA B N 1
ATOM 5724 C CA . ALA B 1 97 ? 0.084 16.953 -21.984 1 93.62 97 ALA B CA 1
ATOM 5725 C C . ALA B 1 97 ? 0.342 15.484 -21.703 1 93.62 97 ALA B C 1
ATOM 5727 O O . ALA B 1 97 ? 0.826 15.125 -20.625 1 93.62 97 ALA B O 1
ATOM 5728 N N . GLY B 1 98 ? -0.089 14.672 -22.516 1 91.94 98 GLY B N 1
ATOM 5729 C CA . GLY B 1 98 ? 0.239 13.258 -22.406 1 91.94 98 GLY B CA 1
ATOM 5730 C C . GLY B 1 98 ? -0.711 12.492 -21.516 1 91.94 98 GLY B C 1
ATOM 5731 O O . GLY B 1 98 ? -0.46 11.328 -21.172 1 91.94 98 GLY B O 1
ATOM 5732 N N . GLY B 1 99 ? -1.826 13.148 -21.047 1 95.81 99 GLY B N 1
ATOM 5733 C CA . GLY B 1 99 ? -2.844 12.539 -20.203 1 95.81 99 GLY B CA 1
ATOM 5734 C C . GLY B 1 99 ? -4.219 13.156 -20.391 1 95.81 99 GLY B C 1
ATOM 5735 O O . GLY B 1 99 ? -4.492 13.781 -21.406 1 95.81 99 GLY B O 1
ATOM 5736 N N . VAL B 1 100 ? -5.059 12.797 -19.5 1 96.88 100 VAL B N 1
ATOM 5737 C CA . VAL B 1 100 ? -6.406 13.359 -19.547 1 96.88 100 VAL B CA 1
ATOM 5738 C C . VAL B 1 100 ? -6.559 14.398 -18.438 1 96.88 100 VAL B C 1
ATOM 5740 O O . VAL B 1 100 ? -5.941 14.273 -17.375 1 96.88 100 VAL B O 1
ATOM 5743 N N . PHE B 1 101 ? -7.277 15.414 -18.75 1 97.56 101 PHE B N 1
ATOM 5744 C CA . PHE B 1 101 ? -7.371 16.531 -17.828 1 97.56 101 PHE B CA 1
ATOM 5745 C C . PHE B 1 101 ? -8.797 17.078 -17.766 1 97.56 101 PHE B C 1
ATOM 5747 O O . PHE B 1 101 ? -9.477 17.156 -18.781 1 97.56 101 PHE B O 1
ATOM 5754 N N . HIS B 1 102 ? -9.273 17.281 -16.578 1 97.38 102 HIS B N 1
ATOM 5755 C CA . HIS B 1 102 ? -10.531 17.984 -16.328 1 97.38 102 HIS B CA 1
ATOM 5756 C C . HIS B 1 102 ? -10.305 19.234 -15.492 1 97.38 102 HIS B C 1
ATOM 5758 O O . HIS B 1 102 ? -9.773 19.156 -14.383 1 97.38 102 HIS B O 1
ATOM 5764 N N . TYR B 1 103 ? -10.672 20.375 -16 1 97.62 103 TYR B N 1
ATOM 5765 C CA . TYR B 1 103 ? -10.57 21.641 -15.281 1 97.62 103 TYR B CA 1
ATOM 5766 C C . TYR B 1 103 ? -11.914 22.031 -14.68 1 97.62 103 TYR B C 1
ATOM 5768 O O . TYR B 1 103 ? -12.859 22.344 -15.398 1 97.62 103 TYR B O 1
ATOM 5776 N N . CYS B 1 104 ? -12.055 21.969 -13.367 1 95.38 104 CYS B N 1
ATOM 5777 C CA . CYS B 1 104 ? -13.281 22.328 -12.672 1 95.38 104 CYS B CA 1
ATOM 5778 C C . CYS B 1 104 ? -13.477 23.844 -12.68 1 95.38 104 CYS B C 1
ATOM 5780 O O . CYS B 1 104 ? -14.586 24.328 -12.891 1 95.38 104 CYS B O 1
ATOM 5782 N N . GLY B 1 105 ? -12.398 24.531 -12.484 1 96.38 105 GLY B N 1
ATOM 5783 C CA . GLY B 1 105 ? -12.461 25.984 -12.383 1 96.38 105 GLY B CA 1
ATOM 5784 C C . GLY B 1 105 ? -12.422 26.484 -10.953 1 96.38 105 GLY B C 1
ATOM 5785 O O . GLY B 1 105 ? -12.961 25.859 -10.047 1 96.38 105 GLY B O 1
ATOM 5786 N N . ILE B 1 106 ? -11.836 27.656 -10.773 1 97.06 106 ILE B N 1
ATOM 5787 C CA . ILE B 1 106 ? -11.68 28.234 -9.445 1 97.06 106 ILE B CA 1
ATOM 5788 C C . ILE B 1 106 ? -13.039 28.688 -8.914 1 97.06 106 ILE B C 1
ATOM 5790 O O . ILE B 1 106 ? -13.453 28.266 -7.832 1 97.06 106 ILE B O 1
ATOM 5794 N N . LEU B 1 107 ? -13.758 29.469 -9.648 1 95.25 107 LEU B N 1
ATOM 5795 C CA . LEU B 1 107 ? -15.031 30.031 -9.203 1 95.25 107 LEU B CA 1
ATOM 5796 C C . LEU B 1 107 ? -16.062 28.922 -9 1 95.25 107 LEU B C 1
ATOM 5798 O O . LEU B 1 107 ? -16.844 28.953 -8.047 1 95.25 107 LEU B O 1
ATOM 5802 N N . ASN B 1 108 ? -16.016 28.016 -9.891 1 93 108 ASN B N 1
ATOM 5803 C CA . ASN B 1 108 ? -16.953 26.891 -9.781 1 93 108 ASN B CA 1
ATOM 5804 C C . ASN B 1 108 ? -16.688 26.062 -8.516 1 93 108 ASN B C 1
ATOM 5806 O O . ASN B 1 108 ? -17.625 25.656 -7.836 1 93 108 ASN B O 1
ATOM 5810 N N . SER B 1 109 ? -15.438 25.875 -8.25 1 94.19 109 SER B N 1
ATOM 5811 C CA . SER B 1 109 ? -15.055 25.031 -7.113 1 94.19 109 SER B CA 1
ATOM 5812 C C . SER B 1 109 ? -15.359 25.734 -5.793 1 94.19 109 SER B C 1
ATOM 5814 O O . SER B 1 109 ? -15.648 25.078 -4.789 1 94.19 109 SER B O 1
ATOM 5816 N N . PHE B 1 110 ? -15.336 27.078 -5.758 1 94.12 110 PHE B N 1
ATOM 5817 C CA . PHE B 1 110 ? -15.57 27.828 -4.527 1 94.12 110 PHE B CA 1
ATOM 5818 C C . PHE B 1 110 ? -16.984 28.375 -4.488 1 94.12 110 PHE B C 1
ATOM 5820 O O . PHE B 1 110 ? -17.312 29.203 -3.643 1 94.12 110 PHE B O 1
ATOM 5827 N N . ARG B 1 111 ? -17.812 27.984 -5.316 1 91.69 111 ARG B N 1
ATOM 5828 C CA . ARG B 1 111 ? -19.156 28.547 -5.434 1 91.69 111 ARG B CA 1
ATOM 5829 C C . ARG B 1 111 ? -19.938 28.391 -4.133 1 91.69 111 ARG B C 1
ATOM 5831 O O . ARG B 1 111 ? -20.578 29.328 -3.666 1 91.69 111 ARG B O 1
ATOM 5838 N N . LYS B 1 112 ? -19.906 27.219 -3.576 1 86.81 112 LYS B N 1
ATOM 5839 C CA . LYS B 1 112 ? -20.641 26.969 -2.346 1 86.81 112 LYS B CA 1
ATOM 5840 C C . LYS B 1 112 ? -20.109 27.812 -1.196 1 86.81 112 LYS B C 1
ATOM 5842 O O . LYS B 1 112 ? -20.891 28.312 -0.38 1 86.81 112 LYS B O 1
ATOM 5847 N N . ILE B 1 113 ? -18.859 27.969 -1.139 1 88.94 113 ILE B N 1
ATOM 5848 C CA . ILE B 1 113 ? -18.234 28.781 -0.091 1 88.94 113 ILE B CA 1
ATOM 5849 C C . ILE B 1 113 ? -18.594 30.25 -0.289 1 88.94 113 ILE B C 1
ATOM 5851 O O . ILE B 1 113 ? -18.922 30.953 0.669 1 88.94 113 ILE B O 1
ATOM 5855 N N . LEU B 1 114 ? -18.562 30.719 -1.521 1 91.94 114 LEU B N 1
ATOM 5856 C CA . LEU B 1 114 ? -18.906 32.094 -1.831 1 91.94 114 LEU B CA 1
ATOM 5857 C C . LEU B 1 114 ? -20.359 32.406 -1.507 1 91.94 114 LEU B C 1
ATOM 5859 O O . LEU B 1 114 ? -20.688 33.5 -1.034 1 91.94 114 LEU B O 1
ATOM 5863 N N . ASP B 1 115 ? -21.109 31.328 -1.708 1 90.69 115 ASP B N 1
ATOM 5864 C CA . ASP B 1 115 ? -22.531 31.469 -1.409 1 90.69 115 ASP B CA 1
ATOM 5865 C C . ASP B 1 115 ? -22.766 31.672 0.088 1 90.69 115 ASP B C 1
ATOM 5867 O O . ASP B 1 115 ? -23.703 32.344 0.494 1 90.69 115 ASP B O 1
ATOM 5871 N N . SER B 1 116 ? -21.891 31.141 0.827 1 87.5 116 SER B N 1
ATOM 5872 C CA . SER B 1 116 ? -22.047 31.203 2.275 1 87.5 116 SER B CA 1
ATOM 5873 C C . SER B 1 116 ? -21.406 32.469 2.848 1 87.5 116 SER B C 1
ATOM 5875 O O . SER B 1 116 ? -21.828 32.969 3.891 1 87.5 116 SER B O 1
ATOM 5877 N N . VAL B 1 117 ? -20.422 33.062 2.213 1 89.44 117 VAL B N 1
ATOM 5878 C CA . VAL B 1 117 ? -19.609 34.125 2.83 1 89.44 117 VAL B CA 1
ATOM 5879 C C . VAL B 1 117 ? -19.922 35.469 2.186 1 89.44 117 VAL B C 1
ATOM 5881 O O . VAL B 1 117 ? -19.672 36.531 2.773 1 89.44 117 VAL B O 1
ATOM 5884 N N . TRP B 1 118 ? -20.594 35.531 1.101 1 87.44 118 TRP B N 1
ATOM 5885 C CA . TRP B 1 118 ? -20.719 36.75 0.305 1 87.44 118 TRP B CA 1
ATOM 5886 C C . TRP B 1 118 ? -21.438 37.844 1.087 1 87.44 118 TRP B C 1
ATOM 5888 O O . TRP B 1 118 ? -21.141 39.031 0.918 1 87.44 118 TRP B O 1
ATOM 5898 N N . HIS B 1 119 ? -22.266 37.406 1.984 1 88.81 119 HIS B N 1
ATOM 5899 C CA . HIS B 1 119 ? -23.062 38.406 2.715 1 88.81 119 HIS B CA 1
ATOM 5900 C C . HIS B 1 119 ? -22.234 39.062 3.816 1 88.81 119 HIS B C 1
ATOM 5902 O O . HIS B 1 119 ? -22.5 40.188 4.195 1 88.81 119 HIS B O 1
ATOM 5908 N N . THR B 1 120 ? -21.297 38.344 4.262 1 89.5 120 THR B N 1
ATOM 5909 C CA . THR B 1 120 ? -20.516 38.844 5.395 1 89.5 120 THR B CA 1
ATOM 5910 C C . THR B 1 120 ? -19.297 39.625 4.914 1 89.5 120 THR B C 1
ATOM 5912 O O . THR B 1 120 ? -18.703 40.406 5.68 1 89.5 120 THR B O 1
ATOM 5915 N N . VAL B 1 121 ? -19 39.594 3.689 1 91 121 VAL B N 1
ATOM 5916 C CA . VAL B 1 121 ? -17.797 40.219 3.174 1 91 121 VAL B CA 1
ATOM 5917 C C . VAL B 1 121 ? -18.172 41.531 2.459 1 91 121 VAL B C 1
ATOM 5919 O O . VAL B 1 121 ? -19.203 41.594 1.791 1 91 121 VAL B O 1
ATOM 5922 N N . ALA B 1 122 ? -17.328 42.5 2.625 1 92.62 122 ALA B N 1
ATOM 5923 C CA . ALA B 1 122 ? -17.594 43.812 2.051 1 92.62 122 ALA B CA 1
ATOM 5924 C C . ALA B 1 122 ? -17.391 43.781 0.537 1 92.62 122 ALA B C 1
ATOM 5926 O O . ALA B 1 122 ? -16.766 42.875 -0.005 1 92.62 122 ALA B O 1
ATOM 5927 N N . ASP B 1 123 ? -17.953 44.812 -0.088 1 92.94 123 ASP B N 1
ATOM 5928 C CA . ASP B 1 123 ? -17.766 45.031 -1.521 1 92.94 123 ASP B CA 1
ATOM 5929 C C . ASP B 1 123 ? -16.297 45.312 -1.841 1 92.94 123 ASP B C 1
ATOM 5931 O O . ASP B 1 123 ? -15.625 46 -1.07 1 92.94 123 ASP B O 1
ATOM 5935 N N . LYS B 1 124 ? -15.789 44.75 -2.93 1 93.25 124 LYS B N 1
ATOM 5936 C CA . LYS B 1 124 ? -14.422 44.906 -3.412 1 93.25 124 LYS B CA 1
ATOM 5937 C C . LYS B 1 124 ? -13.43 44.188 -2.52 1 93.25 124 LYS B C 1
ATOM 5939 O O . LYS B 1 124 ? -12.258 44.562 -2.436 1 93.25 124 LYS B O 1
ATOM 5944 N N . HIS B 1 125 ? -14 43.219 -1.818 1 94.38 125 HIS B N 1
ATOM 5945 C CA . HIS B 1 125 ? -13.125 42.375 -0.993 1 94.38 125 HIS B CA 1
ATOM 5946 C C . HIS B 1 125 ? -12.164 41.562 -1.852 1 94.38 125 HIS B C 1
ATOM 5948 O O . HIS B 1 125 ? -12.531 41.094 -2.934 1 94.38 125 HIS B O 1
ATOM 5954 N N . VAL B 1 126 ? -10.883 41.406 -1.376 1 94.38 126 VAL B N 1
ATOM 5955 C CA . VAL B 1 126 ? -9.883 40.625 -2.084 1 94.38 126 VAL B CA 1
ATOM 5956 C C . VAL B 1 126 ? -9.695 39.281 -1.377 1 94.38 126 VAL B C 1
ATOM 5958 O O . VAL B 1 126 ? -9.141 39.219 -0.275 1 94.38 126 VAL B O 1
ATOM 5961 N N . PHE B 1 127 ? -10.125 38.25 -1.99 1 94.81 127 PHE B N 1
ATOM 5962 C CA . PHE B 1 127 ? -9.914 36.906 -1.448 1 94.81 127 PHE B CA 1
ATOM 5963 C C . PHE B 1 127 ? -8.469 36.469 -1.655 1 94.81 127 PHE B C 1
ATOM 5965 O O . PHE B 1 127 ? -7.871 36.719 -2.699 1 94.81 127 PHE B O 1
ATOM 5972 N N . LYS B 1 128 ? -7.898 35.812 -0.687 1 95.5 128 LYS B N 1
ATOM 5973 C CA . LYS B 1 128 ? -6.539 35.281 -0.749 1 95.5 128 LYS B CA 1
ATOM 5974 C C . LYS B 1 128 ? -6.547 33.781 -1.094 1 95.5 128 LYS B C 1
ATOM 5976 O O . LYS B 1 128 ? -6.953 32.969 -0.278 1 95.5 128 LYS B O 1
ATOM 5981 N N . LEU B 1 129 ? -6.012 33.469 -2.271 1 96.81 129 LEU B N 1
ATOM 5982 C CA . LEU B 1 129 ? -6.035 32.094 -2.77 1 96.81 129 LEU B CA 1
ATOM 5983 C C . LEU B 1 129 ? -4.676 31.422 -2.602 1 96.81 129 LEU B C 1
ATOM 5985 O O . LEU B 1 129 ? -3.648 32 -2.969 1 96.81 129 LEU B O 1
ATOM 5989 N N . GLN B 1 130 ? -4.668 30.328 -1.967 1 97.94 130 GLN B N 1
ATOM 5990 C CA . GLN B 1 130 ? -3.494 29.453 -1.917 1 97.94 130 GLN B CA 1
ATOM 5991 C C . GLN B 1 130 ? -3.65 28.266 -2.854 1 97.94 130 GLN B C 1
ATOM 5993 O O . GLN B 1 130 ? -4.676 27.578 -2.832 1 97.94 130 GLN B O 1
ATOM 5998 N N . LEU B 1 131 ? -2.668 28.031 -3.684 1 98.12 131 LEU B N 1
ATOM 5999 C CA . LEU B 1 131 ? -2.699 26.938 -4.641 1 98.12 131 LEU B CA 1
ATOM 6000 C C . LEU B 1 131 ? -1.778 25.812 -4.199 1 98.12 131 LEU B C 1
ATOM 6002 O O . LEU B 1 131 ? -0.822 26.031 -3.455 1 98.12 131 LEU B O 1
ATOM 6006 N N . ASN B 1 132 ? -2.098 24.625 -4.613 1 98.31 132 ASN B N 1
ATOM 6007 C CA . ASN B 1 132 ? -1.26 23.453 -4.344 1 98.31 132 ASN B CA 1
ATOM 6008 C C . ASN B 1 132 ? -1.187 22.531 -5.551 1 98.31 132 ASN B C 1
ATOM 6010 O O . ASN B 1 132 ? -2.191 22.297 -6.227 1 98.31 132 ASN B O 1
ATOM 6014 N N . PHE B 1 133 ? 0.005 22.109 -5.887 1 98.06 133 PHE B N 1
ATOM 6015 C CA . PHE B 1 133 ? 0.267 21.125 -6.941 1 98.06 133 PHE B CA 1
ATOM 6016 C C . PHE B 1 133 ? 1.029 19.938 -6.395 1 98.06 133 PHE B C 1
ATOM 6018 O O . PHE B 1 133 ? 2.012 20.094 -5.664 1 98.06 133 PHE B O 1
ATOM 6025 N N . ASP B 1 134 ? 0.569 18.75 -6.73 1 95.12 134 ASP B N 1
ATOM 6026 C CA . ASP B 1 134 ? 1.254 17.562 -6.234 1 95.12 134 ASP B CA 1
ATOM 6027 C C . ASP B 1 134 ? 0.977 16.359 -7.129 1 95.12 134 ASP B C 1
ATOM 6029 O O . ASP B 1 134 ? -0.038 16.312 -7.828 1 95.12 134 ASP B O 1
ATOM 6033 N N . GLY B 1 135 ? 1.957 15.453 -7.156 1 95.38 135 GLY B N 1
ATOM 6034 C CA . GLY B 1 135 ? 1.751 14.164 -7.793 1 95.38 135 GLY B CA 1
ATOM 6035 C C . GLY B 1 135 ? 1.25 13.102 -6.836 1 95.38 135 GLY B C 1
ATOM 6036 O O . GLY B 1 135 ? 1.79 12.938 -5.738 1 95.38 135 GLY B O 1
ATOM 6037 N N . LEU B 1 136 ? 0.187 12.359 -7.242 1 95.69 136 LEU B N 1
ATOM 6038 C CA . LEU B 1 136 ? -0.415 11.328 -6.395 1 95.69 136 LEU B CA 1
ATOM 6039 C C . LEU B 1 136 ? -0.449 9.984 -7.109 1 95.69 136 LEU B C 1
ATOM 6041 O O . LEU B 1 136 ? -1.295 9.766 -7.98 1 95.69 136 LEU B O 1
ATOM 6045 N N . PRO B 1 137 ? 0.459 9.078 -6.766 1 94.12 137 PRO B N 1
ATOM 6046 C CA . PRO B 1 137 ? 0.36 7.734 -7.336 1 94.12 137 PRO B CA 1
ATOM 6047 C C . PRO B 1 137 ? -0.919 7.008 -6.922 1 94.12 137 PRO B C 1
ATOM 6049 O O . PRO B 1 137 ? -1.349 7.113 -5.77 1 94.12 137 PRO B O 1
ATOM 6052 N N . LEU B 1 138 ? -1.511 6.27 -7.777 1 93.19 138 LEU B N 1
ATOM 6053 C CA . LEU B 1 138 ? -2.824 5.695 -7.504 1 93.19 138 LEU B CA 1
ATOM 6054 C C . LEU B 1 138 ? -2.717 4.203 -7.207 1 93.19 138 LEU B C 1
ATOM 6056 O O . LEU B 1 138 ? -3.363 3.703 -6.281 1 93.19 138 LEU B O 1
ATOM 6060 N N . PHE B 1 139 ? -1.936 3.51 -8.016 1 89.19 139 PHE B N 1
ATOM 6061 C CA . PHE B 1 139 ? -1.915 2.055 -7.922 1 89.19 139 PHE B CA 1
ATOM 6062 C C . PHE B 1 139 ? -0.487 1.541 -7.781 1 89.19 139 PHE B C 1
ATOM 6064 O O . PHE B 1 139 ? 0.46 2.199 -8.219 1 89.19 139 PHE B O 1
ATOM 6071 N N . LYS B 1 140 ? -0.4 0.397 -7.184 1 82.69 140 LYS B N 1
ATOM 6072 C CA . LYS B 1 140 ? 0.907 -0.238 -7.043 1 82.69 140 LYS B CA 1
ATOM 6073 C C . LYS B 1 140 ? 1.329 -0.917 -8.344 1 82.69 140 LYS B C 1
ATOM 6075 O O . LYS B 1 140 ? 2.52 -0.983 -8.656 1 82.69 140 LYS B O 1
ATOM 6080 N N . SER B 1 141 ? 0.379 -1.336 -9.062 1 84.44 141 SER B N 1
ATOM 6081 C CA . SER B 1 141 ? 0.651 -2.188 -10.219 1 84.44 141 SER B CA 1
ATOM 6082 C C . SER B 1 141 ? 0.826 -1.361 -11.484 1 84.44 141 SER B C 1
ATOM 6084 O O . SER B 1 141 ? 1.271 -1.878 -12.516 1 84.44 141 SER B O 1
ATOM 6086 N N . THR B 1 142 ? 0.481 -0.086 -11.398 1 86.5 142 THR B N 1
ATOM 6087 C CA . THR B 1 142 ? 0.615 0.781 -12.562 1 86.5 142 THR B CA 1
ATOM 6088 C C . THR B 1 142 ? 1.265 2.107 -12.18 1 86.5 142 THR B C 1
ATOM 6090 O O . THR B 1 142 ? 1.326 2.455 -11 1 86.5 142 THR B O 1
ATOM 6093 N N . SER B 1 143 ? 1.735 2.83 -13.156 1 89.44 143 SER B N 1
ATOM 6094 C CA . SER B 1 143 ? 2.361 4.125 -12.914 1 89.44 143 SER B CA 1
ATOM 6095 C C . SER B 1 143 ? 1.342 5.258 -13.008 1 89.44 143 SER B C 1
ATOM 6097 O O . SER B 1 143 ? 1.708 6.434 -12.969 1 89.44 143 SER B O 1
ATOM 6099 N N . THR B 1 144 ? 0.084 4.867 -13.156 1 93.12 144 THR B N 1
ATOM 6100 C CA . THR B 1 144 ? -0.961 5.879 -13.242 1 93.12 144 THR B CA 1
ATOM 6101 C C . THR B 1 144 ? -0.952 6.777 -12.008 1 93.12 144 THR B C 1
ATOM 6103 O O . THR B 1 144 ? -0.836 6.293 -10.883 1 93.12 144 THR B O 1
ATOM 6106 N N . GLN B 1 145 ? -0.989 8.094 -12.227 1 95.81 145 GLN B N 1
ATOM 6107 C CA . GLN B 1 145 ? -0.952 9.039 -11.117 1 95.81 145 GLN B CA 1
ATOM 6108 C C . GLN B 1 145 ? -1.809 10.266 -11.414 1 95.81 145 GLN B C 1
ATOM 6110 O O . GLN B 1 145 ? -2.105 10.562 -12.57 1 95.81 145 GLN B O 1
ATOM 6115 N N . PHE B 1 146 ? -2.24 10.891 -10.398 1 97.5 146 PHE B N 1
ATOM 6116 C CA . PHE B 1 146 ? -2.943 12.164 -10.477 1 97.5 146 PHE B CA 1
ATOM 6117 C C . PHE B 1 146 ? -1.978 13.328 -10.297 1 97.5 146 PHE B C 1
ATOM 6119 O O . PHE B 1 146 ? -0.955 13.195 -9.625 1 97.5 146 PHE B O 1
ATOM 6126 N N . TRP B 1 147 ? -2.221 14.422 -10.914 1 97.88 147 TRP B N 1
ATOM 6127 C CA . TRP B 1 147 ? -1.649 15.734 -10.648 1 97.88 147 TRP B CA 1
ATOM 6128 C C . TRP B 1 147 ? -2.746 16.766 -10.414 1 97.88 147 TRP B C 1
ATOM 6130 O O . TRP B 1 147 ? -3.07 17.547 -11.312 1 97.88 147 TRP B O 1
ATOM 6140 N N . PRO B 1 148 ? -3.285 16.75 -9.234 1 97.94 148 PRO B N 1
ATOM 6141 C CA . PRO B 1 148 ? -4.387 17.656 -8.93 1 97.94 148 PRO B CA 1
ATOM 6142 C C . PRO B 1 148 ? -3.92 19.094 -8.703 1 97.94 148 PRO B C 1
ATOM 6144 O O . PRO B 1 148 ? -2.805 19.328 -8.227 1 97.94 148 PRO B O 1
ATOM 6147 N N . ILE B 1 149 ? -4.715 20.016 -9.102 1 98.44 149 ILE B N 1
ATOM 6148 C CA . ILE B 1 149 ? -4.609 21.438 -8.742 1 98.44 149 ILE B CA 1
ATOM 6149 C C . ILE B 1 149 ? -5.629 21.766 -7.652 1 98.44 149 ILE B C 1
ATOM 6151 O O . ILE B 1 149 ? -6.836 21.703 -7.887 1 98.44 149 ILE B O 1
ATOM 6155 N N . LEU B 1 150 ? -5.074 22.078 -6.496 1 98.25 150 LEU B N 1
ATOM 6156 C CA . LEU B 1 150 ? -5.949 22.344 -5.363 1 98.25 150 LEU B CA 1
ATOM 6157 C C . LEU B 1 150 ? -5.891 23.812 -4.965 1 98.25 150 LEU B C 1
ATOM 6159 O O . LEU B 1 150 ? -4.934 24.516 -5.305 1 98.25 150 LEU B O 1
ATOM 6163 N N . GLY B 1 151 ? -6.953 24.25 -4.324 1 97.94 151 GLY B N 1
ATOM 6164 C CA . GLY B 1 151 ? -7.027 25.625 -3.842 1 97.94 151 GLY B CA 1
ATOM 6165 C C . GLY B 1 151 ? -7.637 25.734 -2.457 1 97.94 151 GLY B C 1
ATOM 6166 O O . GLY B 1 151 ? -8.516 24.953 -2.094 1 97.94 151 GLY B O 1
ATOM 6167 N N . LEU B 1 152 ? -7.121 26.656 -1.747 1 96.94 152 LEU B N 1
ATOM 6168 C CA . LEU B 1 152 ? -7.621 26.984 -0.416 1 96.94 152 LEU B CA 1
ATOM 6169 C C . LEU B 1 152 ? -7.773 28.5 -0.246 1 96.94 152 LEU B C 1
ATOM 6171 O O . LEU B 1 152 ? -6.879 29.266 -0.622 1 96.94 152 LEU B O 1
ATOM 6175 N N . LEU B 1 153 ? -8.961 28.953 0.168 1 95.12 153 LEU B N 1
ATOM 6176 C CA . LEU B 1 153 ? -9.156 30.359 0.474 1 95.12 153 LEU B CA 1
ATOM 6177 C C . LEU B 1 153 ? -8.781 30.656 1.922 1 95.12 153 LEU B C 1
ATOM 6179 O O . LEU B 1 153 ? -9.539 30.344 2.842 1 95.12 153 LEU B O 1
ATOM 6183 N N . GLN B 1 154 ? -7.719 31.297 2.082 1 92.69 154 GLN B N 1
ATOM 6184 C CA . GLN B 1 154 ? -7.219 31.562 3.426 1 92.69 154 GLN B CA 1
ATOM 6185 C C . GLN B 1 154 ? -8.211 32.375 4.234 1 92.69 154 GLN B C 1
ATOM 6187 O O . GLN B 1 154 ? -8.719 33.406 3.756 1 92.69 154 GLN B O 1
ATOM 6192 N N . GLY B 1 155 ? -8.445 31.953 5.391 1 87.06 155 GLY B N 1
ATOM 6193 C CA . GLY B 1 155 ? -9.344 32.688 6.281 1 87.06 155 GLY B CA 1
ATOM 6194 C C . GLY B 1 155 ? -10.797 32.281 6.113 1 87.06 155 GLY B C 1
ATOM 6195 O O . GLY B 1 155 ? -11.633 32.594 6.973 1 87.06 155 GLY B O 1
ATOM 6196 N N . HIS B 1 156 ? -11.086 31.609 5.043 1 87.94 156 HIS B N 1
ATOM 6197 C CA . HIS B 1 156 ? -12.484 31.297 4.762 1 87.94 156 HIS B CA 1
ATOM 6198 C C . HIS B 1 156 ? -12.727 29.797 4.73 1 87.94 156 HIS B C 1
ATOM 6200 O O . HIS B 1 156 ? -13.844 29.344 4.992 1 87.94 156 HIS B O 1
ATOM 6206 N N . THR B 1 157 ? -11.758 29.094 4.344 1 86.06 157 THR B N 1
ATOM 6207 C CA . THR B 1 157 ? -11.922 27.656 4.262 1 86.06 157 THR B CA 1
ATOM 6208 C C . THR B 1 157 ? -10.789 26.938 4.996 1 86.06 157 THR B C 1
ATOM 6210 O O . THR B 1 157 ? -9.656 27.406 5.004 1 86.06 157 THR B O 1
ATOM 6213 N N . LYS B 1 158 ? -11.172 25.75 5.578 1 81.5 158 LYS B N 1
ATOM 6214 C CA . LYS B 1 158 ? -10.164 24.922 6.246 1 81.5 158 LYS B CA 1
ATOM 6215 C C . LYS B 1 158 ? -9.703 23.781 5.34 1 81.5 158 LYS B C 1
ATOM 6217 O O . LYS B 1 158 ? -8.547 23.375 5.398 1 81.5 158 LYS B O 1
ATOM 6222 N N . ALA B 1 159 ? -10.539 23.359 4.508 1 89.44 159 ALA B N 1
ATOM 6223 C CA . ALA B 1 159 ? -10.203 22.25 3.613 1 89.44 159 ALA B CA 1
ATOM 6224 C C . ALA B 1 159 ? -10.047 22.75 2.176 1 89.44 159 ALA B C 1
ATOM 6226 O O . ALA B 1 159 ? -10.797 23.609 1.721 1 89.44 159 ALA B O 1
ATOM 6227 N N . PRO B 1 160 ? -9.094 22.188 1.486 1 95.94 160 PRO B N 1
ATOM 6228 C CA . PRO B 1 160 ? -8.891 22.578 0.089 1 95.94 160 PRO B CA 1
ATOM 6229 C C . PRO B 1 160 ? -9.977 22.031 -0.837 1 95.94 160 PRO B C 1
ATOM 6231 O O . PRO B 1 160 ? -10.734 21.141 -0.448 1 95.94 160 PRO B O 1
ATOM 6234 N N . VAL B 1 161 ? -10.07 22.625 -1.981 1 95.5 161 VAL B N 1
ATOM 6235 C CA . VAL B 1 161 ? -11.008 22.203 -3.016 1 95.5 161 VAL B CA 1
ATOM 6236 C C . VAL B 1 161 ? -10.234 21.797 -4.273 1 95.5 161 VAL B C 1
ATOM 6238 O O . VAL B 1 161 ? -9.086 22.203 -4.457 1 95.5 161 VAL B O 1
ATOM 6241 N N . LEU B 1 162 ? -10.898 21.031 -5.062 1 97 162 LEU B N 1
ATOM 6242 C CA . LEU B 1 162 ? -10.289 20.578 -6.312 1 97 162 LEU B CA 1
ATOM 6243 C C . LEU B 1 162 ? -10.586 21.562 -7.441 1 97 162 LEU B C 1
ATOM 6245 O O . LEU B 1 162 ? -11.75 21.828 -7.758 1 97 162 LEU B O 1
ATOM 6249 N N . ILE B 1 163 ? -9.555 22.109 -8.109 1 98 163 ILE B N 1
ATOM 6250 C CA . ILE B 1 163 ? -9.703 23.078 -9.195 1 98 163 ILE B CA 1
ATOM 6251 C C . ILE B 1 163 ? -9.492 22.391 -10.539 1 98 163 ILE B C 1
ATOM 6253 O O . ILE B 1 163 ? -10.133 22.734 -11.531 1 98 163 ILE B O 1
ATOM 6257 N N . GLY B 1 164 ? -8.594 21.531 -10.562 1 97.94 164 GLY B N 1
ATOM 6258 C CA . GLY B 1 164 ? -8.305 20.734 -11.742 1 97.94 164 GLY B CA 1
ATOM 6259 C C . GLY B 1 164 ? -7.688 19.375 -11.414 1 97.94 164 GLY B C 1
ATOM 6260 O O . GLY B 1 164 ? -7.043 19.219 -10.375 1 97.94 164 GLY B O 1
ATOM 6261 N N . LEU B 1 165 ? -7.879 18.453 -12.312 1 97.94 165 LEU B N 1
ATOM 6262 C CA . LEU B 1 165 ? -7.359 17.109 -12.086 1 97.94 165 LEU B CA 1
ATOM 6263 C C . LEU B 1 165 ? -6.766 16.531 -13.359 1 97.94 165 LEU B C 1
ATOM 6265 O O . LEU B 1 165 ? -7.465 16.375 -14.367 1 97.94 165 LEU B O 1
ATOM 6269 N N . PHE B 1 166 ? -5.48 16.312 -13.312 1 98.19 166 PHE B N 1
ATOM 6270 C CA . PHE B 1 166 ? -4.762 15.656 -14.391 1 98.19 166 PHE B CA 1
ATOM 6271 C C . PHE B 1 166 ? -4.492 14.195 -14.062 1 98.19 166 PHE B C 1
ATOM 6273 O O . PHE B 1 166 ? -4.199 13.859 -12.914 1 98.19 166 PHE B O 1
ATOM 6280 N N . CYS B 1 167 ? -4.672 13.289 -15 1 97.69 167 CYS B N 1
ATOM 6281 C CA . CYS B 1 167 ? -4.398 11.867 -14.836 1 97.69 167 CYS B CA 1
ATOM 6282 C C . CYS B 1 167 ? -3.539 11.344 -15.984 1 97.69 167 CYS B C 1
ATOM 6284 O O . CYS B 1 167 ? -3.885 11.516 -17.156 1 97.69 167 CYS B O 1
ATOM 6286 N N . GLY B 1 168 ? -2.443 10.773 -15.594 1 95.44 168 GLY B N 1
ATOM 6287 C CA . GLY B 1 168 ? -1.552 10.195 -16.578 1 95.44 168 GLY B CA 1
ATOM 6288 C C . GLY B 1 168 ? -0.575 9.195 -16 1 95.44 168 GLY B C 1
ATOM 6289 O O . GLY B 1 168 ? -0.621 8.898 -14.797 1 95.44 168 GLY B O 1
ATOM 6290 N N . THR B 1 169 ? 0.286 8.602 -16.797 1 91.31 169 THR B N 1
ATOM 6291 C CA . THR B 1 169 ? 1.272 7.625 -16.359 1 91.31 169 THR B CA 1
ATOM 6292 C C . THR B 1 169 ? 2.551 8.32 -15.898 1 91.31 169 THR B C 1
ATOM 6294 O O . THR B 1 169 ? 3.449 7.672 -15.352 1 91.31 169 THR B O 1
ATOM 6297 N N . SER B 1 170 ? 2.662 9.531 -16.188 1 91.88 170 SER B N 1
ATOM 6298 C CA . SER B 1 170 ? 3.754 10.391 -15.742 1 91.88 170 SER B CA 1
ATOM 6299 C C . SER B 1 170 ? 3.258 11.805 -15.445 1 91.88 170 SER B C 1
ATOM 6301 O O . SER B 1 170 ? 2.066 12.086 -15.586 1 91.88 170 SER B O 1
ATOM 6303 N N . LYS B 1 171 ? 4.121 12.609 -14.922 1 93.5 171 LYS B N 1
ATOM 6304 C CA . LYS B 1 171 ? 3.75 14.016 -14.773 1 93.5 171 LYS B CA 1
ATOM 6305 C C . LYS B 1 171 ? 3.445 14.648 -16.125 1 93.5 171 LYS B C 1
ATOM 6307 O O . LYS B 1 171 ? 3.898 14.164 -17.156 1 93.5 171 LYS B O 1
ATOM 6312 N N . PRO B 1 172 ? 2.625 15.703 -16.141 1 95.75 172 PRO B N 1
ATOM 6313 C CA . PRO B 1 172 ? 2.338 16.359 -17.406 1 95.75 172 PRO B CA 1
ATOM 6314 C C . PRO B 1 172 ? 3.602 16.688 -18.203 1 95.75 172 PRO B C 1
ATOM 6316 O O . PRO B 1 172 ? 4.578 17.172 -17.641 1 95.75 172 PRO B O 1
ATOM 6319 N N . ASN B 1 173 ? 3.58 16.375 -19.469 1 94.06 173 ASN B N 1
ATOM 6320 C CA . ASN B 1 173 ? 4.777 16.547 -20.297 1 94.06 173 ASN B CA 1
ATOM 6321 C C . ASN B 1 173 ? 4.922 18 -20.766 1 94.06 173 ASN B C 1
ATOM 6323 O O . ASN B 1 173 ? 5.977 18.391 -21.266 1 94.06 173 ASN B O 1
ATOM 6327 N N . SER B 1 174 ? 3.855 18.781 -20.609 1 95.31 174 SER B N 1
ATOM 6328 C CA . SER B 1 174 ? 3.879 20.188 -20.953 1 95.31 174 SER B CA 1
ATOM 6329 C C . SER B 1 174 ? 3.287 21.047 -19.844 1 95.31 174 SER B C 1
ATOM 6331 O O . SER B 1 174 ? 2.088 20.984 -19.578 1 95.31 174 SER B O 1
ATOM 6333 N N . LEU B 1 175 ? 4.156 21.891 -19.312 1 96.06 175 LEU B N 1
ATOM 6334 C CA . LEU B 1 175 ? 3.73 22.781 -18.234 1 96.06 175 LEU B CA 1
ATOM 6335 C C . LEU B 1 175 ? 2.73 23.812 -18.75 1 96.06 175 LEU B C 1
ATOM 6337 O O . LEU B 1 175 ? 1.759 24.125 -18.062 1 96.06 175 LEU B O 1
ATOM 6341 N N . ALA B 1 176 ? 2.9 24.297 -19.922 1 95.81 176 ALA B N 1
ATOM 6342 C CA . ALA B 1 176 ? 2.043 25.312 -20.531 1 95.81 176 ALA B CA 1
ATOM 6343 C C . ALA B 1 176 ? 0.628 24.781 -20.734 1 95.81 176 ALA B C 1
ATOM 6345 O O . ALA B 1 176 ? -0.35 25.453 -20.406 1 95.81 176 ALA B O 1
ATOM 6346 N N . ASP B 1 177 ? 0.534 23.547 -21.234 1 96.38 177 ASP B N 1
ATOM 6347 C CA . ASP B 1 177 ? -0.772 22.938 -21.469 1 96.38 177 ASP B CA 1
ATOM 6348 C C . ASP B 1 177 ? -1.478 22.609 -20.156 1 96.38 177 ASP B C 1
ATOM 6350 O O . ASP B 1 177 ? -2.688 22.812 -20.031 1 96.38 177 ASP B O 1
ATOM 6354 N N . TYR B 1 178 ? -0.717 22.188 -19.25 1 97.25 178 TYR B N 1
ATOM 6355 C CA . TYR B 1 178 ? -1.241 21.781 -17.953 1 97.25 178 TYR B CA 1
ATOM 6356 C C . TYR B 1 178 ? -1.83 22.984 -17.219 1 97.25 178 TYR B C 1
ATOM 6358 O O . TYR B 1 178 ? -2.896 22.875 -16.609 1 97.25 178 TYR B O 1
ATOM 6366 N N . LEU B 1 179 ? -1.2 24.172 -17.266 1 97.62 179 LEU B N 1
ATOM 6367 C CA . LEU B 1 179 ? -1.592 25.344 -16.469 1 97.62 179 LEU B CA 1
ATOM 6368 C C . LEU B 1 179 ? -2.42 26.312 -17.312 1 97.62 179 LEU B C 1
ATOM 6370 O O . LEU B 1 179 ? -2.879 27.344 -16.797 1 97.62 179 LEU B O 1
ATOM 6374 N N . HIS B 1 180 ? -2.701 25.984 -18.531 1 96.94 180 HIS B N 1
ATOM 6375 C CA . HIS B 1 180 ? -3.33 26.922 -19.453 1 96.94 180 HIS B CA 1
ATOM 6376 C C . HIS B 1 180 ? -4.664 27.422 -18.922 1 96.94 180 HIS B C 1
ATOM 6378 O O . HIS B 1 180 ? -4.895 28.625 -18.844 1 96.94 180 HIS B O 1
ATOM 6384 N N . ASP B 1 181 ? -5.551 26.5 -18.562 1 97.06 181 ASP B N 1
ATOM 6385 C CA . ASP B 1 181 ? -6.883 26.875 -18.094 1 97.06 181 ASP B CA 1
ATOM 6386 C C . ASP B 1 181 ? -6.816 27.641 -16.781 1 97.06 181 ASP B C 1
ATOM 6388 O O . ASP B 1 181 ? -7.57 28.594 -16.594 1 97.06 181 ASP B O 1
ATOM 6392 N N . LEU B 1 182 ? -5.957 27.234 -15.922 1 97.69 182 LEU B N 1
ATOM 6393 C CA . LEU B 1 182 ? -5.805 27.906 -14.633 1 97.69 182 LEU B CA 1
ATOM 6394 C C . LEU B 1 182 ? -5.34 29.344 -14.812 1 97.69 182 LEU B C 1
ATOM 6396 O O . LEU B 1 182 ? -5.91 30.266 -14.219 1 97.69 182 LEU B O 1
ATOM 6400 N N . VAL B 1 183 ? -4.293 29.562 -15.656 1 97.19 183 VAL B N 1
ATOM 6401 C CA . VAL B 1 183 ? -3.703 30.875 -15.891 1 97.19 183 VAL B CA 1
ATOM 6402 C C . VAL B 1 183 ? -4.738 31.797 -16.531 1 97.19 183 VAL B C 1
ATOM 6404 O O . VAL B 1 183 ? -4.852 32.969 -16.156 1 97.19 183 VAL B O 1
ATOM 6407 N N . HIS B 1 184 ? -5.473 31.266 -17.422 1 96.31 184 HIS B N 1
ATOM 6408 C CA . HIS B 1 184 ? -6.512 32.031 -18.094 1 96.31 184 HIS B CA 1
ATOM 6409 C C . HIS B 1 184 ? -7.57 32.531 -17.109 1 96.31 184 HIS B C 1
ATOM 6411 O O . HIS B 1 184 ? -7.961 33.688 -17.125 1 96.31 184 HIS B O 1
ATOM 6417 N N . GLU B 1 185 ? -8 31.625 -16.266 1 96.81 185 GLU B N 1
ATOM 6418 C CA . GLU B 1 185 ? -9.023 32 -15.297 1 96.81 185 GLU B CA 1
ATOM 6419 C C . GLU B 1 185 ? -8.469 32.969 -14.266 1 96.81 185 GLU B C 1
ATOM 6421 O O . GLU B 1 185 ? -9.164 33.906 -13.852 1 96.81 185 GLU B O 1
ATOM 6426 N N . LEU B 1 186 ? -7.258 32.812 -13.859 1 96.62 186 LEU B N 1
ATOM 6427 C CA . LEU B 1 186 ? -6.645 33.688 -12.875 1 96.62 186 LEU B CA 1
ATOM 6428 C C . LEU B 1 186 ? -6.531 35.125 -13.422 1 96.62 186 LEU B C 1
ATOM 6430 O O . LEU B 1 186 ? -6.719 36.094 -12.688 1 96.62 186 LEU B O 1
ATOM 6434 N N . LYS B 1 187 ? -6.227 35.25 -14.648 1 93.25 187 LYS B N 1
ATOM 6435 C CA . LYS B 1 187 ? -6.156 36.562 -15.289 1 93.25 187 LYS B CA 1
ATOM 6436 C C . LYS B 1 187 ? -7.512 37.281 -15.258 1 93.25 187 LYS B C 1
ATOM 6438 O O . LYS B 1 187 ? -7.586 38.469 -14.961 1 93.25 187 LYS B O 1
ATOM 6443 N N . MET B 1 188 ? -8.5 36.5 -15.453 1 91.81 188 MET B N 1
ATOM 6444 C CA . MET B 1 188 ? -9.852 37.062 -15.445 1 91.81 188 MET B CA 1
ATOM 6445 C C . MET B 1 188 ? -10.266 37.469 -14.047 1 91.81 188 MET B C 1
ATOM 6447 O O . MET B 1 188 ? -10.906 38.531 -13.867 1 91.81 188 MET B O 1
ATOM 6451 N N . LEU B 1 189 ? -9.898 36.688 -13.117 1 92.38 189 LEU B N 1
ATOM 6452 C CA . LEU B 1 189 ? -10.32 36.938 -11.742 1 92.38 189 LEU B CA 1
ATOM 6453 C C . LEU B 1 189 ? -9.547 38.094 -11.133 1 92.38 189 LEU B C 1
ATOM 6455 O O . LEU B 1 189 ? -10.023 38.75 -10.195 1 92.38 189 LEU B O 1
ATOM 6459 N N . ARG B 1 190 ? -8.367 38.281 -11.57 1 87.69 190 ARG B N 1
ATOM 6460 C CA . ARG B 1 190 ? -7.57 39.406 -11.086 1 87.69 190 ARG B CA 1
ATOM 6461 C C . ARG B 1 190 ? -8.242 40.75 -11.398 1 87.69 190 ARG B C 1
ATOM 6463 O O . ARG B 1 190 ? -8.141 41.688 -10.617 1 87.69 190 ARG B O 1
ATOM 6470 N N . ASP B 1 191 ? -8.969 40.812 -12.484 1 88.69 191 ASP B N 1
ATOM 6471 C CA . ASP B 1 191 ? -9.664 42.031 -12.906 1 88.69 191 ASP B CA 1
ATOM 6472 C C . ASP B 1 191 ? -10.992 42.188 -12.172 1 88.69 191 ASP B C 1
ATOM 6474 O O . ASP B 1 191 ? -11.648 43.219 -12.281 1 88.69 191 ASP B O 1
ATOM 6478 N N . GLY B 1 192 ? -11.312 41.25 -11.422 1 92.81 192 GLY B N 1
ATOM 6479 C CA . GLY B 1 192 ? -12.539 41.312 -10.641 1 92.81 192 GLY B CA 1
ATOM 6480 C C . GLY B 1 192 ? -13.656 40.469 -11.227 1 92.81 192 GLY B C 1
ATOM 6481 O O . GLY B 1 192 ? -13.727 40.281 -12.445 1 92.81 192 GLY B O 1
ATOM 6482 N N . PHE B 1 193 ? -14.461 39.938 -10.352 1 93.06 193 PHE B N 1
ATOM 6483 C CA . PHE B 1 193 ? -15.602 39.156 -10.805 1 93.06 193 PHE B CA 1
ATOM 6484 C C . PHE B 1 193 ? -16.859 39.5 -10.016 1 93.06 193 PHE B C 1
ATOM 6486 O O . PHE B 1 193 ? -16.766 39.875 -8.844 1 93.06 193 PHE B O 1
ATOM 6493 N N . LEU B 1 194 ? -17.906 39.438 -10.727 1 93.06 194 LEU B N 1
ATOM 6494 C CA . LEU B 1 194 ? -19.203 39.781 -10.141 1 93.06 194 LEU B CA 1
ATOM 6495 C C . LEU B 1 194 ? -19.844 38.531 -9.516 1 93.06 194 LEU B C 1
ATOM 6497 O O . LEU B 1 194 ? -19.859 37.469 -10.125 1 93.06 194 LEU B O 1
ATOM 6501 N N . PHE B 1 195 ? -20.172 38.719 -8.195 1 92.81 195 PHE B N 1
ATOM 6502 C CA . PHE B 1 195 ? -20.891 37.656 -7.508 1 92.81 195 PHE B CA 1
ATOM 6503 C C . PHE B 1 195 ? -22.062 38.219 -6.719 1 92.81 195 PHE B C 1
ATOM 6505 O O . PHE B 1 195 ? -21.875 38.969 -5.77 1 92.81 195 PHE B O 1
ATOM 6512 N N . LYS B 1 196 ? -23.281 37.844 -7.008 1 91.94 196 LYS B N 1
ATOM 6513 C CA . LYS B 1 196 ? -24.531 38.281 -6.379 1 91.94 196 LYS B CA 1
ATOM 6514 C C . LYS B 1 196 ? -24.516 39.781 -6.168 1 91.94 196 LYS B C 1
ATOM 6516 O O . LYS B 1 196 ? -24.75 40.281 -5.055 1 91.94 196 LYS B O 1
ATOM 6521 N N . GLN B 1 197 ? -24.094 40.656 -7.148 1 89.06 197 GLN B N 1
ATOM 6522 C CA . GLN B 1 197 ? -24.203 42.125 -7.227 1 89.06 197 GLN B CA 1
ATOM 6523 C C . GLN B 1 197 ? -23.016 42.781 -6.531 1 89.06 197 GLN B C 1
ATOM 6525 O O . GLN B 1 197 ? -23.016 44 -6.312 1 89.06 197 GLN B O 1
ATOM 6530 N N . LYS B 1 198 ? -22.125 42 -6.027 1 93.75 198 LYS B N 1
ATOM 6531 C CA . LYS B 1 198 ? -20.891 42.562 -5.473 1 93.75 198 LYS B CA 1
ATOM 6532 C C . LYS B 1 198 ? -19.688 42.219 -6.352 1 93.75 198 LYS B C 1
ATOM 6534 O O . LYS B 1 198 ? -19.703 41.188 -7.047 1 93.75 198 LYS B O 1
ATOM 6539 N N . THR B 1 199 ? -18.766 43.094 -6.316 1 94.69 199 THR B N 1
ATOM 6540 C CA . THR B 1 199 ? -17.531 42.875 -7.055 1 94.69 199 THR B CA 1
ATOM 6541 C C . THR B 1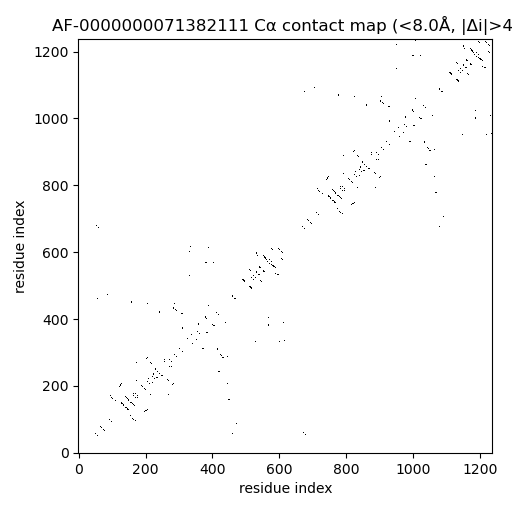 199 ? -16.422 42.406 -6.113 1 94.69 199 THR B C 1
ATOM 6543 O O . THR B 1 199 ? -16.109 43.094 -5.133 1 94.69 199 THR B O 1
ATOM 6546 N N . PHE B 1 200 ? -15.883 41.281 -6.379 1 95.06 200 PHE B N 1
ATOM 6547 C CA . PHE B 1 200 ? -14.805 40.75 -5.562 1 95.06 200 PHE B CA 1
ATOM 6548 C C . PHE B 1 200 ? -13.531 40.562 -6.383 1 95.06 200 PHE B C 1
ATOM 6550 O O . PHE B 1 200 ? -13.578 40.625 -7.613 1 95.06 200 PHE B O 1
ATOM 6557 N N . PHE B 1 201 ? -12.414 40.469 -5.727 1 94.19 201 PHE B N 1
ATOM 6558 C CA . PHE B 1 201 ? -11.109 40.219 -6.34 1 94.19 201 PHE B CA 1
ATOM 6559 C C . PHE B 1 201 ? -10.461 39 -5.715 1 94.19 201 PHE B C 1
ATOM 6561 O O . PHE B 1 201 ? -10.844 38.562 -4.629 1 94.19 201 PHE B O 1
ATOM 6568 N N . LEU B 1 202 ? -9.633 38.344 -6.449 1 94.25 202 LEU B N 1
ATOM 6569 C CA . LEU B 1 202 ? -8.914 37.156 -5.98 1 94.25 202 LEU B CA 1
ATOM 6570 C C . LEU B 1 202 ? -7.43 37.25 -6.32 1 94.25 202 LEU B C 1
ATOM 6572 O O . LEU B 1 202 ? -7.07 37.531 -7.473 1 94.25 202 LEU B O 1
ATOM 6576 N N . ASN B 1 203 ? -6.566 37.125 -5.324 1 93.56 203 ASN B N 1
ATOM 6577 C CA . ASN B 1 203 ? -5.121 37.156 -5.512 1 93.56 203 ASN B CA 1
ATOM 6578 C C . ASN B 1 203 ? -4.469 35.875 -4.984 1 93.56 203 ASN B C 1
ATOM 6580 O O . ASN B 1 203 ? -4.855 35.375 -3.932 1 93.56 203 ASN B O 1
ATOM 6584 N N . VAL B 1 204 ? -3.525 35.375 -5.723 1 96.38 204 VAL B N 1
ATOM 6585 C CA . VAL B 1 204 ? -2.76 34.219 -5.277 1 96.38 204 VAL B CA 1
ATOM 6586 C C . VAL B 1 204 ? -1.704 34.656 -4.262 1 96.38 204 VAL B C 1
ATOM 6588 O O . VAL B 1 204 ? -0.833 35.469 -4.578 1 96.38 204 VAL B O 1
ATOM 6591 N N . VAL B 1 205 ? -1.769 34.094 -3.111 1 95.75 205 VAL B N 1
ATOM 6592 C CA . VAL B 1 205 ? -0.869 34.562 -2.057 1 95.75 205 VAL B CA 1
ATOM 6593 C C . VAL B 1 205 ? 0.307 33.594 -1.928 1 95.75 205 VAL B C 1
ATOM 6595 O O . VAL B 1 205 ? 1.419 34 -1.582 1 95.75 205 VAL B O 1
ATOM 6598 N N . SER B 1 206 ? -0.013 32.344 -2.105 1 97.44 206 SER B N 1
ATOM 6599 C CA . SER B 1 206 ? 1.067 31.391 -1.985 1 97.44 206 SER B CA 1
ATOM 6600 C C . SER B 1 206 ? 0.768 30.125 -2.789 1 97.44 206 SER B C 1
ATOM 6602 O O . SER B 1 206 ? -0.393 29.828 -3.078 1 97.44 206 SER B O 1
ATOM 6604 N N . VAL B 1 207 ? 1.801 29.453 -3.182 1 97.88 207 VAL B N 1
ATOM 6605 C CA . VAL B 1 207 ? 1.743 28.188 -3.893 1 97.88 207 VAL B CA 1
ATOM 6606 C C . VAL B 1 207 ? 2.523 27.125 -3.117 1 97.88 207 VAL B C 1
ATOM 6608 O O . VAL B 1 207 ? 3.74 27.234 -2.947 1 97.88 207 VAL B O 1
ATOM 6611 N N . MET B 1 208 ? 1.794 26.156 -2.693 1 97.25 208 MET B N 1
ATOM 6612 C CA . MET B 1 208 ? 2.398 25.109 -1.872 1 97.25 208 MET B CA 1
ATOM 6613 C C . MET B 1 208 ? 2.727 23.875 -2.713 1 97.25 208 MET B C 1
ATOM 6615 O O . MET B 1 208 ? 1.877 23.375 -3.455 1 97.25 208 MET B O 1
ATOM 6619 N N . CYS B 1 209 ? 3.955 23.438 -2.6 1 95.25 209 CYS B N 1
ATOM 6620 C CA . CYS B 1 209 ? 4.438 22.25 -3.309 1 95.25 209 CYS B CA 1
ATOM 6621 C C . CYS B 1 209 ? 5.555 21.562 -2.529 1 95.25 209 CYS B C 1
ATOM 6623 O O . CYS B 1 209 ? 6.246 22.203 -1.738 1 95.25 209 CYS B O 1
ATOM 6625 N N . ASP B 1 210 ? 5.648 20.297 -2.799 1 93.44 210 ASP B N 1
ATOM 6626 C CA . ASP B 1 210 ? 6.891 19.672 -2.357 1 93.44 210 ASP B CA 1
ATOM 6627 C C . ASP B 1 210 ? 8.047 20.031 -3.285 1 93.44 210 ASP B C 1
ATOM 6629 O O . ASP B 1 210 ? 7.855 20.734 -4.277 1 93.44 210 ASP B O 1
ATOM 6633 N N . THR B 1 211 ? 9.156 19.562 -3.061 1 93.56 211 THR B N 1
ATOM 6634 C CA . THR B 1 211 ? 10.359 20.047 -3.734 1 93.56 211 THR B CA 1
ATOM 6635 C C . THR B 1 211 ? 10.32 19.688 -5.219 1 93.56 211 THR B C 1
ATOM 6637 O O . THR B 1 211 ? 10.508 20.547 -6.074 1 93.56 211 THR B O 1
ATOM 6640 N N . PRO B 1 212 ? 10.062 18.422 -5.547 1 92.38 212 PRO B N 1
ATOM 6641 C CA . PRO B 1 212 ? 10.039 18.094 -6.973 1 92.38 212 PRO B CA 1
ATOM 6642 C C . PRO B 1 212 ? 8.922 18.812 -7.727 1 92.38 212 PRO B C 1
ATOM 6644 O O . PRO B 1 212 ? 9.125 19.281 -8.852 1 92.38 212 PRO B O 1
ATOM 6647 N N . ALA B 1 213 ? 7.758 18.891 -7.168 1 95.19 213 ALA B N 1
ATOM 6648 C CA . ALA B 1 213 ? 6.641 19.578 -7.805 1 95.19 213 ALA B CA 1
ATOM 6649 C C . ALA B 1 213 ? 6.926 21.078 -7.93 1 95.19 213 ALA B C 1
ATOM 6651 O O . ALA B 1 213 ? 6.551 21.703 -8.922 1 95.19 213 ALA B O 1
ATOM 6652 N N . ARG B 1 214 ? 7.543 21.609 -6.934 1 95.81 214 ARG B N 1
ATOM 6653 C CA . ARG B 1 214 ? 7.914 23.016 -6.941 1 95.81 214 ARG B CA 1
ATOM 6654 C C . ARG B 1 214 ? 8.82 23.328 -8.125 1 95.81 214 ARG B C 1
ATOM 6656 O O . ARG B 1 214 ? 8.586 24.297 -8.852 1 95.81 214 ARG B O 1
ATOM 6663 N N . ALA B 1 215 ? 9.867 22.516 -8.289 1 95.25 215 ALA B N 1
ATOM 6664 C CA . ALA B 1 215 ? 10.789 22.703 -9.406 1 95.25 215 ALA B CA 1
ATOM 6665 C C . ALA B 1 215 ? 10.062 22.594 -10.742 1 95.25 215 ALA B C 1
ATOM 6667 O O . ALA B 1 215 ? 10.312 23.391 -11.664 1 95.25 215 ALA B O 1
ATOM 6668 N N . PHE B 1 216 ? 9.172 21.719 -10.859 1 95.81 216 PHE B N 1
ATOM 6669 C CA . PHE B 1 216 ? 8.414 21.5 -12.086 1 95.81 216 PHE B CA 1
ATOM 6670 C C . PHE B 1 216 ? 7.527 22.688 -12.406 1 95.81 216 PHE B C 1
ATOM 6672 O O . PHE B 1 216 ? 7.551 23.203 -13.523 1 95.81 216 PHE B O 1
ATOM 6679 N N . ILE B 1 217 ? 6.742 23.188 -11.406 1 97.12 217 ILE B N 1
ATOM 6680 C CA . ILE B 1 217 ? 5.758 24.25 -11.609 1 97.12 217 ILE B CA 1
ATOM 6681 C C . ILE B 1 217 ? 6.473 25.578 -11.883 1 97.12 217 ILE B C 1
ATOM 6683 O O . ILE B 1 217 ? 5.992 26.391 -12.672 1 97.12 217 ILE B O 1
ATOM 6687 N N . ARG B 1 218 ? 7.598 25.75 -11.266 1 96.31 218 ARG B N 1
ATOM 6688 C CA . ARG B 1 218 ? 8.344 27 -11.43 1 96.31 218 ARG B CA 1
ATOM 6689 C C . ARG B 1 218 ? 9.195 26.953 -12.695 1 96.31 218 ARG B C 1
ATOM 6691 O O . ARG B 1 218 ? 9.672 28 -13.164 1 96.31 218 ARG B O 1
ATOM 6698 N N . GLY B 1 219 ? 9.438 25.734 -13.211 1 95.5 219 GLY B N 1
ATOM 6699 C CA . GLY B 1 219 ? 10.281 25.578 -14.383 1 95.5 219 GLY B CA 1
ATOM 6700 C C . GLY B 1 219 ? 11.758 25.75 -14.086 1 95.5 219 GLY B C 1
ATOM 6701 O O . GLY B 1 219 ? 12.484 26.375 -14.859 1 95.5 219 GLY B O 1
ATOM 6702 N N . VAL B 1 220 ? 12.227 25.312 -12.945 1 95.81 220 VAL B N 1
ATOM 6703 C CA . VAL B 1 220 ? 13.609 25.5 -12.531 1 95.81 220 VAL B CA 1
ATOM 6704 C C . VAL B 1 220 ? 14.266 24.156 -12.266 1 95.81 220 VAL B C 1
ATOM 6706 O O . VAL B 1 220 ? 13.609 23.109 -12.328 1 95.81 220 VAL B O 1
ATOM 6709 N N . LYS B 1 221 ? 15.594 24.203 -11.938 1 92.88 221 LYS B N 1
ATOM 6710 C CA . LYS B 1 221 ? 16.359 23.016 -11.617 1 92.88 221 LYS B CA 1
ATOM 6711 C C . LYS B 1 221 ? 15.914 22.422 -10.281 1 92.88 221 LYS B C 1
ATOM 6713 O O . LYS B 1 221 ? 15.453 23.141 -9.398 1 92.88 221 LYS B O 1
ATOM 6718 N N . SER B 1 222 ? 16.141 21.172 -10.141 1 91.44 222 SER B N 1
ATOM 6719 C CA . SER B 1 222 ? 15.711 20.453 -8.945 1 91.44 222 SER B CA 1
ATOM 6720 C C . SER B 1 222 ? 16.703 20.656 -7.805 1 91.44 222 SER B C 1
ATOM 6722 O O . SER B 1 222 ? 17.781 21.234 -8 1 91.44 222 SER B O 1
ATOM 6724 N N . HIS B 1 223 ? 16.391 20.109 -6.691 1 89 223 HIS B N 1
ATOM 6725 C CA . HIS B 1 223 ? 17.109 20.281 -5.434 1 89 223 HIS B CA 1
ATOM 6726 C C . HIS B 1 223 ? 18.484 19.625 -5.496 1 89 223 HIS B C 1
ATOM 6728 O O . HIS B 1 223 ? 19.344 19.922 -4.668 1 89 223 HIS B O 1
ATOM 6734 N N . THR B 1 224 ? 18.719 18.781 -6.48 1 90.06 224 THR B N 1
ATOM 6735 C CA . THR B 1 224 ? 20 18.078 -6.562 1 90.06 224 THR B CA 1
ATOM 6736 C C . THR B 1 224 ? 20.922 18.75 -7.562 1 90.06 224 THR B C 1
ATOM 6738 O O . THR B 1 224 ? 22.031 18.266 -7.828 1 90.06 224 THR B O 1
ATOM 6741 N N . ALA B 1 225 ? 20.562 19.906 -8.047 1 91.81 225 ALA B N 1
ATOM 6742 C CA . ALA B 1 225 ? 21.375 20.625 -9.023 1 91.81 225 ALA B CA 1
ATOM 6743 C C . ALA B 1 225 ? 22.297 21.641 -8.344 1 91.81 225 ALA B C 1
ATOM 6745 O O . ALA B 1 225 ? 22.062 22.016 -7.195 1 91.81 225 ALA B O 1
ATOM 6746 N N . TYR B 1 226 ? 23.297 22.125 -9.016 1 93.06 226 TYR B N 1
ATOM 6747 C CA . TYR B 1 226 ? 24.266 23.094 -8.5 1 93.06 226 TYR B CA 1
ATOM 6748 C C . TYR B 1 226 ? 23.578 24.422 -8.172 1 93.06 226 TYR B C 1
ATOM 6750 O O . TYR B 1 226 ? 23.891 25.047 -7.152 1 93.06 226 TYR B O 1
ATOM 6758 N N . HIS B 1 227 ? 22.672 24.828 -8.984 1 93.44 227 HIS B N 1
ATOM 6759 C CA . HIS B 1 227 ? 21.891 26.047 -8.75 1 93.44 227 HIS B CA 1
ATOM 6760 C C . HIS B 1 227 ? 20.453 25.703 -8.375 1 93.44 227 HIS B C 1
ATOM 6762 O O . HIS B 1 227 ? 19.516 26.266 -8.93 1 93.44 227 HIS B O 1
ATOM 6768 N N . GLY B 1 228 ? 20.391 24.828 -7.371 1 92.31 228 GLY B N 1
ATOM 6769 C CA . GLY B 1 228 ? 19.094 24.219 -7.082 1 92.31 228 GLY B CA 1
ATOM 6770 C C . GLY B 1 228 ? 18.328 24.938 -6 1 92.31 228 GLY B C 1
ATOM 6771 O O . GLY B 1 228 ? 17.125 24.75 -5.855 1 92.31 228 GLY B O 1
ATOM 6772 N N . CYS B 1 229 ? 18.969 25.859 -5.195 1 93.38 229 CYS B N 1
ATOM 6773 C CA . CYS B 1 229 ? 18.234 26.547 -4.141 1 93.38 229 CYS B CA 1
ATOM 6774 C C . CYS B 1 229 ? 17.266 27.562 -4.73 1 93.38 229 CYS B C 1
ATOM 6776 O O . CYS B 1 229 ? 17.641 28.375 -5.57 1 93.38 229 CYS B O 1
ATOM 6778 N N . ASP B 1 230 ? 16.078 27.578 -4.246 1 92.31 230 ASP B N 1
ATOM 6779 C CA . ASP B 1 230 ? 15.008 28.406 -4.773 1 92.31 230 ASP B CA 1
ATOM 6780 C C . ASP B 1 230 ? 15.102 29.844 -4.242 1 92.31 230 ASP B C 1
ATOM 6782 O O . ASP B 1 230 ? 14.508 30.75 -4.812 1 92.31 230 ASP B O 1
ATOM 6786 N N . LYS B 1 231 ? 15.859 30.078 -3.188 1 95.62 231 LYS B N 1
ATOM 6787 C CA . LYS B 1 231 ? 15.742 31.344 -2.465 1 95.62 231 LYS B CA 1
ATOM 6788 C C . LYS B 1 231 ? 17.031 32.156 -2.533 1 95.62 231 LYS B C 1
ATOM 6790 O O . LYS B 1 231 ? 17.047 33.344 -2.256 1 95.62 231 LYS B O 1
ATOM 6795 N N . CYS B 1 232 ? 18.141 31.531 -2.879 1 94.62 232 CYS B N 1
ATOM 6796 C CA . CYS B 1 232 ? 19.391 32.281 -2.951 1 94.62 232 CYS B CA 1
ATOM 6797 C C . CYS B 1 232 ? 20.234 31.812 -4.145 1 94.62 232 CYS B C 1
ATOM 6799 O O . CYS B 1 232 ? 19.875 30.859 -4.824 1 94.62 232 CYS B O 1
ATOM 6801 N N . HIS B 1 233 ? 21.328 32.5 -4.391 1 93.69 233 HIS B N 1
ATOM 6802 C CA . HIS B 1 233 ? 22.141 32.312 -5.586 1 93.69 233 HIS B CA 1
ATOM 6803 C C . HIS B 1 233 ? 23.328 31.391 -5.297 1 93.69 233 HIS B C 1
ATOM 6805 O O . HIS B 1 233 ? 24.203 31.219 -6.152 1 93.69 233 HIS B O 1
ATOM 6811 N N . GLN B 1 234 ? 23.328 30.766 -4.148 1 93.81 234 GLN B N 1
ATOM 6812 C CA . GLN B 1 234 ? 24.469 29.906 -3.809 1 93.81 234 GLN B CA 1
ATOM 6813 C C . GLN B 1 234 ? 24.594 28.75 -4.785 1 93.81 234 GLN B C 1
ATOM 6815 O O . GLN B 1 234 ? 23.594 28.156 -5.195 1 93.81 234 GLN B O 1
ATOM 6820 N N . THR B 1 235 ? 25.875 28.5 -5.191 1 94.62 235 THR B N 1
ATOM 6821 C CA . THR B 1 235 ? 26.156 27.312 -5.992 1 94.62 235 THR B CA 1
ATOM 6822 C C . THR B 1 235 ? 26.438 26.109 -5.098 1 94.62 235 THR B C 1
ATOM 6824 O O . THR B 1 235 ? 27.234 26.188 -4.172 1 94.62 235 THR B O 1
ATOM 6827 N N . GLY B 1 236 ? 25.75 25.094 -5.395 1 94.19 236 GLY B N 1
ATOM 6828 C CA . GLY B 1 236 ? 25.922 23.891 -4.609 1 94.19 236 GLY B CA 1
ATOM 6829 C C . GLY B 1 236 ? 27.297 23.281 -4.734 1 94.19 236 GLY B C 1
ATOM 6830 O O . GLY B 1 236 ? 28.031 23.578 -5.684 1 94.19 236 GLY B O 1
ATOM 6831 N N . VAL B 1 237 ? 27.719 22.562 -3.725 1 95.25 237 VAL B N 1
ATOM 6832 C CA . VAL B 1 237 ? 28.984 21.844 -3.689 1 95.25 237 VAL B CA 1
ATOM 6833 C C . VAL B 1 237 ? 28.734 20.344 -3.572 1 95.25 237 VAL B C 1
ATOM 6835 O O . VAL B 1 237 ? 28 19.891 -2.684 1 95.25 237 VAL B O 1
ATOM 6838 N N . TRP B 1 238 ? 29.281 19.641 -4.477 1 93.75 238 TRP B N 1
ATOM 6839 C CA . TRP B 1 238 ? 29.141 18.188 -4.484 1 93.75 238 TRP B CA 1
ATOM 6840 C C . TRP B 1 238 ? 30.062 17.547 -3.455 1 93.75 238 TRP B C 1
ATOM 6842 O O . TRP B 1 238 ? 31.281 17.703 -3.514 1 93.75 238 TRP B O 1
ATOM 6852 N N . LYS B 1 239 ? 29.469 16.891 -2.488 1 91.75 239 LYS B N 1
ATOM 6853 C CA . LYS B 1 239 ? 30.234 16.203 -1.451 1 91.75 239 LYS B CA 1
ATOM 6854 C C . LYS B 1 239 ? 29.672 14.82 -1.179 1 91.75 239 LYS B C 1
ATOM 6856 O O . LYS B 1 239 ? 28.5 14.672 -0.847 1 91.75 239 LYS B O 1
ATOM 6861 N N . SER B 1 240 ? 30.484 13.68 -1.224 1 90.69 240 SER B N 1
ATOM 6862 C CA . SER B 1 240 ? 30.125 12.305 -0.896 1 90.69 240 SER B CA 1
ATOM 6863 C C . SER B 1 240 ? 28.844 11.891 -1.61 1 90.69 240 SER B C 1
ATOM 6865 O O . SER B 1 240 ? 27.891 11.43 -0.975 1 90.69 240 SER B O 1
ATOM 6867 N N . ASN B 1 241 ? 28.703 12.266 -2.812 1 87.38 241 ASN B N 1
ATOM 6868 C CA . ASN B 1 241 ? 27.625 11.852 -3.695 1 87.38 241 ASN B CA 1
ATOM 6869 C C . ASN B 1 241 ? 26.328 12.578 -3.363 1 87.38 241 ASN B C 1
ATOM 6871 O O . ASN B 1 241 ? 25.234 12.023 -3.557 1 87.38 241 ASN B O 1
ATOM 6875 N N . ARG B 1 242 ? 26.484 13.758 -2.754 1 92 242 ARG B N 1
ATOM 6876 C CA . ARG B 1 242 ? 25.312 14.578 -2.445 1 92 242 ARG B CA 1
ATOM 6877 C C . ARG B 1 242 ? 25.562 16.031 -2.801 1 92 242 ARG B C 1
ATOM 6879 O O . ARG B 1 242 ? 26.688 16.516 -2.727 1 92 242 ARG B O 1
ATOM 6886 N N . MET B 1 243 ? 24.562 16.703 -3.236 1 94.44 243 MET B N 1
ATOM 6887 C CA . MET B 1 243 ? 24.625 18.141 -3.453 1 94.44 243 MET B CA 1
ATOM 6888 C C . MET B 1 243 ? 24.406 18.891 -2.15 1 94.44 243 MET B C 1
ATOM 6890 O O . MET B 1 243 ? 23.375 18.703 -1.484 1 94.44 243 MET B O 1
ATOM 6894 N N . THR B 1 244 ? 25.328 19.688 -1.719 1 95.69 244 THR B N 1
ATOM 6895 C CA . THR B 1 244 ? 25.25 20.406 -0.448 1 95.69 244 THR B CA 1
ATOM 6896 C C . THR B 1 244 ? 25.234 21.922 -0.674 1 95.69 244 THR B C 1
ATOM 6898 O O . THR B 1 244 ? 25.688 22.391 -1.719 1 95.69 244 THR B O 1
ATOM 6901 N N . PHE B 1 245 ? 24.672 22.656 0.243 1 95.69 245 PHE B N 1
ATOM 6902 C CA . PHE B 1 245 ? 24.609 24.109 0.261 1 95.69 245 PHE B CA 1
ATOM 6903 C C . PHE B 1 245 ? 25.094 24.656 1.602 1 95.69 245 PHE B C 1
ATOM 6905 O O . PHE B 1 245 ? 24.281 25.031 2.449 1 95.69 245 PHE B O 1
ATOM 6912 N N . PRO B 1 246 ? 26.344 24.891 1.793 1 93.94 246 PRO B N 1
ATOM 6913 C CA . PRO B 1 246 ? 26.922 25.172 3.109 1 93.94 246 PRO B CA 1
ATOM 6914 C C . PRO B 1 246 ? 26.812 26.641 3.498 1 93.94 246 PRO B C 1
ATOM 6916 O O . PRO B 1 246 ? 26.875 26.984 4.684 1 93.94 246 PRO B O 1
ATOM 6919 N N . GLU B 1 247 ? 26.578 27.547 2.582 1 92.62 247 GLU B N 1
ATOM 6920 C CA . GLU B 1 247 ? 26.562 28.969 2.904 1 92.62 247 GLU B CA 1
ATOM 6921 C C . GLU B 1 247 ? 25.234 29.375 3.537 1 92.62 247 GLU B C 1
ATOM 6923 O O . GLU B 1 247 ? 24.172 28.938 3.104 1 92.62 247 GLU B O 1
ATOM 6928 N N . VAL B 1 248 ? 25.312 30.188 4.57 1 91.69 248 VAL B N 1
ATOM 6929 C CA . VAL B 1 248 ? 24.109 30.594 5.273 1 91.69 248 VAL B CA 1
ATOM 6930 C C . VAL B 1 248 ? 23.797 32.062 4.965 1 91.69 248 VAL B C 1
ATOM 6932 O O . VAL B 1 248 ? 22.703 32.531 5.281 1 91.69 248 VAL B O 1
ATOM 6935 N N . ASN B 1 249 ? 24.672 32.75 4.277 1 91.19 249 ASN B N 1
ATOM 6936 C CA . ASN B 1 249 ? 24.469 34.188 4.02 1 91.19 249 ASN B CA 1
ATOM 6937 C C . ASN B 1 249 ? 24.609 34.5 2.533 1 91.19 249 ASN B C 1
ATOM 6939 O O . ASN B 1 249 ? 25.094 35.562 2.168 1 91.19 249 ASN B O 1
ATOM 6943 N N . ALA B 1 250 ? 24.203 33.656 1.784 1 92.38 250 ALA B N 1
ATOM 6944 C CA . ALA B 1 250 ? 24.297 33.906 0.345 1 92.38 250 ALA B CA 1
ATOM 6945 C C . ALA B 1 250 ? 23.266 34.938 -0.11 1 92.38 250 ALA B C 1
ATOM 6947 O O . ALA B 1 250 ? 22.266 35.156 0.581 1 92.38 250 ALA B O 1
ATOM 6948 N N . LYS B 1 251 ? 23.547 35.5 -1.229 1 93.81 251 LYS B N 1
ATOM 6949 C CA . LYS B 1 251 ? 22.641 36.5 -1.782 1 93.81 251 LYS B CA 1
ATOM 6950 C C . LYS B 1 251 ? 21.297 35.906 -2.125 1 93.81 251 LYS B C 1
ATOM 6952 O O . LYS B 1 251 ? 21.234 34.844 -2.773 1 93.81 251 LYS B O 1
ATOM 6957 N N . ARG B 1 252 ? 20.281 36.594 -1.777 1 94.62 252 ARG B N 1
ATOM 6958 C CA . ARG B 1 252 ? 18.922 36.094 -1.958 1 94.62 252 ARG B CA 1
ATOM 6959 C C . ARG B 1 252 ? 18.438 36.344 -3.381 1 94.62 252 ARG B C 1
ATOM 6961 O O . ARG B 1 252 ? 18.812 37.344 -4.016 1 94.62 252 ARG B O 1
ATOM 6968 N N . ARG B 1 253 ? 17.672 35.469 -3.807 1 94.69 253 ARG B N 1
ATOM 6969 C CA . ARG B 1 253 ? 16.969 35.656 -5.07 1 94.69 253 ARG B CA 1
ATOM 6970 C C . ARG B 1 253 ? 15.781 36.594 -4.887 1 94.69 253 ARG B C 1
ATOM 6972 O O . ARG B 1 253 ? 15.109 36.562 -3.855 1 94.69 253 ARG B O 1
ATOM 6979 N N . THR B 1 254 ? 15.523 37.438 -5.867 1 95.25 254 THR B N 1
ATOM 6980 C CA . THR B 1 254 ? 14.367 38.344 -5.852 1 95.25 254 THR B CA 1
ATOM 6981 C C . THR B 1 254 ? 13.391 37.969 -6.965 1 95.25 254 THR B C 1
ATOM 6983 O O . THR B 1 254 ? 13.742 37.25 -7.898 1 95.25 254 THR B O 1
ATOM 6986 N N . ASP B 1 255 ? 12.18 38.469 -6.777 1 96.12 255 ASP B N 1
ATOM 6987 C CA . ASP B 1 255 ? 11.18 38.188 -7.812 1 96.12 255 ASP B CA 1
ATOM 6988 C C . ASP B 1 255 ? 11.594 38.844 -9.141 1 96.12 255 ASP B C 1
ATOM 6990 O O . ASP B 1 255 ? 11.32 38.281 -10.203 1 96.12 255 ASP B O 1
ATOM 6994 N N . GLU B 1 256 ? 12.227 39.906 -9.086 1 95.06 256 GLU B N 1
ATOM 6995 C CA . GLU B 1 256 ? 12.68 40.594 -10.289 1 95.06 256 GLU B CA 1
ATOM 6996 C C . GLU B 1 256 ? 13.781 39.812 -10.992 1 95.06 256 GLU B C 1
ATOM 6998 O O . GLU B 1 256 ? 13.766 39.656 -12.211 1 95.06 256 GLU B O 1
ATOM 7003 N N . SER B 1 257 ? 14.719 39.344 -10.18 1 94.06 257 SER B N 1
ATOM 7004 C CA . SER B 1 257 ? 15.797 38.562 -10.766 1 94.06 257 SER B CA 1
ATOM 7005 C C . SER B 1 257 ? 15.266 37.281 -11.398 1 94.06 257 SER B C 1
ATOM 7007 O O . SER B 1 257 ? 15.797 36.812 -12.406 1 94.06 257 SER B O 1
ATOM 7009 N N . PHE B 1 258 ? 14.266 36.75 -10.812 1 95.31 258 PHE B N 1
ATOM 7010 C CA . PHE B 1 258 ? 13.648 35.531 -11.352 1 95.31 258 PHE B CA 1
ATOM 7011 C C . PHE B 1 258 ? 12.969 35.844 -12.688 1 95.31 258 PHE B C 1
ATOM 7013 O O . PHE B 1 258 ? 13.125 35.062 -13.641 1 95.31 258 PHE B O 1
ATOM 7020 N N . ARG B 1 259 ? 12.188 36.938 -12.727 1 94 259 ARG B N 1
ATOM 7021 C CA . ARG B 1 259 ? 11.453 37.312 -13.93 1 94 259 ARG B CA 1
ATOM 7022 C C . ARG B 1 259 ? 12.414 37.562 -15.094 1 94 259 ARG B C 1
ATOM 7024 O O . ARG B 1 259 ? 12.094 37.281 -16.25 1 94 259 ARG B O 1
ATOM 7031 N N . GLN B 1 260 ? 13.578 38.031 -14.742 1 93.06 260 GLN B N 1
ATOM 7032 C CA . GLN B 1 260 ? 14.57 38.375 -15.766 1 93.06 260 GLN B CA 1
ATOM 7033 C C . GLN B 1 260 ? 15.453 37.156 -16.062 1 93.06 260 GLN B C 1
ATOM 7035 O O . GLN B 1 260 ? 16.266 37.188 -17 1 93.06 260 GLN B O 1
ATOM 7040 N N . ALA B 1 261 ? 15.297 36.125 -15.344 1 92.94 261 ALA B N 1
ATOM 7041 C CA . ALA B 1 261 ? 16.094 34.906 -15.508 1 92.94 261 ALA B CA 1
ATOM 7042 C C . ALA B 1 261 ? 17.594 35.219 -15.469 1 92.94 261 ALA B C 1
ATOM 7044 O O . ALA B 1 261 ? 18.344 34.781 -16.344 1 92.94 261 ALA B O 1
ATOM 7045 N N . THR B 1 262 ? 17.969 36 -14.5 1 90.94 262 THR B N 1
ATOM 7046 C CA . THR B 1 262 ? 19.359 36.438 -14.398 1 90.94 262 THR B CA 1
ATOM 7047 C C . THR B 1 262 ? 20.297 35.25 -14.195 1 90.94 262 THR B C 1
ATOM 7049 O O . THR B 1 262 ? 21.422 35.25 -14.688 1 90.94 262 THR B O 1
ATOM 7052 N N . ASP B 1 263 ? 19.844 34.25 -13.43 1 92.06 263 ASP B N 1
ATOM 7053 C CA . ASP B 1 263 ? 20.594 33.031 -13.258 1 92.06 263 ASP B CA 1
ATOM 7054 C C . ASP B 1 263 ? 20.141 31.969 -14.266 1 92.06 263 ASP B C 1
ATOM 7056 O O . ASP B 1 263 ? 19.297 31.125 -13.961 1 92.06 263 ASP B O 1
ATOM 7060 N N . GLU B 1 264 ? 20.781 31.828 -15.328 1 90.88 264 GLU B N 1
ATOM 7061 C CA . GLU B 1 264 ? 20.375 30.984 -16.453 1 90.88 264 GLU B CA 1
ATOM 7062 C C . GLU B 1 264 ? 20.469 29.5 -16.078 1 90.88 264 GLU B C 1
ATOM 7064 O O . GLU B 1 264 ? 19.672 28.688 -16.562 1 90.88 264 GLU B O 1
ATOM 7069 N N . GLU B 1 265 ? 21.391 29.219 -15.25 1 92.69 265 GLU B N 1
ATOM 7070 C CA . GLU B 1 265 ? 21.609 27.828 -14.898 1 92.69 265 GLU B CA 1
ATOM 7071 C C . GLU B 1 265 ? 20.531 27.328 -13.938 1 92.69 265 GLU B C 1
ATOM 7073 O O . GLU B 1 265 ? 20.359 26.125 -13.742 1 92.69 265 GLU B O 1
ATOM 7078 N N . HIS B 1 266 ? 19.844 28.25 -13.367 1 94.12 266 HIS B N 1
ATOM 7079 C CA . HIS B 1 266 ? 18.781 27.906 -12.445 1 94.12 266 HIS B CA 1
ATOM 7080 C C . HIS B 1 266 ? 17.484 27.594 -13.203 1 94.12 266 HIS B C 1
ATOM 7082 O O . HIS B 1 266 ? 16.672 26.781 -12.742 1 94.12 266 HIS B O 1
ATOM 7088 N N . HIS B 1 267 ? 17.297 28.141 -14.352 1 94.62 267 HIS B N 1
ATOM 7089 C CA . HIS B 1 267 ? 16.047 28.047 -15.094 1 94.62 267 HIS B CA 1
ATOM 7090 C C . HIS B 1 267 ? 16.109 26.938 -16.141 1 94.62 267 HIS B C 1
ATOM 7092 O O . HIS B 1 267 ? 17.141 26.75 -16.797 1 94.62 267 HIS B O 1
ATOM 7098 N N . ILE B 1 268 ? 15.07 26.141 -16.281 1 92.88 268 ILE B N 1
ATOM 7099 C CA . ILE B 1 268 ? 14.953 25.078 -17.266 1 92.88 268 ILE B CA 1
ATOM 7100 C C . ILE B 1 268 ? 13.938 25.484 -18.344 1 92.88 268 ILE B C 1
ATOM 7102 O O . ILE B 1 268 ? 14.195 25.344 -19.531 1 92.88 268 ILE B O 1
ATOM 7106 N N . GLN B 1 269 ? 12.75 25.953 -17.922 1 93.06 269 GLN B N 1
ATOM 7107 C CA . GLN B 1 269 ? 11.68 26.359 -18.812 1 93.06 269 GLN B CA 1
ATOM 7108 C C . GLN B 1 269 ? 10.875 27.516 -18.234 1 93.06 269 GLN B C 1
ATOM 7110 O O . GLN B 1 269 ? 10.977 27.812 -17.031 1 93.06 269 GLN B O 1
ATOM 7115 N N . HIS B 1 270 ? 10.141 28.141 -19.094 1 93.62 270 HIS B N 1
ATOM 7116 C CA . HIS B 1 270 ? 9.32 29.281 -18.672 1 93.62 270 HIS B CA 1
ATOM 7117 C C . HIS B 1 270 ? 8.008 28.812 -18.047 1 93.62 270 HIS B C 1
ATOM 7119 O O . HIS B 1 270 ? 7.301 27.984 -18.625 1 93.62 270 HIS B O 1
ATOM 7125 N N . SER B 1 271 ? 7.715 29.312 -16.875 1 95.31 271 SER B N 1
ATOM 7126 C CA . SER B 1 271 ? 6.453 28.984 -16.219 1 95.31 271 SER B CA 1
ATOM 7127 C C . SER B 1 271 ? 5.359 29.984 -16.594 1 95.31 271 SER B C 1
ATOM 7129 O O . SER B 1 271 ? 5.551 31.203 -16.484 1 95.31 271 SER B O 1
ATOM 7131 N N . PRO B 1 272 ? 4.191 29.5 -16.984 1 95.69 272 PRO B N 1
ATOM 7132 C CA . PRO B 1 272 ? 3.082 30.391 -17.344 1 95.69 272 PRO B CA 1
ATOM 7133 C C . PRO B 1 272 ? 2.602 31.234 -16.172 1 95.69 272 PRO B C 1
ATOM 7135 O O . PRO B 1 272 ? 1.951 32.25 -16.359 1 95.69 272 PRO B O 1
ATOM 7138 N N . LEU B 1 273 ? 2.945 30.844 -14.953 1 95.31 273 LEU B N 1
ATOM 7139 C CA . LEU B 1 273 ? 2.527 31.594 -13.773 1 95.31 273 LEU B CA 1
ATOM 7140 C C . LEU B 1 273 ? 3.234 32.938 -13.703 1 95.31 273 LEU B C 1
ATOM 7142 O O . LEU B 1 273 ? 2.713 33.875 -13.102 1 95.31 273 LEU B O 1
ATOM 7146 N N . THR B 1 274 ? 4.387 33.031 -14.273 1 94.25 274 THR B N 1
ATOM 7147 C CA . THR B 1 274 ? 5.152 34.25 -14.297 1 94.25 274 THR B CA 1
ATOM 7148 C C . THR B 1 274 ? 4.445 35.312 -15.141 1 94.25 274 THR B C 1
ATOM 7150 O O . THR B 1 274 ? 4.523 36.5 -14.844 1 94.25 274 THR B O 1
ATOM 7153 N N . ASP B 1 275 ? 3.688 34.906 -16.078 1 91.38 275 ASP B N 1
ATOM 7154 C CA . ASP B 1 275 ? 3.053 35.812 -17.047 1 91.38 275 ASP B CA 1
ATOM 7155 C C . ASP B 1 275 ? 1.876 36.531 -16.406 1 91.38 275 ASP B C 1
ATOM 7157 O O . ASP B 1 275 ? 1.466 37.594 -16.906 1 91.38 275 ASP B O 1
ATOM 7161 N N . ILE B 1 276 ? 1.382 36.031 -15.391 1 91.38 276 ILE B N 1
ATOM 7162 C CA . ILE B 1 276 ? 0.209 36.656 -14.781 1 91.38 276 ILE B CA 1
ATOM 7163 C C . ILE B 1 276 ? 0.637 37.531 -13.602 1 91.38 276 ILE B C 1
ATOM 7165 O O . ILE B 1 276 ? -0.206 38 -12.836 1 91.38 276 ILE B O 1
ATOM 7169 N N . GLY B 1 277 ? 1.888 37.688 -13.414 1 89.38 277 GLY B N 1
ATOM 7170 C CA . GLY B 1 277 ? 2.387 38.594 -12.406 1 89.38 277 GLY B CA 1
ATOM 7171 C C . GLY B 1 277 ? 2.576 37.969 -11.047 1 89.38 277 GLY B C 1
ATOM 7172 O O . GLY B 1 277 ? 2.695 38.656 -10.031 1 89.38 277 GLY B O 1
ATOM 7173 N N . ILE B 1 278 ? 2.5 36.719 -10.922 1 93.69 278 ILE B N 1
ATOM 7174 C CA . ILE B 1 278 ? 2.756 36.031 -9.664 1 93.69 278 ILE B CA 1
ATOM 7175 C C . ILE B 1 278 ? 4.242 36.094 -9.328 1 93.69 278 ILE B C 1
ATOM 7177 O O . ILE B 1 278 ? 5.094 35.906 -10.203 1 93.69 278 ILE B O 1
ATOM 7181 N N . ASP B 1 279 ? 4.551 36.469 -8.117 1 95.62 279 ASP B N 1
ATOM 7182 C CA . ASP B 1 279 ? 5.938 36.469 -7.66 1 95.62 279 ASP B CA 1
ATOM 7183 C C . ASP B 1 279 ? 6.465 35.062 -7.438 1 95.62 279 ASP B C 1
ATOM 7185 O O . ASP B 1 279 ? 6.043 34.375 -6.508 1 95.62 279 ASP B O 1
ATOM 7189 N N . MET B 1 280 ? 7.414 34.688 -8.195 1 96.62 280 MET B N 1
ATOM 7190 C CA . MET B 1 280 ? 7.82 33.281 -8.312 1 96.62 280 MET B CA 1
ATOM 7191 C C . MET B 1 280 ? 8.789 32.906 -7.199 1 96.62 280 MET B C 1
ATOM 7193 O O . MET B 1 280 ? 9.148 31.75 -7.051 1 96.62 280 MET B O 1
ATOM 7197 N N . VAL B 1 281 ? 9.258 33.844 -6.395 1 96.31 281 VAL B N 1
ATOM 7198 C CA . VAL B 1 281 ? 10.109 33.531 -5.25 1 96.31 281 VAL B CA 1
ATOM 7199 C C . VAL B 1 281 ? 9.32 33.688 -3.955 1 96.31 281 VAL B C 1
ATOM 7201 O O . VAL B 1 281 ? 9.164 32.75 -3.182 1 96.31 281 VAL B O 1
ATOM 7204 N N . THR B 1 282 ? 8.656 34.812 -3.857 1 96.19 282 THR B N 1
ATOM 7205 C CA . THR B 1 282 ? 7.957 35.156 -2.633 1 96.19 282 THR B CA 1
ATOM 7206 C C . THR B 1 282 ? 6.691 34.344 -2.469 1 96.19 282 THR B C 1
ATOM 7208 O O . THR B 1 282 ? 6.32 33.969 -1.349 1 96.19 282 THR B O 1
ATOM 7211 N N . CYS B 1 283 ? 6.016 34.031 -3.537 1 97.25 283 CYS B N 1
ATOM 7212 C CA . CYS B 1 283 ? 4.75 33.312 -3.465 1 97.25 283 CYS B CA 1
ATOM 7213 C C . CYS B 1 283 ? 4.984 31.797 -3.371 1 97.25 283 CYS B C 1
ATOM 7215 O O . CYS B 1 283 ? 4.027 31.031 -3.275 1 97.25 283 CYS B O 1
ATOM 7217 N N . PHE B 1 284 ? 6.211 31.391 -3.352 1 97.56 284 PHE B N 1
ATOM 7218 C CA . PHE B 1 284 ? 6.551 29.984 -3.225 1 97.56 284 PHE B CA 1
ATOM 7219 C C . PHE B 1 284 ? 7.32 29.719 -1.935 1 97.56 284 PHE B C 1
ATOM 7221 O O . PHE B 1 284 ? 8.508 29.391 -1.971 1 97.56 284 PHE B O 1
ATOM 7228 N N . PRO B 1 285 ? 6.633 29.75 -0.838 1 97.69 285 PRO B N 1
ATOM 7229 C CA . PRO B 1 285 ? 7.305 29.469 0.431 1 97.69 285 PRO B CA 1
ATOM 7230 C C . PRO B 1 285 ? 7.699 28 0.576 1 97.69 285 PRO B C 1
ATOM 7232 O O . PRO B 1 285 ? 7.137 27.141 -0.099 1 97.69 285 PRO B O 1
ATOM 7235 N N . HIS B 1 286 ? 8.719 27.766 1.411 1 96.81 286 HIS B N 1
ATOM 7236 C CA . HIS B 1 286 ? 9.047 26.391 1.769 1 96.81 286 HIS B CA 1
ATOM 7237 C C . HIS B 1 286 ? 7.91 25.734 2.562 1 96.81 286 HIS B C 1
ATOM 7239 O O . HIS B 1 286 ? 7.312 26.391 3.428 1 96.81 286 HIS B O 1
ATOM 7245 N N . ASP B 1 287 ? 7.605 24.578 2.191 1 96.62 287 ASP B N 1
ATOM 7246 C CA . ASP B 1 287 ? 6.555 23.828 2.875 1 96.62 287 ASP B CA 1
ATOM 7247 C C . ASP B 1 287 ? 7.035 23.328 4.23 1 96.62 287 ASP B C 1
ATOM 7249 O O . ASP B 1 287 ? 7.953 22.5 4.297 1 96.62 287 ASP B O 1
ATOM 7253 N N . TYR B 1 288 ? 6.391 23.75 5.262 1 96.5 288 TYR B N 1
ATOM 7254 C CA . TYR B 1 288 ? 6.715 23.375 6.637 1 96.5 288 TYR B CA 1
ATOM 7255 C C . TYR B 1 288 ? 6.699 21.859 6.812 1 96.5 288 TYR B C 1
ATOM 7257 O O . TYR B 1 288 ? 7.629 21.297 7.391 1 96.5 288 TYR B O 1
ATOM 7265 N N . MET B 1 289 ? 5.734 21.172 6.316 1 97.31 289 MET B N 1
ATOM 7266 C CA . MET B 1 289 ? 5.547 19.734 6.5 1 97.31 289 MET B CA 1
ATOM 7267 C C . MET B 1 289 ? 6.688 18.953 5.859 1 97.31 289 MET B C 1
ATOM 7269 O O . MET B 1 289 ? 7.285 18.094 6.5 1 97.31 289 MET B O 1
ATOM 7273 N N . HIS B 1 290 ? 7.031 19.266 4.684 1 97.06 290 HIS B N 1
ATOM 7274 C CA . HIS B 1 290 ? 8.031 18.5 3.943 1 97.06 290 HIS B CA 1
ATOM 7275 C C . HIS B 1 290 ? 9.445 18.922 4.336 1 97.06 290 HIS B C 1
ATOM 7277 O O . HIS B 1 290 ? 10.344 18.078 4.406 1 97.06 290 HIS B O 1
ATOM 7283 N N . LEU B 1 291 ? 9.641 20.172 4.57 1 97.75 291 LEU B N 1
ATOM 7284 C CA . LEU B 1 291 ? 10.984 20.672 4.848 1 97.75 291 LEU B CA 1
ATOM 7285 C C . LEU B 1 291 ? 11.414 20.312 6.266 1 97.75 291 LEU B C 1
ATOM 7287 O O . LEU B 1 291 ? 12.484 19.734 6.469 1 97.75 291 LEU B O 1
ATOM 7291 N N . VAL B 1 292 ? 10.547 20.609 7.191 1 98.38 292 VAL B N 1
ATOM 7292 C CA . VAL B 1 292 ? 10.953 20.516 8.594 1 98.38 292 VAL B CA 1
ATOM 7293 C C . VAL B 1 292 ? 10.609 19.141 9.133 1 98.38 292 VAL B C 1
ATOM 7295 O O . VAL B 1 292 ? 11.492 18.406 9.594 1 98.38 292 VAL B O 1
ATOM 7298 N N . CYS B 1 293 ? 9.32 18.766 9.031 1 97.94 293 CYS B N 1
ATOM 7299 C CA . CYS B 1 293 ? 8.867 17.531 9.672 1 97.94 293 CYS B CA 1
ATOM 7300 C C . CYS B 1 293 ? 9.406 16.312 8.938 1 97.94 293 CYS B C 1
ATOM 7302 O O . CYS B 1 293 ? 10.273 15.609 9.461 1 97.94 293 CYS B O 1
ATOM 7304 N N . LEU B 1 294 ? 9.117 16.172 7.727 1 97.44 294 LEU B N 1
ATOM 7305 C CA . LEU B 1 294 ? 9.5 14.977 6.973 1 97.44 294 LEU B CA 1
ATOM 7306 C C . LEU B 1 294 ? 10.945 15.086 6.488 1 97.44 294 LEU B C 1
ATOM 7308 O O . LEU B 1 294 ? 11.547 14.078 6.105 1 97.44 294 LEU B O 1
ATOM 7312 N N . GLY B 1 295 ? 11.492 16.312 6.488 1 97.25 295 GLY B N 1
ATOM 7313 C CA . GLY B 1 295 ? 12.852 16.516 6.02 1 97.25 295 GLY B CA 1
ATOM 7314 C C . GLY B 1 295 ? 13.875 16.516 7.141 1 97.25 295 GLY B C 1
ATOM 7315 O O . GLY B 1 295 ? 14.477 15.477 7.426 1 97.25 295 GLY B O 1
ATOM 7316 N N . VAL B 1 296 ? 13.945 17.578 7.863 1 98.38 296 VAL B N 1
ATOM 7317 C CA . VAL B 1 296 ? 15.031 17.812 8.812 1 98.38 296 VAL B CA 1
ATOM 7318 C C . VAL B 1 296 ? 14.844 16.938 10.047 1 98.38 296 VAL B C 1
ATOM 7320 O O . VAL B 1 296 ? 15.766 16.234 10.469 1 98.38 296 VAL B O 1
ATOM 7323 N N . MET B 1 297 ? 13.672 16.922 10.609 1 98.38 297 MET B N 1
ATOM 7324 C CA . MET B 1 297 ? 13.438 16.172 11.844 1 98.38 297 MET B CA 1
ATOM 7325 C C . MET B 1 297 ? 13.648 14.68 11.609 1 98.38 297 MET B C 1
ATOM 7327 O O . MET B 1 297 ? 14.266 14 12.438 1 98.38 297 MET B O 1
ATOM 7331 N N . ARG B 1 298 ? 13.102 14.211 10.57 1 97.88 298 ARG B N 1
ATOM 7332 C CA . ARG B 1 298 ? 13.312 12.812 10.242 1 97.88 298 ARG B CA 1
ATOM 7333 C C . ARG B 1 298 ? 14.805 12.508 10.07 1 97.88 298 ARG B C 1
ATOM 7335 O O . ARG B 1 298 ? 15.289 11.477 10.539 1 97.88 298 ARG B O 1
ATOM 7342 N N . ARG B 1 299 ? 15.523 13.383 9.414 1 97.19 299 ARG B N 1
ATOM 7343 C CA . ARG B 1 299 ? 16.953 13.219 9.195 1 97.19 299 ARG B CA 1
ATOM 7344 C C . ARG B 1 299 ? 17.703 13.164 10.523 1 97.19 299 ARG B C 1
ATOM 7346 O O . ARG B 1 299 ? 18.625 12.352 10.688 1 97.19 299 ARG B O 1
ATOM 7353 N N . LEU B 1 300 ? 17.359 13.992 11.406 1 97.81 300 LEU B N 1
ATOM 7354 C CA . LEU B 1 300 ? 18 14.008 12.711 1 97.81 300 LEU B CA 1
ATOM 7355 C C . LEU B 1 300 ? 17.844 12.656 13.406 1 97.81 300 LEU B C 1
ATOM 7357 O O . LEU B 1 300 ? 18.812 12.109 13.938 1 97.81 300 LEU B O 1
ATOM 7361 N N . LEU B 1 301 ? 16.656 12.141 13.367 1 97.44 301 LEU B N 1
ATOM 7362 C CA . LEU B 1 301 ? 16.406 10.844 13.984 1 97.44 301 LEU B CA 1
ATOM 7363 C C . LEU B 1 301 ? 17.266 9.766 13.328 1 97.44 301 LEU B C 1
ATOM 7365 O O . LEU B 1 301 ? 17.812 8.898 14.008 1 97.44 301 LEU B O 1
ATOM 7369 N N . ASP B 1 302 ? 17.359 9.844 12.039 1 95.94 302 ASP B N 1
ATOM 7370 C CA . ASP B 1 302 ? 18.156 8.867 11.305 1 95.94 302 ASP B CA 1
ATOM 7371 C C . ASP B 1 302 ? 19.641 8.969 11.672 1 95.94 302 ASP B C 1
ATOM 7373 O O . ASP B 1 302 ? 20.328 7.953 11.789 1 95.94 302 ASP B O 1
ATOM 7377 N N . LEU B 1 303 ? 20.094 10.172 11.828 1 96.25 303 LEU B N 1
ATOM 7378 C CA . LEU B 1 303 ? 21.5 10.398 12.148 1 96.25 303 LEU B CA 1
ATOM 7379 C C . LEU B 1 303 ? 21.828 9.898 13.555 1 96.25 303 LEU B C 1
ATOM 7381 O O . LEU B 1 303 ? 22.938 9.438 13.812 1 96.25 303 LEU B O 1
ATOM 7385 N N . TRP B 1 304 ? 20.844 9.961 14.438 1 96.5 304 TRP B N 1
ATOM 7386 C CA . TRP B 1 304 ? 21.062 9.547 15.82 1 96.5 304 TRP B CA 1
ATOM 7387 C C . TRP B 1 304 ? 21 8.023 15.953 1 96.5 304 TRP B C 1
ATOM 7389 O O . TRP B 1 304 ? 21.703 7.445 16.797 1 96.5 304 TRP B O 1
ATOM 7399 N N . ILE B 1 305 ? 20.188 7.371 15.141 1 93.88 305 ILE B N 1
ATOM 7400 C CA . ILE B 1 305 ? 19.859 5.98 15.422 1 93.88 305 ILE B CA 1
ATOM 7401 C C . ILE B 1 305 ? 20.484 5.078 14.359 1 93.88 305 ILE B C 1
ATOM 7403 O O . ILE B 1 305 ? 21 3.998 14.672 1 93.88 305 ILE B O 1
ATOM 7407 N N . SER B 1 306 ? 20.438 5.488 13.141 1 86.44 306 SER B N 1
ATOM 7408 C CA . SER B 1 306 ? 20.906 4.637 12.055 1 86.44 306 SER B CA 1
ATOM 7409 C C . SER B 1 306 ? 22.422 4.711 11.906 1 86.44 306 SER B C 1
ATOM 7411 O O . SER B 1 306 ? 23.078 5.516 12.578 1 86.44 306 SER B O 1
ATOM 7413 N N . THR B 1 307 ? 22.922 3.85 10.977 1 81.75 307 THR B N 1
ATOM 7414 C CA . THR B 1 307 ? 24.359 3.742 10.766 1 81.75 307 THR B CA 1
ATOM 7415 C C . THR B 1 307 ? 24.859 4.852 9.844 1 81.75 307 THR B C 1
ATOM 7417 O O . THR B 1 307 ? 26.062 5.031 9.672 1 81.75 307 THR B O 1
ATOM 7420 N N . ILE B 1 308 ? 24.016 5.645 9.461 1 84.5 308 ILE B N 1
ATOM 7421 C CA . ILE B 1 308 ? 24.375 6.688 8.5 1 84.5 308 ILE B CA 1
ATOM 7422 C C . ILE B 1 308 ? 25.062 7.836 9.227 1 84.5 308 ILE B C 1
ATOM 7424 O O . ILE B 1 308 ? 25.906 8.523 8.648 1 84.5 308 ILE B O 1
ATOM 7428 N N . GLY B 1 309 ? 24.734 8.086 10.477 1 88.56 309 GLY B N 1
ATOM 7429 C CA . GLY B 1 309 ? 25.297 9.188 11.234 1 88.56 309 GLY B CA 1
ATOM 7430 C C . GLY B 1 309 ? 26.688 8.898 11.758 1 88.56 309 GLY B C 1
ATOM 7431 O O . GLY B 1 309 ? 27.094 7.738 11.867 1 88.56 309 GLY B O 1
ATOM 7432 N N . PRO B 1 310 ? 27.375 9.969 11.992 1 92.44 310 PRO B N 1
ATOM 7433 C CA . PRO B 1 310 ? 28.688 9.773 12.609 1 92.44 310 PRO B CA 1
ATOM 7434 C C . PRO B 1 310 ? 28.609 9.078 13.969 1 92.44 310 PRO B C 1
ATOM 7436 O O . PRO B 1 310 ? 27.641 9.258 14.695 1 92.44 310 PRO B O 1
ATOM 7439 N N . LEU B 1 311 ? 29.578 8.398 14.32 1 90.81 311 LEU B N 1
ATOM 7440 C CA . LEU B 1 311 ? 29.594 7.559 15.508 1 90.81 311 LEU B CA 1
ATOM 7441 C C . LEU B 1 311 ? 29.391 8.391 16.766 1 90.81 311 LEU B C 1
ATOM 7443 O O . LEU B 1 311 ? 28.672 7.973 17.688 1 90.81 311 LEU B O 1
ATOM 7447 N N . HIS B 1 312 ? 29.953 9.578 16.797 1 91.25 312 HIS B N 1
ATOM 7448 C CA . HIS B 1 312 ? 29.922 10.375 18.016 1 91.25 312 HIS B CA 1
ATOM 7449 C C . HIS B 1 312 ? 28.531 10.953 18.266 1 91.25 312 HIS B C 1
ATOM 7451 O O . HIS B 1 312 ? 28.219 11.383 19.375 1 91.25 312 HIS B O 1
ATOM 7457 N N . CYS B 1 313 ? 27.703 10.945 17.25 1 93.06 313 CYS B N 1
ATOM 7458 C CA . CYS B 1 313 ? 26.375 11.516 17.391 1 93.06 313 CYS B CA 1
ATOM 7459 C C . CYS B 1 313 ? 25.328 10.422 17.594 1 93.06 313 CYS B C 1
ATOM 7461 O O . CYS B 1 313 ? 24.156 10.711 17.844 1 93.06 313 CYS B O 1
ATOM 7463 N N . ARG B 1 314 ? 25.719 9.195 17.531 1 93.38 314 ARG B N 1
ATOM 7464 C CA . ARG B 1 314 ? 24.781 8.078 17.609 1 93.38 314 ARG B CA 1
ATOM 7465 C C . ARG B 1 314 ? 24.438 7.75 19.062 1 93.38 314 ARG B C 1
ATOM 7467 O O . ARG B 1 314 ? 25.266 7.93 19.953 1 93.38 314 ARG B O 1
ATOM 7474 N N . ILE B 1 315 ? 23.266 7.309 19.172 1 94.06 315 ILE B N 1
ATOM 7475 C CA . ILE B 1 315 ? 22.859 6.91 20.516 1 94.06 315 ILE B CA 1
ATOM 7476 C C . ILE B 1 315 ? 22.938 5.391 20.656 1 94.06 315 ILE B C 1
ATOM 7478 O O . ILE B 1 315 ? 22.766 4.66 19.672 1 94.06 315 ILE B O 1
ATOM 7482 N N . SER B 1 316 ? 23.203 4.922 21.812 1 93 316 SER B N 1
ATOM 7483 C CA . SER B 1 316 ? 23.297 3.492 22.078 1 93 316 SER B CA 1
ATOM 7484 C C . SER B 1 316 ? 21.906 2.844 22.109 1 93 316 SER B C 1
ATOM 7486 O O . SER B 1 316 ? 20.891 3.537 22.172 1 93 316 SER B O 1
ATOM 7488 N N . SER B 1 317 ? 21.906 1.565 22.062 1 92.31 317 SER B N 1
ATOM 7489 C CA . SER B 1 317 ? 20.672 0.81 22.125 1 92.31 317 SER B CA 1
ATOM 7490 C C . SER B 1 317 ? 19.938 1.052 23.438 1 92.31 317 SER B C 1
ATOM 7492 O O . SER B 1 317 ? 18.703 1.097 23.469 1 92.31 317 SER B O 1
ATOM 7494 N N . ILE B 1 318 ? 20.656 1.213 24.453 1 94.62 318 ILE B N 1
ATOM 7495 C CA . ILE B 1 318 ? 20.078 1.467 25.766 1 94.62 318 ILE B CA 1
ATOM 7496 C C . ILE B 1 318 ? 19.422 2.844 25.781 1 94.62 318 ILE B C 1
ATOM 7498 O O . ILE B 1 318 ? 18.312 3 26.297 1 94.62 318 ILE B O 1
ATOM 7502 N N . GLN B 1 319 ? 20.125 3.77 25.25 1 96.06 319 GLN B N 1
ATOM 7503 C CA . GLN B 1 319 ? 19.578 5.121 25.188 1 96.06 319 GLN B CA 1
ATOM 7504 C C . GLN B 1 319 ? 18.312 5.16 24.328 1 96.06 319 GLN B C 1
ATOM 7506 O O . GLN B 1 319 ? 17.344 5.824 24.688 1 96.06 319 GLN B O 1
ATOM 7511 N N . ALA B 1 320 ? 18.422 4.469 23.25 1 96.06 320 ALA B N 1
ATOM 7512 C CA . ALA B 1 320 ? 17.25 4.391 22.375 1 96.06 320 ALA B CA 1
ATOM 7513 C C . ALA B 1 320 ? 16.062 3.766 23.094 1 96.06 320 ALA B C 1
ATOM 7515 O O . ALA B 1 320 ? 14.922 4.219 22.938 1 96.06 320 ALA B O 1
ATOM 7516 N N . SER B 1 321 ? 16.297 2.76 23.828 1 96.12 321 SER B N 1
ATOM 7517 C CA . SER B 1 321 ? 15.25 2.104 24.594 1 96.12 321 SER B CA 1
ATOM 7518 C C . SER B 1 321 ? 14.688 3.033 25.672 1 96.12 321 SER B C 1
ATOM 7520 O O . SER B 1 321 ? 13.484 3.027 25.938 1 96.12 321 SER B O 1
ATOM 7522 N N . MET B 1 322 ? 15.516 3.785 26.266 1 97.06 322 MET B N 1
ATOM 7523 C CA . MET B 1 322 ? 15.094 4.75 27.281 1 97.06 322 MET B CA 1
ATOM 7524 C C . MET B 1 322 ? 14.156 5.793 26.672 1 97.06 322 MET B C 1
ATOM 7526 O O . MET B 1 322 ? 13.109 6.098 27.25 1 97.06 322 MET B O 1
ATOM 7530 N N . VAL B 1 323 ? 14.586 6.316 25.578 1 97.44 323 VAL B N 1
ATOM 7531 C CA . VAL B 1 323 ? 13.766 7.316 24.906 1 97.44 323 VAL B CA 1
ATOM 7532 C C . VAL B 1 323 ? 12.43 6.703 24.5 1 97.44 323 VAL B C 1
ATOM 7534 O O . VAL B 1 323 ? 11.383 7.34 24.641 1 97.44 323 VAL B O 1
ATOM 7537 N N . SER B 1 324 ? 12.5 5.52 24 1 97.44 324 SER B N 1
ATOM 7538 C CA . SER B 1 324 ? 11.281 4.82 23.609 1 97.44 324 SER B CA 1
ATOM 7539 C C . SER B 1 324 ? 10.336 4.633 24.797 1 97.44 324 SER B C 1
ATOM 7541 O O . SER B 1 324 ? 9.133 4.875 24.672 1 97.44 324 SER B O 1
ATOM 7543 N N . ASP B 1 325 ? 10.836 4.172 25.859 1 97.31 325 ASP B N 1
ATOM 7544 C CA . ASP B 1 325 ? 10.031 3.967 27.047 1 97.31 325 ASP B CA 1
ATOM 7545 C C . ASP B 1 325 ? 9.414 5.277 27.531 1 97.31 325 ASP B C 1
ATOM 7547 O O . ASP B 1 325 ? 8.25 5.309 27.938 1 97.31 325 ASP B O 1
ATOM 7551 N N . ARG B 1 326 ? 10.172 6.316 27.484 1 97.75 326 ARG B N 1
ATOM 7552 C CA . ARG B 1 326 ? 9.672 7.629 27.891 1 97.75 326 ARG B CA 1
ATOM 7553 C C . ARG B 1 326 ? 8.547 8.086 26.953 1 97.75 326 ARG B C 1
ATOM 7555 O O . ARG B 1 326 ? 7.547 8.648 27.406 1 97.75 326 ARG B O 1
ATOM 7562 N N . LEU B 1 327 ? 8.766 7.863 25.672 1 98 327 LEU B N 1
ATOM 7563 C CA . LEU B 1 327 ? 7.742 8.227 24.688 1 98 327 LEU B CA 1
ATOM 7564 C C . LEU B 1 327 ? 6.441 7.484 24.969 1 98 327 LEU B C 1
ATOM 7566 O O . LEU B 1 327 ? 5.367 8.086 24.969 1 98 327 LEU B O 1
ATOM 7570 N N . LEU B 1 328 ? 6.535 6.23 25.219 1 96.88 328 LEU B N 1
ATOM 7571 C CA . LEU B 1 328 ? 5.359 5.406 25.469 1 96.88 328 LEU B CA 1
ATOM 7572 C C . LEU B 1 328 ? 4.656 5.84 26.75 1 96.88 328 LEU B C 1
ATOM 7574 O O . LEU B 1 328 ? 3.428 5.77 26.844 1 96.88 328 LEU B O 1
ATOM 7578 N N . ALA B 1 329 ? 5.391 6.285 27.703 1 96.69 329 ALA B N 1
ATOM 7579 C CA . ALA B 1 329 ? 4.828 6.746 28.969 1 96.69 329 ALA B CA 1
ATOM 7580 C C . ALA B 1 329 ? 4.031 8.031 28.781 1 96.69 329 ALA B C 1
ATOM 7582 O O . ALA B 1 329 ? 3.17 8.359 29.594 1 96.69 329 ALA B O 1
ATOM 7583 N N . LEU B 1 330 ? 4.266 8.766 27.703 1 97.44 330 LEU B N 1
ATOM 7584 C CA . LEU B 1 330 ? 3.607 10.047 27.469 1 97.44 330 LEU B CA 1
ATOM 7585 C C . LEU B 1 330 ? 2.285 9.852 26.734 1 97.44 330 LEU B C 1
ATOM 7587 O O . LEU B 1 330 ? 1.524 10.805 26.547 1 97.44 330 LEU B O 1
ATOM 7591 N N . ARG B 1 331 ? 1.962 8.711 26.328 1 96.06 331 ARG B N 1
ATOM 7592 C CA . ARG B 1 331 ? 0.813 8.414 25.469 1 96.06 331 ARG B CA 1
ATOM 7593 C C . ARG B 1 331 ? -0.48 8.914 26.109 1 96.06 331 ARG B C 1
ATOM 7595 O O . ARG B 1 331 ? -1.323 9.508 25.422 1 96.06 331 ARG B O 1
ATOM 7602 N N . SER B 1 332 ? -0.653 8.742 27.406 1 95.31 332 SER B N 1
ATOM 7603 C CA . SER B 1 332 ? -1.896 9.078 28.094 1 95.31 332 SER B CA 1
ATOM 7604 C C . SER B 1 332 ? -1.999 10.586 28.344 1 95.31 332 SER B C 1
ATOM 7606 O O . SER B 1 332 ? -3.047 11.078 28.75 1 95.31 332 SER B O 1
ATOM 7608 N N . TYR B 1 333 ? -0.951 11.328 28.047 1 96.88 333 TYR B N 1
ATOM 7609 C CA . TYR B 1 333 ? -0.92 12.75 28.344 1 96.88 333 TYR B CA 1
ATOM 7610 C C . TYR B 1 333 ? -1.058 13.578 27.078 1 96.88 333 TYR B C 1
ATOM 7612 O O . TYR B 1 333 ? -1.109 14.812 27.125 1 96.88 333 TYR B O 1
ATOM 7620 N N . ILE B 1 334 ? -1.181 12.922 25.891 1 96.25 334 ILE B N 1
ATOM 7621 C CA . ILE B 1 334 ? -1.275 13.633 24.625 1 96.25 334 ILE B CA 1
ATOM 7622 C C . ILE B 1 334 ? -2.723 14.055 24.375 1 96.25 334 ILE B C 1
ATOM 7624 O O . ILE B 1 334 ? -3.621 13.211 24.328 1 96.25 334 ILE B O 1
ATOM 7628 N N . PRO B 1 335 ? -2.904 15.305 24.156 1 95.25 335 PRO B N 1
ATOM 7629 C CA . PRO B 1 335 ? -4.266 15.812 23.969 1 95.25 335 PRO B CA 1
ATOM 7630 C C . PRO B 1 335 ? -4.969 15.188 22.766 1 95.25 335 PRO B C 1
ATOM 7632 O O . PRO B 1 335 ? -4.312 14.648 21.875 1 95.25 335 PRO B O 1
ATOM 7635 N N . SER B 1 336 ? -6.289 15.328 22.672 1 92 336 SER B N 1
ATOM 7636 C CA . SER B 1 336 ? -7.145 14.695 21.672 1 92 336 SER B CA 1
ATOM 7637 C C . SER B 1 336 ? -7 15.375 20.312 1 92 336 SER B C 1
ATOM 7639 O O . SER B 1 336 ? -7.41 14.82 19.297 1 92 336 SER B O 1
ATOM 7641 N N . GLU B 1 337 ? -6.441 16.547 20.359 1 91.12 337 GLU B N 1
ATOM 7642 C CA . GLU B 1 337 ? -6.25 17.266 19.109 1 91.12 337 GLU B CA 1
ATOM 7643 C C . GLU B 1 337 ? -5.219 16.562 18.219 1 91.12 337 GLU B C 1
ATOM 7645 O O . GLU B 1 337 ? -5.148 16.828 17.016 1 91.12 337 GLU B O 1
ATOM 7650 N N . PHE B 1 338 ? -4.418 15.781 18.859 1 91.94 338 PHE B N 1
ATOM 7651 C CA . PHE B 1 338 ? -3.422 15.039 18.094 1 91.94 338 PHE B CA 1
ATOM 7652 C C . PHE B 1 338 ? -4.012 13.75 17.547 1 91.94 338 PHE B C 1
ATOM 7654 O O . PHE B 1 338 ? -4.742 13.047 18.25 1 91.94 338 PHE B O 1
ATOM 7661 N N . ALA B 1 339 ? -3.723 13.508 16.328 1 86.56 339 ALA B N 1
ATOM 7662 C CA . ALA B 1 339 ? -4.266 12.328 15.664 1 86.56 339 ALA B CA 1
ATOM 7663 C C . ALA B 1 339 ? -3.555 11.055 16.125 1 86.56 339 ALA B C 1
ATOM 7665 O O . ALA B 1 339 ? -4.133 9.969 16.094 1 86.56 339 ALA B O 1
ATOM 7666 N N . ARG B 1 340 ? -2.35 11.172 16.516 1 89.44 340 ARG B N 1
ATOM 7667 C CA . ARG B 1 340 ? -1.552 10 16.859 1 89.44 340 ARG B CA 1
ATOM 7668 C C . ARG B 1 340 ? -0.848 10.195 18.188 1 89.44 340 ARG B C 1
ATOM 7670 O O . ARG B 1 340 ? -0.427 11.305 18.531 1 89.44 340 ARG B O 1
ATOM 7677 N N . ARG B 1 341 ? -0.701 9.133 18.828 1 93.81 341 ARG B N 1
ATOM 7678 C CA . ARG B 1 341 ? 0.059 9.094 20.062 1 93.81 341 ARG B CA 1
ATOM 7679 C C . ARG B 1 341 ? 1.501 8.672 19.812 1 93.81 341 ARG B C 1
ATOM 7681 O O . ARG B 1 341 ? 1.801 8.039 18.797 1 93.81 341 ARG B O 1
ATOM 7688 N N . PRO B 1 342 ? 2.328 9.047 20.734 1 96.38 342 PRO B N 1
ATOM 7689 C CA . PRO B 1 342 ? 3.74 8.711 20.531 1 96.38 342 PRO B CA 1
ATOM 7690 C C . PRO B 1 342 ? 3.984 7.207 20.422 1 96.38 342 PRO B C 1
ATOM 7692 O O . PRO B 1 342 ? 3.355 6.426 21.141 1 96.38 342 PRO B O 1
ATOM 7695 N N . ARG B 1 343 ? 4.941 6.848 19.594 1 94.31 343 ARG B N 1
ATOM 7696 C CA . ARG B 1 343 ? 5.379 5.473 19.391 1 94.31 343 ARG B CA 1
ATOM 7697 C C . ARG B 1 343 ? 6.875 5.328 19.641 1 94.31 343 ARG B C 1
ATOM 7699 O O . ARG B 1 343 ? 7.594 6.328 19.734 1 94.31 343 ARG B O 1
ATOM 7706 N N . ALA B 1 344 ? 7.258 4.121 19.703 1 95.06 344 ALA B N 1
ATOM 7707 C CA . ALA B 1 344 ? 8.664 3.834 19.984 1 95.06 344 ALA B CA 1
ATOM 7708 C C . ALA B 1 344 ? 9.539 4.219 18.797 1 95.06 344 ALA B C 1
ATOM 7710 O O . ALA B 1 344 ? 9.055 4.332 17.656 1 95.06 344 ALA B O 1
ATOM 7711 N N . LEU B 1 345 ? 10.828 4.418 19.094 1 95.38 345 LEU B N 1
ATOM 7712 C CA . LEU B 1 345 ? 11.781 4.832 18.062 1 95.38 345 LEU B CA 1
ATOM 7713 C C . LEU B 1 345 ? 11.984 3.73 17.031 1 95.38 345 LEU B C 1
ATOM 7715 O O . LEU B 1 345 ? 12.406 4 15.906 1 95.38 345 LEU B O 1
ATOM 7719 N N . ALA B 1 346 ? 11.719 2.551 17.438 1 90.31 346 ALA B N 1
ATOM 7720 C CA . ALA B 1 346 ? 11.844 1.436 16.5 1 90.31 346 ALA B CA 1
ATOM 7721 C C . ALA B 1 346 ? 10.906 1.607 15.305 1 90.31 346 ALA B C 1
ATOM 7723 O O . ALA B 1 346 ? 11.195 1.123 14.211 1 90.31 346 ALA B O 1
ATOM 7724 N N . ASP B 1 347 ? 9.82 2.342 15.531 1 92.19 347 ASP B N 1
ATOM 7725 C CA . ASP B 1 347 ? 8.828 2.566 14.484 1 92.19 347 ASP B CA 1
ATOM 7726 C C . ASP B 1 347 ? 9.047 3.912 13.797 1 92.19 347 ASP B C 1
ATOM 7728 O O . ASP B 1 347 ? 8.195 4.379 13.039 1 92.19 347 ASP B O 1
ATOM 7732 N N . ARG B 1 348 ? 10.148 4.48 13.984 1 93.44 348 ARG B N 1
ATOM 7733 C CA . ARG B 1 348 ? 10.375 5.848 13.531 1 93.44 348 ARG B CA 1
ATOM 7734 C C . ARG B 1 348 ? 10.242 5.953 12.016 1 93.44 348 ARG B C 1
ATOM 7736 O O . ARG B 1 348 ? 9.828 6.992 11.5 1 93.44 348 ARG B O 1
ATOM 7743 N N . CYS B 1 349 ? 10.664 4.855 11.312 1 92.25 349 CYS B N 1
ATOM 7744 C CA . CYS B 1 349 ? 10.602 4.867 9.859 1 92.25 349 CYS B CA 1
ATOM 7745 C C . CYS B 1 349 ? 9.156 4.941 9.375 1 92.25 349 CYS B C 1
ATOM 7747 O O . CYS B 1 349 ? 8.906 5.289 8.219 1 92.25 349 CYS B O 1
ATOM 7749 N N . ARG B 1 350 ? 8.211 4.715 10.273 1 92.81 350 ARG B N 1
ATOM 7750 C CA . ARG B 1 350 ? 6.801 4.711 9.914 1 92.81 350 ARG B CA 1
ATOM 7751 C C . ARG B 1 350 ? 6.086 5.938 10.469 1 92.81 350 ARG B C 1
ATOM 7753 O O . ARG B 1 350 ? 4.879 6.098 10.281 1 92.81 350 ARG B O 1
ATOM 7760 N N . TRP B 1 351 ? 6.812 6.762 11.172 1 95.81 351 TRP B N 1
ATOM 7761 C CA . TRP B 1 351 ? 6.207 7.977 11.711 1 95.81 351 TRP B CA 1
ATOM 7762 C C . TRP B 1 351 ? 5.695 8.875 10.594 1 95.81 351 TRP B C 1
ATOM 7764 O O . TRP B 1 351 ? 6.363 9.047 9.57 1 95.81 351 TRP B O 1
ATOM 7774 N N . LYS B 1 352 ? 4.57 9.398 10.773 1 94.38 352 LYS B N 1
ATOM 7775 C CA . LYS B 1 352 ? 4.004 10.367 9.828 1 94.38 352 LYS B CA 1
ATOM 7776 C C . LYS B 1 352 ? 4.445 11.789 10.172 1 94.38 352 LYS B C 1
ATOM 7778 O O . LYS B 1 352 ? 5.082 12.016 11.195 1 94.38 352 LYS B O 1
ATOM 7783 N N . ALA B 1 353 ? 4.117 12.703 9.312 1 96.25 353 ALA B N 1
ATOM 7784 C CA . ALA B 1 353 ? 4.516 14.102 9.492 1 96.25 353 ALA B CA 1
ATOM 7785 C C . ALA B 1 353 ? 3.969 14.664 10.797 1 96.25 353 ALA B C 1
ATOM 7787 O O . ALA B 1 353 ? 4.66 15.406 11.5 1 96.25 353 ALA B O 1
ATOM 7788 N N . THR B 1 354 ? 2.77 14.281 11.148 1 95.44 354 THR B N 1
ATOM 7789 C CA . THR B 1 354 ? 2.139 14.781 12.359 1 95.44 354 THR B CA 1
ATOM 7790 C C . THR B 1 354 ? 2.873 14.281 13.602 1 95.44 354 THR B C 1
ATOM 7792 O O . THR B 1 354 ? 2.979 14.992 14.602 1 95.44 354 THR B O 1
ATOM 7795 N N . GLU B 1 355 ? 3.367 13.062 13.539 1 96.12 355 GLU B N 1
ATOM 7796 C CA . GLU B 1 355 ? 4.125 12.516 14.656 1 96.12 355 GLU B CA 1
ATOM 7797 C C . GLU B 1 355 ? 5.477 13.211 14.805 1 96.12 355 GLU B C 1
ATOM 7799 O O . GLU B 1 355 ? 5.93 13.469 15.922 1 96.12 355 GLU B O 1
ATOM 7804 N N . LEU B 1 356 ? 6.066 13.508 13.695 1 97.94 356 LEU B N 1
ATOM 7805 C CA . LEU B 1 356 ? 7.344 14.219 13.719 1 97.94 356 LEU B CA 1
ATOM 7806 C C . LEU B 1 356 ? 7.164 15.641 14.25 1 97.94 356 LEU B C 1
ATOM 7808 O O . LEU B 1 356 ? 8.023 16.141 14.977 1 97.94 356 LEU B O 1
ATOM 7812 N N . ARG B 1 357 ? 6.086 16.219 13.891 1 97.44 357 ARG B N 1
ATOM 7813 C CA . ARG B 1 357 ? 5.762 17.547 14.414 1 97.44 357 ARG B CA 1
ATOM 7814 C C . ARG B 1 357 ? 5.566 17.5 15.922 1 97.44 357 ARG B C 1
ATOM 7816 O O . ARG B 1 357 ? 6.082 18.359 16.641 1 97.44 357 ARG B O 1
ATOM 7823 N N . GLN B 1 358 ? 4.789 16.531 16.375 1 97.25 358 GLN B N 1
ATOM 7824 C CA . GLN B 1 358 ? 4.559 16.359 17.797 1 97.25 358 GLN B CA 1
ATOM 7825 C C . GLN B 1 358 ? 5.871 16.156 18.547 1 97.25 358 GLN B C 1
ATOM 7827 O O . GLN B 1 358 ? 6.078 16.703 19.625 1 97.25 358 GLN B O 1
ATOM 7832 N N . PHE B 1 359 ? 6.75 15.398 17.984 1 98 359 PHE B N 1
ATOM 7833 C CA . PHE B 1 359 ? 8.047 15.117 18.594 1 98 359 PHE B CA 1
ATOM 7834 C C . PHE B 1 359 ? 8.891 16.375 18.672 1 98 359 PHE B C 1
ATOM 7836 O O . PHE B 1 359 ? 9.492 16.672 19.719 1 98 359 PHE B O 1
ATOM 7843 N N . LEU B 1 360 ? 8.883 17.109 17.641 1 98.38 360 LEU B N 1
ATOM 7844 C CA . LEU B 1 360 ? 9.734 18.281 17.531 1 98.38 360 LEU B CA 1
ATOM 7845 C C . LEU B 1 360 ? 9.297 19.359 18.516 1 98.38 360 LEU B C 1
ATOM 7847 O O . LEU B 1 360 ? 10.133 19.984 19.188 1 98.38 360 LEU B O 1
ATOM 7851 N N . LEU B 1 361 ? 8.031 19.516 18.656 1 97.69 361 LEU B N 1
ATOM 7852 C CA . LEU B 1 361 ? 7.531 20.688 19.359 1 97.69 361 LEU B CA 1
ATOM 7853 C C . LEU B 1 361 ? 7.219 20.359 20.828 1 97.69 361 LEU B C 1
ATOM 7855 O O . LEU B 1 361 ? 7.25 21.234 21.688 1 97.69 361 LEU B O 1
ATOM 7859 N N . TYR B 1 362 ? 6.934 19.094 21.078 1 97.88 362 TYR B N 1
ATOM 7860 C CA . TYR B 1 362 ? 6.367 18.812 22.391 1 97.88 362 TYR B CA 1
ATOM 7861 C C . TYR B 1 362 ? 7.137 17.703 23.094 1 97.88 362 TYR B C 1
ATOM 7863 O O . TYR B 1 362 ? 7.84 17.953 24.078 1 97.88 362 TYR B O 1
ATOM 7871 N N . THR B 1 363 ? 7.168 16.531 22.547 1 98.25 363 THR B N 1
ATOM 7872 C CA . THR B 1 363 ? 7.648 15.367 23.281 1 98.25 363 THR B CA 1
ATOM 7873 C C . THR B 1 363 ? 9.164 15.25 23.172 1 98.25 363 THR B C 1
ATOM 7875 O O . THR B 1 363 ? 9.828 14.812 24.125 1 98.25 363 THR B O 1
ATOM 7878 N N . GLY B 1 364 ? 9.734 15.641 22.062 1 98.38 364 GLY B N 1
ATOM 7879 C CA . GLY B 1 364 ? 11.164 15.492 21.828 1 98.38 364 GLY B CA 1
ATOM 7880 C C . GLY B 1 364 ? 12.016 16.188 22.891 1 98.38 364 GLY B C 1
ATOM 7881 O O . GLY B 1 364 ? 12.875 15.547 23.5 1 98.38 364 GLY B O 1
ATOM 7882 N N . PRO B 1 365 ? 11.781 17.484 23.125 1 98.38 365 PRO B N 1
ATOM 7883 C CA . PRO B 1 365 ? 12.562 18.203 24.141 1 98.38 365 PRO B CA 1
ATOM 7884 C C . PRO B 1 365 ? 12.523 17.516 25.516 1 98.38 365 PRO B C 1
ATOM 7886 O O . PRO B 1 365 ? 13.5 17.578 26.266 1 98.38 365 PRO B O 1
ATOM 7889 N N . VAL B 1 366 ? 11.438 16.875 25.781 1 98.31 366 VAL B N 1
ATOM 7890 C CA . VAL B 1 366 ? 11.234 16.266 27.094 1 98.31 366 VAL B CA 1
ATOM 7891 C C . VAL B 1 366 ? 11.969 14.922 27.156 1 98.31 366 VAL B C 1
ATOM 7893 O O . VAL B 1 366 ? 12.766 14.688 28.062 1 98.31 366 VAL B O 1
ATOM 7896 N N . VAL B 1 367 ? 11.805 14.078 26.188 1 98.19 367 VAL B N 1
ATOM 7897 C CA . VAL B 1 367 ? 12.266 12.695 26.266 1 98.19 367 VAL B CA 1
ATOM 7898 C C . VAL B 1 367 ? 13.766 12.633 25.969 1 98.19 367 VAL B C 1
ATOM 7900 O O . VAL B 1 367 ? 14.453 11.711 26.406 1 98.19 367 VAL B O 1
ATOM 7903 N N . LEU B 1 368 ? 14.289 13.609 25.219 1 98 368 LEU B N 1
ATOM 7904 C CA . LEU B 1 368 ? 15.695 13.602 24.844 1 98 368 LEU B CA 1
ATOM 7905 C C . LEU B 1 368 ? 16.562 14.211 25.938 1 98 368 LEU B C 1
ATOM 7907 O O . LEU B 1 368 ? 17.781 14.039 25.938 1 98 368 LEU B O 1
ATOM 7911 N N . ASN B 1 369 ? 15.914 14.938 26.812 1 97.19 369 ASN B N 1
ATOM 7912 C CA . ASN B 1 369 ? 16.641 15.617 27.875 1 97.19 369 ASN B CA 1
ATOM 7913 C C . ASN B 1 369 ? 17.375 14.633 28.781 1 97.19 369 ASN B C 1
ATOM 7915 O O . ASN B 1 369 ? 16.766 13.711 29.328 1 97.19 369 ASN B O 1
ATOM 7919 N N . GLY B 1 370 ? 18.609 14.766 28.844 1 94.88 370 GLY B N 1
ATOM 7920 C CA . GLY B 1 370 ? 19.422 13.914 29.719 1 94.88 370 GLY B CA 1
ATOM 7921 C C . GLY B 1 370 ? 19.844 12.617 29.062 1 94.88 370 GLY B C 1
ATOM 7922 O O . GLY B 1 370 ? 20.562 11.812 29.672 1 94.88 370 GLY B O 1
ATOM 7923 N N . VAL B 1 371 ? 19.469 12.406 27.891 1 95.81 371 VAL B N 1
ATOM 7924 C CA . VAL B 1 371 ? 19.828 11.18 27.188 1 95.81 371 VAL B CA 1
ATOM 7925 C C . VAL B 1 371 ? 20.875 11.477 26.125 1 95.81 371 VAL B C 1
ATOM 7927 O O . VAL B 1 371 ? 21.922 10.805 26.062 1 95.81 371 VAL B O 1
ATOM 7930 N N . LEU B 1 372 ? 20.625 12.531 25.328 1 95.38 372 LEU B N 1
ATOM 7931 C CA . LEU B 1 372 ? 21.578 12.93 24.297 1 95.38 372 LEU B CA 1
ATOM 7932 C C . LEU B 1 372 ? 22.766 13.68 24.906 1 95.38 372 LEU B C 1
ATOM 7934 O O . LEU B 1 372 ? 22.641 14.273 25.984 1 95.38 372 LEU B O 1
ATOM 7938 N N . GLN B 1 373 ? 23.828 13.609 24.141 1 95.19 373 GLN B N 1
ATOM 7939 C CA . GLN B 1 373 ? 24.938 14.484 24.516 1 95.19 373 GLN B CA 1
ATOM 7940 C C . GLN B 1 373 ? 24.531 15.953 24.484 1 95.19 373 GLN B C 1
ATOM 7942 O O . GLN B 1 373 ? 23.688 16.344 23.672 1 95.19 373 GLN B O 1
ATOM 7947 N N . THR B 1 374 ? 25.078 16.719 25.266 1 96.19 374 THR B N 1
ATOM 7948 C CA . THR B 1 374 ? 24.672 18.094 25.469 1 96.19 374 THR B CA 1
ATOM 7949 C C . THR B 1 374 ? 24.734 18.875 24.156 1 96.19 374 THR B C 1
ATOM 7951 O O . THR B 1 374 ? 23.812 19.625 23.828 1 96.19 374 THR B O 1
ATOM 7954 N N . GLN B 1 375 ? 25.781 18.672 23.422 1 96.19 375 GLN B N 1
ATOM 7955 C CA . GLN B 1 375 ? 25.953 19.406 22.172 1 96.19 375 GLN B CA 1
ATOM 7956 C C . GLN B 1 375 ? 24.859 19.031 21.156 1 96.19 375 GLN B C 1
ATOM 7958 O O . GLN B 1 375 ? 24.359 19.891 20.438 1 96.19 375 GLN B O 1
ATOM 7963 N N . ILE B 1 376 ? 24.562 17.766 21.172 1 97.25 376 ILE B N 1
ATOM 7964 C CA . ILE B 1 376 ? 23.562 17.266 20.234 1 97.25 376 ILE B CA 1
ATOM 7965 C C . ILE B 1 376 ? 22.172 17.75 20.672 1 97.25 376 ILE B C 1
ATOM 7967 O O . ILE B 1 376 ? 21.375 18.188 19.844 1 97.25 376 ILE B O 1
ATOM 7971 N N . TYR B 1 377 ? 21.922 17.656 21.938 1 98 377 TYR B N 1
ATOM 7972 C CA . TYR B 1 377 ? 20.672 18.141 22.484 1 98 377 TYR B CA 1
ATOM 7973 C C . TYR B 1 377 ? 20.516 19.641 22.25 1 98 377 TYR B C 1
ATOM 7975 O O . TYR B 1 377 ? 19.422 20.109 21.875 1 98 377 TYR B O 1
ATOM 7983 N N . ASP B 1 378 ? 21.547 20.359 22.438 1 98.25 378 ASP B N 1
ATOM 7984 C CA . ASP B 1 378 ? 21.516 21.812 22.25 1 98.25 378 ASP B CA 1
ATOM 7985 C C . ASP B 1 378 ? 21.234 22.156 20.781 1 98.25 378 ASP B C 1
ATOM 7987 O O . ASP B 1 378 ? 20.5 23.109 20.5 1 98.25 378 ASP B O 1
ATOM 7991 N N . ASN B 1 379 ? 21.859 21.406 19.953 1 98.5 379 ASN B N 1
ATOM 7992 C CA . ASN B 1 379 ? 21.594 21.625 18.531 1 98.5 379 ASN B CA 1
ATOM 7993 C C . ASN B 1 379 ? 20.125 21.344 18.188 1 98.5 379 ASN B C 1
ATOM 7995 O O . ASN B 1 379 ? 19.516 22.109 17.438 1 98.5 379 ASN B O 1
ATOM 7999 N N . PHE B 1 380 ? 19.609 20.25 18.75 1 98.44 380 PHE B N 1
ATOM 8000 C CA . PHE B 1 380 ? 18.203 19.922 18.562 1 98.44 380 PHE B CA 1
ATOM 8001 C C . PHE B 1 380 ? 17.312 21.031 19.109 1 98.44 380 PHE B C 1
ATOM 8003 O O . PHE B 1 380 ? 16.312 21.406 18.469 1 98.44 380 PHE B O 1
ATOM 8010 N N . MET B 1 381 ? 17.656 21.609 20.188 1 98.75 381 MET B N 1
ATOM 8011 C CA . MET B 1 381 ? 16.844 22.641 20.828 1 98.75 381 MET B CA 1
ATOM 8012 C C . MET B 1 381 ? 16.828 23.922 20 1 98.75 381 MET B C 1
ATOM 8014 O O . MET B 1 381 ? 15.828 24.641 19.984 1 98.75 381 MET B O 1
ATOM 8018 N N . LEU B 1 382 ? 17.953 24.188 19.281 1 98.81 382 LEU B N 1
ATOM 8019 C CA . LEU B 1 382 ? 17.953 25.328 18.375 1 98.81 382 LEU B CA 1
ATOM 8020 C C . LEU B 1 382 ? 16.844 25.203 17.344 1 98.81 382 LEU B C 1
ATOM 8022 O O . LEU B 1 382 ? 16.109 26.172 17.078 1 98.81 382 LEU B O 1
ATOM 8026 N N . LEU B 1 383 ? 16.719 24.031 16.828 1 98.81 383 LEU B N 1
ATOM 8027 C CA . LEU B 1 383 ? 15.688 23.766 15.828 1 98.81 383 LEU B CA 1
ATOM 8028 C C . LEU B 1 383 ? 14.297 23.812 16.453 1 98.81 383 LEU B C 1
ATOM 8030 O O . LEU B 1 383 ? 13.406 24.484 15.93 1 98.81 383 LEU B O 1
ATOM 8034 N N . SER B 1 384 ? 14.109 23.078 17.547 1 98.75 384 SER B N 1
ATOM 8035 C CA . SER B 1 384 ? 12.812 22.938 18.203 1 98.75 384 SER B CA 1
ATOM 8036 C C . SER B 1 384 ? 12.258 24.297 18.594 1 98.75 384 SER B C 1
ATOM 8038 O O . SER B 1 384 ? 11.109 24.625 18.297 1 98.75 384 SER B O 1
ATOM 8040 N N . VAL B 1 385 ? 13.078 25.125 19.188 1 98.69 385 VAL B N 1
ATOM 8041 C CA . VAL B 1 385 ? 12.656 26.422 19.703 1 98.69 385 VAL B CA 1
ATOM 8042 C C . VAL B 1 385 ? 12.383 27.375 18.531 1 98.69 385 VAL B C 1
ATOM 8044 O O . VAL B 1 385 ? 11.398 28.109 18.531 1 98.69 385 VAL B O 1
ATOM 8047 N N . ALA B 1 386 ? 13.234 27.359 17.531 1 98.81 386 ALA B N 1
ATOM 8048 C CA . ALA B 1 386 ? 13.039 28.219 16.359 1 98.81 386 ALA B CA 1
ATOM 8049 C C . ALA B 1 386 ? 11.719 27.906 15.664 1 98.81 386 ALA B C 1
ATOM 8051 O O . ALA B 1 386 ? 10.953 28.797 15.328 1 98.81 386 ALA B O 1
ATOM 8052 N N . VAL B 1 387 ? 11.461 26.609 15.469 1 98.62 387 VAL B N 1
ATOM 8053 C CA . VAL B 1 387 ? 10.242 26.188 14.789 1 98.62 387 VAL B CA 1
ATOM 8054 C C . VAL B 1 387 ? 9.031 26.5 15.656 1 98.62 387 VAL B C 1
ATOM 8056 O O . VAL B 1 387 ? 7.977 26.891 15.148 1 98.62 387 VAL B O 1
ATOM 8059 N N . TYR B 1 388 ? 9.188 26.328 16.953 1 98.38 388 TYR B N 1
ATOM 8060 C CA . TYR B 1 388 ? 8.117 26.688 17.875 1 98.38 388 TYR B CA 1
ATOM 8061 C C . TYR B 1 388 ? 7.738 28.156 17.734 1 98.38 388 TYR B C 1
ATOM 8063 O O . TYR B 1 388 ? 6.559 28.5 17.641 1 98.38 388 TYR B O 1
ATOM 8071 N N . ILE B 1 389 ? 8.688 29 17.688 1 98.31 389 ILE B N 1
ATOM 8072 C CA . ILE B 1 389 ? 8.477 30.438 17.562 1 98.31 389 ILE B CA 1
ATOM 8073 C C . ILE B 1 389 ? 7.77 30.75 16.25 1 98.31 389 ILE B C 1
ATOM 8075 O O . ILE B 1 389 ? 6.781 31.484 16.234 1 98.31 389 ILE B O 1
ATOM 8079 N N . LEU B 1 390 ? 8.242 30.125 15.203 1 98.31 390 LEU B N 1
ATOM 8080 C CA . LEU B 1 390 ? 7.723 30.422 13.875 1 98.31 390 LEU B CA 1
ATOM 8081 C C . LEU B 1 390 ? 6.328 29.828 13.695 1 98.31 390 LEU B C 1
ATOM 8083 O O . LEU B 1 390 ? 5.543 30.312 12.875 1 98.31 390 LEU B O 1
ATOM 8087 N N . ALA B 1 391 ? 6.055 28.812 14.422 1 97.19 391 ALA B N 1
ATOM 8088 C CA . ALA B 1 391 ? 4.75 28.172 14.312 1 97.19 391 ALA B CA 1
ATOM 8089 C C . ALA B 1 391 ? 3.713 28.875 15.18 1 97.19 391 ALA B C 1
ATOM 8091 O O . ALA B 1 391 ? 2.508 28.719 14.969 1 97.19 391 ALA B O 1
ATOM 8092 N N . SER B 1 392 ? 4.117 29.656 16.125 1 95.81 392 SER B N 1
ATOM 8093 C CA . SER B 1 392 ? 3.221 30.344 17.047 1 95.81 392 SER B CA 1
ATOM 8094 C C . SER B 1 392 ? 2.67 31.625 16.438 1 95.81 392 SER B C 1
ATOM 8096 O O . SER B 1 392 ? 3.436 32.5 16.016 1 95.81 392 SER B O 1
ATOM 8098 N N . PRO B 1 393 ? 1.396 31.781 16.422 1 91.94 393 PRO B N 1
ATOM 8099 C CA . PRO B 1 393 ? 0.824 33.031 15.898 1 91.94 393 PRO B CA 1
ATOM 8100 C C . PRO B 1 393 ? 1.227 34.25 16.719 1 91.94 393 PRO B C 1
ATOM 8102 O O . PRO B 1 393 ? 1.328 35.375 16.188 1 91.94 393 PRO B O 1
ATOM 8105 N N . GLU B 1 394 ? 1.561 34.062 17.891 1 91.56 394 GLU B N 1
ATOM 8106 C CA . GLU B 1 394 ? 1.895 35.156 18.797 1 91.56 394 GLU B CA 1
ATOM 8107 C C . GLU B 1 394 ? 3.342 35.594 18.625 1 91.56 394 GLU B C 1
ATOM 8109 O O . GLU B 1 394 ? 3.629 36.781 18.625 1 91.56 394 GLU B O 1
ATOM 8114 N N . PHE B 1 395 ? 4.191 34.656 18.391 1 95.88 395 PHE B N 1
ATOM 8115 C CA . PHE B 1 395 ? 5.617 34.969 18.469 1 95.88 395 PHE B CA 1
ATOM 8116 C C . PHE B 1 395 ? 6.215 35.062 17.062 1 95.88 395 PHE B C 1
ATOM 8118 O O . PHE B 1 395 ? 7.293 35.625 16.891 1 95.88 395 PHE B O 1
ATOM 8125 N N . CYS B 1 396 ? 5.578 34.531 16.094 1 96.25 396 CYS B N 1
ATOM 8126 C CA . CYS B 1 396 ? 6.203 34.344 14.797 1 96.25 396 CYS B CA 1
ATOM 8127 C C . CYS B 1 396 ? 6.688 35.656 14.203 1 96.25 396 CYS B C 1
ATOM 8129 O O . CYS B 1 396 ? 7.738 35.688 13.562 1 96.25 396 CYS B O 1
ATOM 8131 N N . MET B 1 397 ? 5.973 36.781 14.461 1 97 397 MET B N 1
ATOM 8132 C CA . MET B 1 397 ? 6.379 38.062 13.914 1 97 397 MET B CA 1
ATOM 8133 C C . MET B 1 397 ? 7.309 38.812 14.883 1 97 397 MET B C 1
ATOM 8135 O O . MET B 1 397 ? 8.344 39.344 14.477 1 97 397 MET B O 1
ATOM 8139 N N . GLU B 1 398 ? 6.988 38.719 16.109 1 97.06 398 GLU B N 1
ATOM 8140 C CA . GLU B 1 398 ? 7.723 39.438 17.141 1 97.06 398 GLU B CA 1
ATOM 8141 C C . GLU B 1 398 ? 9.141 38.906 17.297 1 97.06 398 GLU B C 1
ATOM 8143 O O . GLU B 1 398 ? 10.086 39.688 17.484 1 97.06 398 GLU B O 1
ATOM 8148 N N . MET B 1 399 ? 9.266 37.656 17.219 1 98.06 399 MET B N 1
ATOM 8149 C CA . MET B 1 399 ? 10.562 37.031 17.453 1 98.06 399 MET B CA 1
ATOM 8150 C C . MET B 1 399 ? 11.117 36.438 16.172 1 98.06 399 MET B C 1
ATOM 8152 O O . MET B 1 399 ? 11.898 35.469 16.234 1 98.06 399 MET B O 1
ATOM 8156 N N . ASN B 1 400 ? 10.727 36.906 15.086 1 98.44 400 ASN B N 1
ATOM 8157 C CA . ASN B 1 400 ? 11.094 36.344 13.797 1 98.44 400 ASN B CA 1
ATOM 8158 C C . ASN B 1 400 ? 12.609 36.375 13.586 1 98.44 400 ASN B C 1
ATOM 8160 O O . ASN B 1 400 ? 13.211 35.375 13.203 1 98.44 400 ASN B O 1
ATOM 8164 N N . ASP B 1 401 ? 13.219 37.5 13.844 1 98.12 401 ASP B N 1
ATOM 8165 C CA . ASP B 1 401 ? 14.648 37.656 13.633 1 98.12 401 ASP B CA 1
ATOM 8166 C C . ASP B 1 401 ? 15.445 36.75 14.57 1 98.12 401 ASP B C 1
ATOM 8168 O O . ASP B 1 401 ? 16.484 36.219 14.188 1 98.12 401 ASP B O 1
ATOM 8172 N N . PHE B 1 402 ? 14.961 36.719 15.734 1 98.44 402 PHE B N 1
ATOM 8173 C CA . PHE B 1 402 ? 15.609 35.812 16.688 1 98.44 402 PHE B CA 1
ATOM 8174 C C . PHE B 1 402 ? 15.547 34.375 16.203 1 98.44 402 PHE B C 1
ATOM 8176 O O . PHE B 1 402 ? 16.547 33.656 16.25 1 98.44 402 PHE B O 1
ATOM 8183 N N . ALA B 1 403 ? 14.367 33.969 15.734 1 98.62 403 ALA B N 1
ATOM 8184 C CA . ALA B 1 403 ? 14.211 32.625 15.18 1 98.62 403 ALA B CA 1
ATOM 8185 C C . ALA B 1 403 ? 15.172 32.375 14.016 1 98.62 403 ALA B C 1
ATOM 8187 O O . ALA B 1 403 ? 15.727 31.297 13.867 1 98.62 403 ALA B O 1
ATOM 8188 N N . ASN B 1 404 ? 15.359 33.375 13.195 1 98.44 404 ASN B N 1
ATOM 8189 C CA . ASN B 1 404 ? 16.297 33.281 12.094 1 98.44 404 ASN B CA 1
ATOM 8190 C C . ASN B 1 404 ? 17.719 33.031 12.586 1 98.44 404 ASN B C 1
ATOM 8192 O O . ASN B 1 404 ? 18.453 32.219 12.016 1 98.44 404 ASN B O 1
ATOM 8196 N N . THR B 1 405 ? 18.047 33.75 13.609 1 98.38 405 THR B N 1
ATOM 8197 C CA . THR B 1 405 ? 19.375 33.594 14.188 1 98.38 405 THR B CA 1
ATOM 8198 C C . THR B 1 405 ? 19.562 32.156 14.719 1 98.38 405 THR B C 1
ATOM 8200 O O . THR B 1 405 ? 20.609 31.547 14.531 1 98.38 405 THR B O 1
ATOM 8203 N N . LEU B 1 406 ? 18.547 31.656 15.344 1 98.69 406 LEU B N 1
ATOM 8204 C CA . LEU B 1 406 ? 18.609 30.312 15.875 1 98.69 406 LEU B CA 1
ATOM 8205 C C . LEU B 1 406 ? 18.75 29.281 14.75 1 98.69 406 LEU B C 1
ATOM 8207 O O . LEU B 1 406 ? 19.531 28.344 14.859 1 98.69 406 LEU B O 1
ATOM 8211 N N . LEU B 1 407 ? 18.016 29.469 13.656 1 98.69 407 LEU B N 1
ATOM 8212 C CA . LEU B 1 407 ? 18.062 28.531 12.539 1 98.69 407 LEU B CA 1
ATOM 8213 C C . LEU B 1 407 ? 19.422 28.562 11.844 1 98.69 407 LEU B C 1
ATOM 8215 O O . LEU B 1 407 ? 19.953 27.531 11.461 1 98.69 407 LEU B O 1
ATOM 8219 N N . ARG B 1 408 ? 19.969 29.719 11.68 1 98.19 408 ARG B N 1
ATOM 8220 C CA . ARG B 1 408 ? 21.297 29.844 11.094 1 98.19 408 ARG B CA 1
ATOM 8221 C C . ARG B 1 408 ? 22.344 29.156 11.961 1 98.19 408 ARG B C 1
ATOM 8223 O O . ARG B 1 408 ? 23.203 28.438 11.461 1 98.19 408 ARG B O 1
ATOM 8230 N N . SER B 1 409 ? 22.219 29.375 13.25 1 98.31 409 SER B N 1
ATOM 8231 C CA . SER B 1 409 ? 23.125 28.719 14.188 1 98.31 409 SER B CA 1
ATOM 8232 C C . SER B 1 409 ? 22.953 27.203 14.133 1 98.31 409 SER B C 1
ATOM 8234 O O . SER B 1 409 ? 23.938 26.469 14.219 1 98.31 409 SER B O 1
ATOM 8236 N N . PHE B 1 410 ? 21.734 26.781 14.094 1 98.5 410 PHE B N 1
ATOM 8237 C CA . PHE B 1 410 ? 21.469 25.344 13.984 1 98.5 410 PHE B CA 1
ATOM 8238 C C . PHE B 1 410 ? 22.203 24.75 12.789 1 98.5 410 PHE B C 1
ATOM 8240 O O . PHE B 1 410 ? 22.875 23.734 12.914 1 98.5 410 PHE B O 1
ATOM 8247 N N . VAL B 1 411 ? 22.047 25.391 11.586 1 98.5 411 VAL B N 1
ATOM 8248 C CA . VAL B 1 411 ? 22.625 24.875 10.344 1 98.5 411 VAL B CA 1
ATOM 8249 C C . VAL B 1 411 ? 24.141 24.844 10.445 1 98.5 411 VAL B C 1
ATOM 8251 O O . VAL B 1 411 ? 24.781 23.875 10.055 1 98.5 411 VAL B O 1
ATOM 8254 N N . GLU B 1 412 ? 24.734 25.891 10.992 1 97.69 412 GLU B N 1
ATOM 8255 C CA . GLU B 1 412 ? 26.188 25.969 11.164 1 97.69 412 GLU B CA 1
ATOM 8256 C C . GLU B 1 412 ? 26.688 24.875 12.094 1 97.69 412 GLU B C 1
ATOM 8258 O O . GLU B 1 412 ? 27.641 24.156 11.766 1 97.69 412 GLU B O 1
ATOM 8263 N N . HIS B 1 413 ? 26.031 24.781 13.227 1 97.75 413 HIS B N 1
ATOM 8264 C CA . HIS B 1 413 ? 26.422 23.766 14.195 1 97.75 413 HIS B CA 1
ATOM 8265 C C . HIS B 1 413 ? 26.172 22.359 13.656 1 97.75 413 HIS B C 1
ATOM 8267 O O . HIS B 1 413 ? 26.922 21.438 13.953 1 97.75 413 HIS B O 1
ATOM 8273 N N . PHE B 1 414 ? 25.094 22.234 12.93 1 97.94 414 PHE B N 1
ATOM 8274 C CA . PHE B 1 414 ? 24.766 20.953 12.305 1 97.94 414 PHE B CA 1
ATOM 8275 C C . PHE B 1 414 ? 25.906 20.469 11.43 1 97.94 414 PHE B C 1
ATOM 8277 O O . PHE B 1 414 ? 26.297 19.297 11.508 1 97.94 414 PHE B O 1
ATOM 8284 N N . GLY B 1 415 ? 26.438 21.328 10.602 1 96.44 415 GLY B N 1
ATOM 8285 C CA . GLY B 1 415 ? 27.562 20.984 9.75 1 96.44 415 GLY B CA 1
ATOM 8286 C C . GLY B 1 415 ? 28.781 20.531 10.539 1 96.44 415 GLY B C 1
ATOM 8287 O O . GLY B 1 415 ? 29.5 19.625 10.117 1 96.44 415 GLY B O 1
ATOM 8288 N N . GLN B 1 416 ? 28.953 21.109 11.672 1 96.25 416 GLN B N 1
ATOM 8289 C CA . GLN B 1 416 ? 30.094 20.797 12.516 1 96.25 416 GLN B CA 1
ATOM 8290 C C . GLN B 1 416 ? 29.906 19.469 13.234 1 96.25 416 GLN B C 1
ATOM 8292 O O . GLN B 1 416 ? 30.844 18.672 13.359 1 96.25 416 GLN B O 1
ATOM 8297 N N . LEU B 1 417 ? 28.734 19.234 13.648 1 96.5 417 LEU B N 1
ATOM 8298 C CA . LEU B 1 417 ? 28.438 18.062 14.469 1 96.5 417 LEU B CA 1
ATOM 8299 C C . LEU B 1 417 ? 28.266 16.812 13.602 1 96.5 417 LEU B C 1
ATOM 8301 O O . LEU B 1 417 ? 28.781 15.75 13.93 1 96.5 417 LEU B O 1
ATOM 8305 N N . TYR B 1 418 ? 27.516 16.938 12.531 1 96.25 418 TYR B N 1
ATOM 8306 C CA . TYR B 1 418 ? 27.109 15.766 11.766 1 96.25 418 TYR B CA 1
ATOM 8307 C C . TYR B 1 418 ? 27.922 15.656 10.477 1 96.25 418 TYR B C 1
ATOM 8309 O O . TYR B 1 418 ? 28 14.578 9.883 1 96.25 418 TYR B O 1
ATOM 8317 N N . GLY B 1 419 ? 28.438 16.734 9.984 1 94.88 419 GLY B N 1
ATOM 8318 C CA . GLY B 1 419 ? 29.203 16.734 8.758 1 94.88 419 GLY B CA 1
ATOM 8319 C C . GLY B 1 419 ? 28.609 17.625 7.676 1 94.88 419 GLY B C 1
ATOM 8320 O O . GLY B 1 419 ? 27.391 17.688 7.527 1 94.88 419 GLY B O 1
ATOM 8321 N N . GLU B 1 420 ? 29.422 18.156 6.879 1 94.25 420 GLU B N 1
ATOM 8322 C CA . GLU B 1 420 ? 29 19.078 5.828 1 94.25 420 GLU B CA 1
ATOM 8323 C C . GLU B 1 420 ? 28.281 18.344 4.699 1 94.25 420 GLU B C 1
ATOM 8325 O O . GLU B 1 420 ? 27.516 18.953 3.945 1 94.25 420 GLU B O 1
ATOM 8330 N N . LYS B 1 421 ? 28.578 17.094 4.621 1 94.56 421 LYS B N 1
ATOM 8331 C CA . LYS B 1 421 ? 27.969 16.297 3.557 1 94.56 421 LYS B CA 1
ATOM 8332 C C . LYS B 1 421 ? 26.453 16.219 3.74 1 94.56 421 LYS B C 1
ATOM 8334 O O . LYS B 1 421 ? 25.734 15.898 2.799 1 94.56 421 LYS B O 1
ATOM 8339 N N . PHE B 1 422 ? 25.969 16.562 4.957 1 95.31 422 PHE B N 1
ATOM 8340 C CA . PHE B 1 422 ? 24.547 16.438 5.238 1 95.31 422 PHE B CA 1
ATOM 8341 C C . PHE B 1 422 ? 23.859 17.781 5.086 1 95.31 422 PHE B C 1
ATOM 8343 O O . PHE B 1 422 ? 22.641 17.906 5.316 1 95.31 422 PHE B O 1
ATOM 8350 N N . LEU B 1 423 ? 24.578 18.844 4.684 1 96.75 423 LEU B N 1
ATOM 8351 C CA . LEU B 1 423 ? 24 20.156 4.469 1 96.75 423 LEU B CA 1
ATOM 8352 C C . LEU B 1 423 ? 23.312 20.234 3.109 1 96.75 423 LEU B C 1
ATOM 8354 O O . LEU B 1 423 ? 23.641 21.094 2.289 1 96.75 423 LEU B O 1
ATOM 8358 N N . VAL B 1 424 ? 22.359 19.359 2.951 1 96.25 424 VAL B N 1
ATOM 8359 C CA . VAL B 1 424 ? 21.625 19.234 1.693 1 96.25 424 VAL B CA 1
ATOM 8360 C C . VAL B 1 424 ? 20.516 20.281 1.634 1 96.25 424 VAL B C 1
ATOM 8362 O O . VAL B 1 424 ? 20.359 21.094 2.549 1 96.25 424 VAL B O 1
ATOM 8365 N N . TYR B 1 425 ? 19.766 20.297 0.617 1 95.38 425 TYR B N 1
ATOM 8366 C CA . TYR B 1 425 ? 18.734 21.281 0.275 1 95.38 425 TYR B CA 1
ATOM 8367 C C . TYR B 1 425 ? 17.781 21.516 1.446 1 95.38 425 TYR B C 1
ATOM 8369 O O . TYR B 1 425 ? 17.5 22.656 1.805 1 95.38 425 TYR B O 1
ATOM 8377 N N . ASN B 1 426 ? 17.312 20.453 2.133 1 95.06 426 ASN B N 1
ATOM 8378 C CA . ASN B 1 426 ? 16.328 20.562 3.203 1 95.06 426 ASN B CA 1
ATOM 8379 C C . ASN B 1 426 ? 16.906 21.266 4.43 1 95.06 426 ASN B C 1
ATOM 8381 O O . ASN B 1 426 ? 16.219 22.047 5.09 1 95.06 426 ASN B O 1
ATOM 8385 N N . ILE B 1 427 ? 18.141 20.984 4.723 1 97.69 427 ILE B N 1
ATOM 8386 C CA . ILE B 1 427 ? 18.781 21.625 5.867 1 97.69 427 ILE B CA 1
ATOM 8387 C C . ILE B 1 427 ? 19.031 23.094 5.57 1 97.69 427 ILE B C 1
ATOM 8389 O O . ILE B 1 427 ? 18.719 23.969 6.383 1 97.69 427 ILE B O 1
ATOM 8393 N N . HIS B 1 428 ? 19.516 23.312 4.406 1 96.94 428 HIS B N 1
ATOM 8394 C CA . HIS B 1 428 ? 19.797 24.672 3.994 1 96.94 428 HIS B CA 1
ATOM 8395 C C . HIS B 1 428 ? 18.516 25.516 3.963 1 96.94 428 HIS B C 1
ATOM 8397 O O . HIS B 1 428 ? 18.547 26.703 4.297 1 96.94 428 HIS B O 1
ATOM 8403 N N . GLY B 1 429 ? 17.438 24.891 3.541 1 97.06 429 GLY B N 1
ATOM 8404 C CA . GLY B 1 429 ? 16.156 25.594 3.406 1 97.06 429 GLY B CA 1
ATOM 8405 C C . GLY B 1 429 ? 15.711 26.266 4.688 1 97.06 429 GLY B C 1
ATOM 8406 O O . GLY B 1 429 ? 14.93 27.219 4.652 1 97.06 429 GLY B O 1
ATOM 8407 N N . LEU B 1 430 ? 16.25 25.844 5.828 1 98.19 430 LEU B N 1
ATOM 8408 C CA . LEU B 1 430 ? 15.875 26.391 7.129 1 98.19 430 LEU B CA 1
ATOM 8409 C C . LEU B 1 430 ? 16.25 27.859 7.238 1 98.19 430 LEU B C 1
ATOM 8411 O O . LEU B 1 430 ? 15.578 28.641 7.914 1 98.19 430 LEU B O 1
ATOM 8415 N N . VAL B 1 431 ? 17.297 28.234 6.562 1 97.12 431 VAL B N 1
ATOM 8416 C CA . VAL B 1 431 ? 17.812 29.594 6.68 1 97.12 431 VAL B CA 1
ATOM 8417 C C . VAL B 1 431 ? 16.844 30.578 6.039 1 97.12 431 VAL B C 1
ATOM 8419 O O . VAL B 1 431 ? 16.922 31.781 6.305 1 97.12 431 VAL B O 1
ATOM 8422 N N . HIS B 1 432 ? 15.961 30.047 5.219 1 97.19 432 HIS B N 1
ATOM 8423 C CA . HIS B 1 432 ? 15.039 30.906 4.484 1 97.19 432 HIS B CA 1
ATOM 8424 C C . HIS B 1 432 ? 13.648 30.875 5.098 1 97.19 432 HIS B C 1
ATOM 8426 O O . HIS B 1 432 ? 12.758 31.625 4.676 1 97.19 432 HIS B O 1
ATOM 8432 N N . LEU B 1 433 ? 13.438 30.078 6.07 1 97.56 433 LEU B N 1
ATOM 8433 C CA . LEU B 1 433 ? 12.109 29.812 6.605 1 97.56 433 LEU B CA 1
ATOM 8434 C C . LEU B 1 433 ? 11.539 31.047 7.297 1 97.56 433 LEU B C 1
ATOM 8436 O O . LEU B 1 433 ? 10.352 31.344 7.156 1 97.56 433 LEU B O 1
ATOM 8440 N N . SER B 1 434 ? 12.344 31.734 8.07 1 97.81 434 SER B N 1
ATOM 8441 C CA . SER B 1 434 ? 11.898 32.906 8.805 1 97.81 434 SER B CA 1
ATOM 8442 C C . SER B 1 434 ? 11.398 34 7.863 1 97.81 434 SER B C 1
ATOM 8444 O O . SER B 1 434 ? 10.414 34.688 8.164 1 97.81 434 SER B O 1
ATOM 8446 N N . GLU B 1 435 ? 12.023 34.125 6.738 1 96.94 435 GLU B N 1
ATOM 8447 C CA . GLU B 1 435 ? 11.602 35.125 5.75 1 96.94 435 GLU B CA 1
ATOM 8448 C C . GLU B 1 435 ? 10.234 34.781 5.168 1 96.94 435 GLU B C 1
ATOM 8450 O O . GLU B 1 435 ? 9.406 35.656 4.949 1 96.94 435 GLU B O 1
ATOM 8455 N N . ASP B 1 436 ? 10.055 33.562 4.918 1 97.75 436 ASP B N 1
ATOM 8456 C CA . ASP B 1 436 ? 8.75 33.125 4.434 1 97.75 436 ASP B CA 1
ATOM 8457 C C . ASP B 1 436 ? 7.648 33.438 5.441 1 97.75 436 ASP B C 1
ATOM 8459 O O . ASP B 1 436 ? 6.562 33.875 5.062 1 97.75 436 ASP B O 1
ATOM 8463 N N . VAL B 1 437 ? 7.961 33.219 6.676 1 98.06 437 VAL B N 1
ATOM 8464 C CA . VAL B 1 437 ? 6.984 33.469 7.734 1 98.06 437 VAL B CA 1
ATOM 8465 C C . VAL B 1 437 ? 6.688 34.938 7.84 1 98.06 437 VAL B C 1
ATOM 8467 O O . VAL B 1 437 ? 5.547 35.344 8.102 1 98.06 437 VAL B O 1
ATOM 8470 N N . LYS B 1 438 ? 7.645 35.781 7.617 1 96.94 438 LYS B N 1
ATOM 8471 C CA . LYS B 1 438 ? 7.449 37.219 7.648 1 96.94 438 LYS B CA 1
ATOM 8472 C C . LYS B 1 438 ? 6.434 37.656 6.598 1 96.94 438 LYS B C 1
ATOM 8474 O O . LYS B 1 438 ? 5.664 38.594 6.82 1 96.94 438 LYS B O 1
ATOM 8479 N N . ILE B 1 439 ? 6.449 36.938 5.566 1 96.56 439 ILE B N 1
ATOM 8480 C CA . ILE B 1 439 ? 5.621 37.344 4.426 1 96.56 439 ILE B CA 1
ATOM 8481 C C . ILE B 1 439 ? 4.246 36.688 4.539 1 96.56 439 ILE B C 1
ATOM 8483 O O . ILE B 1 439 ? 3.225 37.344 4.32 1 96.56 439 ILE B O 1
ATOM 8487 N N . HIS B 1 440 ? 4.195 35.469 4.934 1 96.94 440 HIS B N 1
ATOM 8488 C CA . HIS B 1 440 ? 2.973 34.688 4.758 1 96.94 440 HIS B CA 1
ATOM 8489 C C . HIS B 1 440 ? 2.283 34.406 6.094 1 96.94 440 HIS B C 1
ATOM 8491 O O . HIS B 1 440 ? 1.123 34 6.129 1 96.94 440 HIS B O 1
ATOM 8497 N N . GLY B 1 441 ? 2.971 34.625 7.145 1 94.88 441 GLY B N 1
ATOM 8498 C CA . GLY B 1 441 ? 2.422 34.312 8.453 1 94.88 441 GLY B CA 1
ATOM 8499 C C . GLY B 1 441 ? 3.029 33.062 9.055 1 94.88 441 GLY B C 1
ATOM 8500 O O . GLY B 1 441 ? 4.035 32.531 8.555 1 94.88 441 GLY B O 1
ATOM 8501 N N . ASN B 1 442 ? 2.416 32.562 10.07 1 95.19 442 ASN B N 1
ATOM 8502 C CA . ASN B 1 442 ? 3.008 31.453 10.812 1 95.19 442 ASN B CA 1
ATOM 8503 C C . ASN B 1 442 ? 3.115 30.203 9.961 1 95.19 442 ASN B C 1
ATOM 8505 O O . ASN B 1 442 ? 2.543 30.125 8.867 1 95.19 442 ASN B O 1
ATOM 8509 N N . LEU B 1 443 ? 3.789 29.172 10.43 1 96.81 443 LEU B N 1
ATOM 8510 C CA . LEU B 1 443 ? 4.168 28 9.656 1 96.81 443 LEU B CA 1
ATOM 8511 C C . LEU B 1 443 ? 2.938 27.188 9.258 1 96.81 443 LEU B C 1
ATOM 8513 O O . LEU B 1 443 ? 2.936 26.516 8.227 1 96.81 443 LEU B O 1
ATOM 8517 N N . ASP B 1 444 ? 1.896 27.203 9.992 1 93.5 444 ASP B N 1
ATOM 8518 C CA . ASP B 1 444 ? 0.698 26.422 9.688 1 93.5 444 ASP B CA 1
ATOM 8519 C C . ASP B 1 444 ? -0.004 26.953 8.445 1 93.5 444 ASP B C 1
ATOM 8521 O O . ASP B 1 444 ? -0.743 26.219 7.777 1 93.5 444 ASP B O 1
ATOM 8525 N N . LEU B 1 445 ? 0.24 28.188 8.133 1 94.44 445 LEU B N 1
ATOM 8526 C CA . LEU B 1 445 ? -0.371 28.812 6.957 1 94.44 445 LEU B CA 1
ATOM 8527 C C . LEU B 1 445 ? 0.381 28.438 5.688 1 94.44 445 LEU B C 1
ATOM 8529 O O . LEU B 1 445 ? -0.13 28.609 4.582 1 94.44 445 LEU B O 1
ATOM 8533 N N . ILE B 1 446 ? 1.604 27.984 5.887 1 96.12 446 ILE B N 1
ATOM 8534 C CA . ILE B 1 446 ? 2.395 27.562 4.738 1 96.12 446 ILE B CA 1
ATOM 8535 C C . ILE B 1 446 ? 2.787 26.094 4.902 1 96.12 446 ILE B C 1
ATOM 8537 O O . ILE B 1 446 ? 3.967 25.734 4.812 1 96.12 446 ILE B O 1
ATOM 8541 N N . SER B 1 447 ? 1.811 25.297 5.086 1 95.38 447 SER B N 1
ATOM 8542 C CA . SER B 1 447 ? 2.041 23.875 5.324 1 95.38 447 SER B CA 1
ATOM 8543 C C . SER B 1 447 ? 1.247 23.016 4.348 1 95.38 447 SER B C 1
ATOM 8545 O O . SER B 1 447 ? 0.132 23.375 3.961 1 95.38 447 SER B O 1
ATOM 8547 N N . GLY B 1 448 ? 1.823 21.891 4.027 1 95.69 448 GLY B N 1
ATOM 8548 C CA . GLY B 1 448 ? 1.177 20.953 3.119 1 95.69 448 GLY B CA 1
ATOM 8549 C C . GLY B 1 448 ? 0.186 20.031 3.811 1 95.69 448 GLY B C 1
ATOM 8550 O O . GLY B 1 448 ? -0.474 19.219 3.16 1 95.69 448 GLY B O 1
ATOM 8551 N N . PHE B 1 449 ? -0.105 20.156 5.141 1 95.19 449 PHE B N 1
ATOM 8552 C CA . PHE B 1 449 ? -0.906 19.219 5.926 1 95.19 449 PHE B CA 1
ATOM 8553 C C . PHE B 1 449 ? -2.332 19.156 5.395 1 95.19 449 PHE B C 1
ATOM 8555 O O . PHE B 1 449 ? -2.85 18.078 5.125 1 95.19 449 PHE B O 1
ATOM 8562 N N . PRO B 1 450 ? -3.014 20.344 5.18 1 94.88 450 PRO B N 1
ATOM 8563 C CA . PRO B 1 450 ? -4.391 20.281 4.68 1 94.88 450 PRO B CA 1
ATOM 8564 C C . PRO B 1 450 ? -4.488 19.641 3.301 1 94.88 450 PRO B C 1
ATOM 8566 O O . PRO B 1 450 ? -5.445 18.906 3.025 1 94.88 450 PRO B O 1
ATOM 8569 N N . PHE B 1 451 ? -3.529 19.922 2.484 1 96.75 451 PHE B N 1
ATOM 8570 C CA . PHE B 1 451 ? -3.555 19.406 1.119 1 96.75 451 PHE B CA 1
ATOM 8571 C C . PHE B 1 451 ? -3.287 17.906 1.1 1 96.75 451 PHE B C 1
ATOM 8573 O O . PHE B 1 451 ? -3.914 17.156 0.338 1 96.75 451 PHE B O 1
ATOM 8580 N N . GLU B 1 452 ? -2.301 17.438 1.953 1 95 452 GLU B N 1
ATOM 8581 C CA . GLU B 1 452 ? -2.027 16.016 2.055 1 95 452 GLU B CA 1
ATOM 8582 C C . GLU B 1 452 ? -3.262 15.25 2.523 1 95 452 GLU B C 1
ATOM 8584 O O . GLU B 1 452 ? -3.531 14.141 2.047 1 95 452 GLU B O 1
ATOM 8589 N N . ASN B 1 453 ? -3.953 15.836 3.457 1 93.5 453 ASN B N 1
ATOM 8590 C CA . ASN B 1 453 ? -5.191 15.227 3.943 1 93.5 453 ASN B CA 1
ATOM 8591 C C . ASN B 1 453 ? -6.23 15.109 2.83 1 93.5 453 ASN B C 1
ATOM 8593 O O . ASN B 1 453 ? -6.895 14.078 2.705 1 93.5 453 ASN B O 1
ATOM 8597 N N . PHE B 1 454 ? -6.375 16.125 2.062 1 94.88 454 PHE B N 1
ATOM 8598 C CA . PHE B 1 454 ? -7.332 16.125 0.962 1 94.88 454 PHE B CA 1
ATOM 8599 C C . PHE B 1 454 ? -6.934 15.102 -0.096 1 94.88 454 PHE B C 1
ATOM 8601 O O . PHE B 1 454 ? -7.793 14.438 -0.675 1 94.88 454 PHE B O 1
ATOM 8608 N N . LEU B 1 455 ? -5.656 14.992 -0.375 1 96.44 455 LEU B N 1
ATOM 8609 C CA . LEU B 1 455 ? -5.168 14.023 -1.351 1 96.44 455 LEU B CA 1
ATOM 8610 C C . LEU B 1 455 ? -5.496 12.602 -0.913 1 96.44 455 LEU B C 1
ATOM 8612 O O . LEU B 1 455 ? -5.816 11.75 -1.746 1 96.44 455 LEU B O 1
ATOM 8616 N N . GLY B 1 456 ? -5.32 12.312 0.36 1 94.31 456 GLY B N 1
ATOM 8617 C CA . GLY B 1 456 ? -5.73 11.023 0.881 1 94.31 456 GLY B CA 1
ATOM 8618 C C . GLY B 1 456 ? -7.191 10.703 0.62 1 94.31 456 GLY B C 1
ATOM 8619 O O . GLY B 1 456 ? -7.535 9.586 0.235 1 94.31 456 GLY B O 1
ATOM 8620 N N . LYS B 1 457 ? -8.062 11.688 0.775 1 92.56 457 LYS B N 1
ATOM 8621 C CA . LYS B 1 457 ? -9.484 11.523 0.508 1 92.56 457 LYS B CA 1
ATOM 8622 C C . LYS B 1 457 ? -9.742 11.297 -0.978 1 92.56 457 LYS B C 1
ATOM 8624 O O . LYS B 1 457 ? -10.586 10.477 -1.346 1 92.56 457 LYS B O 1
ATOM 8629 N N . LEU B 1 458 ? -9.016 12.102 -1.756 1 94.38 458 LEU B N 1
ATOM 8630 C CA . LEU B 1 458 ? -9.156 11.992 -3.203 1 94.38 458 LEU B CA 1
ATOM 8631 C C . LEU B 1 458 ? -8.797 10.586 -3.682 1 94.38 458 LEU B C 1
ATOM 8633 O O . LEU B 1 458 ? -9.477 10.031 -4.551 1 94.38 458 LEU B O 1
ATOM 8637 N N . LYS B 1 459 ? -7.812 10.047 -3.188 1 94.75 459 LYS B N 1
ATOM 8638 C CA . LYS B 1 459 ? -7.355 8.719 -3.568 1 94.75 459 LYS B CA 1
ATOM 8639 C C . LYS B 1 459 ? -8.398 7.656 -3.23 1 94.75 459 LYS B C 1
ATOM 8641 O O . LYS B 1 459 ? -8.57 6.684 -3.969 1 94.75 459 LYS B O 1
ATOM 8646 N N . LYS B 1 460 ? -9.117 7.816 -2.152 1 92.94 460 LYS B N 1
ATOM 8647 C CA . LYS B 1 460 ? -10.117 6.859 -1.696 1 92.94 460 LYS B CA 1
ATOM 8648 C C . LYS B 1 460 ? -11.328 6.836 -2.629 1 92.94 460 LYS B C 1
ATOM 8650 O O . LYS B 1 460 ? -12.125 5.895 -2.602 1 92.94 460 LYS B O 1
ATOM 8655 N N . LEU B 1 461 ? -11.445 7.855 -3.428 1 93.75 461 LEU B N 1
ATOM 8656 C CA . LEU B 1 461 ? -12.578 7.934 -4.348 1 93.75 461 LEU B CA 1
ATOM 8657 C C . LEU B 1 461 ? -12.344 7.051 -5.57 1 93.75 461 LEU B C 1
ATOM 8659 O O . LEU B 1 461 ? -13.281 6.777 -6.328 1 93.75 461 LEU B O 1
ATOM 8663 N N . VAL B 1 462 ? -11.125 6.652 -5.762 1 93.56 462 VAL B N 1
ATOM 8664 C CA . VAL B 1 462 ? -10.781 5.789 -6.887 1 93.56 462 VAL B CA 1
ATOM 8665 C C . VAL B 1 462 ? -10.961 4.328 -6.488 1 93.56 462 VAL B C 1
ATOM 8667 O O . VAL B 1 462 ? -10.312 3.85 -5.559 1 93.56 462 VAL B O 1
ATOM 8670 N N . ARG B 1 463 ? -11.797 3.592 -7.184 1 87.06 463 ARG B N 1
ATOM 8671 C CA . ARG B 1 463 ? -12.109 2.211 -6.828 1 87.06 463 ARG B CA 1
ATOM 8672 C C . ARG B 1 463 ? -11.352 1.232 -7.719 1 87.06 463 ARG B C 1
ATOM 8674 O O . ARG B 1 463 ? -11.07 0.101 -7.312 1 87.06 463 ARG B O 1
ATOM 8681 N N . GLY B 1 464 ? -11.07 1.614 -8.891 1 87 464 GLY B N 1
ATOM 8682 C CA . GLY B 1 464 ? -10.398 0.727 -9.828 1 87 464 GLY B CA 1
ATOM 8683 C C . GLY B 1 464 ? -9.539 1.464 -10.828 1 87 464 GLY B C 1
ATOM 8684 O O . GLY B 1 464 ? -9.531 2.695 -10.867 1 87 464 GLY B O 1
ATOM 8685 N N . PRO B 1 465 ? -8.852 0.724 -11.539 1 87.5 465 PRO B N 1
ATOM 8686 C CA . PRO B 1 465 ? -7.867 1.328 -12.438 1 87.5 465 PRO B CA 1
ATOM 8687 C C . PRO B 1 465 ? -8.5 1.919 -13.695 1 87.5 465 PRO B C 1
ATOM 8689 O O . PRO B 1 465 ? -7.859 2.695 -14.406 1 87.5 465 PRO B O 1
ATOM 8692 N N . CYS B 1 466 ? -9.727 1.565 -13.945 1 87.5 466 CYS B N 1
ATOM 8693 C CA . CYS B 1 466 ? -10.359 2.033 -15.172 1 87.5 466 CYS B CA 1
ATOM 8694 C C . CYS B 1 466 ? -10.867 3.463 -15.016 1 87.5 466 CYS B C 1
ATOM 8696 O O . CYS B 1 466 ? -11.719 3.734 -14.164 1 87.5 466 CYS B O 1
ATOM 8698 N N . ASN B 1 467 ? -10.375 4.375 -15.836 1 91.12 467 ASN B N 1
ATOM 8699 C CA . ASN B 1 467 ? -10.789 5.773 -15.898 1 91.12 467 ASN B CA 1
ATOM 8700 C C . ASN B 1 467 ? -10.852 6.402 -14.508 1 91.12 467 ASN B C 1
ATOM 8702 O O . ASN B 1 467 ? -11.906 6.895 -14.094 1 91.12 467 ASN B O 1
ATOM 8706 N N . PRO B 1 468 ? -9.75 6.453 -13.891 1 94.5 468 PRO B N 1
ATOM 8707 C CA . PRO B 1 468 ? -9.727 6.973 -12.523 1 94.5 468 PRO B CA 1
ATOM 8708 C C . PRO B 1 468 ? -10.242 8.406 -12.422 1 94.5 468 PRO B C 1
ATOM 8710 O O . PRO B 1 468 ? -10.922 8.758 -11.461 1 94.5 468 PRO B O 1
ATOM 8713 N N . LEU B 1 469 ? -9.914 9.258 -13.391 1 96.31 469 LEU B N 1
ATOM 8714 C CA . LEU B 1 469 ? -10.336 10.648 -13.367 1 96.31 469 LEU B CA 1
ATOM 8715 C C . LEU B 1 469 ? -11.852 10.766 -13.367 1 96.31 469 LEU B C 1
ATOM 8717 O O . LEU B 1 469 ? -12.43 11.508 -12.562 1 96.31 469 LEU B O 1
ATOM 8721 N N . THR B 1 470 ? -12.492 10.031 -14.211 1 93.88 470 THR B N 1
ATOM 8722 C CA . THR B 1 470 ? -13.945 10.039 -14.312 1 93.88 470 THR B CA 1
ATOM 8723 C C . THR B 1 470 ? -14.586 9.555 -13.016 1 93.88 470 THR B C 1
ATOM 8725 O O . THR B 1 470 ? -15.625 10.07 -12.594 1 93.88 470 THR B O 1
ATOM 8728 N N . GLN B 1 471 ? -13.984 8.57 -12.43 1 92.94 471 GLN B N 1
ATOM 8729 C CA . GLN B 1 471 ? -14.484 8.07 -11.156 1 92.94 471 GLN B CA 1
ATOM 8730 C C . GLN B 1 471 ? -14.508 9.172 -10.094 1 92.94 471 GLN B C 1
ATOM 8732 O O . GLN B 1 471 ? -15.508 9.336 -9.391 1 92.94 471 GLN B O 1
ATOM 8737 N N . VAL B 1 472 ? -13.453 9.891 -9.984 1 95.19 472 VAL B N 1
ATOM 8738 C CA . VAL B 1 472 ? -13.344 10.953 -8.992 1 95.19 472 VAL B CA 1
ATOM 8739 C C . VAL B 1 472 ? -14.398 12.023 -9.258 1 95.19 472 VAL B C 1
ATOM 8741 O O . VAL B 1 472 ? -15.078 12.477 -8.336 1 95.19 472 VAL B O 1
ATOM 8744 N N . MET B 1 473 ? -14.539 12.406 -10.516 1 93.94 473 MET B N 1
ATOM 8745 C CA . MET B 1 473 ? -15.508 13.445 -10.875 1 93.94 473 MET B CA 1
ATOM 8746 C C . MET B 1 473 ? -16.922 13 -10.531 1 93.94 473 MET B C 1
ATOM 8748 O O . MET B 1 473 ? -17.719 13.789 -10.016 1 93.94 473 MET B O 1
ATOM 8752 N N . ARG B 1 474 ? -17.172 11.766 -10.82 1 92.06 474 ARG B N 1
ATOM 8753 C CA . ARG B 1 474 ? -18.5 11.227 -10.516 1 92.06 474 ARG B CA 1
ATOM 8754 C C . ARG B 1 474 ? -18.734 11.203 -9.008 1 92.06 474 ARG B C 1
ATOM 8756 O O . ARG B 1 474 ? -19.797 11.609 -8.539 1 92.06 474 ARG B O 1
ATOM 8763 N N . ARG B 1 475 ? -17.812 10.734 -8.258 1 92.31 475 ARG B N 1
ATOM 8764 C CA . ARG B 1 475 ? -17.953 10.625 -6.809 1 92.31 475 ARG B CA 1
ATOM 8765 C C . ARG B 1 475 ? -18.062 12.008 -6.168 1 92.31 475 ARG B C 1
ATOM 8767 O O . ARG B 1 475 ? -18.828 12.195 -5.223 1 92.31 475 ARG B O 1
ATOM 8774 N N . LEU B 1 476 ? -17.297 12.93 -6.629 1 90.81 476 LEU B N 1
ATOM 8775 C CA . LEU B 1 476 ? -17.391 14.289 -6.105 1 90.81 476 LEU B CA 1
ATOM 8776 C C . LEU B 1 476 ? -18.75 14.891 -6.379 1 90.81 476 LEU B C 1
ATOM 8778 O O . LEU B 1 476 ? -19.297 15.609 -5.543 1 90.81 476 LEU B O 1
ATOM 8782 N N . SER B 1 477 ? -19.297 14.641 -7.543 1 90.19 477 SER B N 1
ATOM 8783 C CA . SER B 1 477 ? -20.641 15.125 -7.871 1 90.19 477 SER B CA 1
ATOM 8784 C C . SER B 1 477 ? -21.688 14.539 -6.938 1 90.19 477 SER B C 1
ATOM 8786 O O . SER B 1 477 ? -22.641 15.219 -6.57 1 90.19 477 SER B O 1
ATOM 8788 N N . GLU B 1 478 ? -21.469 13.281 -6.582 1 90.56 478 GLU B N 1
ATOM 8789 C CA . GLU B 1 478 ? -22.375 12.617 -5.656 1 90.56 478 GLU B CA 1
ATOM 8790 C C . GLU B 1 478 ? -22.328 13.258 -4.273 1 90.56 478 GLU B C 1
ATOM 8792 O O . GLU B 1 478 ? -23.359 13.445 -3.629 1 90.56 478 GLU B O 1
ATOM 8797 N N . ILE B 1 479 ? -21.172 13.625 -3.805 1 87.31 479 ILE B N 1
ATOM 8798 C CA . ILE B 1 479 ? -20.969 14.258 -2.506 1 87.31 479 ILE B CA 1
ATOM 8799 C C . ILE B 1 479 ? -21.594 15.648 -2.51 1 87.31 479 ILE B C 1
ATOM 8801 O O . ILE B 1 479 ? -22.234 16.047 -1.532 1 87.31 479 ILE B O 1
ATOM 8805 N N . GLU B 1 480 ? -21.438 16.312 -3.551 1 83.44 480 GLU B N 1
ATOM 8806 C CA . GLU B 1 480 ? -21.984 17.656 -3.672 1 83.44 480 GLU B CA 1
ATOM 8807 C C . GLU B 1 480 ? -23.5 17.641 -3.635 1 83.44 480 GLU B C 1
ATOM 8809 O O . GLU B 1 480 ? -24.125 18.578 -3.111 1 83.44 480 GLU B O 1
ATOM 8814 N N . ASN B 1 481 ? -24.016 16.641 -4.199 1 81.06 481 ASN B N 1
ATOM 8815 C CA . ASN B 1 481 ? -25.469 16.531 -4.277 1 81.06 481 ASN B CA 1
ATOM 8816 C C . ASN B 1 481 ? -26.078 16.125 -2.941 1 81.06 481 ASN B C 1
ATOM 8818 O O . ASN B 1 481 ? -27.281 16.281 -2.721 1 81.06 481 ASN B O 1
ATOM 8822 N N . SER B 1 482 ? -25.188 15.562 -2.221 1 77.19 482 SER B N 1
ATOM 8823 C CA . SER B 1 482 ? -25.719 15.086 -0.94 1 77.19 482 SER B CA 1
ATOM 8824 C C . SER B 1 482 ? -25.797 16.219 0.074 1 77.19 482 SER B C 1
ATOM 8826 O O . SER B 1 482 ? -25.078 17.219 -0.038 1 77.19 482 SER B O 1
ATOM 8828 N N . ASN B 1 483 ? -26.906 16.391 0.708 1 62.12 483 ASN B N 1
ATOM 8829 C CA . ASN B 1 483 ? -27.078 17.328 1.806 1 62.12 483 ASN B CA 1
ATOM 8830 C C . ASN B 1 483 ? -26.172 16.984 2.984 1 62.12 483 ASN B C 1
ATOM 8832 O O . ASN B 1 483 ? -26.406 17.422 4.109 1 62.12 483 ASN B O 1
ATOM 8836 N N . TYR B 1 484 ? -25.391 16.156 2.637 1 53.28 484 TYR B N 1
ATOM 8837 C CA . TYR B 1 484 ? -24.484 15.758 3.707 1 53.28 484 TYR B CA 1
ATOM 8838 C C . TYR B 1 484 ? -23.656 16.953 4.188 1 53.28 484 TYR B C 1
ATOM 8840 O O . TYR B 1 484 ? -22.859 17.516 3.43 1 53.28 484 TYR B O 1
ATOM 8848 N N . SER B 1 485 ? -24.281 17.891 4.676 1 50.5 485 SER B N 1
ATOM 8849 C CA . SER B 1 485 ? -23.688 19.125 5.188 1 50.5 485 SER B CA 1
ATOM 8850 C C . SER B 1 485 ? -22.453 18.828 6.031 1 50.5 485 SER B C 1
ATOM 8852 O O . SER B 1 485 ? -22.531 18.109 7.031 1 50.5 485 SER B O 1
ATOM 8854 N N . CYS B 1 486 ? -21.375 18.547 5.492 1 47.06 486 CYS B N 1
ATOM 8855 C CA . CYS B 1 486 ? -20.188 18.734 6.336 1 47.06 486 CYS B CA 1
ATOM 8856 C C . CYS B 1 486 ? -20.344 19.969 7.207 1 47.06 486 CYS B C 1
ATOM 8858 O O . CYS B 1 486 ? -20.469 21.078 6.695 1 47.06 486 CYS B O 1
ATOM 8860 N N . ASP B 1 487 ? -21.094 19.969 8.164 1 44.78 487 ASP B N 1
ATOM 8861 C CA . ASP B 1 487 ? -21.438 21.031 9.102 1 44.78 487 ASP B CA 1
ATOM 8862 C C . ASP B 1 487 ? -20.297 22.016 9.258 1 44.78 487 ASP B C 1
ATOM 8864 O O . ASP B 1 487 ? -19.172 21.641 9.609 1 44.78 487 ASP B O 1
ATOM 8868 N N . VAL B 1 488 ? -20.141 22.984 8.414 1 44.62 488 VAL B N 1
ATOM 8869 C CA . VAL B 1 488 ? -19.453 24.188 8.867 1 44.62 488 VAL B CA 1
ATOM 8870 C C . VAL B 1 488 ? -19.656 24.359 10.375 1 44.62 488 VAL B C 1
ATOM 8872 O O . VAL B 1 488 ? -20.781 24.609 10.828 1 44.62 488 VAL B O 1
ATOM 8875 N N . GLU B 1 489 ? -19.203 23.547 11.188 1 47.06 489 GLU B N 1
ATOM 8876 C CA . GLU B 1 489 ? -19.281 23.703 12.633 1 47.06 489 GLU B CA 1
ATOM 8877 C C . GLU B 1 489 ? -19.062 25.156 13.047 1 47.06 489 GLU B C 1
ATOM 8879 O O . GLU B 1 489 ? -18 25.719 12.789 1 47.06 489 GLU B O 1
ATOM 8884 N N . GLU B 1 490 ? -19.984 25.984 12.914 1 47.31 490 GLU B N 1
ATOM 8885 C CA . GLU B 1 490 ? -19.875 27.25 13.617 1 47.31 490 GLU B CA 1
ATOM 8886 C C . GLU B 1 490 ? -19.141 27.094 14.945 1 47.31 490 GLU B C 1
ATOM 8888 O O . GLU B 1 490 ? -19.203 26.031 15.57 1 47.31 490 GLU B O 1
ATOM 8893 N N . ALA B 1 491 ? -18.125 27.938 15.141 1 53.16 491 ALA B N 1
ATOM 8894 C CA . ALA B 1 491 ? -17.297 28.203 16.312 1 53.16 491 ALA B CA 1
ATOM 8895 C C . ALA B 1 491 ? -18.109 28.094 17.594 1 53.16 491 ALA B C 1
ATOM 8897 O O . ALA B 1 491 ? -18.422 29.125 18.219 1 53.16 491 ALA B O 1
ATOM 8898 N N . ILE B 1 492 ? -19.203 27.25 17.609 1 61.81 492 ILE B N 1
ATOM 8899 C CA . ILE B 1 492 ? -20.109 27.375 18.75 1 61.81 492 ILE B CA 1
ATOM 8900 C C . ILE B 1 492 ? -19.562 26.547 19.922 1 61.81 492 ILE B C 1
ATOM 8902 O O . ILE B 1 492 ? -18.984 25.484 19.719 1 61.81 492 ILE B O 1
ATOM 8906 N N . GLN B 1 493 ? -19.375 27.344 21.047 1 73.38 493 GLN B N 1
ATOM 8907 C CA . GLN B 1 493 ? -19.188 26.703 22.359 1 73.38 493 GLN B CA 1
ATOM 8908 C C . GLN B 1 493 ? -20.172 25.562 22.562 1 73.38 493 GLN B C 1
ATOM 8910 O O . GLN B 1 493 ? -21.391 25.734 22.391 1 73.38 493 GLN B O 1
ATOM 8915 N N . LYS B 1 494 ? -19.609 24.359 22.594 1 83.5 494 LYS B N 1
ATOM 8916 C CA . LYS B 1 494 ? -20.484 23.203 22.797 1 83.5 494 LYS B CA 1
ATOM 8917 C C . LYS B 1 494 ? -20.141 22.484 24.109 1 83.5 494 LYS B C 1
ATOM 8919 O O . LYS B 1 494 ? -18.969 22.281 24.422 1 83.5 494 LYS B O 1
ATOM 8924 N N . LEU B 1 495 ? -21.156 22.359 24.938 1 89.88 495 LEU B N 1
ATOM 8925 C CA . LEU B 1 495 ? -21.031 21.594 26.188 1 89.88 495 LEU B CA 1
ATOM 8926 C C . LEU B 1 495 ? -21.625 20.203 26.016 1 89.88 495 LEU B C 1
ATOM 8928 O O . LEU B 1 495 ? -22.656 20.031 25.375 1 89.88 495 LEU B O 1
ATOM 8932 N N . ASP B 1 496 ? -20.828 19.266 26.453 1 90.12 496 ASP B N 1
ATOM 8933 C CA . ASP B 1 496 ? -21.281 17.891 26.281 1 90.12 496 ASP B CA 1
ATOM 8934 C C . ASP B 1 496 ? -21.047 17.078 27.547 1 90.12 496 ASP B C 1
ATOM 8936 O O . ASP B 1 496 ? -20.234 17.438 28.391 1 90.12 496 ASP B O 1
ATOM 8940 N N . LYS B 1 497 ? -21.906 15.977 27.781 1 91 497 LYS B N 1
ATOM 8941 C CA . LYS B 1 497 ? -21.797 15 28.859 1 91 497 LYS B CA 1
ATOM 8942 C C . LYS B 1 497 ? -22.109 15.625 30.219 1 91 497 LYS B C 1
ATOM 8944 O O . LYS B 1 497 ? -21.234 15.719 31.078 1 91 497 LYS B O 1
ATOM 8949 N N . GLU B 1 498 ? -23.281 15.898 30.438 1 92.25 498 GLU B N 1
ATOM 8950 C CA . GLU B 1 498 ? -23.75 16.469 31.703 1 92.25 498 GLU B CA 1
ATOM 8951 C C . GLU B 1 498 ? -23.625 15.461 32.844 1 92.25 498 GLU B C 1
ATOM 8953 O O . GLU B 1 498 ? -23.859 14.266 32.656 1 92.25 498 GLU B O 1
ATOM 8958 N N . HIS B 1 499 ? -23.078 15.969 33.875 1 91.62 499 HIS B N 1
ATOM 8959 C CA . HIS B 1 499 ? -22.922 15.109 35.031 1 91.62 499 HIS B CA 1
ATOM 8960 C C . HIS B 1 499 ? -23.172 15.883 36.344 1 91.62 499 HIS B C 1
ATOM 8962 O O . HIS B 1 499 ? -23.516 17.062 36.281 1 91.62 499 HIS B O 1
ATOM 8968 N N . THR B 1 500 ? -23.125 15.188 37.5 1 88.12 500 THR B N 1
ATOM 8969 C CA . THR B 1 500 ? -23.375 15.859 38.781 1 88.12 500 THR B CA 1
ATOM 8970 C C . THR B 1 500 ? -22.344 15.453 39.812 1 88.12 500 THR B C 1
ATOM 8972 O O . THR B 1 500 ? -22.516 15.703 41 1 88.12 500 THR B O 1
ATOM 8975 N N . ASP B 1 501 ? -21.234 14.898 39.375 1 87.62 501 ASP B N 1
ATOM 8976 C CA . ASP B 1 501 ? -20.297 14.312 40.344 1 87.62 501 ASP B CA 1
ATOM 8977 C C . ASP B 1 501 ? -19.078 15.203 40.531 1 87.62 501 ASP B C 1
ATOM 8979 O O . ASP B 1 501 ? -18.141 14.844 41.219 1 87.62 501 ASP B O 1
ATOM 8983 N N . GLY B 1 502 ? -19.062 16.375 40.094 1 85 502 GLY B N 1
ATOM 8984 C CA . GLY B 1 502 ? -17.875 17.203 40.188 1 85 502 GLY B CA 1
ATOM 8985 C C . GLY B 1 502 ? -17.891 18.156 41.375 1 85 502 GLY B C 1
ATOM 8986 O O . GLY B 1 502 ? -18.891 18.25 42.094 1 85 502 GLY B O 1
ATOM 8987 N N . PRO B 1 503 ? -16.672 18.672 41.688 1 87 503 PRO B N 1
ATOM 8988 C CA . PRO B 1 503 ? -16.625 19.703 42.719 1 87 503 PRO B CA 1
ATOM 8989 C C . PRO B 1 503 ? -17.312 21 42.281 1 87 503 PRO B C 1
ATOM 8991 O O . PRO B 1 503 ? -17.062 21.5 41.188 1 87 503 PRO B O 1
ATOM 8994 N N . VAL B 1 504 ? -18.219 21.422 43.062 1 87.12 504 VAL B N 1
ATOM 8995 C CA . VAL B 1 504 ? -18.922 22.688 42.812 1 87.12 504 VAL B CA 1
ATOM 8996 C C . VAL B 1 504 ? -18.719 23.641 43.969 1 87.12 504 VAL B C 1
ATOM 8998 O O . VAL B 1 504 ? -19.219 23.406 45.062 1 87.12 504 VAL B O 1
ATOM 9001 N N . PRO B 1 505 ? -17.953 24.609 43.625 1 85.06 505 PRO B N 1
ATOM 9002 C CA . PRO B 1 505 ? -17.766 25.594 44.688 1 85.06 505 PRO B CA 1
ATOM 9003 C C . PRO B 1 505 ? -19.094 26.203 45.156 1 85.06 505 PRO B C 1
ATOM 9005 O O . PRO B 1 505 ? -20.094 26.141 44.438 1 85.06 505 PRO B O 1
ATOM 9008 N N . GLU B 1 506 ? -19.078 26.812 46.344 1 80.44 506 GLU B N 1
ATOM 9009 C CA . GLU B 1 506 ? -20.281 27.328 47 1 80.44 506 GLU B CA 1
ATOM 9010 C C . GLU B 1 506 ? -20.812 28.562 46.281 1 80.44 506 GLU B C 1
ATOM 9012 O O . GLU B 1 506 ? -21.984 28.938 46.438 1 80.44 506 GLU B O 1
ATOM 9017 N N . CYS B 1 507 ? -20.125 29.078 45.375 1 79.44 507 CYS B N 1
ATOM 9018 C CA . CYS B 1 507 ? -20.5 30.328 44.75 1 79.44 507 CYS B CA 1
ATOM 9019 C C . CYS B 1 507 ? -21.547 30.109 43.656 1 79.44 507 CYS B C 1
ATOM 9021 O O . CYS B 1 507 ? -22.172 31.062 43.188 1 79.44 507 CYS B O 1
ATOM 9023 N N . PHE B 1 508 ? -21.906 28.906 43.375 1 84.19 508 PHE B N 1
ATOM 9024 C CA . PHE B 1 508 ? -22.828 28.672 42.25 1 84.19 508 PHE B CA 1
ATOM 9025 C C . PHE B 1 508 ? -24.25 28.438 42.781 1 84.19 508 PHE B C 1
ATOM 9027 O O . PHE B 1 508 ? -24.438 28.016 43.906 1 84.19 508 PHE B O 1
ATOM 9034 N N . SER B 1 509 ? -25.203 28.766 41.875 1 81.62 509 SER B N 1
ATOM 9035 C CA . SER B 1 509 ? -26.609 28.594 42.219 1 81.62 509 SER B CA 1
ATOM 9036 C C . SER B 1 509 ? -27 27.125 42.25 1 81.62 509 SER B C 1
ATOM 9038 O O . SER B 1 509 ? -26.25 26.266 41.781 1 81.62 509 SER B O 1
ATOM 9040 N N . GLN B 1 510 ? -28.156 26.891 42.781 1 79.06 510 GLN B N 1
ATOM 9041 C CA . GLN B 1 510 ? -28.688 25.531 42.844 1 79.06 510 GLN B CA 1
ATOM 9042 C C . GLN B 1 510 ? -29.047 25.047 41.438 1 79.06 510 GLN B C 1
ATOM 9044 O O . GLN B 1 510 ? -29.156 23.828 41.219 1 79.06 510 GLN B O 1
ATOM 9049 N N . GLN B 1 511 ? -29.062 25.969 40.531 1 83.38 511 GLN B N 1
ATOM 9050 C CA . GLN B 1 511 ? -29.5 25.594 39.188 1 83.38 511 GLN B CA 1
ATOM 9051 C C . GLN B 1 511 ? -28.297 25.406 38.25 1 83.38 511 GLN B C 1
ATOM 9053 O O . GLN B 1 511 ? -28.453 25.297 37.031 1 83.38 511 GLN B O 1
ATOM 9058 N N . ALA B 1 512 ? -27.172 25.25 38.812 1 89.19 512 ALA B N 1
ATOM 9059 C CA . ALA B 1 512 ? -25.984 25.109 37.969 1 89.19 512 ALA B CA 1
ATOM 9060 C C . ALA B 1 512 ? -25.891 23.719 37.375 1 89.19 512 ALA B C 1
ATOM 9062 O O . ALA B 1 512 ? -26.219 22.719 38.031 1 89.19 512 ALA B O 1
ATOM 9063 N N . HIS B 1 513 ? -25.562 23.703 36.094 1 92.88 513 HIS B N 1
ATOM 9064 C CA . HIS B 1 513 ? -25.344 22.438 35.406 1 92.88 513 HIS B CA 1
ATOM 9065 C C . HIS B 1 513 ? -23.859 22.125 35.25 1 92.88 513 HIS B C 1
ATOM 9067 O O . HIS B 1 513 ? -23.062 23.031 35.062 1 92.88 513 HIS B O 1
ATOM 9073 N N . GLN B 1 514 ? -23.531 20.859 35.375 1 93.44 514 GLN B N 1
ATOM 9074 C CA . GLN B 1 514 ? -22.141 20.422 35.281 1 93.44 514 GLN B CA 1
ATOM 9075 C C . GLN B 1 514 ? -21.906 19.609 34 1 93.44 514 GLN B C 1
ATOM 9077 O O . GLN B 1 514 ? -22.766 18.812 33.594 1 93.44 514 GLN B O 1
ATOM 9082 N N . PHE B 1 515 ? -20.734 19.891 33.469 1 94.19 515 PHE B N 1
ATOM 9083 C CA . PHE B 1 515 ? -20.391 19.188 32.219 1 94.19 515 PHE B CA 1
ATOM 9084 C C . PHE B 1 515 ? -18.984 18.641 32.281 1 94.19 515 PHE B C 1
ATOM 9086 O O . PHE B 1 515 ? -18.172 19.094 33.094 1 94.19 515 PHE B O 1
ATOM 9093 N N . LYS B 1 516 ? -18.656 17.641 31.406 1 93.94 516 LYS B N 1
ATOM 9094 C CA . LYS B 1 516 ? -17.328 17.031 31.375 1 93.94 516 LYS B CA 1
ATOM 9095 C C . LYS B 1 516 ? -16.547 17.516 30.156 1 93.94 516 LYS B C 1
ATOM 9097 O O . LYS B 1 516 ? -15.312 17.391 30.109 1 93.94 516 LYS B O 1
ATOM 9102 N N . VAL B 1 517 ? -17.234 18.031 29.219 1 93.81 517 VAL B N 1
ATOM 9103 C CA . VAL B 1 517 ? -16.562 18.406 27.984 1 93.81 517 VAL B CA 1
ATOM 9104 C C . VAL B 1 517 ? -16.969 19.828 27.578 1 93.81 517 VAL B C 1
ATOM 9106 O O . VAL B 1 517 ? -18.141 20.188 27.656 1 93.81 517 VAL B O 1
ATOM 9109 N N . LEU B 1 518 ? -15.969 20.578 27.312 1 90.94 518 LEU B N 1
ATOM 9110 C CA . LEU B 1 518 ? -16.156 21.906 26.75 1 90.94 518 LEU B CA 1
ATOM 9111 C C . LEU B 1 518 ? -15.414 22.062 25.422 1 90.94 518 LEU B C 1
ATOM 9113 O O . LEU B 1 518 ? -14.188 21.891 25.375 1 90.94 518 LEU B O 1
ATOM 9117 N N . ALA B 1 519 ? -16.125 22.234 24.375 1 88.25 519 ALA B N 1
ATOM 9118 C CA . ALA B 1 519 ? -15.523 22.453 23.062 1 88.25 519 ALA B CA 1
ATOM 9119 C C . ALA B 1 519 ? -15.656 23.922 22.641 1 88.25 519 ALA B C 1
ATOM 9121 O O . ALA B 1 519 ? -16.766 24.469 22.609 1 88.25 519 ALA B O 1
ATOM 9122 N N . ILE B 1 520 ? -14.555 24.516 22.531 1 81.31 520 ILE B N 1
ATOM 9123 C CA . ILE B 1 520 ? -14.531 25.891 22.078 1 81.31 520 ILE B CA 1
ATOM 9124 C C . ILE B 1 520 ? -13.695 26 20.812 1 81.31 520 ILE B C 1
ATOM 9126 O O . ILE B 1 520 ? -12.484 25.75 20.828 1 81.31 520 ILE B O 1
ATOM 9130 N N . ASP B 1 521 ? -14.289 26.5 19.75 1 73.56 521 ASP B N 1
ATOM 9131 C CA . ASP B 1 521 ? -13.602 26.641 18.469 1 73.56 521 ASP B CA 1
ATOM 9132 C C . ASP B 1 521 ? -12.906 25.328 18.078 1 73.56 521 ASP B C 1
ATOM 9134 O O . ASP B 1 521 ? -13.555 24.297 17.906 1 73.56 521 ASP B O 1
ATOM 9138 N N . ASP B 1 522 ? -11.625 25.312 18.109 1 74.19 522 ASP B N 1
ATOM 9139 C CA . ASP B 1 522 ? -10.93 24.109 17.672 1 74.19 522 ASP B CA 1
ATOM 9140 C C . ASP B 1 522 ? -10.203 23.422 18.828 1 74.19 522 ASP B C 1
ATOM 9142 O O . ASP B 1 522 ? -9.336 22.578 18.609 1 74.19 522 ASP B O 1
ATOM 9146 N N . VAL B 1 523 ? -10.695 23.844 20.078 1 85.06 523 VAL B N 1
ATOM 9147 C CA . VAL B 1 523 ? -10.047 23.25 21.25 1 85.06 523 VAL B CA 1
ATOM 9148 C C . VAL B 1 523 ? -11.078 22.531 22.109 1 85.06 523 VAL B C 1
ATOM 9150 O O . VAL B 1 523 ? -12.219 22.984 22.234 1 85.06 523 VAL B O 1
ATOM 9153 N N . VAL B 1 524 ? -10.656 21.422 22.641 1 90.62 524 VAL B N 1
ATOM 9154 C CA . VAL B 1 524 ? -11.555 20.625 23.469 1 90.62 524 VAL B CA 1
ATOM 9155 C C . VAL B 1 524 ? -10.953 20.438 24.859 1 90.62 524 VAL B C 1
ATOM 9157 O O . VAL B 1 524 ? -9.812 19.984 24.984 1 90.62 524 VAL B O 1
ATOM 9160 N N . VAL B 1 525 ? -11.703 20.859 25.828 1 92.75 525 VAL B N 1
ATOM 9161 C CA . VAL B 1 525 ? -11.305 20.656 27.203 1 92.75 525 VAL B CA 1
ATOM 9162 C C . VAL B 1 525 ? -12.141 19.531 27.828 1 92.75 525 VAL B C 1
ATOM 9164 O O . VAL B 1 525 ? -13.367 19.562 27.766 1 92.75 525 VAL B O 1
ATOM 9167 N N . LYS B 1 526 ? -11.5 18.562 28.328 1 94.75 526 LYS B N 1
ATOM 9168 C CA . LYS B 1 526 ? -12.156 17.438 29 1 94.75 526 LYS B CA 1
ATOM 9169 C C . LYS B 1 526 ? -11.594 17.219 30.391 1 94.75 526 LYS B C 1
ATOM 9171 O O . LYS B 1 526 ? -10.523 17.719 30.719 1 94.75 526 LYS B O 1
ATOM 9176 N N . LEU B 1 527 ? -12.422 16.484 31.141 1 93.12 527 LEU B N 1
ATOM 9177 C CA . LEU B 1 527 ? -12.023 16.219 32.531 1 93.12 527 LEU B CA 1
ATOM 9178 C C . LEU B 1 527 ? -11.172 14.961 32.594 1 93.12 527 LEU B C 1
ATOM 9180 O O . LEU B 1 527 ? -11.516 14.023 33.312 1 93.12 527 LEU B O 1
ATOM 9184 N N . ASN B 1 528 ? -10.188 14.789 31.797 1 91.94 528 ASN B N 1
ATOM 9185 C CA . ASN B 1 528 ? -9.242 13.68 31.828 1 91.94 528 ASN B CA 1
ATOM 9186 C C . ASN B 1 528 ? -7.801 14.18 31.891 1 91.94 528 ASN B C 1
ATOM 9188 O O . ASN B 1 528 ? -7.559 15.383 31.984 1 91.94 528 ASN B O 1
ATOM 9192 N N . GLU B 1 529 ? -6.918 13.312 31.953 1 91.12 529 GLU B N 1
ATOM 9193 C CA . GLU B 1 529 ? -5.508 13.633 32.156 1 91.12 529 GLU B CA 1
ATOM 9194 C C . GLU B 1 529 ? -4.93 14.375 30.953 1 91.12 529 GLU B C 1
ATOM 9196 O O . GLU B 1 529 ? -4.09 15.266 31.109 1 91.12 529 GLU B O 1
ATOM 9201 N N . ARG B 1 530 ? -5.375 14.133 29.844 1 93.56 530 ARG B N 1
ATOM 9202 C CA . ARG B 1 530 ? -4.711 14.617 28.641 1 93.56 530 ARG B CA 1
ATOM 9203 C C . ARG B 1 530 ? -5.305 15.945 28.172 1 93.56 530 ARG B C 1
ATOM 9205 O O . ARG B 1 530 ? -4.637 16.734 27.5 1 93.56 530 ARG B O 1
ATOM 9212 N N . ASP B 1 531 ? -6.559 16.328 28.547 1 94.69 531 ASP B N 1
ATOM 9213 C CA . ASP B 1 531 ? -7.223 17.484 27.984 1 94.69 531 ASP B CA 1
ATOM 9214 C C . ASP B 1 531 ? -7.629 18.484 29.078 1 94.69 531 ASP B C 1
ATOM 9216 O O . ASP B 1 531 ? -8.484 19.344 28.859 1 94.69 531 ASP B O 1
ATOM 9220 N N . SER B 1 532 ? -7.031 18.5 30.219 1 95.31 532 SER B N 1
ATOM 9221 C CA . SER B 1 532 ? -7.555 19.266 31.344 1 95.31 532 SER B CA 1
ATOM 9222 C C . SER B 1 532 ? -6.66 20.453 31.672 1 95.31 532 SER B C 1
ATOM 9224 O O . SER B 1 532 ? -7.008 21.281 32.5 1 95.31 532 SER B O 1
ATOM 9226 N N . CYS B 1 533 ? -5.555 20.609 31.078 1 96.12 533 CYS B N 1
ATOM 9227 C CA . CYS B 1 533 ? -4.625 21.672 31.438 1 96.12 533 CYS B CA 1
ATOM 9228 C C . CYS B 1 533 ? -4.852 22.906 30.578 1 96.12 533 CYS B C 1
ATOM 9230 O O . CYS B 1 533 ? -4.738 22.844 29.344 1 96.12 533 CYS B O 1
ATOM 9232 N N . VAL B 1 534 ? -5.168 24.062 31.25 1 94.5 534 VAL B N 1
ATOM 9233 C CA . VAL B 1 534 ? -5.445 25.281 30.5 1 94.5 534 VAL B CA 1
ATOM 9234 C C . VAL B 1 534 ? -4.852 26.484 31.25 1 94.5 534 VAL B C 1
ATOM 9236 O O . VAL B 1 534 ? -4.516 26.391 32.438 1 94.5 534 VAL B O 1
ATOM 9239 N N . ARG B 1 535 ? -4.645 27.469 30.469 1 93.44 535 ARG B N 1
ATOM 9240 C CA . ARG B 1 535 ? -4.281 28.75 31.062 1 93.44 535 ARG B CA 1
ATOM 9241 C C . ARG B 1 535 ? -5.43 29.75 30.938 1 93.44 535 ARG B C 1
ATOM 9243 O O . ARG B 1 535 ? -5.945 30 29.844 1 93.44 535 ARG B O 1
ATOM 9250 N N . ILE B 1 536 ? -5.852 30.234 32.031 1 90.12 536 ILE B N 1
ATOM 9251 C CA . ILE B 1 536 ? -6.934 31.203 32.125 1 90.12 536 ILE B CA 1
ATOM 9252 C C . ILE B 1 536 ? -6.578 32.281 33.125 1 90.12 536 ILE B C 1
ATOM 9254 O O . ILE B 1 536 ? -6.145 31.984 34.25 1 90.12 536 ILE B O 1
ATOM 9258 N N . ASP B 1 537 ? -6.723 33.531 32.781 1 85.06 537 ASP B N 1
ATOM 9259 C CA . ASP B 1 537 ? -6.387 34.688 33.625 1 85.06 537 ASP B CA 1
ATOM 9260 C C . ASP B 1 537 ? -4.93 34.625 34.062 1 85.06 537 ASP B C 1
ATOM 9262 O O . ASP B 1 537 ? -4.629 34.781 35.25 1 85.06 537 ASP B O 1
ATOM 9266 N N . ASN B 1 538 ? -4.031 34.188 33.188 1 85.31 538 ASN B N 1
ATOM 9267 C CA . ASN B 1 538 ? -2.588 34.125 33.406 1 85.31 538 ASN B CA 1
ATOM 9268 C C . ASN B 1 538 ? -2.219 33.094 34.469 1 85.31 538 ASN B C 1
ATOM 9270 O O . ASN B 1 538 ? -1.153 33.188 35.094 1 85.31 538 ASN B O 1
ATOM 9274 N N . LYS B 1 539 ? -3.199 32.25 34.719 1 90.94 539 LYS B N 1
ATOM 9275 C CA . LYS B 1 539 ? -2.941 31.172 35.656 1 90.94 539 LYS B CA 1
ATOM 9276 C C . LYS B 1 539 ? -3.051 29.812 34.969 1 90.94 539 LYS B C 1
ATOM 9278 O O . LYS B 1 539 ? -3.902 29.609 34.125 1 90.94 539 LYS B O 1
ATOM 9283 N N . LEU B 1 540 ? -2.139 28.969 35.375 1 94.62 540 LEU B N 1
ATOM 9284 C CA . LEU B 1 540 ? -2.174 27.594 34.875 1 94.62 540 LEU B CA 1
ATOM 9285 C C . LEU B 1 540 ? -3.072 26.719 35.75 1 94.62 540 LEU B C 1
ATOM 9287 O O . LEU B 1 540 ? -2.832 26.578 36.969 1 94.62 540 LEU B O 1
ATOM 9291 N N . VAL B 1 541 ? -4.086 26.188 35.094 1 94.5 541 VAL B N 1
ATOM 9292 C CA . VAL B 1 541 ? -5.117 25.516 35.875 1 94.5 541 VAL B CA 1
ATOM 9293 C C . VAL B 1 541 ? -5.336 24.109 35.344 1 94.5 541 VAL B C 1
ATOM 9295 O O . VAL B 1 541 ? -5.309 23.891 34.125 1 94.5 541 VAL B O 1
ATOM 9298 N N . LEU B 1 542 ? -5.492 23.188 36.219 1 95.88 542 LEU B N 1
ATOM 9299 C CA . LEU B 1 542 ? -5.973 21.844 35.906 1 95.88 542 LEU B CA 1
ATOM 9300 C C . LEU B 1 542 ? -7.473 21.734 36.156 1 95.88 542 LEU B C 1
ATOM 9302 O O . LEU B 1 542 ? -7.918 21.719 37.312 1 95.88 542 LEU B O 1
ATOM 9306 N N . VAL B 1 543 ? -8.203 21.578 35.094 1 95.25 543 VAL B N 1
ATOM 9307 C CA . VAL B 1 543 ? -9.664 21.625 35.156 1 95.25 543 VAL B CA 1
ATOM 9308 C C . VAL B 1 543 ? -10.203 20.328 35.719 1 95.25 543 VAL B C 1
ATOM 9310 O O . VAL B 1 543 ? -9.805 19.234 35.281 1 95.25 543 VAL B O 1
ATOM 9313 N N . GLN B 1 544 ? -11.109 20.453 36.625 1 94.94 544 GLN B N 1
ATOM 9314 C CA . GLN B 1 544 ? -11.711 19.281 37.25 1 94.94 544 GLN B CA 1
ATOM 9315 C C . GLN B 1 544 ? -13.211 19.234 37.031 1 94.94 544 GLN B C 1
ATOM 9317 O O . GLN B 1 544 ? -13.844 18.188 37.188 1 94.94 544 GLN B O 1
ATOM 9322 N N . ASN B 1 545 ? -13.727 20.359 36.656 1 94.62 545 ASN B N 1
ATOM 9323 C CA . ASN B 1 545 ? -15.156 20.438 36.375 1 94.62 545 ASN B CA 1
ATOM 9324 C C . ASN B 1 545 ? -15.5 21.625 35.5 1 94.62 545 ASN B C 1
ATOM 9326 O O . ASN B 1 545 ? -14.742 22.609 35.438 1 94.62 545 ASN B O 1
ATOM 9330 N N . ILE B 1 546 ? -16.594 21.516 34.75 1 94.25 546 ILE B N 1
ATOM 9331 C CA . ILE B 1 546 ? -17.141 22.578 33.906 1 94.25 546 ILE B CA 1
ATOM 9332 C C . ILE B 1 546 ? -18.578 22.875 34.344 1 94.25 546 ILE B C 1
ATOM 9334 O O . ILE B 1 546 ? -19.422 21.984 34.344 1 94.25 546 ILE B O 1
ATOM 9338 N N . VAL B 1 547 ? -18.812 24.109 34.656 1 93.5 547 VAL B N 1
ATOM 9339 C CA . VAL B 1 547 ? -20.125 24.469 35.219 1 93.5 547 VAL B CA 1
ATOM 9340 C C . VAL B 1 547 ? -20.75 25.594 34.406 1 93.5 547 VAL B C 1
ATOM 9342 O O . VAL B 1 547 ? -20.078 26.547 34.062 1 93.5 547 VAL B O 1
ATOM 9345 N N . GLU B 1 548 ? -21.906 25.391 34.094 1 92.56 548 GLU B N 1
ATOM 9346 C CA . GLU B 1 548 ? -22.703 26.453 33.469 1 92.56 548 GLU B CA 1
ATOM 9347 C C . GLU B 1 548 ? -23.719 27.016 34.469 1 92.56 548 GLU B C 1
ATOM 9349 O O . GLU B 1 548 ? -24.562 26.281 34.969 1 92.56 548 GLU B O 1
ATOM 9354 N N . ASP B 1 549 ? -23.484 28.297 34.719 1 90.25 549 ASP B N 1
ATOM 9355 C CA . ASP B 1 549 ? -24.391 28.969 35.656 1 90.25 549 ASP B CA 1
ATOM 9356 C C . ASP B 1 549 ? -24.875 30.297 35.062 1 90.25 549 ASP B C 1
ATOM 9358 O O . ASP B 1 549 ? -24.062 31.141 34.719 1 90.25 549 ASP B O 1
ATOM 9362 N N . LYS B 1 550 ? -26.203 30.562 35.062 1 87.44 550 LYS B N 1
ATOM 9363 C CA . LYS B 1 550 ? -26.844 31.781 34.594 1 87.44 550 LYS B CA 1
ATOM 9364 C C . LYS B 1 550 ? -26.344 32.188 33.219 1 87.44 550 LYS B C 1
ATOM 9366 O O . LYS B 1 550 ? -26.031 33.344 32.969 1 87.44 550 LYS B O 1
ATOM 9371 N N . GLY B 1 551 ? -26.016 31.188 32.344 1 83.44 551 GLY B N 1
ATOM 9372 C CA . GLY B 1 551 ? -25.672 31.438 30.953 1 83.44 551 GLY B CA 1
ATOM 9373 C C . GLY B 1 551 ? -24.172 31.578 30.734 1 83.44 551 GLY B C 1
ATOM 9374 O O . GLY B 1 551 ? -23.719 31.672 29.594 1 83.44 551 GLY B O 1
ATOM 9375 N N . ALA B 1 552 ? -23.531 31.578 31.875 1 88.12 552 ALA B N 1
ATOM 9376 C CA . ALA B 1 552 ? -22.078 31.688 31.75 1 88.12 552 ALA B CA 1
ATOM 9377 C C . ALA B 1 552 ? -21.391 30.344 32.062 1 88.12 552 ALA B C 1
ATOM 9379 O O . ALA B 1 552 ? -21.891 29.562 32.875 1 88.12 552 ALA B O 1
ATOM 9380 N N . VAL B 1 553 ? -20.344 30.156 31.391 1 91.62 553 VAL B N 1
ATOM 9381 C CA . VAL B 1 553 ? -19.609 28.906 31.594 1 91.62 553 VAL B CA 1
ATOM 9382 C C . VAL B 1 553 ? -18.375 29.156 32.438 1 91.62 553 VAL B C 1
ATOM 9384 O O . VAL B 1 553 ? -17.641 30.125 32.219 1 91.62 553 VAL B O 1
ATOM 9387 N N . TYR B 1 554 ? -18.234 28.312 33.406 1 91.81 554 TYR B N 1
ATOM 9388 C CA . TYR B 1 554 ? -17.109 28.422 34.344 1 91.81 554 TYR B CA 1
ATOM 9389 C C . TYR B 1 554 ? -16.281 27.156 34.344 1 91.81 554 TYR B C 1
ATOM 9391 O O . TYR B 1 554 ? -16.828 26.047 34.25 1 91.81 554 TYR B O 1
ATOM 9399 N N . LEU B 1 555 ? -15.008 27.344 34.5 1 93.06 555 LEU B N 1
ATOM 9400 C CA . LEU B 1 555 ? -14.094 26.219 34.719 1 93.06 555 LEU B CA 1
ATOM 9401 C C . LEU B 1 555 ? -13.68 26.125 36.188 1 93.06 555 LEU B C 1
ATOM 9403 O O . LEU B 1 555 ? -13.266 27.125 36.781 1 93.06 555 LEU B 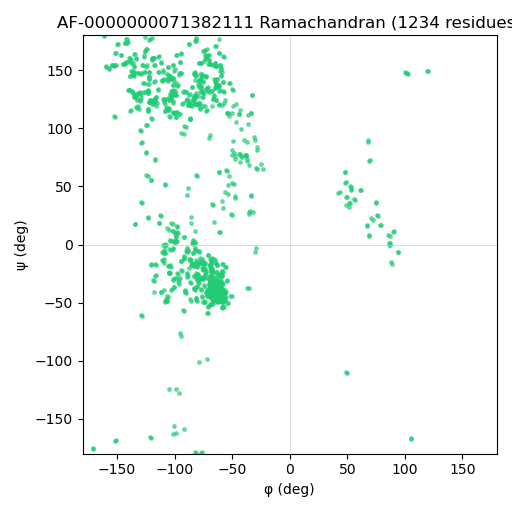O 1
ATOM 9407 N N . VAL B 1 556 ? -13.891 24.969 36.688 1 94.06 556 VAL B N 1
ATOM 9408 C CA . VAL B 1 556 ? -13.508 24.734 38.062 1 94.06 556 VAL B CA 1
ATOM 9409 C C . VAL B 1 556 ? -12.281 23.812 38.125 1 94.06 556 VAL B C 1
ATOM 9411 O O . VAL B 1 556 ? -12.281 22.734 37.531 1 94.06 556 VAL B O 1
ATOM 9414 N N . GLY B 1 557 ? -11.227 24.266 38.812 1 94.12 557 GLY B N 1
ATOM 9415 C CA . GLY B 1 557 ? -10.031 23.438 38.875 1 94.12 557 GLY B CA 1
ATOM 9416 C C . GLY B 1 557 ? -9 23.953 39.844 1 94.12 557 GLY B C 1
ATOM 9417 O O . GLY B 1 557 ? -9.289 24.844 40.656 1 94.12 557 GLY B O 1
ATOM 9418 N N . LYS B 1 558 ? -7.883 23.281 39.844 1 95.44 558 LYS B N 1
ATOM 9419 C CA . LYS B 1 558 ? -6.773 23.609 40.75 1 95.44 558 LYS B CA 1
ATOM 9420 C C . LYS B 1 558 ? -5.664 24.344 39.969 1 95.44 558 LYS B C 1
ATOM 9422 O O . LYS B 1 558 ? -5.391 24.031 38.812 1 95.44 558 LYS B O 1
ATOM 9427 N N . GLU B 1 559 ? -5.055 25.25 40.656 1 95 559 GLU B N 1
ATOM 9428 C CA . GLU B 1 559 ? -4.004 26.062 40.031 1 95 559 GLU B CA 1
ATOM 9429 C C . GLU B 1 559 ? -2.619 25.547 40.406 1 95 559 GLU B C 1
ATOM 9431 O O . GLU B 1 559 ? -2.389 25.141 41.562 1 95 559 GLU B O 1
ATOM 9436 N N . TYR B 1 560 ? -1.744 25.562 39.469 1 95.62 560 TYR B N 1
ATOM 9437 C CA . TYR B 1 560 ? -0.342 25.312 39.781 1 95.62 560 TYR B CA 1
ATOM 9438 C C . TYR B 1 560 ? 0.303 26.5 40.469 1 95.62 560 TYR B C 1
ATOM 9440 O O . TYR B 1 560 ? 0.338 27.609 39.906 1 95.62 560 TYR B O 1
ATOM 9448 N N . LYS B 1 561 ? 0.946 26.281 41.531 1 93.75 561 LYS B N 1
ATOM 9449 C CA . LYS B 1 561 ? 1.479 27.375 42.312 1 93.75 561 LYS B CA 1
ATOM 9450 C C . LYS B 1 561 ? 2.939 27.656 41.969 1 93.75 561 LYS B C 1
ATOM 9452 O O . LYS B 1 561 ? 3.418 28.781 42.125 1 93.75 561 LYS B O 1
ATOM 9457 N N . GLN B 1 562 ? 3.578 26.641 41.562 1 94.75 562 GLN B N 1
ATOM 9458 C CA . GLN B 1 562 ? 4.996 26.797 41.281 1 94.75 562 GLN B CA 1
ATOM 9459 C C . GLN B 1 562 ? 5.273 26.547 39.781 1 94.75 562 GLN B C 1
ATOM 9461 O O . GLN B 1 562 ? 4.875 25.516 39.25 1 94.75 562 GLN B O 1
ATOM 9466 N N . VAL B 1 563 ? 5.953 27.547 39.188 1 94.62 563 VAL B N 1
ATOM 9467 C CA . VAL B 1 563 ? 6.324 27.438 37.781 1 94.62 563 VAL B CA 1
ATOM 9468 C C . VAL B 1 563 ? 7.809 27.75 37.625 1 94.62 563 VAL B C 1
ATOM 9470 O O . VAL B 1 563 ? 8.312 28.719 38.188 1 94.62 563 VAL B O 1
ATOM 9473 N N . GLU B 1 564 ? 8.547 26.906 36.938 1 96.12 564 GLU B N 1
ATOM 9474 C CA . GLU B 1 564 ? 9.977 27.047 36.656 1 96.12 564 GLU B CA 1
ATOM 9475 C C . GLU B 1 564 ? 10.258 26.969 35.188 1 96.12 564 GLU B C 1
ATOM 9477 O O . GLU B 1 564 ? 9.359 26.656 34.375 1 96.12 564 GLU B O 1
ATOM 9482 N N . HIS B 1 565 ? 11.492 27.375 34.844 1 96.56 565 HIS B N 1
ATOM 9483 C CA . HIS B 1 565 ? 11.898 27.219 33.469 1 96.56 565 HIS B CA 1
ATOM 9484 C C . HIS B 1 565 ? 12.164 25.766 33.125 1 96.56 565 HIS B C 1
ATOM 9486 O O . HIS B 1 565 ? 12.688 25.016 33.938 1 96.56 565 HIS B O 1
ATOM 9492 N N . PHE B 1 566 ? 11.883 25.344 31.969 1 97.31 566 PHE B N 1
ATOM 9493 C CA . PHE B 1 566 ? 12.188 24 31.453 1 97.31 566 PHE B CA 1
ATOM 9494 C C . PHE B 1 566 ? 13.594 23.953 30.875 1 97.31 566 PHE B C 1
ATOM 9496 O O . PHE B 1 566 ? 14.359 23.031 31.156 1 97.31 566 PHE B O 1
ATOM 9503 N N . PHE B 1 567 ? 13.945 24.906 30.047 1 97 567 PHE B N 1
ATOM 9504 C CA . PHE B 1 567 ? 15.281 25.062 29.5 1 97 567 PHE B CA 1
ATOM 9505 C C . PHE B 1 567 ? 15.688 26.531 29.484 1 97 567 PHE B C 1
ATOM 9507 O O . PHE B 1 567 ? 14.828 27.422 29.484 1 97 567 PHE B O 1
ATOM 9514 N N . LYS B 1 568 ? 16.938 26.797 29.406 1 96.38 568 LYS B N 1
ATOM 9515 C CA . LYS B 1 568 ? 17.469 28.156 29.359 1 96.38 568 LYS B CA 1
ATOM 9516 C C . LYS B 1 568 ? 18.188 28.422 28.047 1 96.38 568 LYS B C 1
ATOM 9518 O O . LYS B 1 568 ? 18.375 29.578 27.672 1 96.38 568 LYS B O 1
ATOM 9523 N N . TYR B 1 569 ? 18.641 27.375 27.547 1 95.94 569 TYR B N 1
ATOM 9524 C CA . TYR B 1 569 ? 19.25 27.469 26.219 1 95.94 569 TYR B CA 1
ATOM 9525 C C . TYR B 1 569 ? 18.281 26.984 25.141 1 95.94 569 TYR B C 1
ATOM 9527 O O . TYR B 1 569 ? 17.688 25.906 25.281 1 95.94 569 TYR B O 1
ATOM 9535 N N . PRO B 1 570 ? 18.109 27.734 24.047 1 96.88 570 PRO B N 1
ATOM 9536 C CA . PRO B 1 570 ? 18.75 28.953 23.578 1 96.88 570 PRO B CA 1
ATOM 9537 C C . PRO B 1 570 ? 18.094 30.219 24.141 1 96.88 570 PRO B C 1
ATOM 9539 O O . PRO B 1 570 ? 18.641 31.312 24 1 96.88 570 PRO B O 1
ATOM 9542 N N . ILE B 1 571 ? 16.953 30.078 24.688 1 97.44 571 ILE B N 1
ATOM 9543 C CA . ILE B 1 571 ? 16.219 31.141 25.359 1 97.44 571 ILE B CA 1
ATOM 9544 C C . ILE B 1 571 ? 15.492 30.578 26.578 1 97.44 571 ILE B C 1
ATOM 9546 O O . ILE B 1 571 ? 15.266 29.375 26.672 1 97.44 571 ILE B O 1
ATOM 9550 N N . ASP B 1 572 ? 15.227 31.5 27.516 1 97.69 572 ASP B N 1
ATOM 9551 C CA . ASP B 1 572 ? 14.453 31.031 28.672 1 97.69 572 ASP B CA 1
ATOM 9552 C C . ASP B 1 572 ? 13.055 30.594 28.25 1 97.69 572 ASP B C 1
ATOM 9554 O O . ASP B 1 572 ? 12.297 31.375 27.672 1 97.69 572 ASP B O 1
ATOM 9558 N N . SER B 1 573 ? 12.727 29.344 28.594 1 97.81 573 SER B N 1
ATOM 9559 C CA . SER B 1 573 ? 11.469 28.75 28.156 1 97.81 573 SER B CA 1
ATOM 9560 C C . SER B 1 573 ? 10.273 29.562 28.641 1 97.81 573 SER B C 1
ATOM 9562 O O . SER B 1 573 ? 9.219 29.562 28.016 1 97.81 573 SER B O 1
ATOM 9564 N N . LYS B 1 574 ? 10.375 30.344 29.672 1 96.06 574 LYS B N 1
ATOM 9565 C CA . LYS B 1 574 ? 9.297 31.141 30.234 1 96.06 574 LYS B CA 1
ATOM 9566 C C . LYS B 1 574 ? 8.859 32.219 29.25 1 96.06 574 LYS B C 1
ATOM 9568 O O . LYS B 1 574 ? 7.691 32.625 29.234 1 96.06 574 LYS B O 1
ATOM 9573 N N . GLU B 1 575 ? 9.766 32.656 28.484 1 96.06 575 GLU B N 1
ATOM 9574 C CA . GLU B 1 575 ? 9.477 33.688 27.5 1 96.06 575 GLU B CA 1
ATOM 9575 C C . GLU B 1 575 ? 8.555 33.156 26.406 1 96.06 575 GLU B C 1
ATOM 9577 O O . GLU B 1 575 ? 7.879 33.938 25.719 1 96.06 575 GLU B O 1
ATOM 9582 N N . LEU B 1 576 ? 8.5 31.891 26.266 1 96.44 576 LEU B N 1
ATOM 9583 C CA . LEU B 1 576 ? 7.688 31.266 25.234 1 96.44 576 LEU B CA 1
ATOM 9584 C C . LEU B 1 576 ? 6.414 30.672 25.812 1 96.44 576 LEU B C 1
ATOM 9586 O O . LEU B 1 576 ? 5.645 30.016 25.109 1 96.44 576 LEU B O 1
ATOM 9590 N N . GLY B 1 577 ? 6.211 30.859 27.078 1 94.44 577 GLY B N 1
ATOM 9591 C CA . GLY B 1 577 ? 5.043 30.297 27.75 1 94.44 577 GLY B CA 1
ATOM 9592 C C . GLY B 1 577 ? 5.188 28.828 28.062 1 94.44 577 GLY B C 1
ATOM 9593 O O . GLY B 1 577 ? 4.191 28.125 28.266 1 94.44 577 GLY B O 1
ATOM 9594 N N . ILE B 1 578 ? 6.418 28.312 28.031 1 97.06 578 ILE B N 1
ATOM 9595 C CA . ILE B 1 578 ? 6.719 26.922 28.375 1 97.06 578 ILE B CA 1
ATOM 9596 C C . ILE B 1 578 ? 7.273 26.859 29.797 1 97.06 578 ILE B C 1
ATOM 9598 O O . ILE B 1 578 ? 8.234 27.547 30.141 1 97.06 578 ILE B O 1
ATOM 9602 N N . TYR B 1 579 ? 6.66 25.938 30.625 1 97.06 579 TYR B N 1
ATOM 9603 C CA . TYR B 1 579 ? 7.012 25.922 32.062 1 97.06 579 TYR B CA 1
ATOM 9604 C C . TYR B 1 579 ? 7.152 24.484 32.562 1 97.06 579 TYR B C 1
ATOM 9606 O O . TYR B 1 579 ? 6.711 23.547 31.906 1 97.06 579 TYR B O 1
ATOM 9614 N N . VAL B 1 580 ? 7.891 24.406 33.656 1 97.94 580 VAL B N 1
ATOM 9615 C CA . VAL B 1 580 ? 7.785 23.234 34.531 1 97.94 580 VAL B CA 1
ATOM 9616 C C . VAL B 1 580 ? 6.895 23.562 35.719 1 97.94 580 VAL B C 1
ATOM 9618 O O . VAL B 1 580 ? 7.227 24.422 36.531 1 97.94 580 VAL B O 1
ATOM 9621 N N . ALA B 1 581 ? 5.773 22.906 35.75 1 96.88 581 ALA B N 1
ATOM 9622 C CA . ALA B 1 581 ? 4.773 23.234 36.75 1 96.88 581 ALA B CA 1
ATOM 9623 C C . ALA B 1 581 ? 4.723 22.141 37.844 1 96.88 581 ALA B C 1
ATOM 9625 O O . ALA B 1 581 ? 4.871 20.953 37.531 1 96.88 581 ALA B O 1
ATOM 9626 N N . SER B 1 582 ? 4.551 22.609 39.031 1 95.94 582 SER B N 1
ATOM 9627 C CA . SER B 1 582 ? 4.41 21.688 40.156 1 95.94 582 SER B CA 1
ATOM 9628 C C . SER B 1 582 ? 3.555 22.312 41.281 1 95.94 582 SER B C 1
ATOM 9630 O O . SER B 1 582 ? 3.168 23.469 41.188 1 95.94 582 SER B O 1
ATOM 9632 N N . ASN B 1 583 ? 3.123 21.547 42.156 1 93.56 583 ASN B N 1
ATOM 9633 C CA . ASN B 1 583 ? 2.426 21.953 43.375 1 93.56 583 ASN B CA 1
ATOM 9634 C C . ASN B 1 583 ? 1.054 22.547 43.062 1 93.56 583 ASN B C 1
ATOM 9636 O O . ASN B 1 583 ? 0.876 23.766 43.094 1 93.56 583 ASN B O 1
ATOM 9640 N N . LEU B 1 584 ? 0.108 21.719 43 1 93.88 584 LEU B N 1
ATOM 9641 C CA . LEU B 1 584 ? -1.269 22.141 42.781 1 93.88 584 LEU B CA 1
ATOM 9642 C C . LEU B 1 584 ? -1.879 22.734 44.031 1 93.88 584 LEU B C 1
ATOM 9644 O O . LEU B 1 584 ? -1.584 22.281 45.156 1 93.88 584 LEU B O 1
ATOM 9648 N N . SER B 1 585 ? -2.713 23.672 43.812 1 93.5 585 SER B N 1
ATOM 9649 C CA . SER B 1 585 ? -3.424 24.25 44.938 1 93.5 585 SER B CA 1
ATOM 9650 C C . SER B 1 585 ? -4.32 23.219 45.625 1 93.5 585 SER B C 1
ATOM 9652 O O . SER B 1 585 ? -4.77 22.266 44.969 1 93.5 585 SER B O 1
ATOM 9654 N N . THR B 1 586 ? -4.57 23.422 46.875 1 91 586 THR B N 1
ATOM 9655 C CA . THR B 1 586 ? -5.418 22.516 47.625 1 91 586 THR B CA 1
ATOM 9656 C C . THR B 1 586 ? -6.895 22.797 47.375 1 91 586 THR B C 1
ATOM 9658 O O . THR B 1 586 ? -7.711 21.875 47.312 1 91 586 THR B O 1
ATOM 9661 N N . ASN B 1 587 ? -7.152 24.094 47.219 1 90 587 ASN B N 1
ATOM 9662 C CA . ASN B 1 587 ? -8.539 24.484 47 1 90 587 ASN B CA 1
ATOM 9663 C C . ASN B 1 587 ? -8.852 24.641 45.531 1 90 587 ASN B C 1
ATOM 9665 O O . ASN B 1 587 ? -7.973 24.984 44.75 1 90 587 ASN B O 1
ATOM 9669 N N . VAL B 1 588 ? -10.078 24.281 45.25 1 92.88 588 VAL B N 1
ATOM 9670 C CA . VAL B 1 588 ? -10.555 24.453 43.906 1 92.88 588 VAL B CA 1
ATOM 9671 C C . VAL B 1 588 ? -10.961 25.906 43.656 1 92.88 588 VAL B C 1
ATOM 9673 O O . VAL B 1 588 ? -11.5 26.562 44.562 1 92.88 588 VAL B O 1
ATOM 9676 N N . LYS B 1 589 ? -10.641 26.359 42.5 1 90.88 589 LYS B N 1
ATOM 9677 C CA . LYS B 1 589 ? -10.992 27.734 42.125 1 90.88 589 LYS B CA 1
ATOM 9678 C C . LYS B 1 589 ? -11.914 27.734 40.906 1 90.88 589 LYS B C 1
ATOM 9680 O O . LYS B 1 589 ? -12.008 26.75 40.188 1 90.88 589 LYS B O 1
ATOM 9685 N N . CYS B 1 590 ? -12.562 28.859 40.781 1 91.12 590 CYS B N 1
ATOM 9686 C CA . CYS B 1 590 ? -13.5 29.031 39.688 1 91.12 590 CYS B CA 1
ATOM 9687 C C . CYS B 1 590 ? -13.031 30.109 38.719 1 91.12 590 CYS B C 1
ATOM 9689 O O . CYS B 1 590 ? -12.617 31.188 39.156 1 91.12 590 CYS B O 1
ATOM 9691 N N . PHE B 1 591 ? -13.086 29.797 37.5 1 90.75 591 PHE B N 1
ATOM 9692 C CA . PHE B 1 591 ? -12.656 30.734 36.469 1 90.75 591 PHE B CA 1
ATOM 9693 C C . PHE B 1 591 ? -13.727 30.891 35.375 1 90.75 591 PHE B C 1
ATOM 9695 O O . PHE B 1 591 ? -14.219 29.906 34.844 1 90.75 591 PHE B O 1
ATOM 9702 N N . MET B 1 592 ? -14.102 32.062 35.125 1 88.12 592 MET B N 1
ATOM 9703 C CA . MET B 1 592 ? -15.062 32.312 34.062 1 88.12 592 MET B CA 1
ATOM 9704 C C . MET B 1 592 ? -14.398 32.188 32.688 1 88.12 592 MET B C 1
ATOM 9706 O O . MET B 1 592 ? -13.289 32.688 32.5 1 88.12 592 MET B O 1
ATOM 9710 N N . THR B 1 593 ? -15.164 31.359 31.891 1 83.56 593 THR B N 1
ATOM 9711 C CA . THR B 1 593 ? -14.594 31.156 30.562 1 83.56 593 THR B CA 1
ATOM 9712 C C . THR B 1 593 ? -14.672 32.438 29.734 1 83.56 593 THR B C 1
ATOM 9714 O O . THR B 1 593 ? -15.734 33.062 29.656 1 83.56 593 THR B O 1
ATOM 9717 N N . GLY B 1 594 ? -13.625 33.219 29.734 1 68.31 594 GLY B N 1
ATOM 9718 C CA . GLY B 1 594 ? -13.578 34.438 28.906 1 68.31 594 GLY B CA 1
ATOM 9719 C C . GLY B 1 594 ? -12.758 34.25 27.641 1 68.31 594 GLY B C 1
ATOM 9720 O O . GLY B 1 594 ? -12.547 33.125 27.188 1 68.31 594 GLY B O 1
ATOM 9721 N N . LYS B 1 595 ? -12.375 35.375 27.031 1 63.38 595 LYS B N 1
ATOM 9722 C CA . LYS B 1 595 ? -11.812 35.5 25.688 1 63.38 595 LYS B CA 1
ATOM 9723 C C . LYS B 1 595 ? -10.414 34.875 25.625 1 63.38 595 LYS B C 1
ATOM 9725 O O . LYS B 1 595 ? -9.953 34.5 24.547 1 63.38 595 LYS B O 1
ATOM 9730 N N . LYS B 1 596 ? -9.789 34.594 26.828 1 77.25 596 LYS B N 1
ATOM 9731 C CA . LYS B 1 596 ? -8.414 34.219 26.547 1 77.25 596 LYS B CA 1
ATOM 9732 C C . LYS B 1 596 ? -8.094 32.844 27.109 1 77.25 596 LYS B C 1
ATOM 9734 O O . LYS B 1 596 ? -7.152 32.688 27.891 1 77.25 596 LYS B O 1
ATOM 9739 N N . LEU B 1 597 ? -8.789 31.828 26.719 1 86.81 597 LEU B N 1
ATOM 9740 C CA . LEU B 1 597 ? -8.5 30.453 27.141 1 86.81 597 LEU B CA 1
ATOM 9741 C C . LEU B 1 597 ? -7.469 29.812 26.219 1 86.81 597 LEU B C 1
ATOM 9743 O O . LEU B 1 597 ? -7.609 29.859 24.984 1 86.81 597 LEU B O 1
ATOM 9747 N N . GLN B 1 598 ? -6.359 29.422 26.828 1 90.62 598 GLN B N 1
ATOM 9748 C CA . GLN B 1 598 ? -5.312 28.75 26.062 1 90.62 598 GLN B CA 1
ATOM 9749 C C . GLN B 1 598 ? -5.078 27.328 26.594 1 90.62 598 GLN B C 1
ATOM 9751 O O . GLN B 1 598 ? -4.797 27.141 27.781 1 90.62 598 GLN B O 1
ATOM 9756 N N . LYS B 1 599 ? -5.211 26.359 25.734 1 93.44 599 LYS B N 1
ATOM 9757 C CA . LYS B 1 599 ? -4.992 24.969 26.125 1 93.44 599 LYS B CA 1
ATOM 9758 C C . LYS B 1 599 ? -3.508 24.609 26.125 1 93.44 599 LYS B C 1
ATOM 9760 O O . LYS B 1 599 ? -2.756 25.109 25.266 1 93.44 599 LYS B O 1
ATOM 9765 N N . TYR B 1 600 ? -3.088 23.75 27.047 1 96.06 600 TYR B N 1
ATOM 9766 C CA . TYR B 1 600 ? -1.689 23.359 27.188 1 96.06 600 TYR B CA 1
ATOM 9767 C C . TYR B 1 600 ? -1.53 21.844 27.047 1 96.06 600 TYR B C 1
ATOM 9769 O O . TYR B 1 600 ? -2.441 21.094 27.391 1 96.06 600 TYR B O 1
ATOM 9777 N N . VAL B 1 601 ? -0.409 21.453 26.531 1 96.88 601 VAL B N 1
ATOM 9778 C CA . VAL B 1 601 ? 0.034 20.062 26.594 1 96.88 601 VAL B CA 1
ATOM 9779 C C . VAL B 1 601 ? 0.825 19.812 27.875 1 96.88 601 VAL B C 1
ATOM 9781 O O . VAL B 1 601 ? 1.829 20.484 28.125 1 96.88 601 VAL B O 1
ATOM 9784 N N . ARG B 1 602 ? 0.369 18.938 28.656 1 97.44 602 ARG B N 1
ATOM 9785 C CA . ARG B 1 602 ? 0.977 18.641 29.953 1 97.44 602 ARG B CA 1
ATOM 9786 C C . ARG B 1 602 ? 1.705 17.297 29.922 1 97.44 602 ARG B C 1
ATOM 9788 O O . ARG B 1 602 ? 1.083 16.25 29.719 1 97.44 602 ARG B O 1
ATOM 9795 N N . LEU B 1 603 ? 3.035 17.328 30.141 1 98.19 603 LEU B N 1
ATOM 9796 C CA . LEU B 1 603 ? 3.854 16.109 30.062 1 98.19 603 LEU B CA 1
ATOM 9797 C C . LEU B 1 603 ? 4.598 15.875 31.359 1 98.19 603 LEU B C 1
ATOM 9799 O O . LEU B 1 603 ? 5.207 16.797 31.922 1 98.19 603 LEU B O 1
ATOM 9803 N N . PRO B 1 604 ? 4.547 14.703 31.844 1 97 604 PRO B N 1
ATOM 9804 C CA . PRO B 1 604 ? 5.297 14.398 33.062 1 97 604 PRO B CA 1
ATOM 9805 C C . PRO B 1 604 ? 6.809 14.516 32.875 1 97 604 PRO B C 1
ATOM 9807 O O . PRO B 1 604 ? 7.336 14.141 31.828 1 97 604 PRO B O 1
ATOM 9810 N N . PHE B 1 605 ? 7.477 15.086 33.844 1 95.94 605 PHE B N 1
ATOM 9811 C CA . PHE B 1 605 ? 8.914 15.328 33.781 1 95.94 605 PHE B CA 1
ATOM 9812 C C . PHE B 1 605 ? 9.5 15.359 35.188 1 95.94 605 PHE B C 1
ATOM 9814 O O . PHE B 1 605 ? 9.289 16.312 35.938 1 95.94 605 PHE B O 1
ATOM 9821 N N . ARG B 1 606 ? 10.297 14.391 35.625 1 92.12 606 ARG B N 1
ATOM 9822 C CA . ARG B 1 606 ? 10.992 14.312 36.906 1 92.12 606 ARG B CA 1
ATOM 9823 C C . ARG B 1 606 ? 10.047 14.625 38.062 1 92.12 606 ARG B C 1
ATOM 9825 O O . ARG B 1 606 ? 10.32 15.5 38.906 1 92.12 606 ARG B O 1
ATOM 9832 N N . ASN B 1 607 ? 8.984 14.07 38.25 1 91.44 607 ASN B N 1
ATOM 9833 C CA . ASN B 1 607 ? 7.98 14.195 39.281 1 91.44 607 ASN B CA 1
ATOM 9834 C C . ASN B 1 607 ? 7.238 15.531 39.219 1 91.44 607 ASN B C 1
ATOM 9836 O O . ASN B 1 607 ? 6.57 15.938 40.156 1 91.44 607 ASN B O 1
ATOM 9840 N N . LYS B 1 608 ? 7.508 16.234 38.188 1 96.88 608 LYS B N 1
ATOM 9841 C CA . LYS B 1 608 ? 6.781 17.438 37.844 1 96.88 608 LYS B CA 1
ATOM 9842 C C . LYS B 1 608 ? 6.148 17.328 36.469 1 96.88 608 LYS B C 1
ATOM 9844 O O . LYS B 1 608 ? 5.906 16.219 35.969 1 96.88 608 LYS B O 1
ATOM 9849 N N . PHE B 1 609 ? 5.723 18.484 35.969 1 97.75 609 PHE B N 1
ATOM 9850 C CA . PHE B 1 609 ? 5.098 18.438 34.625 1 97.75 609 PHE B CA 1
ATOM 9851 C C . PHE B 1 609 ? 5.609 19.562 33.75 1 97.75 609 PHE B C 1
ATOM 9853 O O . PHE B 1 609 ? 5.691 20.719 34.188 1 97.75 609 PHE B O 1
ATOM 9860 N N . VAL B 1 610 ? 6.039 19.234 32.594 1 98.19 610 VAL B N 1
ATOM 9861 C CA . VAL B 1 610 ? 6.316 20.25 31.562 1 98.19 610 VAL B CA 1
ATOM 9862 C C . VAL B 1 610 ? 5.023 20.641 30.859 1 98.19 610 VAL B C 1
ATOM 9864 O O . VAL B 1 610 ? 4.285 19.766 30.375 1 98.19 610 VAL B O 1
ATOM 9867 N N . VAL B 1 611 ? 4.711 21.875 30.797 1 97.56 611 VAL B N 1
ATOM 9868 C CA . VAL B 1 611 ? 3.496 22.359 30.156 1 97.56 611 VAL B CA 1
ATOM 9869 C C . VAL B 1 611 ? 3.863 23.266 28.969 1 97.56 611 VAL B C 1
ATOM 9871 O O . VAL B 1 611 ? 4.629 24.219 29.125 1 97.56 611 VAL B O 1
ATOM 9874 N N . VAL B 1 612 ? 3.375 22.938 27.812 1 97.25 612 VAL B N 1
ATOM 9875 C CA . VAL B 1 612 ? 3.645 23.641 26.578 1 97.25 612 VAL B CA 1
ATOM 9876 C C . VAL B 1 612 ? 2.33 24.094 25.938 1 97.25 612 VAL B C 1
ATOM 9878 O O . VAL B 1 612 ? 1.397 23.297 25.797 1 97.25 612 VAL B O 1
ATOM 9881 N N . PRO B 1 613 ? 2.229 25.359 25.562 1 95.31 613 PRO B N 1
ATOM 9882 C CA . PRO B 1 613 ? 1.008 25.797 24.875 1 95.31 613 PRO B CA 1
ATOM 9883 C C . PRO B 1 613 ? 0.734 25 23.594 1 95.31 613 PRO B C 1
ATOM 9885 O O . PRO B 1 613 ? 1.662 24.703 22.844 1 95.31 613 PRO B O 1
ATOM 9888 N N . LEU B 1 614 ? -0.497 24.688 23.375 1 93.94 614 LEU B N 1
ATOM 9889 C CA . LEU B 1 614 ? -0.898 23.984 22.156 1 93.94 614 LEU B CA 1
ATOM 9890 C C . LEU B 1 614 ? -0.98 24.953 20.984 1 93.94 614 LEU B C 1
ATOM 9892 O O . LEU B 1 614 ? -1.761 25.906 21.016 1 93.94 614 LEU B O 1
ATOM 9896 N N . LEU B 1 615 ? -0.224 24.734 19.922 1 88.56 615 LEU B N 1
ATOM 9897 C CA . LEU B 1 615 ? -0.12 25.688 18.828 1 88.56 615 LEU B CA 1
ATOM 9898 C C . LEU B 1 615 ? -1.065 25.297 17.688 1 88.56 615 LEU B C 1
ATOM 9900 O O . LEU B 1 615 ? -1.482 26.156 16.906 1 88.56 615 LEU B O 1
ATOM 9904 N N . HIS B 1 616 ? -1.263 24.109 17.531 1 74.62 616 HIS B N 1
ATOM 9905 C CA . HIS B 1 616 ? -1.987 23.688 16.344 1 74.62 616 HIS B CA 1
ATOM 9906 C C . HIS B 1 616 ? -3.02 22.625 16.672 1 74.62 616 HIS B C 1
ATOM 9908 O O . HIS B 1 616 ? -3.01 22.062 17.766 1 74.62 616 HIS B O 1
ATOM 9914 N N . GLN B 1 617 ? -4.004 22.625 15.711 1 66.06 617 GLN B N 1
ATOM 9915 C CA . GLN B 1 617 ? -5.004 21.562 15.766 1 66.06 617 GLN B CA 1
ATOM 9916 C C . GLN B 1 617 ? -4.934 20.672 14.523 1 66.06 617 GLN B C 1
ATOM 9918 O O . GLN B 1 617 ? -4.793 21.156 13.406 1 66.06 617 GLN B O 1
ATOM 9923 N N . GLU B 1 618 ? -4.652 19.312 14.727 1 60.12 618 GLU B N 1
ATOM 9924 C CA . GLU B 1 618 ? -4.566 18.406 13.594 1 60.12 618 GLU B CA 1
ATOM 9925 C C . GLU B 1 618 ? -5.953 17.969 13.125 1 60.12 618 GLU B C 1
ATOM 9927 O O . GLU B 1 618 ? -6.129 17.578 11.977 1 60.12 618 GLU B O 1
ATOM 9932 N N . LYS B 1 619 ? -7.059 17.891 14.055 1 55.59 619 LYS B N 1
ATOM 9933 C CA . LYS B 1 619 ? -8.383 17.406 13.664 1 55.59 619 LYS B CA 1
ATOM 9934 C C . LYS B 1 619 ? -9.297 18.562 13.281 1 55.59 619 LYS B C 1
ATOM 9936 O O . LYS B 1 619 ? -9.211 19.641 13.852 1 55.59 619 LYS B O 1
#